Protein 5JHM (pdb70)

InterPro domains:
  IPR000069 Envelope glycoprotein M, flavivirus [PF01004] (217-290)
  IPR000208 RNA-directed RNA polymerase, fingers/palm subdomains, flavivirus [PF00972] (2772-3222)
  IPR000336 Flavivirus/Alphavirus glycoprotein, immunoglobulin-like domain superfamily [G3DSA:2.60.40.350] (591-699)
  IPR000404 Flavivirus non-structural protein NS4A [PF01350] (2126-2268)
  IPR000487 Non-structural protein NS2B, flavivirus [PF01002] (1378-1502)
  IPR000487 Non-structural protein NS2B, flavivirus [PS51527] (1373-1502)
  IPR000752 Flavivirus non-structural protein NS2A [PF01005] (1158-1280)
  IPR001122 Capsid protein C, flavivirus [PF01003] (6-122)
  IPR001157 Non-structural protein NS1, flavivirus [PF00948] (797-1148)
  IPR001528 Flavivirus non-structural protein NS4B [PF01349] (2270-2510)
  IPR001650 Helicase, C-terminal domain-like [PS51194] (1834-2013)
  IPR001650 Helicase, C-terminal domain-like [SM00490] (1872-1966)
  IPR001850 Non-structural protein NS3, peptidase S7, flavivirus [PF00949] (1519-1669)
  IPR001850 Non-structural protein NS3, peptidase S7, flavivirus [PS51528] (1503-1680)
  IPR002535 Flavivirus polyprotein propeptide [PF01570] (130-214)
  IPR002877 Ribosomal RNA methyltransferase, FtsJ domain [PF01728] (2575-2744)
  IPR007094 RNA-directed RNA polymerase, catalytic domain [PS50507] (3049-3199)
  IPR009003 Peptidase S1, PA clan [SSF50494] (1508-1671)
  IPR011492 Non-structural protein NS3-like, DEAD-box helicase, flavivirus [PF07652] (1687-1833)
  IPR011998 Envelope glycoprotein E, central and dimerisation domain, flavivirus [PF00869] (292-592)

Radius of gyration: 44.15 Å; Cα contacts (8 Å, |Δi|>4): 2017; chains: 2; bounding box: 129×94×80 Å

Nearest PDB structures (foldseek):
  5gzo-assembly1_A  TM=9.478E-01  e=2.768E-72  Zika virus
  7yw7-assembly4_D  TM=9.807E-01  e=5.803E-70  Zika virus
  5gzn-assembly1_A  TM=9.357E-01  e=6.911E-71  Zika virus
  5gzn-assembly2_B  TM=9.269E-01  e=2.955E-70  Zika virus
  7bpk-assembly1_B  TM=9.739E-01  e=5.693E-69  Zika virus

Sequence (781 aa):
IRCIGVSNRDFVEGMSGGTWVDVVLEHGGCVTVMAQDKPTVDIELVTTTVSNMAEVRSYCYEASISDMASDSRCPTQGEAYLDKQSDTQYVCKRTLVDRGWGNGCGLFGKGSLVTCAKFACSKKMTGKSIQPENLEYRIMLSVHGSENRAKVEITPNSPRAEATLGGFGSSLGLDCEPRTGLDFSDLYYLTMNNKHWLVHKEWFHDIPLPWHAGADTGTPHWNNKEALVEFKDAHAKRQTVVVLGSQEGAVHTALAGALEAEMDGAKGRLSSGHLKCRLKMDKLRLKGVSYSLCTAAFTFTKIPAETLHGTVTVEVQYAGTDGPCKVPAQMAVDMQTLTPVGRLITANPVITESTENSKMMLELDPPFGDSYIVIGVGEKKITHHWHRSGSTIRCIGVSNRDFVEGMSGGTWVDVVLEHGGCVTVMAQDKPTVDIELVTTTVSNMAEVRSYCYEASISDMASDSRCPTQGEAYLDKQSDTQYVCKRTLVDRGWGNGCGLFGKGSLVTCAKFACSKKMTGKSIQPENLEYRIMLSVHGSENRAKVEITPNSPRAEATLGGFGSLGLDCEPRTGLDFSDLYYLTMNNKHWLVHKEWFHDIPLPWHAGADTGTPHWNNKEALVEFKDAHAKRQTVVVLGSQEGAVHTALAGALEAEMDGAKGRLSSGHLKCRLKMDKLRLKGVSYSLCTAAFTFTKIPAETLHGTVTVEVQYAGTDGPCKVPAQMAVDMQTLTPVGRLITANPVITESTENSKMMLELDPPFGDSYIVIGVGEKKITHHWHRSGS

Solvent-accessible surface area: 36854 Å² total; per-residue (Å²): 54,69,8,10,38,34,63,62,12,60,70,33,91,3,124,108,66,24,39,105,8,82,3,58,1,67,45,65,6,4,3,0,0,12,15,148,102,34,6,3,0,0,0,12,4,50,37,4,20,0,23,119,28,49,76,41,36,0,0,0,3,50,11,50,28,58,72,107,32,40,31,23,81,28,16,122,113,50,121,1,125,18,117,36,56,108,62,84,62,29,3,35,84,102,29,112,17,47,11,3,31,79,47,66,4,46,87,22,15,116,0,11,0,2,1,0,0,70,3,50,38,62,91,88,1,15,0,46,24,8,92,64,96,50,4,33,2,81,0,19,1,0,16,5,23,59,131,57,106,16,136,13,77,0,30,38,112,57,45,131,18,105,4,80,0,44,39,29,19,13,1,5,2,64,6,90,21,217,31,20,52,106,8,77,74,23,14,0,0,30,1,88,128,94,22,22,9,5,114,62,128,81,0,77,98,19,109,8,0,73,16,53,48,40,91,136,63,107,54,87,15,48,77,17,100,25,1,3,74,27,69,78,28,93,22,111,119,9,55,16,34,44,34,9,12,13,19,0,31,9,30,87,55,11,87,70,30,93,62,21,49,42,112,52,103,90,0,78,6,47,64,15,75,0,109,7,97,0,94,6,70,119,2,135,56,87,69,94,107,66,92,83,1,109,34,26,3,80,55,53,76,129,14,5,55,5,43,47,0,4,0,0,0,21,1,50,1,53,9,92,65,12,62,2,103,4,14,20,43,2,0,95,64,48,158,78,50,72,102,36,44,88,35,0,2,34,81,8,34,6,103,93,68,71,96,83,10,122,31,42,1,0,0,28,4,44,152,28,80,2,78,0,8,0,6,74,45,178,162,73,20,62,57,100,32,99,33,71,44,80,114,54,89,10,10,37,37,64,60,12,56,66,30,111,18,151,84,66,38,39,107,14,84,4,56,2,70,45,63,6,4,2,0,0,14,21,118,107,36,8,5,0,0,0,16,6,58,28,2,10,1,18,122,26,53,72,48,42,0,1,0,3,51,9,52,38,61,73,92,30,41,29,27,76,32,16,118,109,49,116,1,124,25,105,47,64,99,58,71,63,32,3,38,87,99,33,115,17,44,12,3,26,83,45,64,5,53,86,22,12,121,0,7,0,2,1,0,0,86,6,50,37,64,97,89,0,14,0,44,22,5,92,61,101,47,4,29,3,57,0,24,0,1,16,9,33,63,138,56,95,13,138,15,100,1,40,37,116,57,50,155,24,96,4,77,0,45,44,30,8,13,1,5,5,45,4,80,41,94,25,82,53,80,15,83,70,8,12,1,0,36,0,89,120,82,23,18,6,3,116,62,141,76,0,80,110,19,105,8,0,74,15,62,29,65,77,102,80,114,54,81,17,51,70,20,102,24,0,3,61,26,62,119,19,90,19,112,122,9,63,12,36,40,39,8,12,13,15,0,26,9,28,76,61,8,93,81,32,63,76,9,90,43,92,59,94,80,0,63,4,66,41,23,63,0,81,1,118,0,54,7,79,95,0,131,65,111,86,96,109,82,95,82,0,103,33,22,2,78,54,53,70,130,12,6,54,5,87,55,12,3,0,0,0,24,0,42,0,56,9,92,61,11,68,3,92,5,15,18,43,1,0,87,73,48,163,87,48,80,106,41,42,78,36,0,5,38,87,8,41,5,101,92,68,71,105,78,11,120,37,52,1,0,0,27,3,36,153,28,81,1,68,0,5,0,8,63,51,184,161,61,20,60,62,96,29,114,36,50,81,122

Structure (mmCIF, N/CA/C/O backbone):
data_5JHM
#
_entry.id   5JHM
#
_cell.length_a   76.448
_cell.length_b   59.063
_cell.length_c   103.669
_cell.angle_alpha   90.00
_cell.angle_beta   103.72
_cell.angle_gamma   90.00
#
_symmetry.space_group_name_H-M   'P 1 21 1'
#
loop_
_entity.id
_entity.type
_entity.pdbx_description
1 polymer 'Envelope protein'
2 water water
#
loop_
_atom_site.group_PDB
_atom_site.id
_atom_site.type_symbol
_atom_site.label_atom_id
_atom_site.label_alt_id
_atom_site.label_comp_id
_atom_site.label_asym_id
_atom_site.label_entity_id
_atom_site.label_seq_id
_atom_site.pdbx_PDB_ins_code
_atom_site.Cartn_x
_atom_site.Cartn_y
_atom_site.Cartn_z
_atom_site.occupancy
_atom_site.B_iso_or_equiv
_atom_site.auth_seq_id
_atom_site.auth_comp_id
_atom_site.auth_asym_id
_atom_site.auth_atom_id
_atom_site.pdbx_PDB_model_num
ATOM 1 N N . ILE A 1 2 ? -24.661 -58.287 10.810 1.00 38.40 1 ILE A N 1
ATOM 2 C CA . ILE A 1 2 ? -24.030 -58.960 9.674 1.00 40.01 1 ILE A CA 1
ATOM 3 C C . ILE A 1 2 ? -22.681 -58.309 9.344 1.00 39.71 1 ILE A C 1
ATOM 4 O O . ILE A 1 2 ? -22.509 -57.095 9.476 1.00 34.57 1 ILE A O 1
ATOM 9 N N . ARG A 1 3 ? -21.720 -59.118 8.918 1.00 36.14 2 ARG A N 1
ATOM 10 C CA . ARG A 1 3 ? -20.340 -58.651 8.833 1.00 37.83 2 ARG A CA 1
ATOM 11 C C . ARG A 1 3 ? -19.998 -57.987 7.503 1.00 34.81 2 ARG A C 1
ATOM 12 O O . ARG A 1 3 ? -20.680 -58.199 6.500 1.00 31.09 2 ARG A O 1
ATOM 20 N N . CYS A 1 4 ? -18.951 -57.159 7.530 1.00 26.22 3 CYS A N 1
ATOM 21 C CA . CYS A 1 4 ? -18.269 -56.645 6.334 1.00 27.79 3 CYS A CA 1
ATOM 22 C C . CYS A 1 4 ? -19.007 -55.579 5.521 1.00 25.73 3 CYS A C 1
ATOM 23 O O . CYS A 1 4 ? -18.381 -54.845 4.757 1.00 21.10 3 CYS A O 1
ATOM 26 N N . ILE A 1 5 ? -20.318 -55.474 5.684 1.00 26.73 4 ILE A N 1
ATOM 27 C CA . ILE A 1 5 ? -21.095 -54.530 4.879 1.00 27.30 4 ILE A CA 1
ATOM 28 C C . ILE A 1 5 ? -20.637 -53.084 5.092 1.00 28.88 4 ILE A C 1
ATOM 29 O O . ILE A 1 5 ? -20.866 -52.222 4.246 1.00 30.29 4 ILE A O 1
ATOM 34 N N . GLY A 1 6 ? -19.965 -52.829 6.209 1.00 27.96 5 GLY A N 1
ATOM 35 C CA . GLY A 1 6 ? -19.524 -51.485 6.534 1.00 29.66 5 GLY A CA 1
ATOM 36 C C . GLY A 1 6 ? -18.056 -51.232 6.255 1.00 28.89 5 GLY A C 1
ATOM 37 O O . GLY A 1 6 ? -17.577 -50.109 6.400 1.00 32.21 5 GLY A O 1
ATOM 38 N N . VAL A 1 7 ? -17.341 -52.274 5.849 1.00 33.00 6 VAL A N 1
ATOM 39 C CA . VAL A 1 7 ? -15.899 -52.176 5.647 1.00 33.41 6 VAL A CA 1
ATOM 40 C C . VAL A 1 7 ? -15.567 -51.524 4.314 1.00 33.25 6 VAL A C 1
ATOM 41 O O . VAL A 1 7 ? -16.054 -51.945 3.269 1.00 33.38 6 VAL A O 1
ATOM 45 N N . SER A 1 8 ? -14.738 -50.491 4.360 1.00 24.44 7 SER A N 1
ATOM 46 C CA . SER A 1 8 ? -14.318 -49.794 3.156 1.00 28.12 7 SER A CA 1
ATOM 47 C C . SER A 1 8 ? -13.343 -50.652 2.360 1.00 26.25 7 SER A C 1
ATOM 48 O O . SER A 1 8 ? -13.438 -50.759 1.139 1.00 29.50 7 SER A O 1
ATOM 51 N N . ASN A 1 9 ? -12.411 -51.276 3.065 1.00 23.81 8 ASN A N 1
ATOM 52 C CA . ASN A 1 9 ? -11.403 -52.105 2.432 1.00 26.60 8 ASN A CA 1
ATOM 53 C C . ASN A 1 9 ? -11.910 -53.522 2.207 1.00 30.67 8 ASN A C 1
ATOM 54 O O . ASN A 1 9 ? -11.389 -54.478 2.785 1.00 30.71 8 ASN A O 1
ATOM 59 N N . ARG A 1 10 ? -12.924 -53.658 1.354 1.00 25.17 9 ARG A N 1
ATOM 60 C CA . ARG A 1 10 ? -13.581 -54.943 1.151 1.00 24.35 9 ARG A CA 1
ATOM 61 C C . ARG A 1 10 ? -13.350 -55.502 -0.250 1.00 25.02 9 ARG A C 1
ATOM 62 O O . ARG A 1 10 ? -13.593 -54.824 -1.246 1.00 27.53 9 ARG A O 1
ATOM 70 N N . ASP A 1 11 ? -12.893 -56.745 -0.329 1.00 28.71 10 ASP A N 1
ATOM 71 C CA . ASP A 1 11 ? -12.730 -57.399 -1.626 1.00 29.40 10 ASP A CA 1
ATOM 72 C C . ASP A 1 11 ? -13.865 -58.374 -1.891 1.00 28.38 10 ASP A C 1
ATOM 73 O O . ASP A 1 11 ? -14.298 -59.083 -0.990 1.00 27.84 10 ASP A O 1
ATOM 78 N N . PHE A 1 12 ? -14.333 -58.421 -3.131 1.00 26.55 11 PHE A N 1
ATOM 79 C CA . PHE A 1 12 ? -15.312 -59.421 -3.527 1.00 26.69 11 PHE A CA 1
ATOM 80 C C . PHE A 1 12 ? -14.610 -60.425 -4.431 1.00 34.47 11 PHE A C 1
ATOM 81 O O . PHE A 1 12 ? -14.082 -60.062 -5.479 1.00 39.63 11 PHE A O 1
ATOM 89 N N . VAL A 1 13 ? -14.583 -61.683 -4.006 1.00 29.39 12 VAL A N 1
ATOM 90 C CA . VAL A 1 13 ? -13.925 -62.737 -4.756 1.00 30.05 12 VAL A CA 1
ATOM 91 C C . VAL A 1 13 ? -14.954 -63.751 -5.213 1.00 40.01 12 VAL A C 1
ATOM 92 O O . VAL A 1 13 ? -15.731 -64.264 -4.406 1.00 39.56 12 VAL A O 1
ATOM 96 N N . GLU A 1 14 ? -14.977 -64.044 -6.506 1.00 59.27 13 GLU A N 1
ATOM 97 C CA . GLU A 1 14 ? -15.913 -65.040 -7.000 1.00 63.10 13 GLU A CA 1
ATOM 98 C C . GLU A 1 14 ? -15.288 -66.418 -7.061 1.00 65.48 13 GLU A C 1
ATOM 99 O O . GLU A 1 14 ? -14.151 -66.548 -7.514 1.00 69.39 13 GLU A O 1
ATOM 105 N N . GLY A 1 15 ? -16.031 -67.429 -6.600 1.00 64.00 14 GLY A N 1
ATOM 106 C CA . GLY A 1 15 ? -15.541 -68.797 -6.510 1.00 72.17 14 GLY A CA 1
ATOM 107 C C . GLY A 1 15 ? -14.939 -69.310 -7.807 1.00 79.25 14 GLY A C 1
ATOM 108 O O . GLY A 1 15 ? -13.836 -68.911 -8.172 1.00 86.88 14 GLY A O 1
ATOM 109 N N . MET A 1 16 ? -15.667 -70.212 -8.469 1.00 89.73 15 MET A N 1
ATOM 110 C CA . MET A 1 16 ? -15.535 -70.592 -9.897 1.00 95.03 15 MET A CA 1
ATOM 111 C C . MET A 1 16 ? -16.121 -71.981 -9.892 1.00 93.91 15 MET A C 1
ATOM 112 O O . MET A 1 16 ? -16.347 -72.520 -8.810 1.00 90.93 15 MET A O 1
ATOM 117 N N . SER A 1 17 ? -16.347 -72.549 -11.075 1.00 87.14 16 SER A N 1
ATOM 118 C CA . SER A 1 17 ? -16.651 -73.983 -11.269 1.00 85.73 16 SER A CA 1
ATOM 119 C C . SER A 1 17 ? -17.184 -74.754 -10.036 1.00 86.51 16 SER A C 1
ATOM 120 O O . SER A 1 17 ? -18.191 -74.378 -9.413 1.00 93.35 16 SER A O 1
ATOM 123 N N . GLY A 1 18 ? -16.488 -75.842 -9.723 1.00 89.10 17 GLY A N 1
ATOM 124 C CA . GLY A 1 18 ? -16.492 -76.456 -8.416 1.00 86.00 17 GLY A CA 1
ATOM 125 C C . GLY A 1 18 ? -15.076 -76.218 -7.923 1.00 87.37 17 GLY A C 1
ATOM 126 O O . GLY A 1 18 ? -14.464 -77.054 -7.251 1.00 92.41 17 GLY A O 1
ATOM 127 N N . GLY A 1 19 ? -14.578 -75.032 -8.270 1.00 79.15 18 GLY A N 1
ATOM 128 C CA . GLY A 1 19 ? -13.168 -74.673 -8.249 1.00 75.63 18 GLY A CA 1
ATOM 129 C C . GLY A 1 19 ? -12.323 -75.090 -7.066 1.00 73.45 18 GLY A C 1
ATOM 130 O O . GLY A 1 19 ? -11.097 -75.137 -7.172 1.00 73.18 18 GLY A O 1
ATOM 131 N N . THR A 1 20 ? -12.977 -75.360 -5.940 1.00 66.94 19 THR A N 1
ATOM 132 C CA . THR A 1 20 ? -12.335 -75.883 -4.732 1.00 64.20 19 THR A CA 1
ATOM 133 C C . THR A 1 20 ? -11.353 -74.923 -4.036 1.00 58.83 19 THR A C 1
ATOM 134 O O . THR A 1 20 ? -11.094 -75.086 -2.846 1.00 55.99 19 THR A O 1
ATOM 137 N N . TRP A 1 21 ? -10.813 -73.927 -4.738 1.00 58.44 20 TRP A N 1
ATOM 138 C CA . TRP A 1 21 ? -9.934 -72.968 -4.065 1.00 55.85 20 TRP A CA 1
ATOM 139 C C . TRP A 1 21 ? -9.879 -71.577 -4.692 1.00 54.58 20 TRP A C 1
ATOM 140 O O . TRP A 1 21 ? -10.022 -71.421 -5.906 1.00 58.24 20 TRP A O 1
ATOM 151 N N . VAL A 1 22 ? -9.652 -70.568 -3.848 1.00 47.28 21 VAL A N 1
ATOM 152 C CA . VAL A 1 22 ? -9.477 -69.187 -4.302 1.00 44.36 21 VAL A CA 1
ATOM 153 C C . VAL A 1 22 ? -8.357 -68.497 -3.528 1.00 41.45 21 VAL A C 1
ATOM 154 O O . VAL A 1 22 ? -8.116 -68.805 -2.368 1.00 39.04 21 VAL A O 1
ATOM 158 N N . ASP A 1 23 ? -7.670 -67.562 -4.171 1.00 51.80 22 ASP A N 1
ATOM 159 C CA . ASP A 1 23 ? -6.638 -66.780 -3.496 1.00 49.78 22 ASP A CA 1
ATOM 160 C C . ASP A 1 23 ? -7.240 -65.546 -2.848 1.00 45.67 22 ASP A C 1
ATOM 161 O O . ASP A 1 23 ? -7.985 -64.816 -3.490 1.00 47.06 22 ASP A O 1
ATOM 166 N N . VAL A 1 24 ? -6.926 -65.315 -1.576 1.00 37.18 23 VAL A N 1
ATOM 167 C CA . VAL A 1 24 ? -7.385 -64.107 -0.894 1.00 38.54 23 VAL A CA 1
ATOM 168 C C . VAL A 1 24 ? -6.231 -63.363 -0.248 1.00 41.36 23 VAL A C 1
ATOM 169 O O . VAL A 1 24 ? -5.197 -63.949 0.088 1.00 41.20 23 VAL A O 1
ATOM 173 N N . VAL A 1 25 ? -6.418 -62.059 -0.091 1.00 38.43 24 VAL A N 1
ATOM 174 C CA . VAL A 1 25 ? -5.459 -61.223 0.605 1.00 37.14 24 VAL A CA 1
ATOM 175 C C . VAL A 1 25 ? -6.126 -60.647 1.842 1.00 37.37 24 VAL A C 1
ATOM 176 O O . VAL A 1 25 ? -7.103 -59.896 1.749 1.00 33.38 24 VAL A O 1
ATOM 180 N N . LEU A 1 26 ? -5.603 -61.015 3.005 1.00 31.35 25 LEU A N 1
ATOM 181 C CA . LEU A 1 26 ? -6.156 -60.547 4.264 1.00 32.13 25 LEU A CA 1
ATOM 182 C C . LEU A 1 26 ? -5.356 -59.367 4.800 1.00 36.06 25 LEU A C 1
ATOM 183 O O . LEU A 1 26 ? -4.152 -59.469 5.054 1.00 36.09 25 LEU A O 1
ATOM 188 N N . GLU A 1 27 ? -6.042 -58.241 4.954 1.00 35.56 26 GLU A N 1
ATOM 189 C CA . GLU A 1 27 ? -5.452 -57.036 5.505 1.00 38.09 26 GLU A CA 1
ATOM 190 C C . GLU A 1 27 ? -6.128 -56.746 6.831 1.00 38.25 26 GLU A C 1
ATOM 191 O O . GLU A 1 27 ? -7.278 -57.126 7.029 1.00 35.25 26 GLU A O 1
ATOM 197 N N . HIS A 1 28 ? -5.429 -56.082 7.745 1.00 31.72 27 HIS A N 1
ATOM 198 C CA . HIS A 1 28 ? -6.057 -55.681 8.995 1.00 29.42 27 HIS A CA 1
ATOM 199 C C . HIS A 1 28 ? -7.164 -54.695 8.682 1.00 32.76 27 HIS A C 1
ATOM 200 O O . HIS A 1 28 ? -7.032 -53.883 7.769 1.00 27.53 27 HIS A O 1
ATOM 207 N N . GLY A 1 29 ? -8.258 -54.770 9.434 1.00 48.38 28 GLY A N 1
ATOM 208 C CA . GLY A 1 29 ? -9.387 -53.881 9.229 1.00 49.84 28 GLY A CA 1
ATOM 209 C C . GLY A 1 29 ? -10.149 -54.183 7.950 1.00 45.89 28 GLY A C 1
ATOM 210 O O . GLY A 1 29 ? -11.119 -53.503 7.614 1.00 48.73 28 GLY A O 1
ATOM 211 N N . GLY A 1 30 ? -9.709 -55.208 7.233 1.00 34.66 29 GLY A N 1
ATOM 212 C CA . GLY A 1 30 ? -10.296 -55.530 5.950 1.00 33.79 29 GLY A CA 1
ATOM 213 C C . GLY A 1 30 ? -11.270 -56.686 5.995 1.00 29.63 29 GLY A C 1
ATOM 214 O O . GLY A 1 30 ? -11.510 -57.292 7.039 1.00 28.10 29 GLY A O 1
ATOM 215 N N . CYS A 1 31 ? -11.839 -56.990 4.838 1.00 29.62 30 CYS A N 1
ATOM 216 C CA . CYS A 1 31 ? -12.732 -58.128 4.712 1.00 27.60 30 CYS A CA 1
ATOM 217 C C . CYS A 1 31 ? -12.696 -58.671 3.298 1.00 27.65 30 CYS A C 1
ATOM 218 O O . CYS A 1 31 ? -12.594 -57.911 2.333 1.00 30.11 30 CYS A O 1
ATOM 221 N N . VAL A 1 32 ? -12.777 -59.991 3.183 1.00 21.79 31 VAL A N 1
ATOM 222 C CA . VAL A 1 32 ? -12.882 -60.641 1.887 1.00 22.77 31 VAL A CA 1
ATOM 223 C C . VAL A 1 32 ? -14.188 -61.443 1.829 1.00 25.70 31 VAL A C 1
ATOM 224 O O . VAL A 1 32 ? -14.365 -62.405 2.565 1.00 22.27 31 VAL A O 1
ATOM 228 N N . THR A 1 33 ? -15.108 -61.018 0.969 1.00 23.81 32 THR A N 1
ATOM 229 C CA . THR A 1 33 ? -16.357 -61.739 0.747 1.00 20.83 32 THR A CA 1
ATOM 230 C C . THR A 1 33 ? -16.221 -62.664 -0.457 1.00 21.98 32 THR A C 1
ATOM 231 O O . THR A 1 33 ? -16.022 -62.202 -1.581 1.00 23.62 32 THR A O 1
ATOM 235 N N . VAL A 1 34 ? -16.316 -63.967 -0.209 1.00 17.94 33 VAL A N 1
ATOM 236 C CA . VAL A 1 34 ? -16.146 -64.986 -1.234 1.00 22.02 33 VAL A CA 1
ATOM 237 C C . VAL A 1 34 ? -17.479 -65.648 -1.584 1.00 23.23 33 VAL A C 1
ATOM 238 O O . VAL A 1 34 ? -18.165 -66.214 -0.721 1.00 20.21 33 VAL A O 1
ATOM 242 N N . MET A 1 35 ? -17.830 -65.568 -2.859 1.00 28.16 34 MET A N 1
ATOM 243 C CA . MET A 1 35 ? -19.060 -66.152 -3.358 1.00 31.56 34 MET A CA 1
ATOM 244 C C . MET A 1 35 ? -18.758 -67.222 -4.383 1.00 39.89 34 MET A C 1
ATOM 245 O O . MET A 1 35 ? -17.788 -67.123 -5.126 1.00 44.72 34 MET A O 1
ATOM 250 N N . ALA A 1 36 ? -19.600 -68.242 -4.421 1.00 33.51 35 ALA A N 1
ATOM 251 C CA . ALA A 1 36 ? -19.449 -69.310 -5.387 1.00 39.00 35 ALA A CA 1
ATOM 252 C C . ALA A 1 36 ? -20.801 -69.966 -5.595 1.00 40.55 35 ALA A C 1
ATOM 253 O O . ALA A 1 36 ? -21.560 -70.137 -4.637 1.00 39.48 35 ALA A O 1
ATOM 255 N N . GLN A 1 37 ? -21.104 -70.313 -6.844 1.00 48.97 36 GLN A N 1
ATOM 256 C CA . GLN A 1 37 ? -22.326 -71.040 -7.166 1.00 47.69 36 GLN A CA 1
ATOM 257 C C . GLN A 1 37 ? -22.442 -72.287 -6.297 1.00 48.90 36 GLN A C 1
ATOM 258 O O . GLN A 1 37 ? -21.454 -72.997 -6.087 1.00 46.04 36 GLN A O 1
ATOM 264 N N . ASP A 1 38 ? -23.647 -72.528 -5.782 1.00 58.85 37 ASP A N 1
ATOM 265 C CA . ASP A 1 38 ? -23.929 -73.667 -4.904 1.00 58.69 37 ASP A CA 1
ATOM 266 C C . ASP A 1 38 ? -23.044 -73.685 -3.660 1.00 56.06 37 ASP A C 1
ATOM 267 O O . ASP A 1 38 ? -22.728 -74.747 -3.124 1.00 57.49 37 ASP A O 1
ATOM 272 N N . LYS A 1 39 ? -22.676 -72.497 -3.192 1.00 40.24 38 LYS A N 1
ATOM 273 C CA . LYS A 1 39 ? -21.957 -72.345 -1.937 1.00 38.34 38 LYS A CA 1
ATOM 274 C C . LYS A 1 39 ? -22.554 -71.207 -1.129 1.00 30.78 38 LYS A C 1
ATOM 275 O O . LYS A 1 39 ? -22.979 -70.201 -1.694 1.00 30.23 38 LYS A O 1
ATOM 281 N N . PRO A 1 40 ? -22.578 -71.359 0.200 1.00 26.51 39 PRO A N 1
ATOM 282 C CA . PRO A 1 40 ? -22.842 -70.211 1.066 1.00 29.04 39 PRO A CA 1
ATOM 283 C C . PRO A 1 40 ? -21.741 -69.181 0.887 1.00 26.11 39 PRO A C 1
ATOM 284 O O . PRO A 1 40 ? -20.568 -69.543 0.807 1.00 28.37 39 PRO A O 1
ATOM 288 N N . THR A 1 41 ? -22.118 -67.917 0.815 1.00 19.98 40 THR A N 1
ATOM 289 C CA . THR A 1 41 ? -21.163 -66.829 0.778 1.00 17.52 40 THR A CA 1
ATOM 290 C C . THR A 1 41 ? -20.415 -66.767 2.105 1.00 24.65 40 THR A C 1
ATOM 291 O O . THR A 1 41 ? -21.035 -66.873 3.167 1.00 20.39 40 THR A O 1
ATOM 295 N N . VAL A 1 42 ? -19.092 -66.616 2.064 1.00 19.56 41 VAL A N 1
ATOM 296 C CA . VAL A 1 42 ? -18.340 -66.569 3.314 1.00 25.67 41 VAL A CA 1
ATOM 297 C C . VAL A 1 42 ? -17.466 -65.319 3.424 1.00 24.61 41 VAL A C 1
ATOM 298 O O . VAL A 1 42 ? -16.916 -64.844 2.438 1.00 25.08 41 VAL A O 1
ATOM 302 N N . ASP A 1 43 ? -17.353 -64.795 4.639 1.00 21.16 42 ASP A N 1
ATOM 303 C CA . ASP A 1 43 ? -16.497 -63.657 4.939 1.00 23.16 42 ASP A CA 1
ATOM 304 C C . ASP A 1 43 ? -15.228 -64.111 5.646 1.00 25.72 42 ASP A C 1
ATOM 305 O O . ASP A 1 43 ? -15.290 -64.863 6.623 1.00 24.50 42 ASP A O 1
ATOM 310 N N . ILE A 1 44 ? -14.086 -63.646 5.144 1.00 25.61 43 ILE A N 1
ATOM 311 C CA . ILE A 1 44 ? -12.779 -63.912 5.755 1.00 25.04 43 ILE A CA 1
ATOM 312 C C . ILE A 1 44 ? -12.164 -62.605 6.230 1.00 27.89 43 ILE A C 1
ATOM 313 O O . ILE A 1 44 ? -12.015 -61.669 5.436 1.00 26.07 43 ILE A O 1
ATOM 318 N N . GLU A 1 45 ? -11.825 -62.520 7.519 1.00 21.62 44 GLU A N 1
ATOM 319 C CA . GLU A 1 45 ? -11.243 -61.294 8.064 1.00 24.95 44 GLU A CA 1
ATOM 320 C C . GLU A 1 45 ? -10.045 -61.570 8.971 1.00 24.66 44 GLU A C 1
ATOM 321 O O . GLU A 1 45 ? -10.103 -62.434 9.839 1.00 21.97 44 GLU A O 1
ATOM 327 N N . LEU A 1 46 ? -8.957 -60.838 8.754 1.00 24.53 45 LEU A N 1
ATOM 328 C CA . LEU A 1 46 ? -7.838 -60.839 9.689 1.00 24.34 45 LEU A CA 1
ATOM 329 C C . LEU A 1 46 ? -8.224 -59.992 10.888 1.00 22.06 45 LEU A C 1
ATOM 330 O O . LEU A 1 46 ? -8.368 -58.786 10.753 1.00 27.92 45 LEU A O 1
ATOM 335 N N . VAL A 1 47 ? -8.416 -60.597 12.058 1.00 23.40 46 VAL A N 1
ATOM 336 C CA . VAL A 1 47 ? -8.867 -59.795 13.197 1.00 28.54 46 VAL A CA 1
ATOM 337 C C . VAL A 1 47 ? -7.702 -59.251 14.039 1.00 32.06 46 VAL A C 1
ATOM 338 O O . VAL A 1 47 ? -7.684 -58.067 14.360 1.00 31.24 46 VAL A O 1
ATOM 342 N N . THR A 1 48 ? -6.733 -60.086 14.403 1.00 32.65 47 THR A N 1
ATOM 343 C CA . THR A 1 48 ? -5.575 -59.583 15.145 1.00 37.14 47 THR A CA 1
ATOM 344 C C . THR A 1 48 ? -4.286 -60.254 14.707 1.00 35.69 47 THR A C 1
ATOM 345 O O . THR A 1 48 ? -4.287 -61.410 14.272 1.00 31.96 47 THR A O 1
ATOM 349 N N . THR A 1 49 ? -3.190 -59.511 14.837 1.00 34.47 48 THR A N 1
ATOM 350 C CA . THR A 1 49 ? -1.848 -60.053 14.723 1.00 33.68 48 THR A CA 1
ATOM 351 C C . THR A 1 49 ? -1.134 -59.832 16.049 1.00 37.16 48 THR A C 1
ATOM 352 O O . THR A 1 49 ? -1.091 -58.709 16.548 1.00 33.67 48 THR A O 1
ATOM 356 N N . THR A 1 50 ? -0.587 -60.892 16.634 1.00 31.48 49 THR A N 1
ATOM 357 C CA . THR A 1 50 ? 0.103 -60.744 17.909 1.00 32.85 49 THR A CA 1
ATOM 358 C C . THR A 1 50 ? 1.483 -61.404 17.913 1.00 34.92 49 THR A C 1
ATOM 359 O O . THR A 1 50 ? 1.754 -62.318 17.132 1.00 28.96 49 THR A O 1
ATOM 363 N N . VAL A 1 51 ? 2.348 -60.901 18.793 1.00 31.82 50 VAL A N 1
ATOM 364 C CA . VAL A 1 51 ? 3.664 -61.467 19.050 1.00 34.92 50 VAL A CA 1
ATOM 365 C C . VAL A 1 51 ? 3.762 -61.788 20.537 1.00 32.63 50 VAL A C 1
ATOM 366 O O . VAL A 1 51 ? 3.526 -60.930 21.378 1.00 34.25 50 VAL A O 1
ATOM 370 N N . SER A 1 52 ? 4.073 -63.030 20.877 1.00 30.49 51 SER A N 1
ATOM 371 C CA . SER A 1 52 ? 4.161 -63.379 22.288 1.00 31.18 51 SER A CA 1
ATOM 372 C C . SER A 1 52 ? 5.622 -63.558 22.711 1.00 27.05 51 SER A C 1
ATOM 373 O O . SER A 1 52 ? 6.509 -63.633 21.865 1.00 26.60 51 SER A O 1
ATOM 376 N N . ASN A 1 53 ? 5.855 -63.607 24.018 1.00 24.86 52 ASN A N 1
ATOM 377 C CA . ASN A 1 53 ? 7.177 -63.873 24.590 1.00 34.86 52 ASN A CA 1
ATOM 378 C C . ASN A 1 53 ? 8.296 -62.935 24.156 1.00 30.13 52 ASN A C 1
ATOM 379 O O . ASN A 1 53 ? 9.451 -63.357 24.061 1.00 33.15 52 ASN A O 1
ATOM 384 N N . MET A 1 54 ? 7.969 -61.673 23.907 1.00 29.93 53 MET A N 1
ATOM 385 C CA . MET A 1 54 ? 8.976 -60.686 23.527 1.00 31.41 53 MET A CA 1
ATOM 386 C C . MET A 1 54 ? 10.003 -60.570 24.638 1.00 31.78 53 MET A C 1
ATOM 387 O O . MET A 1 54 ? 9.657 -60.663 25.818 1.00 30.22 53 MET A O 1
ATOM 392 N N . ALA A 1 55 ? 11.269 -60.394 24.278 1.00 27.71 54 ALA A N 1
ATOM 393 C CA . ALA A 1 55 ? 12.304 -60.504 25.304 1.00 33.15 54 ALA A CA 1
ATOM 394 C C . ALA A 1 55 ? 13.104 -59.217 25.456 1.00 25.17 54 ALA A C 1
ATOM 395 O O . ALA A 1 55 ? 13.577 -58.684 24.475 1.00 25.02 54 ALA A O 1
ATOM 397 N N . GLU A 1 56 ? 13.289 -58.745 26.684 1.00 28.63 55 GLU A N 1
ATOM 398 C CA . GLU A 1 56 ? 14.059 -57.514 26.894 1.00 37.45 55 GLU A CA 1
ATOM 399 C C . GLU A 1 56 ? 15.479 -57.609 26.337 1.00 35.87 55 GLU A C 1
ATOM 400 O O . GLU A 1 56 ? 16.167 -58.622 26.509 1.00 34.88 55 GLU A O 1
ATOM 406 N N . VAL A 1 57 ? 15.897 -56.541 25.661 1.00 35.57 56 VAL A N 1
ATOM 407 C CA . VAL A 1 57 ? 17.223 -56.439 25.062 1.00 33.29 56 VAL A CA 1
ATOM 408 C C . VAL A 1 57 ? 18.007 -55.287 25.677 1.00 40.53 56 VAL A C 1
ATOM 409 O O . VAL A 1 57 ? 19.196 -55.414 25.965 1.00 39.93 56 VAL A O 1
ATOM 413 N N . ARG A 1 58 ? 17.335 -54.158 25.880 1.00 35.99 57 ARG A N 1
ATOM 414 C CA . ARG A 1 58 ? 17.994 -52.977 26.430 1.00 37.39 57 ARG A CA 1
ATOM 415 C C . ARG A 1 58 ? 16.976 -51.968 26.937 1.00 37.52 57 ARG A C 1
ATOM 416 O O . ARG A 1 58 ? 15.891 -51.831 26.375 1.00 30.60 57 ARG A O 1
ATOM 424 N N . SER A 1 59 ? 17.334 -51.276 28.010 1.00 33.17 58 SER A N 1
ATOM 425 C CA . SER A 1 59 ? 16.546 -50.168 28.518 1.00 31.99 58 SER A CA 1
ATOM 426 C C . SER A 1 59 ? 17.377 -48.893 28.459 1.00 32.70 58 SER A C 1
ATOM 427 O O . SER A 1 59 ? 18.590 -48.924 28.736 1.00 29.56 58 SER A O 1
ATOM 430 N N . TYR A 1 60 ? 16.728 -47.791 28.070 1.00 27.38 59 TYR A N 1
ATOM 431 C CA . TYR A 1 60 ? 17.353 -46.470 28.023 1.00 28.24 59 TYR A CA 1
ATOM 432 C C . TYR A 1 60 ? 16.680 -45.512 28.988 1.00 31.32 59 TYR A C 1
ATOM 433 O O . TYR A 1 60 ? 15.457 -45.394 28.996 1.00 24.26 59 TYR A O 1
ATOM 442 N N . CYS A 1 61 ? 17.479 -44.806 29.779 1.00 29.21 60 CYS A N 1
ATOM 443 C CA . CYS A 1 61 ? 16.966 -43.730 30.610 1.00 32.47 60 CYS A CA 1
ATOM 444 C C . CYS A 1 61 ? 16.720 -42.493 29.756 1.00 30.74 60 CYS A C 1
ATOM 445 O O . CYS A 1 61 ? 17.612 -42.046 29.038 1.00 31.30 60 CYS A O 1
ATOM 448 N N . TYR A 1 62 ? 15.522 -41.932 29.813 1.00 28.37 61 TYR A N 1
ATOM 449 C CA . TYR A 1 62 ? 15.309 -40.677 29.110 1.00 29.71 61 TYR A CA 1
ATOM 450 C C . TYR A 1 62 ? 14.962 -39.567 30.081 1.00 27.42 61 TYR A C 1
ATOM 451 O O . TYR A 1 62 ? 14.763 -38.424 29.669 1.00 25.67 61 TYR A O 1
ATOM 460 N N . GLU A 1 63 ? 14.874 -39.894 31.366 1.00 29.04 62 GLU A N 1
ATOM 461 C CA . GLU A 1 63 ? 14.761 -38.816 32.346 1.00 32.39 62 GLU A CA 1
ATOM 462 C C . GLU A 1 63 ? 15.452 -39.193 33.646 1.00 37.40 62 GLU A C 1
ATOM 463 O O . GLU A 1 63 ? 15.078 -40.166 34.297 1.00 35.23 62 GLU A O 1
ATOM 469 N N . ALA A 1 64 ? 16.465 -38.417 34.019 1.00 32.94 63 ALA A N 1
ATOM 470 C CA . ALA A 1 64 ? 17.253 -38.724 35.209 1.00 36.85 63 ALA A CA 1
ATOM 471 C C . ALA A 1 64 ? 17.231 -37.596 36.232 1.00 36.66 63 ALA A C 1
ATOM 472 O O . ALA A 1 64 ? 16.696 -36.516 35.983 1.00 35.80 63 ALA A O 1
ATOM 474 N N . SER A 1 65 ? 17.834 -37.868 37.382 1.00 41.48 64 SER A N 1
ATOM 475 C CA . SER A 1 65 ? 17.977 -36.891 38.446 1.00 41.99 64 SER A CA 1
ATOM 476 C C . SER A 1 65 ? 19.275 -37.188 39.193 1.00 46.31 64 SER A C 1
ATOM 477 O O . SER A 1 65 ? 19.749 -38.324 39.180 1.00 43.44 64 SER A O 1
ATOM 480 N N . ILE A 1 66 ? 19.859 -36.174 39.828 1.00 39.76 65 ILE A N 1
ATOM 481 C CA . ILE A 1 66 ? 21.082 -36.389 40.592 1.00 41.88 65 ILE A CA 1
ATOM 482 C C . ILE A 1 66 ? 20.963 -35.913 42.027 1.00 42.09 65 ILE A C 1
ATOM 483 O O . ILE A 1 66 ? 20.203 -34.995 42.334 1.00 44.58 65 ILE A O 1
ATOM 488 N N . SER A 1 67 ? 21.744 -36.548 42.893 1.00 47.85 66 SER A N 1
ATOM 489 C CA . SER A 1 67 ? 21.780 -36.224 44.308 1.00 51.97 66 SER A CA 1
ATOM 490 C C . SER A 1 67 ? 23.174 -36.504 44.856 1.00 52.28 66 SER A C 1
ATOM 491 O O . SER A 1 67 ? 23.993 -37.146 44.185 1.00 51.61 66 SER A O 1
ATOM 494 N N . ASP A 1 68 ? 23.431 -36.037 46.074 1.00 59.74 67 ASP A N 1
ATOM 495 C CA . ASP A 1 68 ? 24.659 -36.367 46.801 1.00 61.83 67 ASP A CA 1
ATOM 496 C C . ASP A 1 68 ? 25.848 -35.903 45.944 1.00 58.24 67 ASP A C 1
ATOM 497 O O . ASP A 1 68 ? 26.706 -36.684 45.520 1.00 59.38 67 ASP A O 1
ATOM 502 N N . MET A 1 69 ? 25.867 -34.612 45.651 1.00 49.36 68 MET A N 1
ATOM 503 C CA . MET A 1 69 ? 26.947 -34.060 44.852 1.00 49.04 68 MET A CA 1
ATOM 504 C C . MET A 1 69 ? 28.064 -33.593 45.768 1.00 48.46 68 MET A C 1
ATOM 505 O O . MET A 1 69 ? 27.857 -32.732 46.622 1.00 47.11 68 MET A O 1
ATOM 510 N N . ALA A 1 70 ? 29.246 -34.174 45.595 1.00 42.87 69 ALA A N 1
ATOM 511 C CA . ALA A 1 70 ? 30.391 -33.783 46.406 1.00 43.06 69 ALA A CA 1
ATOM 512 C C . ALA A 1 70 ? 31.624 -33.545 45.546 1.00 43.46 69 ALA A C 1
ATOM 513 O O . ALA A 1 70 ? 31.713 -34.039 44.421 1.00 41.89 69 ALA A O 1
ATOM 515 N N . SER A 1 71 ? 32.569 -32.782 46.087 1.00 44.58 70 SER A N 1
ATOM 516 C CA . SER A 1 71 ? 33.857 -32.567 45.436 1.00 43.82 70 SER A CA 1
ATOM 517 C C . SER A 1 71 ? 35.024 -32.772 46.395 1.00 44.70 70 SER A C 1
ATOM 518 O O . SER A 1 71 ? 34.880 -32.619 47.611 1.00 42.41 70 SER A O 1
ATOM 521 N N . ASP A 1 72 ? 36.176 -33.133 45.840 1.00 42.46 71 ASP A N 1
ATOM 522 C CA . ASP A 1 72 ? 37.423 -33.116 46.596 1.00 42.99 71 ASP A CA 1
ATOM 523 C C . ASP A 1 72 ? 38.532 -32.529 45.733 1.00 42.10 71 ASP A C 1
ATOM 524 O O . ASP A 1 72 ? 38.493 -32.632 44.505 1.00 41.85 71 ASP A O 1
ATOM 529 N N . SER A 1 73 ? 39.521 -31.916 46.378 1.00 39.09 72 SER A N 1
ATOM 530 C CA . SER A 1 73 ? 40.531 -31.150 45.661 1.00 40.05 72 SER A CA 1
ATOM 531 C C . SER A 1 73 ? 41.872 -31.153 46.385 1.00 40.84 72 SER A C 1
ATOM 532 O O . SER A 1 73 ? 41.917 -31.179 47.615 1.00 38.15 72 SER A O 1
ATOM 535 N N . ARG A 1 74 ? 42.956 -31.123 45.612 1.00 37.79 73 ARG A N 1
ATOM 536 C CA . ARG A 1 74 ? 44.307 -31.118 46.157 1.00 41.51 73 ARG A CA 1
ATOM 537 C C . ARG A 1 74 ? 45.162 -30.048 45.477 1.00 40.82 73 ARG A C 1
ATOM 538 O O . ARG A 1 74 ? 45.022 -29.789 44.275 1.00 36.32 73 ARG A O 1
ATOM 546 N N . CYS A 1 75 ? 46.048 -29.428 46.250 1.00 37.48 74 CYS A N 1
ATOM 547 C CA . CYS A 1 75 ? 46.993 -28.463 45.703 1.00 36.59 74 CYS A CA 1
ATOM 548 C C . CYS A 1 75 ? 47.976 -29.181 44.794 1.00 34.80 74 CYS A C 1
ATOM 549 O O . CYS A 1 75 ? 48.102 -30.401 44.876 1.00 35.41 74 CYS A O 1
ATOM 552 N N . PRO A 1 76 ? 48.687 -28.436 43.930 1.00 40.70 75 PRO A N 1
ATOM 553 C CA . PRO A 1 76 ? 49.764 -29.099 43.184 1.00 44.58 75 PRO A CA 1
ATOM 554 C C . PRO A 1 76 ? 50.730 -29.795 44.134 1.00 44.07 75 PRO A C 1
ATOM 555 O O . PRO A 1 76 ? 51.058 -29.207 45.173 1.00 41.35 75 PRO A O 1
ATOM 559 N N . THR A 1 77 ? 51.154 -31.010 43.773 1.00 40.76 76 THR A N 1
ATOM 560 C CA . THR A 1 77 ? 52.051 -31.874 44.559 1.00 42.40 76 THR A CA 1
ATOM 561 C C . THR A 1 77 ? 51.380 -32.510 45.786 1.00 48.50 76 THR A C 1
ATOM 562 O O . THR A 1 77 ? 52.046 -33.186 46.571 1.00 46.29 76 THR A O 1
ATOM 566 N N . GLN A 1 78 ? 50.073 -32.315 45.943 1.00 53.50 77 GLN A N 1
ATOM 567 C CA . GLN A 1 78 ? 49.344 -32.897 47.076 1.00 56.09 77 GLN A CA 1
ATOM 568 C C . GLN A 1 78 ? 48.579 -34.178 46.716 1.00 56.85 77 GLN A C 1
ATOM 569 O O . GLN A 1 78 ? 47.725 -34.633 47.484 1.00 57.70 77 GLN A O 1
ATOM 575 N N . GLY A 1 79 ? 48.871 -34.743 45.547 1.00 39.15 78 GLY A N 1
ATOM 576 C CA . GLY A 1 79 ? 48.276 -36.008 45.137 1.00 41.29 78 GLY A CA 1
ATOM 577 C C . GLY A 1 79 ? 46.906 -35.925 44.476 1.00 46.59 78 GLY A C 1
ATOM 578 O O . GLY A 1 79 ? 46.369 -34.837 44.241 1.00 34.68 78 GLY A O 1
ATOM 579 N N . GLU A 1 80 ? 46.322 -37.085 44.180 1.00 50.36 79 GLU A N 1
ATOM 580 C CA . GLU A 1 80 ? 45.010 -37.138 43.537 1.00 47.25 79 GLU A CA 1
ATOM 581 C C . GLU A 1 80 ? 43.871 -36.844 44.514 1.00 46.05 79 GLU A C 1
ATOM 582 O O . GLU A 1 80 ? 43.889 -37.289 45.664 1.00 46.73 79 GLU A O 1
ATOM 588 N N . ALA A 1 81 ? 42.885 -36.081 44.053 1.00 36.51 80 ALA A N 1
ATOM 589 C CA . ALA A 1 81 ? 41.659 -35.871 44.820 1.00 40.34 80 ALA A CA 1
ATOM 590 C C . ALA A 1 81 ? 40.919 -37.198 44.959 1.00 42.36 80 ALA A C 1
ATOM 591 O O . ALA A 1 81 ? 40.989 -38.044 44.070 1.00 40.78 80 ALA A O 1
ATOM 593 N N . TYR A 1 82 ? 40.223 -37.380 46.077 1.00 45.99 81 TYR A N 1
ATOM 594 C CA . TYR A 1 82 ? 39.540 -38.638 46.343 1.00 48.68 81 TYR A CA 1
ATOM 595 C C . TYR A 1 82 ? 38.173 -38.439 46.986 1.00 49.79 81 TYR A C 1
ATOM 596 O O . TYR A 1 82 ? 38.015 -37.639 47.911 1.00 46.25 81 TYR A O 1
ATOM 605 N N . LEU A 1 83 ? 37.195 -39.198 46.500 1.00 46.94 82 LEU A N 1
ATOM 606 C CA . LEU A 1 83 ? 35.879 -39.283 47.127 1.00 50.64 82 LEU A CA 1
ATOM 607 C C . LEU A 1 83 ? 35.493 -40.750 47.327 1.00 52.81 82 LEU A C 1
ATOM 608 O O . LEU A 1 83 ? 35.878 -41.606 46.527 1.00 52.77 82 LEU A O 1
ATOM 613 N N . ASP A 1 84 ? 34.741 -41.031 48.391 1.00 65.84 83 ASP A N 1
ATOM 614 C CA . ASP A 1 84 ? 34.267 -42.388 48.690 1.00 72.04 83 ASP A CA 1
ATOM 615 C C . ASP A 1 84 ? 33.604 -43.048 47.486 1.00 68.71 83 ASP A C 1
ATOM 616 O O . ASP A 1 84 ? 33.765 -44.240 47.234 1.00 69.00 83 ASP A O 1
ATOM 621 N N . LYS A 1 85 ? 32.857 -42.246 46.744 1.00 56.51 84 LYS A N 1
ATOM 622 C CA . LYS A 1 85 ? 31.931 -42.757 45.756 1.00 55.08 84 LYS A CA 1
ATOM 623 C C . LYS A 1 85 ? 32.489 -42.704 44.338 1.00 53.80 84 LYS A C 1
ATOM 624 O O . LYS A 1 85 ? 31.761 -42.930 43.373 1.00 55.57 84 LYS A O 1
ATOM 630 N N . GLN A 1 86 ? 33.782 -42.425 44.208 1.00 53.23 85 GLN A N 1
ATOM 631 C CA . GLN A 1 86 ? 34.336 -42.076 42.902 1.00 57.10 85 GLN A CA 1
ATOM 632 C C . GLN A 1 86 ? 34.437 -43.260 41.935 1.00 58.37 85 GLN A C 1
ATOM 633 O O . GLN A 1 86 ? 34.386 -43.065 40.717 1.00 55.94 85 GLN A O 1
ATOM 639 N N . SER A 1 87 ? 34.569 -44.475 42.464 1.00 61.46 86 SER A N 1
ATOM 640 C CA . SER A 1 87 ? 34.544 -45.668 41.618 1.00 64.18 86 SER A CA 1
ATOM 641 C C . SER A 1 87 ? 33.325 -46.543 41.938 1.00 65.71 86 SER A C 1
ATOM 642 O O . SER A 1 87 ? 33.319 -47.747 41.671 1.00 68.64 86 SER A O 1
ATOM 645 N N . ASP A 1 88 ? 32.295 -45.924 42.511 1.00 70.67 87 ASP A N 1
ATOM 646 C CA . ASP A 1 88 ? 31.018 -46.593 42.755 1.00 66.28 87 ASP A CA 1
ATOM 647 C C . ASP A 1 88 ? 30.121 -46.483 41.517 1.00 63.07 87 ASP A C 1
ATOM 648 O O . ASP A 1 88 ? 29.969 -45.405 40.942 1.00 60.10 87 ASP A O 1
ATOM 653 N N . THR A 1 89 ? 29.515 -47.602 41.129 1.00 52.58 88 THR A N 1
ATOM 654 C CA . THR A 1 89 ? 28.787 -47.700 39.863 1.00 49.75 88 THR A CA 1
ATOM 655 C C . THR A 1 89 ? 27.521 -46.851 39.781 1.00 46.21 88 THR A C 1
ATOM 656 O O . THR A 1 89 ? 27.056 -46.540 38.688 1.00 49.98 88 THR A O 1
ATOM 660 N N . GLN A 1 90 ? 26.957 -46.483 40.926 1.00 43.16 89 GLN A N 1
ATOM 661 C CA . GLN A 1 90 ? 25.738 -45.687 40.931 1.00 42.35 89 GLN A CA 1
ATOM 662 C C . GLN A 1 90 ? 26.029 -44.182 40.873 1.00 46.88 89 GLN A C 1
ATOM 663 O O . GLN A 1 90 ? 25.110 -43.364 40.771 1.00 43.97 89 GLN A O 1
ATOM 669 N N . TYR A 1 91 ? 27.309 -43.824 40.932 1.00 45.42 90 TYR A N 1
ATOM 670 C CA . TYR A 1 91 ? 27.719 -42.425 40.859 1.00 41.34 90 TYR A CA 1
ATOM 671 C C . TYR A 1 91 ? 28.361 -42.104 39.523 1.00 36.55 90 TYR A C 1
ATOM 672 O O . TYR A 1 91 ? 29.036 -42.941 38.924 1.00 39.34 90 TYR A O 1
ATOM 681 N N . VAL A 1 92 ? 28.143 -40.880 39.063 1.00 34.21 91 VAL A N 1
ATOM 682 C CA . VAL A 1 92 ? 28.811 -40.384 37.876 1.00 31.70 91 VAL A CA 1
ATOM 683 C C . VAL A 1 92 ? 29.804 -39.321 38.345 1.00 36.63 91 VAL A C 1
ATOM 684 O O . VAL A 1 92 ? 29.466 -38.458 39.171 1.00 33.51 91 VAL A O 1
ATOM 688 N N . CYS A 1 93 ? 31.028 -39.416 37.833 1.00 35.03 92 CYS A N 1
ATOM 689 C CA . CYS A 1 93 ? 32.153 -38.626 38.331 1.00 34.17 92 CYS A CA 1
ATOM 690 C C . CYS A 1 93 ? 32.959 -37.996 37.216 1.00 37.70 92 CYS A C 1
ATOM 691 O O . CYS A 1 93 ? 33.048 -38.535 36.111 1.00 34.73 92 CYS A O 1
ATOM 694 N N . LYS A 1 94 ? 33.551 -36.846 37.514 1.00 35.47 93 LYS A N 1
ATOM 695 C CA . LYS A 1 94 ? 34.468 -36.220 36.586 1.00 38.73 93 LYS A CA 1
ATOM 696 C C . LYS A 1 94 ? 35.691 -35.743 37.353 1.00 38.00 93 LYS A C 1
ATOM 697 O O . LYS A 1 94 ? 35.567 -35.059 38.374 1.00 32.92 93 LYS A O 1
ATOM 703 N N . ARG A 1 95 ? 36.856 -36.141 36.850 1.00 38.72 94 ARG A N 1
ATOM 704 C CA . ARG A 1 95 ? 38.150 -35.809 37.426 1.00 37.11 94 ARG A CA 1
ATOM 705 C C . ARG A 1 95 ? 38.845 -34.854 36.477 1.00 41.12 94 ARG A C 1
ATOM 706 O O . ARG A 1 95 ? 38.846 -35.071 35.267 1.00 37.38 94 ARG A O 1
ATOM 714 N N . THR A 1 96 ? 39.426 -33.793 37.023 1.00 44.83 95 THR A N 1
ATOM 715 C CA . THR A 1 96 ? 39.984 -32.738 36.203 1.00 40.93 95 THR A CA 1
ATOM 716 C C . THR A 1 96 ? 41.144 -32.041 36.924 1.00 45.21 95 THR A C 1
ATOM 717 O O . THR A 1 96 ? 41.406 -32.291 38.108 1.00 43.59 95 THR A O 1
ATOM 721 N N . LEU A 1 97 ? 41.851 -31.193 36.186 1.00 44.25 96 LEU A N 1
ATOM 722 C CA . LEU A 1 97 ? 42.917 -30.363 36.736 1.00 45.70 96 LEU A CA 1
ATOM 723 C C . LEU A 1 97 ? 42.461 -28.915 36.673 1.00 43.74 96 LEU A C 1
ATOM 724 O O . LEU A 1 97 ? 41.779 -28.532 35.723 1.00 41.96 96 LEU A O 1
ATOM 729 N N . VAL A 1 98 ? 42.820 -28.120 37.678 1.00 34.87 97 VAL A N 1
ATOM 730 C CA . VAL A 1 98 ? 42.368 -26.728 37.741 1.00 32.91 97 VAL A CA 1
ATOM 731 C C . VAL A 1 98 ? 43.457 -25.817 38.312 1.00 37.77 97 VAL A C 1
ATOM 732 O O . VAL A 1 98 ? 44.286 -26.262 39.086 1.00 34.54 97 VAL A O 1
ATOM 736 N N . ASP A 1 99 ? 43.464 -24.547 37.923 1.00 35.80 98 ASP A N 1
ATOM 737 C CA . ASP A 1 99 ? 44.508 -23.629 38.385 1.00 36.54 98 ASP A CA 1
ATOM 738 C C . ASP A 1 99 ? 44.419 -23.351 39.883 1.00 36.07 98 ASP A C 1
ATOM 739 O O . ASP A 1 99 ? 43.367 -22.949 40.392 1.00 32.88 98 ASP A O 1
ATOM 744 N N . ARG A 1 100 ? 45.539 -23.554 40.573 1.00 30.97 99 ARG A N 1
ATOM 745 C CA . ARG A 1 100 ? 45.669 -23.249 41.996 1.00 31.86 99 ARG A CA 1
ATOM 746 C C . ARG A 1 100 ? 46.819 -22.269 42.250 1.00 31.03 99 ARG A C 1
ATOM 747 O O . ARG A 1 100 ? 47.770 -22.171 41.455 1.00 29.09 99 ARG A O 1
ATOM 755 N N . GLY A 1 101 ? 46.736 -21.568 43.375 1.00 26.58 100 GLY A N 1
ATOM 756 C CA . GLY A 1 101 ? 47.745 -20.594 43.750 1.00 27.38 100 GLY A CA 1
ATOM 757 C C . GLY A 1 101 ? 47.420 -19.973 45.090 1.00 30.11 100 GLY A C 1
ATOM 758 O O . GLY A 1 101 ? 46.504 -20.431 45.775 1.00 25.79 100 GLY A O 1
ATOM 759 N N . TRP A 1 102 ? 48.158 -18.923 45.460 1.00 30.13 101 TRP A N 1
ATOM 760 C CA . TRP A 1 102 ? 48.008 -18.300 46.771 1.00 27.50 101 TRP A CA 1
ATOM 761 C C . TRP A 1 102 ? 46.585 -17.831 47.019 1.00 30.60 101 TRP A C 1
ATOM 762 O O . TRP A 1 102 ? 46.078 -17.914 48.139 1.00 34.66 101 TRP A O 1
ATOM 773 N N . GLY A 1 103 ? 45.946 -17.340 45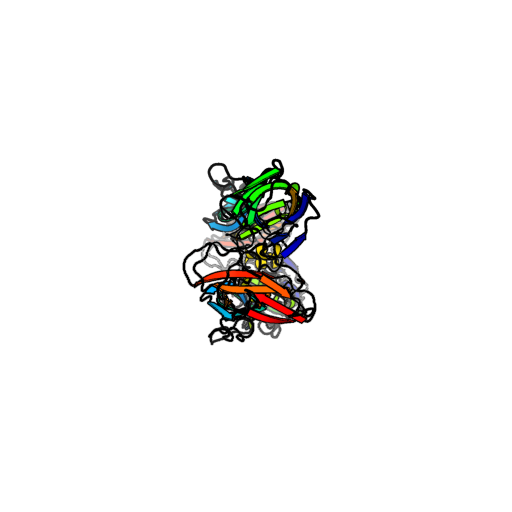.965 1.00 29.77 102 GLY A N 1
ATOM 774 C CA . GLY A 1 103 ? 44.604 -16.800 46.069 1.00 34.43 102 GLY A CA 1
ATOM 775 C C . GLY A 1 103 ? 43.521 -17.795 46.453 1.00 37.11 102 GLY A C 1
ATOM 776 O O . GLY A 1 103 ? 42.456 -17.384 46.903 1.00 38.65 102 GLY A O 1
ATOM 777 N N . ASN A 1 104 ? 43.763 -19.092 46.264 1.00 35.68 103 ASN A N 1
ATOM 778 C CA . ASN A 1 104 ? 42.764 -20.094 46.650 1.00 38.11 103 ASN A CA 1
ATOM 779 C C . ASN A 1 104 ? 43.315 -21.222 47.511 1.00 41.23 103 ASN A C 1
ATOM 780 O O . ASN A 1 104 ? 42.861 -22.364 47.408 1.00 44.86 103 ASN A O 1
ATOM 785 N N . GLY A 1 105 ? 44.292 -20.905 48.354 1.00 40.45 104 GLY A N 1
ATOM 786 C CA . GLY A 1 105 ? 44.720 -21.824 49.398 1.00 36.39 104 GLY A CA 1
ATOM 787 C C . GLY A 1 105 ? 45.967 -22.662 49.180 1.00 40.53 104 GLY A C 1
ATOM 788 O O . GLY A 1 105 ? 46.318 -23.467 50.042 1.00 41.93 104 GLY A O 1
ATOM 789 N N . CYS A 1 106 ? 46.649 -22.502 48.051 1.00 33.43 105 CYS A N 1
ATOM 790 C CA . CYS A 1 106 ? 47.828 -23.332 47.808 1.00 32.31 105 CYS A CA 1
ATOM 791 C C . CYS A 1 106 ? 49.122 -22.522 47.795 1.00 32.60 105 CYS A C 1
ATOM 792 O O . CYS A 1 106 ? 49.126 -21.360 47.400 1.00 32.49 105 CYS A O 1
ATOM 795 N N . GLY A 1 107 ? 50.218 -23.148 48.219 1.00 34.18 106 GLY A N 1
ATOM 796 C CA . GLY A 1 107 ? 51.503 -22.469 48.280 1.00 36.53 106 GLY A CA 1
ATOM 797 C C . GLY A 1 107 ? 52.162 -22.368 46.917 1.00 33.25 106 GLY A C 1
ATOM 798 O O . GLY A 1 107 ? 52.931 -21.446 46.663 1.00 33.44 106 GLY A O 1
ATOM 799 N N . LEU A 1 108 ? 51.857 -23.323 46.041 1.00 30.79 107 LEU A N 1
ATOM 800 C CA . LEU A 1 108 ? 52.396 -23.335 44.681 1.00 32.22 107 LEU A CA 1
ATOM 801 C C . LEU A 1 108 ? 51.383 -22.828 43.666 1.00 33.35 107 LEU A C 1
ATOM 802 O O . LEU A 1 108 ? 50.177 -22.982 43.862 1.00 33.36 107 LEU A O 1
ATOM 807 N N . PHE A 1 109 ? 51.869 -22.228 42.581 1.00 29.89 108 PHE A N 1
ATOM 808 C CA . PHE A 1 109 ? 51.006 -21.856 41.465 1.00 32.34 108 PHE A CA 1
ATOM 809 C C . PHE A 1 109 ? 51.085 -22.944 40.403 1.00 35.52 108 PHE A C 1
ATOM 810 O O . PHE A 1 109 ? 52.086 -23.056 39.689 1.00 34.55 108 PHE A O 1
ATOM 818 N N . GLY A 1 110 ? 50.033 -23.745 40.288 1.00 34.58 109 GLY A N 1
ATOM 819 C CA . GLY A 1 110 ? 50.072 -24.860 39.353 1.00 32.73 109 GLY A CA 1
ATOM 820 C C . GLY A 1 110 ? 48.750 -25.593 39.297 1.00 36.80 109 GLY A C 1
ATOM 821 O O . GLY A 1 110 ? 47.790 -25.150 39.910 1.00 38.23 109 GLY A O 1
ATOM 822 N N . LYS A 1 111 ? 48.708 -26.710 38.570 1.00 41.62 110 LYS A N 1
ATOM 823 C CA . LYS A 1 111 ? 47.501 -27.525 38.436 1.00 39.33 110 LYS A CA 1
ATOM 824 C C . LYS A 1 111 ? 47.224 -28.334 39.697 1.00 40.32 110 LYS A C 1
ATOM 825 O O . LYS A 1 111 ? 48.048 -29.140 40.130 1.00 40.80 110 LYS A O 1
ATOM 831 N N . GLY A 1 112 ? 46.066 -28.104 40.297 1.00 32.83 111 GLY A N 1
ATOM 832 C CA . GLY A 1 112 ? 45.625 -28.904 41.419 1.00 32.09 111 GLY A CA 1
ATOM 833 C C . GLY A 1 112 ? 44.606 -29.914 40.908 1.00 38.22 111 GLY A C 1
ATOM 834 O O . GLY A 1 112 ? 43.995 -29.708 39.856 1.00 35.68 111 GLY A O 1
ATOM 835 N N . SER A 1 113 ? 44.425 -30.998 41.655 1.00 30.97 112 SER A N 1
ATOM 836 C CA . SER A 1 113 ? 43.536 -32.084 41.247 1.00 36.00 112 SER A CA 1
ATOM 837 C C . SER A 1 113 ? 42.143 -31.858 41.793 1.00 34.00 112 SER A C 1
ATOM 838 O O . SER A 1 113 ? 41.979 -31.419 42.925 1.00 33.52 112 SER A O 1
ATOM 841 N N . LEU A 1 114 ? 41.131 -32.160 40.993 1.00 36.94 113 LEU A N 1
ATOM 842 C CA . LEU A 1 114 ? 39.758 -31.971 41.436 1.00 37.08 113 LEU A CA 1
ATOM 843 C C . LEU A 1 114 ? 38.899 -33.127 40.958 1.00 37.51 113 LEU A C 1
ATOM 844 O O . LEU A 1 114 ? 39.050 -33.588 39.833 1.00 32.47 113 LEU A O 1
ATOM 849 N N . VAL A 1 115 ? 38.015 -33.612 41.817 1.00 36.07 114 VAL A N 1
ATOM 850 C CA . VAL A 1 115 ? 37.058 -34.622 41.390 1.00 34.90 114 VAL A CA 1
ATOM 851 C C . VAL A 1 115 ? 35.683 -34.268 41.931 1.00 33.95 114 VAL A C 1
ATOM 852 O O . VAL A 1 115 ? 35.542 -33.778 43.059 1.00 34.90 114 VAL A O 1
ATOM 856 N N . THR A 1 116 ? 34.667 -34.480 41.102 1.00 32.88 115 THR A N 1
ATOM 857 C CA . THR A 1 116 ? 33.307 -34.167 41.496 1.00 33.75 115 THR A CA 1
ATOM 858 C C . THR A 1 116 ? 32.427 -35.360 41.152 1.00 35.32 115 THR A C 1
ATOM 859 O O . THR A 1 116 ? 32.530 -35.919 40.060 1.00 30.65 115 THR A O 1
ATOM 863 N N . CYS A 1 117 ? 31.585 -35.759 42.097 1.00 36.93 116 CYS A N 1
ATOM 864 C CA . CYS A 1 117 ? 30.722 -36.919 41.912 1.00 39.40 116 CYS A CA 1
ATOM 865 C C . CYS A 1 117 ? 29.282 -36.608 42.284 1.00 39.21 116 CYS A C 1
ATOM 866 O O . CYS A 1 117 ? 29.020 -35.720 43.104 1.00 37.51 116 CYS A O 1
ATOM 869 N N . ALA A 1 118 ? 28.349 -37.339 41.674 1.00 31.50 117 ALA A N 1
ATOM 870 C CA . ALA A 1 118 ? 26.938 -37.194 42.015 1.00 34.71 117 ALA A CA 1
ATOM 871 C C . ALA A 1 118 ? 26.187 -38.504 41.772 1.00 37.03 117 ALA A C 1
ATOM 872 O O . ALA A 1 118 ? 26.565 -39.303 40.898 1.00 29.41 117 ALA A O 1
ATOM 874 N N . LYS A 1 119 ? 25.143 -38.744 42.558 1.00 43.70 118 LYS A N 1
ATOM 875 C CA . LYS A 1 119 ? 24.429 -40.017 42.444 1.00 47.72 118 LYS A CA 1
ATOM 876 C C . LYS A 1 119 ? 23.350 -39.956 41.372 1.00 42.25 118 LYS A C 1
ATOM 877 O O . LYS A 1 119 ? 22.466 -39.101 41.399 1.00 44.15 118 LYS A O 1
ATOM 883 N N . PHE A 1 120 ? 23.435 -40.895 40.440 1.00 44.69 119 PHE A N 1
ATOM 884 C CA . PHE A 1 120 ? 22.552 -40.947 39.288 1.00 40.99 119 PHE A CA 1
ATOM 885 C C . PHE A 1 120 ? 21.363 -41.874 39.535 1.00 43.95 119 PHE A C 1
ATOM 886 O O . PHE A 1 120 ? 21.540 -43.044 39.879 1.00 43.33 119 PHE A O 1
ATOM 894 N N . ALA A 1 121 ? 20.158 -41.343 39.356 1.00 47.10 120 ALA A N 1
ATOM 895 C CA . ALA A 1 121 ? 18.941 -42.145 39.441 1.00 49.06 120 ALA A CA 1
ATOM 896 C C . ALA A 1 121 ? 18.071 -41.897 38.215 1.00 46.02 120 ALA A C 1
ATOM 897 O O . ALA A 1 121 ? 17.840 -40.747 37.830 1.00 39.72 120 ALA A O 1
ATOM 899 N N . CYS A 1 122 ? 17.591 -42.970 37.594 1.00 43.91 121 CYS A N 1
ATOM 900 C CA . CYS A 1 122 ? 16.689 -42.817 36.461 1.00 41.32 121 CYS A CA 1
ATOM 901 C C . CYS A 1 122 ? 15.280 -42.533 36.972 1.00 40.73 121 CYS A C 1
ATOM 902 O O . CYS A 1 122 ? 14.775 -43.233 37.847 1.00 45.51 121 CYS A O 1
ATOM 905 N N . SER A 1 123 ? 14.660 -41.485 36.441 1.00 37.98 122 SER A N 1
ATOM 906 C CA . SER A 1 123 ? 13.268 -41.176 36.743 1.00 37.08 122 SER A CA 1
ATOM 907 C C . SER A 1 123 ? 12.372 -41.952 35.797 1.00 38.15 122 SER A C 1
ATOM 908 O O . SER A 1 123 ? 11.378 -42.546 36.214 1.00 40.00 122 SER A O 1
ATOM 911 N N . LYS A 1 124 ? 12.726 -41.936 34.516 1.00 37.20 123 LYS A N 1
ATOM 912 C CA . LYS A 1 124 ? 11.921 -42.618 33.503 1.00 36.85 123 LYS A CA 1
ATOM 913 C C . LYS A 1 124 ? 12.792 -43.285 32.442 1.00 34.97 123 LYS A C 1
ATOM 914 O O . LYS A 1 124 ? 13.795 -42.702 31.981 1.00 35.32 123 LYS A O 1
ATOM 920 N N . LYS A 1 125 ? 12.375 -44.487 32.039 1.00 33.40 124 LYS A N 1
ATOM 921 C CA . LYS A 1 125 ? 13.069 -45.257 31.016 1.00 31.59 124 LYS A CA 1
ATOM 922 C C . LYS A 1 125 ? 12.133 -45.873 29.971 1.00 33.49 124 LYS A C 1
ATOM 923 O O . LYS A 1 125 ? 10.930 -46.041 30.196 1.00 29.91 124 LYS A O 1
ATOM 929 N N . MET A 1 126 ? 12.706 -46.206 28.821 1.00 26.44 125 MET A N 1
ATOM 930 C CA . MET A 1 126 ? 12.006 -46.947 27.792 1.00 30.31 125 MET A CA 1
ATOM 931 C C . MET A 1 126 ? 12.683 -48.307 27.644 1.00 34.12 125 MET A C 1
ATOM 932 O O . MET A 1 126 ? 13.835 -48.462 28.049 1.00 28.21 125 MET A O 1
ATOM 937 N N . THR A 1 127 ? 11.980 -49.291 27.083 1.00 29.29 126 THR A N 1
ATOM 938 C CA . THR A 1 127 ? 12.555 -50.631 26.939 1.00 28.60 126 THR A CA 1
ATOM 939 C C . THR A 1 127 ? 12.359 -51.195 25.535 1.00 31.82 126 THR A C 1
ATOM 940 O O . THR A 1 127 ? 11.277 -51.084 24.953 1.00 30.64 126 THR A O 1
ATOM 944 N N . GLY A 1 128 ? 13.423 -51.777 24.990 1.00 22.37 127 GLY A N 1
ATOM 945 C CA . GLY A 1 128 ? 13.381 -52.399 23.679 1.00 24.23 127 GLY A CA 1
ATOM 946 C C . GLY A 1 128 ? 13.388 -53.912 23.840 1.00 29.09 127 GLY A C 1
ATOM 947 O O . GLY A 1 128 ? 14.161 -54.457 24.632 1.00 25.24 127 GLY A O 1
ATOM 948 N N . LYS A 1 129 ? 12.518 -54.594 23.103 1.00 28.62 128 LYS A N 1
ATOM 949 C CA . LYS A 1 129 ? 12.433 -56.050 23.182 1.00 31.75 128 LYS A CA 1
ATOM 950 C C . LYS A 1 129 ? 12.596 -56.707 21.817 1.00 32.21 128 LYS A C 1
ATOM 951 O O . LYS A 1 129 ? 12.238 -56.135 20.799 1.00 31.11 128 LYS A O 1
ATOM 957 N N . SER A 1 130 ? 13.151 -57.915 21.810 1.00 29.63 129 SER A N 1
ATOM 958 C CA . SER A 1 130 ? 13.299 -58.689 20.595 1.00 33.08 129 SER A CA 1
ATOM 959 C C . SER A 1 130 ? 12.041 -59.508 20.363 1.00 31.67 129 SER A C 1
ATOM 960 O O . SER A 1 130 ? 11.310 -59.857 21.310 1.00 29.00 129 SER A O 1
ATOM 963 N N . ILE A 1 131 ? 11.816 -59.815 19.092 1.00 33.04 130 ILE A N 1
ATOM 964 C CA . ILE A 1 131 ? 10.641 -60.534 18.654 1.00 39.70 130 ILE A CA 1
ATOM 965 C C . ILE A 1 131 ? 11.093 -61.698 17.802 1.00 40.68 130 ILE A C 1
ATOM 966 O O . ILE A 1 131 ? 11.958 -61.531 16.941 1.00 36.75 130 ILE A O 1
ATOM 971 N N . GLN A 1 132 ? 10.503 -62.866 18.038 1.00 35.93 131 GLN A N 1
ATOM 972 C CA . GLN A 1 132 ? 10.786 -64.056 17.250 1.00 43.97 131 GLN A CA 1
ATOM 973 C C . GLN A 1 132 ? 9.564 -64.439 16.410 1.00 41.97 131 GLN A C 1
ATOM 974 O O . GLN A 1 132 ? 8.454 -64.532 16.939 1.00 37.65 131 GLN A O 1
ATOM 980 N N . PRO A 1 133 ? 9.767 -64.656 15.099 1.00 50.26 132 PRO A N 1
ATOM 981 C CA . PRO A 1 133 ? 8.700 -65.066 14.170 1.00 53.01 132 PRO A CA 1
ATOM 982 C C . PRO A 1 133 ? 7.973 -66.333 14.612 1.00 53.27 132 PRO A C 1
ATOM 983 O O . PRO A 1 133 ? 6.798 -66.511 14.293 1.00 54.92 132 PRO A O 1
ATOM 987 N N . GLU A 1 134 ? 8.662 -67.203 15.342 1.00 39.78 133 GLU A N 1
ATOM 988 C CA . GLU A 1 134 ? 8.022 -68.382 15.898 1.00 38.74 133 GLU A CA 1
ATOM 989 C C . GLU A 1 134 ? 6.815 -68.000 16.760 1.00 33.13 133 GLU A C 1
ATOM 990 O O . GLU A 1 134 ? 5.861 -68.762 16.875 1.00 34.96 133 GLU A O 1
ATOM 996 N N . ASN A 1 135 ? 6.867 -66.821 17.377 1.00 32.71 134 ASN A N 1
ATOM 997 C CA . ASN A 1 135 ? 5.845 -66.423 18.337 1.00 32.97 134 ASN A CA 1
ATOM 998 C C . ASN A 1 135 ? 4.839 -65.446 17.728 1.00 31.84 134 ASN A C 1
ATOM 999 O O . ASN A 1 135 ? 4.061 -64.832 18.447 1.00 35.32 134 ASN A O 1
ATOM 1004 N N . LEU A 1 136 ? 4.878 -65.304 16.406 1.00 30.58 135 LEU A N 1
ATOM 1005 C CA . LEU A 1 136 ? 3.902 -64.507 15.660 1.00 32.20 135 LEU A CA 1
ATOM 1006 C C . LEU A 1 136 ? 2.614 -65.300 15.441 1.00 33.59 135 LEU A C 1
ATOM 1007 O O . LEU A 1 136 ? 2.664 -66.486 15.103 1.00 29.52 135 LEU A O 1
ATOM 1012 N N . GLU A 1 137 ? 1.465 -64.651 15.621 1.00 30.46 136 GLU A N 1
ATOM 1013 C CA . GLU A 1 137 ? 0.177 -65.335 15.503 1.00 34.62 136 GLU A CA 1
ATOM 1014 C C . GLU A 1 137 ? -0.884 -64.475 14.815 1.00 35.80 136 GLU A C 1
ATOM 1015 O O . GLU A 1 137 ? -1.144 -63.349 15.237 1.00 31.25 136 GLU A O 1
ATOM 1021 N N . TYR A 1 138 ? -1.484 -65.018 13.756 1.00 30.63 137 TYR A N 1
ATOM 1022 C CA . TYR A 1 138 ? -2.579 -64.367 13.033 1.00 31.09 137 TYR A CA 1
ATOM 1023 C C . TYR A 1 138 ? -3.918 -64.989 13.395 1.00 31.57 137 TYR A C 1
ATOM 1024 O O . TYR A 1 138 ? -4.122 -66.191 13.229 1.00 31.34 137 TYR A O 1
ATOM 1033 N N . ARG A 1 139 ? -4.831 -64.165 13.888 1.00 31.70 138 ARG A N 1
ATOM 1034 C CA . ARG A 1 139 ? -6.167 -64.610 14.246 1.00 30.95 138 ARG A CA 1
ATOM 1035 C C . ARG A 1 139 ? -7.091 -64.275 13.084 1.00 32.32 138 ARG A C 1
ATOM 1036 O O . ARG A 1 139 ? -7.210 -63.122 12.701 1.00 26.83 138 ARG A O 1
ATOM 1044 N N . ILE A 1 140 ? -7.739 -65.275 12.513 1.00 31.31 139 ILE A N 1
ATOM 1045 C CA . ILE A 1 140 ? -8.606 -65.022 11.370 1.00 26.41 139 ILE A CA 1
ATOM 1046 C C . ILE A 1 140 ? -10.017 -65.505 11.663 1.00 30.24 139 ILE A C 1
ATOM 1047 O O . ILE A 1 140 ? -10.189 -66.572 12.243 1.00 29.73 139 ILE A O 1
ATOM 1052 N N . MET A 1 141 ? -11.025 -64.713 11.301 1.00 27.54 140 MET A N 1
ATOM 1053 C CA . MET A 1 141 ? -12.400 -65.182 11.420 1.00 33.02 140 MET A CA 1
ATOM 1054 C C . MET A 1 141 ? -12.973 -65.539 10.055 1.00 26.43 140 MET A C 1
ATOM 1055 O O . MET A 1 141 ? -12.746 -64.840 9.069 1.00 28.26 140 MET A O 1
ATOM 1060 N N . LEU A 1 142 ? -13.700 -66.651 10.018 1.00 30.51 141 LEU A N 1
ATOM 1061 C CA . LEU A 1 142 ? -14.415 -67.111 8.840 1.00 28.48 141 LEU A CA 1
ATOM 1062 C C . LEU A 1 142 ? -15.885 -67.252 9.211 1.00 27.40 141 LEU A C 1
ATOM 1063 O O . LEU A 1 142 ? -16.210 -67.955 10.164 1.00 29.46 141 LEU A O 1
ATOM 1068 N N . SER A 1 143 ? -16.779 -66.582 8.490 1.00 29.90 142 SER A N 1
ATOM 1069 C CA . SER A 1 143 ? -18.192 -66.701 8.837 1.00 28.98 142 SER A CA 1
ATOM 1070 C C . SER A 1 143 ? -19.106 -66.796 7.626 1.00 30.54 142 SER A C 1
ATOM 1071 O O . SER A 1 143 ? -18.777 -66.315 6.552 1.00 26.38 142 SER A O 1
ATOM 1074 N N . VAL A 1 144 ? -20.260 -67.427 7.803 1.00 25.58 143 VAL A N 1
ATOM 1075 C CA . VAL A 1 144 ? -21.245 -67.469 6.735 1.00 24.58 143 VAL A CA 1
ATOM 1076 C C . VAL A 1 144 ? -21.857 -66.079 6.608 1.00 22.32 143 VAL A C 1
ATOM 1077 O O . VAL A 1 144 ? -22.329 -65.491 7.593 1.00 20.62 143 VAL A O 1
ATOM 1081 N N . HIS A 1 145 ? -21.802 -65.530 5.404 1.00 20.56 144 HIS A N 1
ATOM 1082 C CA . HIS A 1 145 ? -22.295 -64.168 5.182 1.00 26.73 144 HIS A CA 1
ATOM 1083 C C . HIS A 1 145 ? -23.818 -64.174 5.131 1.00 25.22 144 HIS A C 1
ATOM 1084 O O . HIS A 1 145 ? -24.411 -64.737 4.218 1.00 29.52 144 HIS A O 1
ATOM 1091 N N . GLY A 1 146 ? -24.440 -63.532 6.114 1.00 37.84 145 GLY A N 1
ATOM 1092 C CA . GLY A 1 146 ? -25.875 -63.606 6.297 1.00 39.01 145 GLY A CA 1
ATOM 1093 C C . GLY A 1 146 ? -26.167 -63.899 7.758 1.00 47.15 145 GLY A C 1
ATOM 1094 O O . GLY A 1 146 ? -27.197 -63.504 8.292 1.00 49.94 145 GLY A O 1
ATOM 1095 N N . SER A 1 147 ? -25.245 -64.596 8.413 1.00 53.93 146 SER A N 1
ATOM 1096 C CA . SER A 1 147 ? -25.364 -64.829 9.845 1.00 55.89 146 SER A CA 1
ATOM 1097 C C . SER A 1 147 ? -24.979 -63.561 10.608 1.00 52.54 146 SER A C 1
ATOM 1098 O O . SER A 1 147 ? -25.356 -63.376 11.768 1.00 60.96 146 SER A O 1
ATOM 1101 N N . GLU A 1 163 ? -22.909 -72.467 14.992 1.00 71.00 162 GLU A N 1
ATOM 1102 C CA . GLU A 1 163 ? -21.541 -72.476 14.492 1.00 67.53 162 GLU A CA 1
ATOM 1103 C C . GLU A 1 163 ? -21.495 -71.968 13.050 1.00 66.51 162 GLU A C 1
ATOM 1104 O O . GLU A 1 163 ? -21.127 -72.702 12.129 1.00 67.74 162 GLU A O 1
ATOM 1110 N N . ASN A 1 164 ? -21.894 -70.712 12.860 1.00 50.57 163 ASN A N 1
ATOM 1111 C CA . ASN A 1 164 ? -21.772 -70.047 11.566 1.00 49.59 163 ASN A CA 1
ATOM 1112 C C . ASN A 1 164 ? -20.528 -69.171 11.535 1.00 48.59 163 ASN A C 1
ATOM 1113 O O . ASN A 1 164 ? -20.279 -68.451 10.564 1.00 41.98 163 ASN A O 1
ATOM 1118 N N . ARG A 1 165 ? -19.767 -69.230 12.623 1.00 45.90 164 ARG A N 1
ATOM 1119 C CA . ARG A 1 165 ? -18.560 -68.434 12.785 1.00 43.19 164 ARG A CA 1
ATOM 1120 C C . ARG A 1 165 ? -17.447 -69.302 13.353 1.00 44.41 164 ARG A C 1
ATOM 1121 O O . ARG A 1 165 ? -17.679 -70.098 14.262 1.00 48.91 164 ARG A O 1
ATOM 1129 N N . ALA A 1 166 ? -16.249 -69.166 12.797 1.00 34.36 165 ALA A N 1
ATOM 1130 C CA . ALA A 1 166 ? -15.083 -69.871 13.309 1.00 32.94 165 ALA A CA 1
ATOM 1131 C C . ALA A 1 166 ? -13.895 -68.931 13.352 1.00 36.38 165 ALA A C 1
ATOM 1132 O O . ALA A 1 166 ? -13.757 -68.057 12.501 1.00 35.91 165 ALA A O 1
ATOM 1134 N N . LYS A 1 167 ? -13.044 -69.101 14.353 1.00 32.92 166 LYS A N 1
ATOM 1135 C CA . LYS A 1 167 ? -11.779 -68.391 14.379 1.00 34.57 166 LYS A CA 1
ATOM 1136 C C . LYS A 1 167 ? -10.650 -69.404 14.295 1.00 35.19 166 LYS A C 1
ATOM 1137 O O . LYS A 1 167 ? -10.692 -70.441 14.951 1.00 36.50 166 LYS A O 1
ATOM 1143 N N . VAL A 1 168 ? -9.658 -69.117 13.462 1.00 28.56 167 VAL A N 1
ATOM 1144 C CA . VAL A 1 168 ? -8.504 -69.992 13.334 1.00 32.81 167 VAL A CA 1
ATOM 1145 C C . VAL A 1 168 ? -7.238 -69.200 13.598 1.00 34.92 167 VAL A C 1
ATOM 1146 O O . VAL A 1 168 ? -7.235 -67.969 13.550 1.00 30.45 167 VAL A O 1
ATOM 1150 N N . GLU A 1 169 ? -6.156 -69.905 13.880 1.00 39.15 168 GLU A N 1
ATOM 1151 C CA . GLU A 1 169 ? -4.904 -69.226 14.096 1.00 41.91 168 GLU A CA 1
ATOM 1152 C C . GLU A 1 169 ? -3.883 -69.741 13.111 1.00 41.77 168 GLU A C 1
ATOM 1153 O O . GLU A 1 169 ? -3.800 -70.935 12.847 1.00 46.55 168 GLU A O 1
ATOM 1159 N N . ILE A 1 170 ? -3.132 -68.817 12.544 1.00 32.09 169 ILE A N 1
ATOM 1160 C CA . ILE A 1 170 ? -2.127 -69.143 11.555 1.00 34.53 169 ILE A CA 1
ATOM 1161 C C . ILE A 1 170 ? -0.777 -68.621 12.071 1.00 37.35 169 ILE A C 1
ATOM 1162 O O . ILE A 1 170 ? -0.685 -67.503 12.562 1.00 30.40 169 ILE A O 1
ATOM 1167 N N . THR A 1 171 ? 0.254 -69.451 11.974 1.00 34.61 170 THR A N 1
ATOM 1168 C CA . THR A 1 171 ? 1.567 -69.171 12.558 1.00 37.85 170 THR A CA 1
ATOM 1169 C C . THR A 1 171 ? 2.622 -69.493 11.498 1.00 39.83 170 THR A C 1
ATOM 1170 O O . THR A 1 171 ? 2.360 -70.314 10.620 1.00 42.64 170 THR A O 1
ATOM 1174 N N . PRO A 1 172 ? 3.795 -68.832 11.535 1.00 43.32 171 PRO A N 1
ATOM 1175 C CA . PRO A 1 172 ? 4.814 -69.192 10.540 1.00 45.99 171 PRO A CA 1
ATOM 1176 C C . PRO A 1 172 ? 5.127 -70.691 10.487 1.00 48.24 171 PRO A C 1
ATOM 1177 O O . PRO A 1 172 ? 5.407 -71.217 9.409 1.00 47.70 171 PRO A O 1
ATOM 1181 N N . ASN A 1 173 ? 5.044 -71.368 11.628 1.00 46.59 172 ASN A N 1
ATOM 1182 C CA . ASN A 1 173 ? 5.351 -72.790 11.697 1.00 49.75 172 ASN A CA 1
ATOM 1183 C C . ASN A 1 173 ? 4.093 -73.653 11.612 1.00 51.83 172 ASN A C 1
ATOM 1184 O O . ASN A 1 173 ? 4.151 -74.879 11.663 1.00 50.86 172 ASN A O 1
ATOM 1189 N N . SER A 1 174 ? 2.954 -72.995 11.469 1.00 44.46 173 SER A N 1
ATOM 1190 C CA . SER A 1 174 ? 1.680 -73.681 11.381 1.00 45.98 173 SER A CA 1
ATOM 1191 C C . SER A 1 174 ? 0.766 -72.899 10.442 1.00 41.36 173 SER A C 1
ATOM 1192 O O . SER A 1 174 ? -0.219 -72.322 10.887 1.00 38.49 173 SER A O 1
ATOM 1195 N N . PRO A 1 175 ? 1.114 -72.858 9.142 1.00 40.81 174 PRO A N 1
ATOM 1196 C CA . PRO A 1 175 ? 0.460 -71.986 8.166 1.00 42.31 174 PRO A CA 1
ATOM 1197 C C . PRO A 1 175 ? -0.801 -72.616 7.572 1.00 43.42 174 PRO A C 1
ATOM 1198 O O . PRO A 1 175 ? -1.355 -72.086 6.602 1.00 45.76 174 PRO A O 1
ATOM 1202 N N . ARG A 1 176 ? -1.241 -73.729 8.163 1.00 49.46 175 ARG A N 1
ATOM 1203 C CA . ARG A 1 176 ? -2.439 -74.448 7.717 1.00 51.58 175 ARG A CA 1
ATOM 1204 C C . ARG A 1 176 ? -3.511 -74.542 8.795 1.00 52.43 175 ARG A C 1
ATOM 1205 O O . ARG A 1 176 ? -3.266 -75.047 9.896 1.00 53.44 175 ARG A O 1
ATOM 1213 N N . ALA A 1 177 ? -4.725 -74.129 8.463 1.00 36.93 176 ALA A N 1
ATOM 1214 C CA . ALA A 1 177 ? -5.800 -74.356 9.408 1.00 33.76 176 ALA A CA 1
ATOM 1215 C C . ALA A 1 177 ? -7.086 -74.767 8.715 1.00 35.65 176 ALA A C 1
ATOM 1216 O O . ALA A 1 177 ? -7.258 -74.554 7.521 1.00 34.25 176 ALA A O 1
ATOM 1218 N N . GLU A 1 178 ? -7.971 -75.403 9.470 1.00 48.50 177 GLU A N 1
ATOM 1219 C CA . GLU A 1 178 ? -9.286 -75.737 8.955 1.00 51.01 177 GLU A CA 1
ATOM 1220 C C . GLU A 1 178 ? -10.343 -75.256 9.932 1.00 52.19 177 GLU A C 1
ATOM 1221 O O . GLU A 1 178 ? -10.181 -75.372 11.147 1.00 50.84 177 GLU A O 1
ATOM 1227 N N . ALA A 1 179 ? -11.418 -74.703 9.386 1.00 39.89 178 ALA A N 1
ATOM 1228 C CA . ALA A 1 179 ? -12.517 -74.188 10.185 1.00 40.57 178 ALA A CA 1
ATOM 1229 C C . ALA A 1 179 ? -13.781 -74.959 9.864 1.00 43.71 178 ALA A C 1
ATOM 1230 O O . ALA A 1 179 ? -14.115 -75.143 8.697 1.00 44.71 178 ALA A O 1
ATOM 1232 N N . THR A 1 180 ? -14.485 -75.417 10.891 1.00 50.09 179 THR A N 1
ATOM 1233 C CA . THR A 1 180 ? -15.760 -76.082 10.667 1.00 52.04 179 THR A CA 1
ATOM 1234 C C . THR A 1 180 ? -16.893 -75.080 10.844 1.00 46.57 179 THR A C 1
ATOM 1235 O O . THR A 1 180 ? -16.925 -74.329 11.813 1.00 49.51 179 THR A O 1
ATOM 1239 N N . LEU A 1 181 ? -17.818 -75.070 9.895 1.00 43.65 180 LEU A N 1
ATOM 1240 C CA . LEU A 1 181 ? -18.950 -74.157 9.954 1.00 43.86 180 LEU A CA 1
ATOM 1241 C C . LEU A 1 181 ? -20.262 -74.914 10.130 1.00 45.40 180 LEU A C 1
ATOM 1242 O O . LEU A 1 181 ? -21.299 -74.526 9.588 1.00 47.02 180 LEU A O 1
ATOM 1247 N N . GLY A 1 182 ? -20.200 -76.003 10.890 1.00 48.51 181 GLY A N 1
ATOM 1248 C CA . GLY A 1 182 ? -21.375 -76.795 11.212 1.00 43.63 181 GLY A CA 1
ATOM 1249 C C . GLY A 1 182 ? -22.049 -77.388 9.994 1.00 42.23 181 GLY A C 1
ATOM 1250 O O . GLY A 1 182 ? -21.486 -78.240 9.310 1.00 41.42 181 GLY A O 1
ATOM 1251 N N . GLY A 1 183 ? -23.261 -76.921 9.716 1.00 51.15 182 GLY A N 1
ATOM 1252 C CA . GLY A 1 183 ? -24.048 -77.457 8.622 1.00 44.86 182 GLY A CA 1
ATOM 1253 C C . GLY A 1 183 ? -23.414 -77.246 7.262 1.00 45.77 182 GLY A C 1
ATOM 1254 O O . GLY A 1 183 ? -23.567 -78.076 6.365 1.00 44.41 182 GLY A O 1
ATOM 1255 N N . PHE A 1 184 ? -22.691 -76.140 7.111 1.00 38.39 183 PHE A N 1
ATOM 1256 C CA . PHE A 1 184 ? -22.162 -75.744 5.809 1.00 37.03 183 PHE A CA 1
ATOM 1257 C C . PHE A 1 184 ? -20.841 -76.426 5.461 1.00 36.89 183 PHE A C 1
ATOM 1258 O O . PHE A 1 184 ? -20.267 -76.196 4.395 1.00 34.04 183 PHE A O 1
ATOM 1266 N N . GLY A 1 185 ? -20.364 -77.282 6.352 1.00 40.25 184 GLY A N 1
ATOM 1267 C CA . GLY A 1 185 ? -19.197 -78.082 6.044 1.00 38.71 184 GLY A CA 1
ATOM 1268 C C . GLY A 1 185 ? -17.943 -77.508 6.662 1.00 40.89 184 GLY A C 1
ATOM 1269 O O . GLY A 1 185 ? -17.900 -77.253 7.866 1.00 41.33 184 GLY A O 1
ATOM 1270 N N A SER A 1 186 ? -16.925 -77.294 5.833 0.30 34.11 185 SER A N 1
ATOM 1271 N N B SER A 1 186 ? -16.917 -77.299 5.849 0.70 34.85 185 SER A N 1
ATOM 1272 C CA A SER A 1 186 ? -15.603 -76.913 6.321 0.30 38.91 185 SER A CA 1
ATOM 1273 C CA B SER A 1 186 ? -15.666 -76.781 6.381 0.70 38.87 185 SER A CA 1
ATOM 1274 C C A SER A 1 186 ? -14.824 -76.065 5.316 0.30 37.87 185 SER A C 1
ATOM 1275 C C B SER A 1 186 ? -14.851 -76.038 5.336 0.70 35.40 185 SER A C 1
ATOM 1276 O O A SER A 1 186 ? -15.032 -76.173 4.107 0.30 37.58 185 SER A O 1
ATOM 1277 O O B SER A 1 186 ? -15.051 -76.198 4.131 0.70 34.23 185 SER A O 1
ATOM 1282 N N . LEU A 1 187 ? -13.921 -75.229 5.824 1.00 40.84 186 LEU A N 1
ATOM 1283 C CA . LEU A 1 187 ? -13.057 -74.418 4.978 1.00 36.79 186 LEU A CA 1
ATOM 1284 C C . LEU A 1 187 ? -11.602 -74.677 5.338 1.00 36.43 186 LEU A C 1
ATOM 1285 O O . LEU A 1 187 ? -11.268 -74.811 6.508 1.00 34.84 186 LEU A O 1
ATOM 1290 N N . GLY A 1 188 ? -10.741 -74.754 4.331 1.00 32.77 187 GLY A N 1
ATOM 1291 C CA . GLY A 1 188 ? -9.317 -74.841 4.578 1.00 36.20 187 GLY A CA 1
ATOM 1292 C C . GLY A 1 188 ? -8.668 -73.505 4.292 1.00 37.87 187 GLY A C 1
ATOM 1293 O O . GLY A 1 188 ? -9.126 -72.765 3.424 1.00 37.14 187 GLY A O 1
ATOM 1294 N N . LEU A 1 189 ? -7.609 -73.193 5.035 1.00 40.73 188 LEU A N 1
ATOM 1295 C CA . LEU A 1 189 ? -6.838 -71.969 4.853 1.00 41.33 188 LEU A CA 1
ATOM 1296 C C . LEU A 1 189 ? -5.345 -72.307 4.807 1.00 44.27 188 LEU A C 1
ATOM 1297 O O . LEU A 1 189 ? -4.794 -72.823 5.785 1.00 50.62 188 LEU A O 1
ATOM 1302 N N . ASP A 1 190 ? -4.708 -72.032 3.672 1.00 41.31 189 ASP A N 1
ATOM 1303 C CA . ASP A 1 190 ? -3.282 -72.225 3.513 1.00 48.44 189 ASP A CA 1
ATOM 1304 C C . ASP A 1 190 ? -2.570 -70.925 3.220 1.00 47.60 189 ASP A C 1
ATOM 1305 O O . ASP A 1 190 ? -2.541 -70.467 2.075 1.00 47.56 189 ASP A O 1
ATOM 1310 N N . CYS A 1 191 ? -1.966 -70.352 4.254 1.00 40.93 190 CYS A N 1
ATOM 1311 C CA . CYS A 1 191 ? -1.409 -69.010 4.169 1.00 45.33 190 CYS A CA 1
ATOM 1312 C C . CYS A 1 191 ? 0.092 -69.036 3.960 1.00 48.16 190 CYS A C 1
ATOM 1313 O O . CYS A 1 191 ? 0.746 -70.046 4.194 1.00 49.52 190 CYS A O 1
ATOM 1316 N N . GLU A 1 192 ? 0.629 -67.918 3.499 1.00 45.89 191 GLU A N 1
ATOM 1317 C CA . GLU A 1 192 ? 2.050 -67.811 3.231 1.00 56.02 191 GLU A CA 1
ATOM 1318 C C . GLU A 1 192 ? 2.637 -66.712 4.104 1.00 56.75 191 GLU A C 1
ATOM 1319 O O . GLU A 1 192 ? 2.880 -65.613 3.624 1.00 64.29 191 GLU A O 1
ATOM 1325 N N . PRO A 1 193 ? 2.861 -66.999 5.399 1.00 66.08 192 PRO A N 1
ATOM 1326 C CA . PRO A 1 193 ? 3.291 -65.968 6.359 1.00 69.94 192 PRO A CA 1
ATOM 1327 C C . PRO A 1 193 ? 4.628 -65.314 6.006 1.00 74.52 192 PRO A C 1
ATOM 1328 O O . PRO A 1 193 ? 5.038 -64.365 6.675 1.00 71.69 192 PRO A O 1
ATOM 1332 N N . ARG A 1 194 ? 5.291 -65.823 4.973 1.00 75.81 193 ARG A N 1
ATOM 1333 C CA . ARG A 1 194 ? 6.445 -65.159 4.376 1.00 77.92 193 ARG A CA 1
ATOM 1334 C C . ARG A 1 194 ? 6.006 -63.848 3.725 1.00 77.51 193 ARG A C 1
ATOM 1335 O O . ARG A 1 194 ? 6.767 -62.875 3.680 1.00 72.51 193 ARG A O 1
ATOM 1343 N N . THR A 1 195 ? 4.773 -63.820 3.227 1.00 86.95 194 THR A N 1
ATOM 1344 C CA . THR A 1 195 ? 4.277 -62.640 2.528 1.00 90.71 194 THR A CA 1
ATOM 1345 C C . THR A 1 195 ? 3.815 -61.575 3.528 1.00 87.72 194 THR A C 1
ATOM 1346 O O . THR A 1 195 ? 3.397 -60.478 3.141 1.00 84.68 194 THR A O 1
ATOM 1350 N N . GLY A 1 196 ? 3.911 -61.893 4.815 1.00 71.27 195 GLY A N 1
ATOM 1351 C CA . GLY A 1 196 ? 3.419 -61.001 5.845 1.00 67.53 195 GLY A CA 1
ATOM 1352 C C . GLY A 1 196 ? 4.419 -59.968 6.321 1.00 72.05 195 GLY A C 1
ATOM 1353 O O . GLY A 1 196 ? 5.128 -59.342 5.527 1.00 71.74 195 GLY A O 1
ATOM 1354 N N . LEU A 1 197 ? 4.466 -59.782 7.635 1.00 96.84 196 LEU A N 1
ATOM 1355 C CA . LEU A 1 197 ? 5.393 -58.836 8.230 1.00 99.24 196 LEU A CA 1
ATOM 1356 C C . LEU A 1 197 ? 6.748 -59.487 8.460 1.00 100.59 196 LEU A C 1
ATOM 1357 O O . LEU A 1 197 ? 6.831 -60.665 8.816 1.00 101.13 196 LEU A O 1
ATOM 1362 N N . ASP A 1 198 ? 7.808 -58.713 8.251 1.00 89.49 197 ASP A N 1
ATOM 1363 C CA . ASP A 1 198 ? 9.166 -59.190 8.483 1.00 91.33 197 ASP A CA 1
ATOM 1364 C C . ASP A 1 198 ? 9.757 -58.548 9.737 1.00 87.79 197 ASP A C 1
ATOM 1365 O O . ASP A 1 198 ? 9.620 -57.346 9.944 1.00 84.17 197 ASP A O 1
ATOM 1370 N N . PHE A 1 199 ? 10.403 -59.358 10.572 1.00 89.93 198 PHE A N 1
ATOM 1371 C CA . PHE A 1 199 ? 11.009 -58.885 11.816 1.00 87.90 198 PHE A CA 1
ATOM 1372 C C . PHE A 1 199 ? 12.513 -58.728 11.677 1.00 87.08 198 PHE A C 1
ATOM 1373 O O . PHE A 1 199 ? 12.997 -57.935 10.869 1.00 87.60 198 PHE A O 1
ATOM 1381 N N . SER A 1 200 ? 13.242 -59.495 12.491 1.00 65.81 199 SER A N 1
ATOM 1382 C CA . SER A 1 200 ? 14.706 -59.640 12.423 1.00 65.09 199 SER A CA 1
ATOM 1383 C C . SER A 1 200 ? 15.499 -58.331 12.480 1.00 64.59 199 SER A C 1
ATOM 1384 O O . SER A 1 200 ? 16.576 -58.280 13.073 1.00 65.79 199 SER A O 1
ATOM 1387 N N . ASP A 1 201 ? 14.981 -57.284 11.848 1.00 94.79 200 ASP A N 1
ATOM 1388 C CA . ASP A 1 201 ? 15.601 -55.970 11.912 1.00 92.79 200 ASP A CA 1
ATOM 1389 C C . ASP A 1 201 ? 14.626 -55.043 12.637 1.00 87.99 200 ASP A C 1
ATOM 1390 O O . ASP A 1 201 ? 14.502 -53.863 12.325 1.00 87.27 200 ASP A O 1
ATOM 1395 N N . LEU A 1 202 ? 13.918 -55.596 13.617 1.00 66.65 201 LEU A N 1
ATOM 1396 C CA . LEU A 1 202 ? 12.977 -54.800 14.398 1.00 59.04 201 LEU A CA 1
ATOM 1397 C C . LEU A 1 202 ? 13.001 -55.118 15.895 1.00 57.87 201 LEU A C 1
ATOM 1398 O O . LEU A 1 202 ? 13.252 -56.252 16.315 1.00 54.25 201 LEU A O 1
ATOM 1403 N N . TYR A 1 203 ? 12.744 -54.082 16.686 1.00 36.51 202 TYR A N 1
ATOM 1404 C CA . TYR A 1 203 ? 12.542 -54.204 18.117 1.00 30.36 202 TYR A CA 1
ATOM 1405 C C . TYR A 1 203 ? 11.172 -53.647 18.455 1.00 30.31 202 TYR A C 1
ATOM 1406 O O . TYR A 1 203 ? 10.635 -52.794 17.742 1.00 31.45 202 TYR A O 1
ATOM 1415 N N . TYR A 1 204 ? 10.614 -54.138 19.549 1.00 30.34 203 TYR A N 1
ATOM 1416 C CA . TYR A 1 204 ? 9.376 -53.625 20.097 1.00 32.38 203 TYR A CA 1
ATOM 1417 C C . TYR A 1 204 ? 9.733 -52.660 21.216 1.00 32.78 203 TYR A C 1
ATOM 1418 O O . TYR A 1 204 ? 10.241 -53.075 22.250 1.00 30.06 203 TYR A O 1
ATOM 1427 N N . LEU A 1 205 ? 9.477 -51.377 21.008 1.00 30.09 204 LEU A N 1
ATOM 1428 C CA . LEU A 1 205 ? 9.871 -50.351 21.968 1.00 28.01 204 LEU A CA 1
ATOM 1429 C C . LEU A 1 205 ? 8.676 -49.873 22.774 1.00 32.26 204 LEU A C 1
ATOM 1430 O O . LEU A 1 205 ? 7.642 -49.537 22.202 1.00 32.87 204 LEU A O 1
ATOM 1435 N N . THR A 1 206 ? 8.797 -49.854 24.097 1.00 24.04 205 THR A N 1
ATOM 1436 C CA . THR A 1 206 ? 7.782 -49.192 24.913 1.00 26.37 205 THR A CA 1
ATOM 1437 C C . THR A 1 206 ? 8.373 -47.988 25.632 1.00 27.43 205 THR A C 1
ATOM 1438 O O . THR A 1 206 ? 9.469 -48.063 26.189 1.00 25.40 205 THR A O 1
ATOM 1442 N N . MET A 1 207 ? 7.644 -46.880 25.603 1.00 24.69 206 MET A N 1
ATOM 1443 C CA . MET A 1 207 ? 7.997 -45.694 26.365 1.00 31.92 206 MET A CA 1
ATOM 1444 C C . MET A 1 207 ? 6.745 -45.027 26.904 1.00 32.48 206 MET A C 1
ATOM 1445 O O . MET A 1 207 ? 5.886 -44.597 26.134 1.00 32.60 206 MET A O 1
ATOM 1450 N N . ASN A 1 208 ? 6.640 -44.968 28.230 1.00 38.28 207 ASN A N 1
ATOM 1451 C CA . ASN A 1 208 ? 5.563 -44.242 28.888 1.00 42.41 207 ASN A CA 1
ATOM 1452 C C . ASN A 1 208 ? 4.215 -44.734 28.386 1.00 44.06 207 ASN A C 1
ATOM 1453 O O . ASN A 1 208 ? 3.358 -43.939 28.008 1.00 43.41 207 ASN A O 1
ATOM 1458 N N . ASN A 1 209 ? 4.068 -46.057 28.354 1.00 53.47 208 ASN A N 1
ATOM 1459 C CA . ASN A 1 209 ? 2.836 -46.733 27.946 1.00 55.80 208 ASN A CA 1
ATOM 1460 C C . ASN A 1 209 ? 2.456 -46.561 26.471 1.00 54.58 208 ASN A C 1
ATOM 1461 O O . ASN A 1 209 ? 1.325 -46.861 26.083 1.00 57.01 208 ASN A O 1
ATOM 1466 N N . LYS A 1 210 ? 3.393 -46.082 25.654 1.00 47.86 209 LYS A N 1
ATOM 1467 C CA . LYS A 1 210 ? 3.203 -46.051 24.202 1.00 43.73 209 LYS A CA 1
ATOM 1468 C C . LYS A 1 210 ? 4.170 -47.041 23.541 1.00 45.37 209 LYS A C 1
ATOM 1469 O O . LYS A 1 210 ? 5.260 -47.284 24.059 1.00 39.81 209 LYS A O 1
ATOM 1475 N N . HIS A 1 211 ? 3.780 -47.619 22.408 1.00 33.26 210 HIS A N 1
ATOM 1476 C CA . HIS A 1 211 ? 4.580 -48.685 21.806 1.00 31.46 210 HIS A CA 1
ATOM 1477 C C . HIS A 1 211 ? 4.844 -48.485 20.316 1.00 32.55 210 HIS A C 1
ATOM 1478 O O . HIS A 1 211 ? 4.010 -47.959 19.588 1.00 33.87 210 HIS A O 1
ATOM 1485 N N . TRP A 1 212 ? 6.021 -48.907 19.873 1.00 32.91 211 TRP A N 1
ATOM 1486 C CA . TRP A 1 212 ? 6.419 -48.799 18.472 1.00 36.57 211 TRP A CA 1
ATOM 1487 C C . TRP A 1 212 ? 7.180 -50.039 18.016 1.00 39.03 211 TRP A C 1
ATOM 1488 O O . TRP A 1 212 ? 7.637 -50.832 18.837 1.00 37.51 211 TRP A O 1
ATOM 1499 N N . LEU A 1 213 ? 7.318 -50.196 16.704 1.00 33.52 212 LEU A N 1
ATOM 1500 C CA . LEU A 1 213 ? 8.280 -51.137 16.144 1.00 36.01 212 LEU A CA 1
ATOM 1501 C C . LEU A 1 213 ? 9.369 -50.295 15.507 1.00 29.92 212 LEU A C 1
ATOM 1502 O O . LEU A 1 213 ? 9.073 -49.397 14.726 1.00 35.10 212 LEU A O 1
ATOM 1507 N N . VAL A 1 214 ? 10.623 -50.552 15.857 1.00 34.44 213 VAL A N 1
ATOM 1508 C CA . VAL A 1 214 ? 11.714 -49.677 15.423 1.00 32.35 213 VAL A CA 1
ATOM 1509 C C . VAL A 1 214 ? 12.872 -50.483 14.853 1.00 42.09 213 VAL A C 1
ATOM 1510 O O . VAL A 1 214 ? 13.083 -51.629 15.242 1.00 41.57 213 VAL A O 1
ATOM 1514 N N . HIS A 1 215 ? 13.624 -49.897 13.930 1.00 44.01 214 HIS A N 1
ATOM 1515 C CA . HIS A 1 215 ? 14.766 -50.609 13.363 1.00 49.83 214 HIS A CA 1
ATOM 1516 C C . HIS A 1 215 ? 15.870 -50.752 14.400 1.00 51.43 214 HIS A C 1
ATOM 1517 O O . HIS A 1 215 ? 16.037 -49.893 15.263 1.00 49.94 214 HIS A O 1
ATOM 1524 N N . LYS A 1 216 ? 16.613 -51.850 14.307 1.00 52.92 215 LYS A N 1
ATOM 1525 C CA . LYS A 1 216 ? 17.574 -52.229 15.331 1.00 51.63 215 LYS A CA 1
ATOM 1526 C C . LYS A 1 216 ? 18.765 -51.292 15.447 1.00 50.25 215 LYS A C 1
ATOM 1527 O O . LYS A 1 216 ? 19.237 -51.042 16.552 1.00 45.81 215 LYS A O 1
ATOM 1533 N N . GLU A 1 217 ? 19.270 -50.794 14.323 1.00 57.30 216 GLU A N 1
ATOM 1534 C CA . GLU A 1 217 ? 20.485 -49.988 14.375 1.00 58.82 216 GLU A CA 1
ATOM 1535 C C . GLU A 1 217 ? 20.209 -48.616 14.986 1.00 56.96 216 GLU A C 1
ATOM 1536 O O . GLU A 1 217 ? 21.031 -48.094 15.746 1.00 57.47 216 GLU A O 1
ATOM 1542 N N . TRP A 1 218 ? 19.054 -48.040 14.667 1.00 43.57 217 TRP A N 1
ATOM 1543 C CA . TRP A 1 218 ? 18.662 -46.777 15.279 1.00 46.45 217 TRP A CA 1
ATOM 1544 C C . TRP A 1 218 ? 18.561 -46.951 16.783 1.00 46.41 217 TRP A C 1
ATOM 1545 O O . TRP A 1 218 ? 19.106 -46.152 17.547 1.00 48.19 217 TRP A O 1
ATOM 1556 N N . PHE A 1 219 ? 17.875 -48.008 17.204 1.00 43.33 218 PHE A N 1
ATOM 1557 C CA . PHE A 1 219 ? 17.714 -48.286 18.626 1.00 44.33 218 PHE A CA 1
ATOM 1558 C C . PHE A 1 219 ? 19.063 -48.510 19.302 1.00 42.40 218 PHE A C 1
ATOM 1559 O O . PHE A 1 219 ? 19.251 -48.153 20.466 1.00 42.57 218 PHE A O 1
ATOM 1567 N N . HIS A 1 220 ? 19.998 -49.110 18.574 1.00 47.34 219 HIS A N 1
ATOM 1568 C CA . HIS A 1 220 ? 21.318 -49.392 19.125 1.00 48.49 219 HIS A CA 1
ATOM 1569 C C . HIS A 1 220 ? 22.190 -48.139 19.180 1.00 46.66 219 HIS A C 1
ATOM 1570 O O . HIS A 1 220 ? 23.124 -48.076 19.976 1.00 48.05 219 HIS A O 1
ATOM 1577 N N . ASP A 1 221 ? 21.873 -47.142 18.353 1.00 49.24 220 ASP A N 1
ATOM 1578 C CA . ASP A 1 221 ? 22.662 -45.906 18.296 1.00 49.34 220 ASP A CA 1
ATOM 1579 C C . ASP A 1 221 ? 22.087 -44.743 19.100 1.00 50.37 220 ASP A C 1
ATOM 1580 O O . ASP A 1 221 ? 22.493 -43.598 18.902 1.00 51.54 220 ASP A O 1
ATOM 1585 N N . ILE A 1 222 ? 21.147 -45.023 19.997 1.00 47.50 221 ILE A N 1
ATOM 1586 C CA . ILE A 1 222 ? 20.544 -43.969 20.816 1.00 40.15 221 ILE A CA 1
ATOM 1587 C C . ILE A 1 222 ? 21.500 -43.497 21.914 1.00 39.55 221 ILE A C 1
ATOM 1588 O O . ILE A 1 222 ? 21.917 -44.289 22.760 1.00 39.42 221 ILE A O 1
ATOM 1593 N N . PRO A 1 223 ? 21.860 -42.201 21.896 1.00 36.39 222 PRO A N 1
ATOM 1594 C CA . PRO A 1 223 ? 22.804 -41.644 22.875 1.00 36.92 222 PRO A CA 1
ATOM 1595 C C . PRO A 1 223 ? 22.158 -41.364 24.226 1.00 34.89 222 PRO A C 1
ATOM 1596 O O . PRO A 1 223 ? 21.971 -40.208 24.594 1.00 27.81 222 PRO A O 1
ATOM 1600 N N . LEU A 1 224 ? 21.816 -42.419 24.952 1.00 32.74 223 LEU A N 1
ATOM 1601 C CA . LEU A 1 224 ? 21.172 -42.274 26.252 1.00 30.29 223 LEU A CA 1
ATOM 1602 C C . LEU A 1 224 ? 21.814 -43.246 27.206 1.00 28.42 223 LEU A C 1
ATOM 1603 O O . LEU A 1 224 ? 22.370 -44.245 26.761 1.00 31.37 223 LEU A O 1
ATOM 1608 N N . PRO A 1 225 ? 21.718 -42.990 28.520 1.00 25.75 224 PRO A N 1
ATOM 1609 C CA . PRO A 1 225 ? 22.251 -44.012 29.428 1.00 25.10 224 PRO A CA 1
ATOM 1610 C C . PRO A 1 225 ? 21.447 -45.290 29.267 1.00 29.88 224 PRO A C 1
ATOM 1611 O O . PRO A 1 225 ? 20.258 -45.215 28.936 1.00 25.73 224 PRO A O 1
ATOM 1615 N N . TRP A 1 226 ? 22.070 -46.445 29.484 1.00 33.95 225 TRP A N 1
ATOM 1616 C CA . TRP A 1 226 ? 21.394 -47.695 29.157 1.00 29.17 225 TRP A CA 1
ATOM 1617 C C . TRP A 1 226 ? 21.917 -48.894 29.925 1.00 37.24 225 TRP A C 1
ATOM 1618 O O . TRP A 1 226 ? 23.007 -48.850 30.510 1.00 30.86 225 TRP A O 1
ATOM 1629 N N . HIS A 1 227 ? 21.128 -49.966 29.928 1.00 33.17 226 HIS A N 1
ATOM 1630 C CA . HIS A 1 227 ? 21.631 -51.256 30.392 1.00 34.50 226 HIS A CA 1
ATOM 1631 C C . HIS A 1 227 ? 20.919 -52.367 29.624 1.00 37.46 226 HIS A C 1
ATOM 1632 O O . HIS A 1 227 ? 19.876 -52.136 29.018 1.00 35.60 226 HIS A O 1
ATOM 1639 N N . ALA A 1 228 ? 21.492 -53.565 29.621 1.00 34.49 227 ALA A N 1
ATOM 1640 C CA . ALA A 1 228 ? 20.974 -54.635 28.777 1.00 37.00 227 ALA A CA 1
ATOM 1641 C C . ALA A 1 228 ? 19.692 -55.226 29.350 1.00 43.45 227 ALA A C 1
ATOM 1642 O O . ALA A 1 228 ? 18.977 -54.585 30.129 1.00 41.27 227 ALA A O 1
ATOM 1644 N N . GLY A 1 229 ? 19.390 -56.451 28.942 1.00 65.57 228 GLY A N 1
ATOM 1645 C CA . GLY A 1 229 ? 18.437 -57.242 29.685 1.00 65.40 228 GLY A CA 1
ATOM 1646 C C . GLY A 1 229 ? 19.081 -57.495 31.048 1.00 67.31 228 GLY A C 1
ATOM 1647 O O . GLY A 1 229 ? 20.253 -57.882 31.025 1.00 73.50 228 GLY A O 1
ATOM 1648 N N . ALA A 1 230 ? 18.465 -57.293 32.230 1.00 77.08 229 ALA A N 1
ATOM 1649 C CA . ALA A 1 230 ? 17.174 -56.674 32.648 1.00 79.91 229 ALA A CA 1
ATOM 1650 C C . ALA A 1 230 ? 16.339 -57.673 33.463 1.00 90.74 229 ALA A C 1
ATOM 1651 O O . ALA A 1 230 ? 15.401 -58.252 32.917 1.00 87.63 229 ALA A O 1
ATOM 1653 N N . ASP A 1 231 ? 16.642 -57.899 34.748 1.00 88.11 230 ASP A N 1
ATOM 1654 C CA . ASP A 1 231 ? 17.811 -57.399 35.484 1.00 90.59 230 ASP A CA 1
ATOM 1655 C C . ASP A 1 231 ? 17.942 -58.125 36.824 1.00 98.37 230 ASP A C 1
ATOM 1656 O O . ASP A 1 231 ? 18.770 -59.028 36.967 1.00 94.88 230 ASP A O 1
ATOM 1661 N N . THR A 1 232 ? 17.099 -57.722 37.781 1.00 105.82 231 THR A N 1
ATOM 1662 C CA . THR A 1 232 ? 17.150 -58.136 39.195 1.00 108.52 231 THR A CA 1
ATOM 1663 C C . THR A 1 232 ? 18.550 -57.991 39.794 1.00 108.32 231 THR A C 1
ATOM 1664 O O . THR A 1 232 ? 19.532 -58.549 39.323 1.00 106.74 231 THR A O 1
ATOM 1668 N N . GLY A 1 233 ? 18.606 -57.236 40.877 1.00 80.26 232 GLY A N 1
ATOM 1669 C CA . GLY A 1 233 ? 19.824 -56.593 41.310 1.00 76.91 232 GLY A CA 1
ATOM 1670 C C . GLY A 1 233 ? 19.477 -55.155 41.013 1.00 75.29 232 GLY A C 1
ATOM 1671 O O . GLY A 1 233 ? 18.440 -54.905 40.405 1.00 74.18 232 GLY A O 1
ATOM 1672 N N . THR A 1 234 ? 20.296 -54.206 41.445 1.00 79.85 233 THR A N 1
ATOM 1673 C CA . THR A 1 234 ? 19.997 -52.813 41.148 1.00 71.64 233 THR A CA 1
ATOM 1674 C C . THR A 1 234 ? 20.670 -52.436 39.827 1.00 69.08 233 THR A C 1
ATOM 1675 O O . THR A 1 234 ? 21.823 -52.796 39.587 1.00 66.95 233 THR A O 1
ATOM 1679 N N . PRO A 1 235 ? 19.930 -51.745 38.942 1.00 62.87 234 PRO A N 1
ATOM 1680 C CA . PRO A 1 235 ? 20.402 -51.456 37.580 1.00 59.41 234 PRO A CA 1
ATOM 1681 C C . PRO A 1 235 ? 21.621 -50.533 37.560 1.00 52.49 234 PRO A C 1
ATOM 1682 O O . PRO A 1 235 ? 21.721 -49.644 38.397 1.00 47.69 234 PRO A O 1
ATOM 1686 N N . HIS A 1 236 ? 22.521 -50.743 36.603 1.00 73.51 235 HIS A N 1
ATOM 1687 C CA . HIS A 1 236 ? 23.833 -50.101 36.615 1.00 74.14 235 HIS A CA 1
ATOM 1688 C C . HIS A 1 236 ? 23.898 -48.785 35.826 1.00 76.56 235 HIS A C 1
ATOM 1689 O O . HIS A 1 236 ? 24.466 -47.792 36.301 1.00 81.63 235 HIS A O 1
ATOM 1696 N N . TRP A 1 237 ? 23.327 -48.796 34.625 1.00 54.83 236 TRP A N 1
ATOM 1697 C CA . TRP A 1 237 ? 23.334 -47.653 33.705 1.00 41.08 236 TRP A CA 1
ATOM 1698 C C . TRP A 1 237 ? 24.717 -47.312 33.161 1.00 42.17 236 TRP A C 1
ATOM 1699 O O . TRP A 1 237 ? 25.540 -46.679 33.838 1.00 45.45 236 TRP A O 1
ATOM 1710 N N . ASN A 1 238 ? 24.959 -47.723 31.921 1.00 36.24 237 ASN A N 1
ATOM 1711 C CA . ASN A 1 238 ? 26.143 -47.295 31.192 1.00 39.63 237 ASN A CA 1
ATOM 1712 C C . ASN A 1 238 ? 25.960 -45.885 30.647 1.00 41.99 237 ASN A C 1
ATOM 1713 O O . ASN A 1 238 ? 24.833 -45.453 30.395 1.00 35.19 237 ASN A O 1
ATOM 1718 N N . ASN A 1 239 ? 27.071 -45.179 30.469 1.00 34.62 238 ASN A N 1
ATOM 1719 C CA . ASN A 1 239 ? 27.068 -43.879 29.818 1.00 36.67 238 ASN A CA 1
ATOM 1720 C C . ASN A 1 239 ? 26.112 -42.903 30.493 1.00 32.98 238 ASN A C 1
ATOM 1721 O O . ASN A 1 239 ? 25.293 -42.271 29.839 1.00 30.24 238 ASN A O 1
ATOM 1726 N N . LYS A 1 240 ? 26.206 -42.799 31.812 1.00 38.52 239 LYS A N 1
ATOM 1727 C CA . LYS A 1 240 ? 25.377 -41.857 32.550 1.00 39.06 239 LYS A CA 1
ATOM 1728 C C . LYS A 1 240 ? 25.636 -40.421 32.108 1.00 36.49 239 LYS A C 1
ATOM 1729 O O . LYS A 1 240 ? 24.742 -39.571 32.158 1.00 35.74 239 LYS A O 1
ATOM 1735 N N . GLU A 1 241 ? 26.856 -40.166 31.643 1.00 36.92 240 GLU A N 1
ATOM 1736 C CA . GLU A 1 241 ? 27.248 -38.848 31.146 1.00 37.36 240 GLU A CA 1
ATOM 1737 C C . GLU A 1 241 ? 26.343 -38.324 30.028 1.00 36.11 240 GLU A C 1
ATOM 1738 O O . GLU A 1 241 ? 26.331 -37.125 29.733 1.00 31.33 240 GLU A O 1
ATOM 1744 N N . ALA A 1 242 ? 25.576 -39.215 29.409 1.00 31.98 241 ALA A N 1
ATOM 1745 C CA . ALA A 1 242 ? 24.669 -38.806 28.348 1.00 28.41 241 ALA A CA 1
ATOM 1746 C C . ALA A 1 242 ? 23.604 -37.845 28.866 1.00 27.62 241 ALA A C 1
ATOM 1747 O O . ALA A 1 242 ? 23.097 -37.017 28.118 1.00 31.17 241 ALA A O 1
ATOM 1749 N N . LEU A 1 243 ? 23.266 -37.945 30.148 1.00 27.72 242 LEU A N 1
ATOM 1750 C CA . LEU A 1 243 ? 22.243 -37.070 30.721 1.00 27.39 242 LEU A CA 1
ATOM 1751 C C . LEU A 1 243 ? 22.791 -36.168 31.829 1.00 33.23 242 LEU A C 1
ATOM 1752 O O . LEU A 1 243 ? 22.059 -35.391 32.441 1.00 32.82 242 LEU A O 1
ATOM 1757 N N . VAL A 1 244 ? 24.084 -36.273 32.089 1.00 33.75 243 VAL A N 1
ATOM 1758 C CA . VAL A 1 244 ? 24.683 -35.505 33.167 1.00 37.33 243 VAL A CA 1
ATOM 1759 C C . VAL A 1 244 ? 25.889 -34.742 32.656 1.00 36.19 243 VAL A C 1
ATOM 1760 O O . VAL A 1 244 ? 26.824 -35.337 32.127 1.00 44.22 243 VAL A O 1
ATOM 1764 N N . GLU A 1 245 ? 25.879 -33.424 32.796 1.00 39.42 244 GLU A N 1
ATOM 1765 C CA . GLU A 1 245 ? 27.056 -32.682 32.388 1.00 41.46 244 GLU A CA 1
ATOM 1766 C C . GLU A 1 245 ? 27.672 -31.898 33.538 1.00 40.49 244 GLU A C 1
ATOM 1767 O O . GLU A 1 245 ? 27.004 -31.477 34.495 1.00 38.34 244 GLU A O 1
ATOM 1773 N N . PHE A 1 246 ? 28.975 -31.721 33.420 1.00 30.50 245 PHE A N 1
ATOM 1774 C CA . PHE A 1 246 ? 29.748 -30.994 34.403 1.00 35.29 245 PHE A CA 1
ATOM 1775 C C . PHE A 1 246 ? 30.175 -29.690 33.781 1.00 36.06 245 PHE A C 1
ATOM 1776 O O . PHE A 1 246 ? 30.751 -29.671 32.690 1.00 35.64 245 PHE A O 1
ATOM 1784 N N . LYS A 1 247 ? 29.888 -28.596 34.464 1.00 40.71 246 LYS A N 1
ATOM 1785 C CA . LYS A 1 247 ? 30.271 -27.302 33.944 1.00 44.05 246 LYS A CA 1
ATOM 1786 C C . LYS A 1 247 ? 31.507 -26.820 34.699 1.00 49.30 246 LYS A C 1
ATOM 1787 O O . LYS A 1 247 ? 31.806 -27.324 35.777 1.00 49.88 246 LYS A O 1
ATOM 1793 N N . ASP A 1 248 ? 32.247 -25.889 34.104 1.00 85.30 247 ASP A N 1
ATOM 1794 C CA . ASP A 1 248 ? 33.087 -24.954 34.845 1.00 89.94 247 ASP A CA 1
ATOM 1795 C C . ASP A 1 248 ? 34.386 -25.648 35.230 1.00 86.81 247 ASP A C 1
ATOM 1796 O O . ASP A 1 248 ? 35.206 -25.881 34.362 1.00 93.87 247 ASP A O 1
ATOM 1801 N N . ALA A 1 249 ? 34.544 -25.943 36.522 1.00 51.86 248 ALA A N 1
ATOM 1802 C CA . ALA A 1 249 ? 35.811 -26.310 37.187 1.00 50.61 248 ALA A CA 1
ATOM 1803 C C . ALA A 1 249 ? 36.353 -25.084 37.925 1.00 49.40 248 ALA A C 1
ATOM 1804 O O . ALA A 1 249 ? 37.185 -24.324 37.397 1.00 49.65 248 ALA A O 1
ATOM 1806 N N . HIS A 1 250 ? 35.827 -24.870 39.127 1.00 53.58 249 HIS A N 1
ATOM 1807 C CA . HIS A 1 250 ? 36.421 -23.948 40.088 1.00 52.04 249 HIS A CA 1
ATOM 1808 C C . HIS A 1 250 ? 37.538 -24.634 40.872 1.00 51.48 249 HIS A C 1
ATOM 1809 O O . HIS A 1 250 ? 37.748 -25.844 40.728 1.00 48.37 249 HIS A O 1
ATOM 1816 N N . ALA A 1 251 ? 38.229 -23.869 41.719 1.00 36.24 250 ALA A N 1
ATOM 1817 C CA . ALA A 1 251 ? 39.346 -24.402 42.497 1.00 37.44 250 ALA A CA 1
ATOM 1818 C C . ALA A 1 251 ? 38.968 -25.649 43.284 1.00 36.94 250 ALA A C 1
ATOM 1819 O O . ALA A 1 251 ? 39.640 -26.673 43.191 1.00 34.71 250 ALA A O 1
ATOM 1821 N N . LYS A 1 252 ? 37.880 -25.574 44.041 1.00 35.42 251 LYS A N 1
ATOM 1822 C CA . LYS A 1 252 ? 37.511 -26.697 44.898 1.00 38.32 251 LYS A CA 1
ATOM 1823 C C . LYS A 1 252 ? 36.128 -27.288 44.600 1.00 41.03 251 LYS A C 1
ATOM 1824 O O . LYS A 1 252 ? 35.661 -28.168 45.324 1.00 39.78 251 LYS A O 1
ATOM 1830 N N . ARG A 1 253 ? 35.471 -26.818 43.545 1.00 37.11 252 ARG A N 1
ATOM 1831 C CA . ARG A 1 253 ? 34.179 -27.398 43.178 1.00 40.69 252 ARG A CA 1
ATOM 1832 C C . ARG A 1 253 ? 33.886 -27.362 41.682 1.00 39.87 252 ARG A C 1
ATOM 1833 O O . ARG A 1 253 ? 34.582 -26.720 40.894 1.00 39.17 252 ARG A O 1
ATOM 1841 N N . GLN A 1 254 ? 32.826 -28.061 41.310 1.00 37.75 253 GLN A N 1
ATOM 1842 C CA . GLN A 1 254 ? 32.439 -28.218 39.924 1.00 38.52 253 GLN A CA 1
ATOM 1843 C C . GLN A 1 254 ? 30.923 -28.334 39.944 1.00 36.87 253 GLN A C 1
ATOM 1844 O O . GLN A 1 254 ? 30.375 -29.064 40.765 1.00 37.11 253 GLN A O 1
ATOM 1850 N N . THR A 1 255 ? 30.230 -27.592 39.094 1.00 33.94 254 THR A N 1
ATOM 1851 C CA . THR A 1 255 ? 28.773 -27.691 39.101 1.00 37.05 254 THR A CA 1
ATOM 1852 C C . THR A 1 255 ? 28.331 -28.868 38.244 1.00 33.35 254 THR A C 1
ATOM 1853 O O . THR A 1 255 ? 28.782 -29.021 37.106 1.00 32.49 254 THR A O 1
ATOM 1857 N N . VAL A 1 256 ? 27.467 -29.706 38.812 1.00 37.24 255 VAL A N 1
ATOM 1858 C CA . VAL A 1 256 ? 26.886 -30.834 38.085 1.00 39.85 255 VAL A CA 1
ATOM 1859 C C . VAL A 1 256 ? 25.427 -30.552 37.787 1.00 37.87 255 VAL A C 1
ATOM 1860 O O . VAL A 1 256 ? 24.679 -30.123 38.666 1.00 39.15 255 VAL A O 1
ATOM 1864 N N . VAL A 1 257 ? 25.020 -30.789 36.548 1.00 36.46 256 VAL A N 1
ATOM 1865 C CA . VAL A 1 257 ? 23.625 -30.575 36.183 1.00 38.45 256 VAL A CA 1
ATOM 1866 C C . VAL A 1 257 ? 23.123 -31.712 35.298 1.00 35.83 256 VAL A C 1
ATOM 1867 O O . VAL A 1 257 ? 23.902 -32.351 34.588 1.00 33.61 256 VAL A O 1
ATOM 1871 N N . VAL A 1 258 ? 21.824 -31.984 35.379 1.00 46.88 257 VAL A N 1
ATOM 1872 C CA . VAL A 1 258 ? 21.177 -32.984 34.539 1.00 40.91 257 VAL A CA 1
ATOM 1873 C C . VAL A 1 258 ? 20.509 -32.341 33.333 1.00 42.81 257 VAL A C 1
ATOM 1874 O O . VAL A 1 258 ? 19.934 -31.258 33.431 1.00 39.79 257 VAL A O 1
ATOM 1878 N N . LEU A 1 259 ? 20.597 -33.004 32.186 1.00 36.58 258 LEU A N 1
ATOM 1879 C CA . LEU A 1 259 ? 19.917 -32.524 30.995 1.00 33.59 258 LEU A CA 1
ATOM 1880 C C . LEU A 1 259 ? 18.432 -32.788 31.168 1.00 32.79 258 LEU A C 1
ATOM 1881 O O . LEU A 1 259 ? 18.043 -33.579 32.021 1.00 29.84 258 LEU A O 1
ATOM 1886 N N . GLY A 1 260 ? 17.602 -32.125 30.370 1.00 30.66 259 GLY A N 1
ATOM 1887 C CA . GLY A 1 260 ? 16.165 -32.291 30.491 1.00 29.35 259 GLY A CA 1
ATOM 1888 C C . GLY A 1 260 ? 15.703 -33.621 29.932 1.00 27.08 259 GLY A C 1
ATOM 1889 O O . GLY A 1 260 ? 16.492 -34.373 29.362 1.00 31.45 259 GLY A O 1
ATOM 1890 N N . SER A 1 261 ? 14.418 -33.912 30.103 1.00 25.08 260 SER A N 1
ATOM 1891 C CA . SER A 1 261 ? 13.816 -35.107 29.533 1.00 23.40 260 SER A CA 1
ATOM 1892 C C . SER A 1 261 ? 14.042 -35.213 28.032 1.00 25.06 260 SER A C 1
ATOM 1893 O O . SER A 1 261 ? 13.893 -34.233 27.299 1.00 22.53 260 SER A O 1
ATOM 1896 N N . GLN A 1 262 ? 14.380 -36.417 27.578 1.00 23.71 261 GLN A N 1
ATOM 1897 C CA . GLN A 1 262 ? 14.527 -36.688 26.150 1.00 25.51 261 GLN A CA 1
ATOM 1898 C C . GLN A 1 262 ? 13.302 -37.419 25.608 1.00 25.05 261 GLN A C 1
ATOM 1899 O O . GLN A 1 262 ? 13.359 -38.036 24.542 1.00 24.68 261 GLN A O 1
ATOM 1905 N N . GLU A 1 263 ? 12.191 -37.360 26.335 1.00 25.05 262 GLU A N 1
ATOM 1906 C CA . GLU A 1 263 ? 10.981 -38.048 25.877 1.00 28.68 262 GLU A CA 1
ATOM 1907 C C . GLU A 1 263 ? 10.530 -37.499 24.528 1.00 28.19 262 GLU A C 1
ATOM 1908 O O . GLU A 1 263 ? 10.260 -38.256 23.589 1.00 27.84 262 GLU A O 1
ATOM 1914 N N . GLY A 1 264 ? 10.471 -36.174 24.432 1.00 23.40 263 GLY A N 1
ATOM 1915 C CA . GLY A 1 264 ? 10.016 -35.520 23.221 1.00 22.84 263 GLY A CA 1
ATOM 1916 C C . GLY A 1 264 ? 10.937 -35.756 22.044 1.00 23.93 263 GLY A C 1
ATOM 1917 O O . GLY A 1 264 ? 10.466 -35.954 20.932 1.00 24.68 263 GLY A O 1
ATOM 1918 N N . ALA A 1 265 ? 12.248 -35.726 22.281 1.00 21.11 264 ALA A N 1
ATOM 1919 C CA . ALA A 1 265 ? 13.224 -36.034 21.233 1.00 25.93 264 ALA A CA 1
ATOM 1920 C C . ALA A 1 265 ? 12.969 -37.418 20.637 1.00 29.11 264 ALA A C 1
ATOM 1921 O O . ALA A 1 265 ? 13.055 -37.615 19.417 1.00 27.02 264 ALA A O 1
ATOM 1923 N N . VAL A 1 266 ? 12.655 -38.375 21.504 1.00 28.71 265 VAL A N 1
ATOM 1924 C CA . VAL A 1 266 ? 12.384 -39.736 21.049 1.00 30.16 265 VAL A CA 1
ATOM 1925 C C . VAL A 1 266 ? 11.080 -39.751 20.264 1.00 31.32 265 VAL A C 1
ATOM 1926 O O . VAL A 1 266 ? 11.025 -40.323 19.175 1.00 38.78 265 VAL A O 1
ATOM 1930 N N . HIS A 1 267 ? 10.042 -39.112 20.806 1.00 29.03 266 HIS A N 1
ATOM 1931 C CA . HIS A 1 267 ? 8.770 -38.954 20.088 1.00 30.53 266 HIS A CA 1
ATOM 1932 C C . HIS A 1 267 ? 8.958 -38.428 18.668 1.00 33.49 266 HIS A C 1
ATOM 1933 O O . HIS A 1 267 ? 8.397 -38.966 17.717 1.00 37.97 266 HIS A O 1
ATOM 1940 N N . THR A 1 268 ? 9.747 -37.370 18.538 1.00 33.11 267 THR A N 1
ATOM 1941 C CA . THR A 1 268 ? 10.055 -36.774 17.245 1.00 38.10 267 THR A CA 1
ATOM 1942 C C . THR A 1 268 ? 10.788 -37.782 16.370 1.00 41.27 267 THR A C 1
ATOM 1943 O O . THR A 1 268 ? 10.494 -37.922 15.182 1.00 46.10 267 THR A O 1
ATOM 1947 N N . ALA A 1 269 ? 11.737 -38.492 16.966 1.00 36.80 268 ALA A N 1
ATOM 1948 C CA . ALA A 1 269 ? 12.477 -39.513 16.238 1.00 41.78 268 ALA A CA 1
ATOM 1949 C C . ALA A 1 269 ? 11.538 -40.587 15.692 1.00 44.57 268 ALA A C 1
ATOM 1950 O O . ALA A 1 269 ? 11.732 -41.094 14.589 1.00 47.41 268 ALA A O 1
ATOM 1952 N N . LEU A 1 270 ? 10.508 -40.911 16.466 1.00 41.82 269 LEU A N 1
ATOM 1953 C CA . LEU A 1 270 ? 9.582 -41.976 16.107 1.00 42.35 269 LEU A CA 1
ATOM 1954 C C . LEU A 1 270 ? 8.356 -41.475 15.349 1.00 47.65 269 LEU A C 1
ATOM 1955 O O . LEU A 1 270 ? 7.323 -42.150 15.325 1.00 45.27 269 LEU A O 1
ATOM 1960 N N . ALA A 1 271 ? 8.470 -40.296 14.740 1.00 40.48 270 ALA A N 1
ATOM 1961 C CA . ALA A 1 271 ? 7.374 -39.722 13.966 1.00 38.96 270 ALA A CA 1
ATOM 1962 C C . ALA A 1 271 ? 6.925 -40.699 12.888 1.00 41.02 270 ALA A C 1
ATOM 1963 O O . ALA A 1 271 ? 5.730 -40.955 12.726 1.00 42.12 270 ALA A O 1
ATOM 1965 N N . GLY A 1 272 ? 7.893 -41.245 12.158 1.00 44.68 271 GLY A N 1
ATOM 1966 C CA . GLY A 1 272 ? 7.618 -42.286 11.188 1.00 53.37 271 GLY A CA 1
ATOM 1967 C C . GLY A 1 272 ? 7.091 -43.538 11.864 1.00 51.95 271 GLY A C 1
ATOM 1968 O O . GLY A 1 272 ? 5.903 -43.829 11.776 1.00 55.96 271 GLY A O 1
ATOM 1969 N N . ALA A 1 273 ? 7.997 -44.253 12.534 1.00 55.14 272 ALA A N 1
ATOM 1970 C CA . ALA A 1 273 ? 7.760 -45.499 13.290 1.00 48.20 272 ALA A CA 1
ATOM 1971 C C . ALA A 1 273 ? 6.351 -46.113 13.309 1.00 45.70 272 ALA A C 1
ATOM 1972 O O . ALA A 1 273 ? 5.370 -45.469 13.687 1.00 44.72 272 ALA A O 1
ATOM 1974 N N . LEU A 1 274 ? 6.281 -47.390 12.938 1.00 44.68 273 LEU A N 1
ATOM 1975 C CA . LEU A 1 274 ? 5.068 -48.185 13.099 1.00 33.98 273 LEU A CA 1
ATOM 1976 C C . LEU A 1 274 ? 4.613 -48.213 14.549 1.00 35.61 273 LEU A C 1
ATOM 1977 O O . LEU A 1 274 ? 5.422 -48.383 15.454 1.00 37.39 273 LEU A O 1
ATOM 1982 N N . GLU A 1 275 ? 3.312 -48.071 14.754 1.00 39.42 274 GLU A N 1
ATOM 1983 C CA . GLU A 1 275 ? 2.669 -48.255 16.050 1.00 41.19 274 GLU A CA 1
ATOM 1984 C C . GLU A 1 275 ? 2.203 -49.720 16.109 1.00 52.85 274 GLU A C 1
ATOM 1985 O O . GLU A 1 275 ? 2.230 -50.359 15.055 1.00 58.71 274 GLU A O 1
ATOM 1991 N N . ALA A 1 276 ? 1.801 -50.321 17.245 1.00 46.13 275 ALA A N 1
ATOM 1992 C CA . ALA A 1 276 ? 1.902 -49.909 18.656 1.00 30.84 275 ALA A CA 1
ATOM 1993 C C . ALA A 1 276 ? 1.397 -51.071 19.477 1.00 41.63 275 ALA A C 1
ATOM 1994 O O . ALA A 1 276 ? 1.853 -52.201 19.336 1.00 47.72 275 ALA A O 1
ATOM 1996 N N . GLU A 1 277 ? 0.398 -50.747 20.300 1.00 51.45 276 GLU A N 1
ATOM 1997 C CA . GLU A 1 277 ? -0.539 -51.666 20.972 1.00 50.29 276 GLU A CA 1
ATOM 1998 C C . GLU A 1 277 ? 0.035 -52.877 21.714 1.00 55.73 276 GLU A C 1
ATOM 1999 O O . GLU A 1 277 ? 0.801 -53.681 21.183 1.00 53.08 276 GLU A O 1
ATOM 2005 N N . MET A 1 278 ? -0.389 -53.003 22.968 1.00 59.56 277 MET A N 1
ATOM 2006 C CA . MET A 1 278 ? 0.204 -53.952 23.896 1.00 60.41 277 MET A CA 1
ATOM 2007 C C . MET A 1 278 ? -0.843 -54.833 24.561 1.00 76.29 277 MET A C 1
ATOM 2008 O O . MET A 1 278 ? -0.532 -55.929 25.019 1.00 77.55 277 MET A O 1
ATOM 2013 N N . ASP A 1 279 ? -2.078 -54.346 24.618 1.00 112.39 278 ASP A N 1
ATOM 2014 C CA . ASP A 1 279 ? -3.163 -55.072 25.276 1.00 117.89 278 ASP A CA 1
ATOM 2015 C C . ASP A 1 279 ? -3.389 -56.452 24.656 1.00 118.08 278 ASP A C 1
ATOM 2016 O O . ASP A 1 279 ? -3.865 -56.554 23.524 1.00 122.08 278 ASP A O 1
ATOM 2021 N N . GLY A 1 280 ? -3.051 -57.512 25.389 1.00 78.76 279 GLY A N 1
ATOM 2022 C CA . GLY A 1 280 ? -2.460 -57.417 26.712 1.00 72.91 279 GLY A CA 1
ATOM 2023 C C . GLY A 1 280 ? -1.396 -58.487 26.819 1.00 73.64 279 GLY A C 1
ATOM 2024 O O . GLY A 1 280 ? -1.546 -59.546 26.205 1.00 72.67 279 GLY A O 1
ATOM 2025 N N . ALA A 1 281 ? -0.313 -58.203 27.547 1.00 60.70 280 ALA A N 1
ATOM 2026 C CA . ALA A 1 281 ? 0.775 -59.165 27.803 1.00 53.25 280 ALA A CA 1
ATOM 2027 C C . ALA A 1 281 ? 1.519 -59.648 26.541 1.00 54.23 280 ALA A C 1
ATOM 2028 O O . ALA A 1 281 ? 2.664 -60.104 26.622 1.00 49.75 280 ALA A O 1
ATOM 2030 N N . LYS A 1 282 ? 0.853 -59.561 25.393 1.00 48.41 281 LYS A N 1
ATOM 2031 C CA . LYS A 1 282 ? 1.432 -59.862 24.088 1.00 44.07 281 LYS A CA 1
ATOM 2032 C C . LYS A 1 282 ? 1.445 -58.581 23.268 1.00 41.31 281 LYS A C 1
ATOM 2033 O O . LYS A 1 282 ? 0.586 -57.727 23.446 1.00 49.19 281 LYS A O 1
ATOM 2039 N N . GLY A 1 283 ? 2.390 -58.446 22.351 1.00 28.09 282 GLY A N 1
ATOM 2040 C CA . GLY A 1 283 ? 2.375 -57.298 21.469 1.00 34.31 282 GLY A CA 1
ATOM 2041 C C . GLY A 1 283 ? 1.285 -57.461 20.429 1.00 35.62 282 GLY A C 1
ATOM 2042 O O . GLY A 1 283 ? 1.139 -58.532 19.858 1.00 35.09 282 GLY A O 1
ATOM 2043 N N . ARG A 1 284 ? 0.502 -56.416 20.189 1.00 40.20 283 ARG A N 1
ATOM 2044 C CA . ARG A 1 284 ? -0.491 -56.458 19.117 1.00 40.34 283 ARG A CA 1
ATOM 2045 C C . ARG A 1 284 ? -0.078 -55.514 17.988 1.00 41.92 283 ARG A C 1
ATOM 2046 O O . ARG A 1 284 ? 0.297 -54.371 18.223 1.00 44.21 283 ARG A O 1
ATOM 2054 N N . LEU A 1 285 ? -0.115 -56.013 16.760 1.00 34.96 284 LEU A N 1
ATOM 2055 C CA . LEU A 1 285 ? 0.353 -55.252 15.607 1.00 37.00 284 LEU A CA 1
ATOM 2056 C C . LEU A 1 285 ? -0.825 -54.864 14.723 1.00 40.18 284 LEU A C 1
ATOM 2057 O O . LEU A 1 285 ? -1.880 -55.500 14.777 1.00 41.70 284 LEU A O 1
ATOM 2062 N N . SER A 1 286 ? -0.635 -53.829 13.908 1.00 56.44 285 SER A N 1
ATOM 2063 C CA . SER A 1 286 ? -1.743 -53.199 13.195 1.00 63.35 285 SER A CA 1
ATOM 2064 C C . SER A 1 286 ? -1.660 -53.323 11.679 1.00 63.05 285 SER A C 1
ATOM 2065 O O . SER A 1 286 ? -2.670 -53.569 11.034 1.00 67.15 285 SER A O 1
ATOM 2068 N N . SER A 1 287 ? -0.472 -53.153 11.107 1.00 59.63 286 SER A N 1
ATOM 2069 C CA . SER A 1 287 ? -0.340 -53.191 9.655 1.00 64.47 286 SER A CA 1
ATOM 2070 C C . SER A 1 287 ? -0.216 -54.649 9.208 1.00 64.56 286 SER A C 1
ATOM 2071 O O . SER A 1 287 ? 0.885 -55.189 9.091 1.00 64.23 286 SER A O 1
ATOM 2074 N N . GLY A 1 288 ? -1.362 -55.290 8.992 1.00 81.14 287 GLY A N 1
ATOM 2075 C CA . GLY A 1 288 ? -1.404 -56.689 8.613 1.00 76.56 287 GLY A CA 1
ATOM 2076 C C . GLY A 1 288 ? -1.262 -56.915 7.122 1.00 72.93 287 GLY A C 1
ATOM 2077 O O . GLY A 1 288 ? -1.464 -56.006 6.319 1.00 73.72 287 GLY A O 1
ATOM 2078 N N . HIS A 1 289 ? -0.904 -58.141 6.758 1.00 64.88 288 HIS A N 1
ATOM 2079 C CA . HIS A 1 289 ? -0.785 -58.537 5.364 1.00 62.92 288 HIS A CA 1
ATOM 2080 C C . HIS A 1 289 ? -0.601 -60.043 5.309 1.00 60.09 288 HIS A C 1
ATOM 2081 O O . HIS A 1 289 ? 0.367 -60.570 5.844 1.00 62.10 288 HIS A O 1
ATOM 2088 N N . LEU A 1 290 ? -1.536 -60.742 4.682 1.00 36.45 289 LEU A N 1
ATOM 2089 C CA . LEU A 1 290 ? -1.458 -62.197 4.619 1.00 34.59 289 LEU A CA 1
ATOM 2090 C C . LEU A 1 290 ? -2.031 -62.720 3.320 1.00 39.69 289 LEU A C 1
ATOM 2091 O O . LEU A 1 290 ? -3.216 -62.560 3.067 1.00 39.67 289 LEU A O 1
ATOM 2096 N N . LYS A 1 291 ? -1.204 -63.343 2.492 1.00 42.33 290 LYS A N 1
ATOM 2097 C CA . LYS A 1 291 ? -1.714 -63.997 1.299 1.00 44.23 290 LYS A CA 1
ATOM 2098 C C . LYS A 1 291 ? -2.097 -65.405 1.687 1.00 47.00 290 LYS A C 1
ATOM 2099 O O . LYS A 1 291 ? -1.343 -66.101 2.368 1.00 44.57 290 LYS A O 1
ATOM 2105 N N . CYS A 1 292 ? -3.287 -65.809 1.266 1.00 38.38 291 CYS A N 1
ATOM 2106 C CA . CYS A 1 292 ? -3.838 -67.079 1.689 1.00 40.85 291 CYS A CA 1
ATOM 2107 C C . CYS A 1 292 ? -4.561 -67.780 0.552 1.00 43.41 291 CYS A C 1
ATOM 2108 O O . CYS A 1 292 ? -4.999 -67.155 -0.419 1.00 37.06 291 CYS A O 1
ATOM 2111 N N . ARG A 1 293 ? -4.671 -69.092 0.691 1.00 43.96 292 ARG A N 1
ATOM 2112 C CA . ARG A 1 293 ? -5.440 -69.913 -0.220 1.00 45.32 292 ARG A CA 1
ATOM 2113 C C . ARG A 1 293 ? -6.613 -70.477 0.560 1.00 43.84 292 ARG A C 1
ATOM 2114 O O . ARG A 1 293 ? -6.424 -71.124 1.586 1.00 35.64 292 ARG A O 1
ATOM 2122 N N . LEU A 1 294 ? -7.823 -70.182 0.098 1.00 39.89 293 LEU A N 1
ATOM 2123 C CA . LEU A 1 294 ? -9.037 -70.754 0.656 1.00 39.70 293 LEU A CA 1
ATOM 2124 C C . LEU A 1 294 ? -9.398 -72.024 -0.095 1.00 41.51 293 LEU A C 1
ATOM 2125 O O . LEU A 1 294 ? -9.636 -71.979 -1.295 1.00 41.13 293 LEU A O 1
ATOM 2130 N N . LYS A 1 295 ? -9.429 -73.149 0.608 1.00 35.94 294 LYS A N 1
ATOM 2131 C CA . LYS A 1 295 ? -9.866 -74.406 0.026 1.00 40.01 294 LYS A CA 1
ATOM 2132 C C . LYS A 1 295 ? -11.347 -74.586 0.378 1.00 36.81 294 LYS A C 1
ATOM 2133 O O . LYS A 1 295 ? -11.718 -74.550 1.560 1.00 32.59 294 LYS A O 1
ATOM 2139 N N . MET A 1 296 ? -12.186 -74.764 -0.642 1.00 48.31 295 MET A N 1
ATOM 2140 C CA . MET A 1 296 ? -13.644 -74.733 -0.466 1.00 42.31 295 MET A CA 1
ATOM 2141 C C . MET A 1 296 ? -14.374 -76.001 -0.905 1.00 45.22 295 MET A C 1
ATOM 2142 O O . MET A 1 296 ? -15.595 -75.991 -1.056 1.00 38.29 295 MET A O 1
ATOM 2147 N N . ASP A 1 297 ? -13.639 -77.093 -1.093 1.00 53.81 296 ASP A N 1
ATOM 2148 C CA . ASP A 1 297 ? -14.236 -78.340 -1.569 1.00 57.55 296 ASP A CA 1
ATOM 2149 C C . ASP A 1 297 ? -15.098 -79.012 -0.502 1.00 55.98 296 ASP A C 1
ATOM 2150 O O . ASP A 1 297 ? -15.919 -79.879 -0.808 1.00 54.59 296 ASP A O 1
ATOM 2155 N N . LYS A 1 298 ? -14.908 -78.617 0.752 1.00 41.63 297 LYS A N 1
ATOM 2156 C CA . LYS A 1 298 ? -15.705 -79.172 1.843 1.00 41.81 297 LYS A CA 1
ATOM 2157 C C . LYS A 1 298 ? -16.742 -78.168 2.362 1.00 38.97 297 LYS A C 1
ATOM 2158 O O . LYS A 1 298 ? -17.369 -78.388 3.400 1.00 38.31 297 LYS A O 1
ATOM 2164 N N . LEU A 1 299 ? -16.911 -77.065 1.638 1.00 35.15 298 LEU A N 1
ATOM 2165 C CA . LEU A 1 299 ? -17.947 -76.086 1.960 1.00 34.92 298 LEU A CA 1
ATOM 2166 C C . LEU A 1 299 ? -19.184 -76.399 1.125 1.00 30.34 298 LEU A C 1
ATOM 2167 O O . LEU A 1 299 ? -19.077 -76.622 -0.079 1.00 31.13 298 LEU A O 1
ATOM 2172 N N . ARG A 1 300 ? -20.349 -76.424 1.765 1.00 36.45 299 ARG A N 1
ATOM 2173 C CA . ARG A 1 300 ? -21.580 -76.919 1.137 1.00 35.75 299 ARG A CA 1
ATOM 2174 C C . ARG A 1 300 ? -22.799 -76.131 1.586 1.00 39.28 299 ARG A C 1
ATOM 2175 O O . ARG A 1 300 ? -22.763 -75.510 2.646 1.00 36.00 299 ARG A O 1
ATOM 2183 N N . LEU A 1 301 ? -23.872 -76.149 0.787 1.00 39.04 300 LEU A N 1
ATOM 2184 C CA . LEU A 1 301 ? -25.191 -75.781 1.297 1.00 36.48 300 LEU A CA 1
ATOM 2185 C C . LEU A 1 301 ? -25.652 -76.845 2.275 1.00 36.82 300 LEU A C 1
ATOM 2186 O O . LEU A 1 301 ? -25.228 -77.994 2.182 1.00 37.69 300 LEU A O 1
ATOM 2191 N N . LYS A 1 302 ? -26.523 -76.471 3.206 1.00 34.54 301 LYS A N 1
ATOM 2192 C CA . LYS A 1 302 ? -27.053 -77.438 4.159 1.00 37.98 301 LYS A CA 1
ATOM 2193 C C . LYS A 1 302 ? -27.892 -78.491 3.430 1.00 41.31 301 LYS A C 1
ATOM 2194 O O . LYS A 1 302 ? -28.463 -78.211 2.376 1.00 39.09 301 LYS A O 1
ATOM 2200 N N . GLY A 1 303 ? -27.954 -79.696 3.991 1.00 41.24 302 GLY A N 1
ATOM 2201 C CA . GLY A 1 303 ? -28.668 -80.800 3.376 1.00 38.36 302 GLY A CA 1
ATOM 2202 C C . GLY A 1 303 ? -30.173 -80.736 3.566 1.00 39.48 302 GLY A C 1
ATOM 2203 O O . GLY A 1 303 ? -30.906 -81.577 3.042 1.00 43.63 302 GLY A O 1
ATOM 2204 N N . VAL A 1 304 ? -30.645 -79.741 4.308 1.00 31.94 303 VAL A N 1
ATOM 2205 C CA . VAL A 1 304 ? -32.080 -79.580 4.517 1.00 32.33 303 VAL A CA 1
ATOM 2206 C C . VAL A 1 304 ? -32.652 -78.506 3.608 1.00 30.12 303 VAL A C 1
ATOM 2207 O O . VAL A 1 304 ? -32.118 -77.413 3.518 1.00 29.06 303 VAL A O 1
ATOM 2211 N N . SER A 1 305 ? -33.737 -78.830 2.922 1.00 27.95 304 SER A N 1
ATOM 2212 C CA . SER A 1 305 ? -34.421 -77.851 2.093 1.00 31.17 304 SER A CA 1
ATOM 2213 C C . SER A 1 305 ? -35.629 -77.313 2.847 1.00 26.53 304 SER A C 1
ATOM 2214 O O . SER A 1 305 ? -36.152 -77.986 3.736 1.00 25.10 304 SER A O 1
ATOM 2217 N N . TYR A 1 306 ? -36.059 -76.100 2.506 1.00 25.50 305 TYR A N 1
ATOM 2218 C CA . TYR A 1 306 ? -37.162 -75.449 3.210 1.00 23.80 305 TYR A CA 1
ATOM 2219 C C . TYR A 1 306 ? -38.207 -74.917 2.249 1.00 23.51 305 TYR A C 1
ATOM 2220 O O . TYR A 1 306 ? -37.892 -74.585 1.104 1.00 24.21 305 TYR A O 1
ATOM 2229 N N . SER A 1 307 ? -39.456 -74.857 2.706 1.00 17.21 306 SER A N 1
ATOM 2230 C CA . SER A 1 307 ? -40.510 -74.208 1.943 1.00 22.05 306 SER A CA 1
ATOM 2231 C C . SER A 1 307 ? -40.306 -72.696 2.002 1.00 23.70 306 SER A C 1
ATOM 2232 O O . SER A 1 307 ? -39.715 -72.182 2.955 1.00 19.45 306 SER A O 1
ATOM 2235 N N . LEU A 1 308 ? -40.778 -71.993 0.984 1.00 20.90 307 LEU A N 1
ATOM 2236 C CA . LEU A 1 308 ? -40.802 -70.538 1.019 1.00 22.12 307 LEU A CA 1
ATOM 2237 C C . LEU A 1 308 ? -41.642 -70.049 2.199 1.00 24.76 307 LEU A C 1
ATOM 2238 O O . LEU A 1 308 ? -42.705 -70.608 2.478 1.00 19.61 307 LEU A O 1
ATOM 2243 N N . CYS A 1 309 ? -41.150 -69.019 2.895 1.00 19.06 308 CYS A N 1
ATOM 2244 C CA . CYS A 1 309 ? -41.928 -68.320 3.916 1.00 22.09 308 CYS A CA 1
ATOM 2245 C C . CYS A 1 309 ? -43.252 -67.838 3.321 1.00 22.13 308 CYS A C 1
ATOM 2246 O O . CYS A 1 309 ? -43.275 -67.347 2.195 1.00 24.61 308 CYS A O 1
ATOM 2249 N N . THR A 1 310 ? -44.347 -67.979 4.071 1.00 20.02 309 THR A N 1
ATOM 2250 C CA . THR A 1 310 ? -45.678 -67.645 3.567 1.00 23.68 309 THR A CA 1
ATOM 2251 C C . THR A 1 310 ? -46.218 -66.320 4.096 1.00 24.13 309 THR A C 1
ATOM 2252 O O . THR A 1 310 ? -47.117 -65.735 3.506 1.00 22.40 309 THR A O 1
ATOM 2256 N N . ALA A 1 311 ? -45.692 -65.859 5.225 1.00 23.94 310 ALA A N 1
ATOM 2257 C CA . ALA A 1 311 ? -46.262 -64.685 5.879 1.00 22.20 310 ALA A CA 1
ATOM 2258 C C . ALA A 1 311 ? -45.620 -63.400 5.363 1.00 21.56 310 ALA A C 1
ATOM 2259 O O . ALA A 1 311 ? -44.851 -63.424 4.402 1.00 20.47 310 ALA A O 1
ATOM 2261 N N . ALA A 1 312 ? -45.925 -62.280 6.008 1.00 21.61 311 ALA A N 1
ATOM 2262 C CA . ALA A 1 312 ? -45.529 -60.982 5.482 1.00 22.09 311 ALA A CA 1
ATOM 2263 C C . ALA A 1 312 ? -44.164 -60.545 5.982 1.00 16.47 311 ALA A C 1
ATOM 2264 O O . ALA A 1 312 ? -43.820 -60.743 7.145 1.00 18.09 311 ALA A O 1
ATOM 2266 N N . PHE A 1 313 ? -43.389 -59.951 5.082 1.00 19.81 312 PHE A N 1
ATOM 2267 C CA . PHE A 1 313 ? -42.139 -59.275 5.425 1.00 18.21 312 PHE A CA 1
ATOM 2268 C C . PHE A 1 313 ? -42.370 -57.776 5.464 1.00 21.21 312 PHE A C 1
ATOM 2269 O O . PHE A 1 313 ? -43.074 -57.258 4.608 1.00 19.34 312 PHE A O 1
ATOM 2277 N N . THR A 1 314 ? -41.769 -57.081 6.427 1.00 18.97 313 THR A N 1
ATOM 2278 C CA . THR A 1 314 ? -41.802 -55.612 6.455 1.00 20.27 313 THR A CA 1
ATOM 2279 C C . THR A 1 314 ? -40.417 -55.037 6.735 1.00 23.38 313 THR A C 1
ATOM 2280 O O . THR A 1 314 ? -39.625 -55.637 7.457 1.00 18.01 313 THR A O 1
ATOM 2284 N N . PHE A 1 315 ? -40.124 -53.875 6.158 1.00 18.26 314 PHE A N 1
ATOM 2285 C CA . PHE A 1 315 ? -38.849 -53.214 6.396 1.00 25.11 314 PHE A CA 1
ATOM 2286 C C . PHE A 1 315 ? -38.728 -52.719 7.824 1.00 23.22 314 PHE A C 1
ATOM 2287 O O . PHE A 1 315 ? -39.596 -51.993 8.302 1.00 28.75 314 PHE A O 1
ATOM 2295 N N . THR A 1 316 ? -37.658 -53.116 8.503 1.00 21.88 315 THR A N 1
ATOM 2296 C CA . THR A 1 316 ? -37.270 -52.469 9.753 1.00 26.57 315 THR A CA 1
ATOM 2297 C C . THR A 1 316 ? -36.031 -51.607 9.513 1.00 28.93 315 THR A C 1
ATOM 2298 O O . THR A 1 316 ? -35.772 -50.648 10.250 1.00 27.11 315 THR A O 1
ATOM 2302 N N . LYS A 1 317 ? -35.262 -51.944 8.482 1.00 24.97 316 LYS A N 1
ATOM 2303 C CA . LYS A 1 317 ? -34.274 -50.987 7.979 1.00 25.97 316 LYS A CA 1
ATOM 2304 C C . LYS A 1 317 ? -34.424 -50.914 6.473 1.00 25.97 316 LYS A C 1
ATOM 2305 O O . LYS A 1 317 ? -34.216 -51.918 5.777 1.00 23.30 316 LYS A O 1
ATOM 2311 N N . ILE A 1 318 ? -34.797 -49.734 5.984 1.00 22.16 317 ILE A N 1
ATOM 2312 C CA . ILE A 1 318 ? -35.036 -49.514 4.562 1.00 20.32 317 ILE A CA 1
ATOM 2313 C C . ILE A 1 318 ? -33.765 -49.707 3.747 1.00 17.94 317 ILE A C 1
ATOM 2314 O O . ILE A 1 318 ? -32.664 -49.598 4.293 1.00 19.15 317 ILE A O 1
ATOM 2319 N N . PRO A 1 319 ? -33.913 -50.023 2.444 1.00 17.19 318 PRO A N 1
ATOM 2320 C CA . PRO A 1 319 ? -32.762 -50.293 1.577 1.00 15.37 318 PRO A CA 1
ATOM 2321 C C . PRO A 1 319 ? -31.722 -49.191 1.618 1.00 17.34 318 PRO A C 1
ATOM 2322 O O . PRO A 1 319 ? -32.069 -48.009 1.501 1.00 15.30 318 PRO A O 1
ATOM 2326 N N . ALA A 1 320 ? -30.463 -49.572 1.810 1.00 15.46 319 ALA A N 1
ATOM 2327 C CA . ALA A 1 320 ? -29.376 -48.599 1.846 1.00 16.59 319 ALA A CA 1
ATOM 2328 C C . ALA A 1 320 ? -28.218 -49.066 0.990 1.00 18.24 319 ALA A C 1
ATOM 2329 O O . ALA A 1 320 ? -27.882 -50.246 0.983 1.00 17.21 319 ALA A O 1
ATOM 2331 N N . GLU A 1 321 ? -27.593 -48.131 0.286 1.00 14.15 320 GLU A N 1
ATOM 2332 C CA . GLU A 1 321 ? -26.460 -48.453 -0.573 1.00 12.43 320 GLU A CA 1
ATOM 2333 C C . GLU A 1 321 ? -25.163 -48.467 0.229 1.00 19.44 320 GLU A C 1
ATOM 2334 O O . GLU A 1 321 ? -24.859 -47.504 0.937 1.00 15.14 320 GLU A O 1
ATOM 2340 N N . THR A 1 322 ? -24.399 -49.551 0.125 1.00 17.35 321 THR A N 1
ATOM 2341 C CA . THR A 1 322 ? -23.098 -49.607 0.785 1.00 20.39 321 THR A CA 1
ATOM 2342 C C . THR A 1 322 ? -22.069 -48.793 -0.007 1.00 21.13 321 THR A C 1
ATOM 2343 O O . THR A 1 322 ? -22.366 -48.296 -1.093 1.00 20.50 321 THR A O 1
ATOM 2347 N N . LEU A 1 323 ? -20.853 -48.690 0.526 1.00 24.63 322 LEU A N 1
ATOM 2348 C CA . LEU A 1 323 ? -19.765 -47.989 -0.151 1.00 24.81 322 LEU A CA 1
ATOM 2349 C C . LEU A 1 323 ? -19.398 -48.651 -1.468 1.00 26.10 322 LEU A C 1
ATOM 2350 O O . LEU A 1 323 ? -18.760 -48.044 -2.319 1.00 31.52 322 LEU A O 1
ATOM 2355 N N . HIS A 1 324 ? -19.800 -49.904 -1.634 1.00 24.77 323 HIS A N 1
ATOM 2356 C CA . HIS A 1 324 ? -19.415 -50.662 -2.816 1.00 27.92 323 HIS A CA 1
ATOM 2357 C C . HIS A 1 324 ? -20.562 -50.850 -3.806 1.00 26.10 323 HIS A C 1
ATOM 2358 O O . HIS A 1 324 ? -20.438 -51.579 -4.784 1.00 30.43 323 HIS A O 1
ATOM 2365 N N . GLY A 1 325 ? -21.675 -50.180 -3.553 1.00 26.86 324 GLY A N 1
ATOM 2366 C CA . GLY A 1 325 ? -22.786 -50.210 -4.486 1.00 26.00 324 GLY A CA 1
ATOM 2367 C C . GLY A 1 325 ? -23.743 -51.371 -4.303 1.00 26.40 324 GLY A C 1
ATOM 2368 O O . GLY A 1 325 ? -24.705 -51.500 -5.054 1.00 25.64 324 GLY A O 1
ATOM 2369 N N . THR A 1 326 ? -23.478 -52.237 -3.329 1.00 19.68 325 THR A N 1
ATOM 2370 C CA . THR A 1 326 ? -24.469 -53.240 -2.966 1.00 20.15 325 THR A CA 1
ATOM 2371 C C . THR A 1 326 ? -25.545 -52.583 -2.108 1.00 19.88 325 THR A C 1
ATOM 2372 O O . THR A 1 326 ? -25.415 -51.430 -1.706 1.00 17.68 325 THR A O 1
ATOM 2376 N N . VAL A 1 327 ? -26.615 -53.315 -1.824 1.00 15.34 326 VAL A N 1
ATOM 2377 C CA . VAL A 1 327 ? -27.737 -52.743 -1.095 1.00 13.96 326 VAL A CA 1
ATOM 2378 C C . VAL A 1 327 ? -28.074 -53.625 0.087 1.00 16.07 326 VAL A C 1
ATOM 2379 O O . VAL A 1 327 ? -28.238 -54.818 -0.070 1.00 16.77 326 VAL A O 1
ATOM 2383 N N . THR A 1 328 ? -28.173 -53.057 1.278 1.00 15.22 327 THR A N 1
ATOM 2384 C CA . THR A 1 328 ? -28.575 -53.877 2.403 1.00 16.06 327 THR A CA 1
ATOM 2385 C C . THR A 1 328 ? -29.984 -53.524 2.830 1.00 17.33 327 THR A C 1
ATOM 2386 O O . THR A 1 328 ? -30.452 -52.392 2.669 1.00 12.67 327 THR A O 1
ATOM 2390 N N . VAL A 1 329 ? -30.655 -54.518 3.389 1.00 14.63 328 VAL A N 1
ATOM 2391 C CA . VAL A 1 329 ? -32.003 -54.355 3.859 1.00 13.74 328 VAL A CA 1
ATOM 2392 C C . VAL A 1 329 ? -32.159 -55.101 5.176 1.00 17.77 328 VAL A C 1
ATOM 2393 O O . VAL A 1 329 ? -31.512 -56.133 5.386 1.00 19.76 328 VAL A O 1
ATOM 2397 N N . GLU A 1 330 ? -32.988 -54.596 6.081 1.00 18.62 329 GLU A N 1
ATOM 2398 C CA . GLU A 1 330 ? -33.414 -55.451 7.188 1.00 21.48 329 GLU A CA 1
ATOM 2399 C C . GLU A 1 330 ? -34.924 -55.617 7.182 1.00 23.79 329 GLU A C 1
ATOM 2400 O O . GLU A 1 330 ? -35.673 -54.630 7.190 1.00 21.79 329 GLU A O 1
ATOM 2406 N N . VAL A 1 331 ? -35.362 -56.874 7.172 1.00 19.97 330 VAL A N 1
ATOM 2407 C CA . VAL A 1 331 ? -36.783 -57.198 7.158 1.00 17.36 330 VAL A CA 1
ATOM 2408 C C . VAL A 1 331 ? -37.205 -57.921 8.418 1.00 18.68 330 VAL A C 1
ATOM 2409 O O . VAL A 1 331 ? -36.427 -58.655 9.022 1.00 18.58 330 VAL A O 1
ATOM 2413 N N . GLN A 1 332 ? -38.450 -57.696 8.814 1.00 18.58 331 GLN A N 1
ATOM 2414 C CA . GLN A 1 332 ? -39.037 -58.416 9.929 1.00 22.99 331 GLN A CA 1
ATOM 2415 C C . GLN A 1 332 ? -40.067 -59.398 9.379 1.00 21.29 331 GLN A C 1
ATOM 2416 O O . GLN A 1 332 ? -40.840 -59.052 8.500 1.00 19.98 331 GLN A O 1
ATOM 2422 N N . TYR A 1 333 ? -40.071 -60.618 9.904 1.00 16.60 332 TYR A N 1
ATOM 2423 C CA . TYR A 1 333 ? -40.963 -61.668 9.414 1.00 16.62 332 TYR A CA 1
ATOM 2424 C C . TYR A 1 333 ? -41.980 -62.047 10.476 1.00 16.52 332 TYR A C 1
ATOM 2425 O O . TYR A 1 333 ? -41.605 -62.485 11.570 1.00 22.14 332 TYR A O 1
ATOM 2434 N N . ALA A 1 334 ? -43.256 -61.872 10.127 1.00 18.61 333 ALA A N 1
ATOM 2435 C CA . ALA A 1 334 ? -44.386 -62.055 11.036 1.00 23.48 333 ALA A CA 1
ATOM 2436 C C . ALA A 1 334 ? -44.747 -63.516 11.323 1.00 24.43 333 ALA A C 1
ATOM 2437 O O . ALA A 1 334 ? -45.420 -63.804 12.310 1.00 26.63 333 ALA A O 1
ATOM 2439 N N . GLY A 1 335 ? -44.302 -64.432 10.470 1.00 18.30 334 GLY A N 1
ATOM 2440 C CA . GLY A 1 335 ? -44.829 -65.787 10.484 1.00 23.54 334 GLY A CA 1
ATOM 2441 C C . GLY A 1 335 ? -44.166 -66.711 11.482 1.00 25.84 334 GLY A C 1
ATOM 2442 O O . GLY A 1 335 ? -43.088 -66.423 11.997 1.00 21.88 334 GLY A O 1
ATOM 2443 N N . THR A 1 336 ? -44.820 -67.836 11.747 1.00 26.82 335 THR A N 1
ATOM 2444 C CA . THR A 1 336 ? -44.292 -68.826 12.675 1.00 27.34 335 THR A CA 1
ATOM 2445 C C . THR A 1 336 ? -43.984 -70.154 11.988 1.00 29.50 335 THR A C 1
ATOM 2446 O O . THR A 1 336 ? -43.844 -71.182 12.650 1.00 31.71 335 THR A O 1
ATOM 2450 N N . ASP A 1 337 ? -43.856 -70.125 10.664 1.00 29.59 336 ASP A N 1
ATOM 2451 C CA . ASP A 1 337 ? -43.583 -71.340 9.900 1.00 27.39 336 ASP A CA 1
ATOM 2452 C C . ASP A 1 337 ? -42.089 -71.610 9.705 1.00 29.06 336 ASP A C 1
ATOM 2453 O O . ASP A 1 337 ? -41.707 -72.485 8.934 1.00 28.99 336 ASP A O 1
ATOM 2458 N N . GLY A 1 338 ? -41.247 -70.876 10.423 1.00 24.23 337 GLY A N 1
ATOM 2459 C CA . GLY A 1 338 ? -39.808 -71.022 10.296 1.00 21.08 337 GLY A CA 1
ATOM 2460 C C . GLY A 1 338 ? -39.346 -72.355 10.852 1.00 23.94 337 GLY A C 1
ATOM 2461 O O . GLY A 1 338 ? -40.042 -72.947 11.675 1.00 26.56 337 GLY A O 1
ATOM 2462 N N . PRO A 1 339 ? -38.186 -72.851 10.394 1.00 20.48 338 PRO A N 1
ATOM 2463 C CA . PRO A 1 339 ? -37.315 -72.235 9.386 1.00 22.11 338 PRO A CA 1
ATOM 2464 C C . PRO A 1 339 ? -37.867 -72.306 7.964 1.00 26.87 338 PRO A C 1
ATOM 2465 O O . PRO A 1 339 ? -38.429 -73.330 7.548 1.00 21.97 338 PRO A O 1
ATOM 2469 N N . CYS A 1 340 ? -37.708 -71.210 7.226 1.00 25.16 339 CYS A N 1
ATOM 2470 C CA . CYS A 1 340 ? -38.192 -71.155 5.854 1.00 20.77 339 CYS A CA 1
ATOM 2471 C C . CYS A 1 340 ? -37.316 -70.292 4.961 1.00 22.63 339 CYS A C 1
ATOM 2472 O O . CYS A 1 340 ? -36.530 -69.480 5.432 1.00 20.54 339 CYS A O 1
ATOM 2475 N N . LYS A 1 341 ? -37.460 -70.507 3.662 1.00 20.94 340 LYS A N 1
ATOM 2476 C CA . LYS A 1 341 ? -36.721 -69.798 2.628 1.00 24.02 340 LYS A CA 1
ATOM 2477 C C . LYS A 1 341 ? -37.314 -68.412 2.362 1.00 22.38 340 LYS A C 1
ATOM 2478 O O . LYS A 1 341 ? -38.492 -68.287 2.019 1.00 22.25 340 LYS A O 1
ATOM 2484 N N . VAL A 1 342 ? -36.507 -67.372 2.518 1.00 18.61 341 VAL A N 1
ATOM 2485 C CA . VAL A 1 342 ? -36.976 -66.022 2.226 1.00 15.93 341 VAL A CA 1
ATOM 2486 C C . VAL A 1 342 ? -37.100 -65.854 0.725 1.00 17.97 341 VAL A C 1
ATOM 2487 O O . VAL A 1 342 ? -36.111 -66.017 0.004 1.00 17.53 341 VAL A O 1
ATOM 2491 N N . PRO A 1 343 ? -38.313 -65.542 0.241 1.00 17.30 342 PRO A N 1
ATOM 2492 C CA . PRO A 1 343 ? -38.468 -65.187 -1.173 1.00 17.81 342 PRO A CA 1
ATOM 2493 C C . PRO A 1 343 ? -37.791 -63.844 -1.390 1.00 19.13 342 PRO A C 1
ATOM 2494 O O . PRO A 1 343 ? -38.259 -62.847 -0.851 1.00 19.51 342 PRO A O 1
ATOM 2498 N N . ALA A 1 344 ? -36.686 -63.813 -2.121 1.00 17.11 343 ALA A N 1
ATOM 2499 C CA . ALA A 1 344 ? -35.937 -62.577 -2.268 1.00 21.51 343 ALA A CA 1
ATOM 2500 C C . ALA A 1 344 ? -35.290 -62.563 -3.633 1.00 23.27 343 ALA A C 1
ATOM 2501 O O . ALA A 1 344 ? -34.564 -63.492 -3.983 1.00 20.08 343 ALA A O 1
ATOM 2503 N N . GLN A 1 345 ? -35.577 -61.532 -4.419 1.00 13.91 344 GLN A N 1
ATOM 2504 C CA . GLN A 1 345 ? -34.925 -61.388 -5.713 1.00 18.25 344 GLN A CA 1
ATOM 2505 C C . GLN A 1 345 ? -34.929 -59.944 -6.169 1.00 18.35 344 GLN A C 1
ATOM 2506 O O . GLN A 1 345 ? -35.489 -59.086 -5.504 1.00 18.13 344 GLN A O 1
ATOM 2512 N N . MET A 1 346 ? -34.298 -59.686 -7.308 1.00 17.47 345 MET A N 1
ATOM 2513 C CA . MET A 1 346 ? -34.518 -58.445 -8.030 1.00 22.04 345 MET A CA 1
ATOM 2514 C C . MET A 1 346 ? -35.073 -58.757 -9.418 1.00 23.90 345 MET A C 1
ATOM 2515 O O . MET A 1 346 ? -34.766 -59.806 -9.984 1.00 22.52 345 MET A O 1
ATOM 2520 N N . ALA A 1 347 ? -35.904 -57.859 -9.943 1.00 17.79 346 ALA A N 1
ATOM 2521 C CA . ALA A 1 347 ? -36.501 -58.012 -11.280 1.00 25.99 346 ALA A CA 1
ATOM 2522 C C . ALA A 1 347 ? -36.517 -56.667 -11.989 1.00 27.96 346 ALA A C 1
ATOM 2523 O O . ALA A 1 347 ? -36.461 -55.641 -11.335 1.00 24.35 346 ALA A O 1
ATOM 2525 N N . VAL A 1 348 ? -36.582 -56.646 -13.316 1.00 38.65 347 VAL A N 1
ATOM 2526 C CA . VAL A 1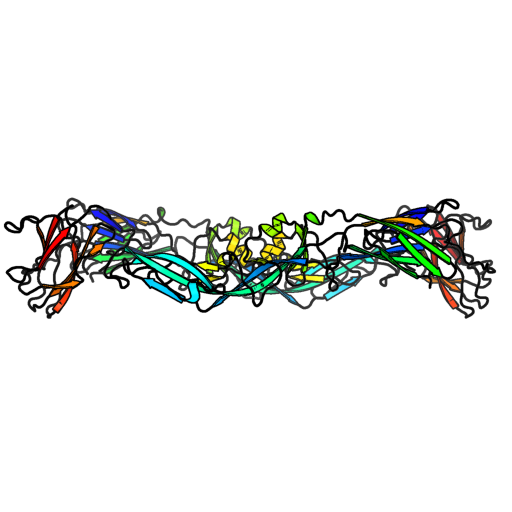 348 ? -36.845 -55.375 -13.999 1.00 35.97 347 VAL A CA 1
ATOM 2527 C C . VAL A 1 348 ? -38.264 -55.405 -14.564 1.00 41.48 347 VAL A C 1
ATOM 2528 O O . VAL A 1 348 ? -38.911 -54.370 -14.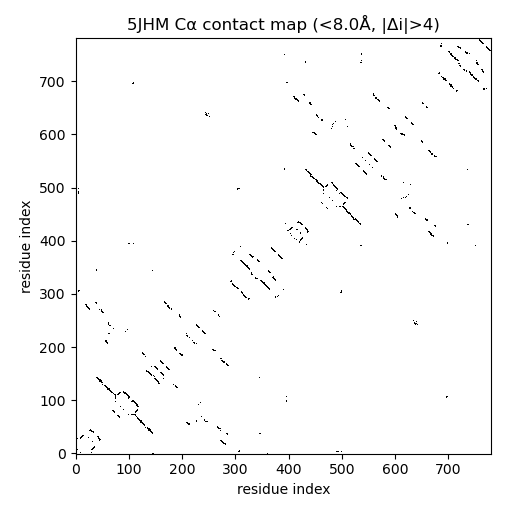715 1.00 40.61 347 VAL A O 1
ATOM 2532 N N . ASP A 1 349 ? -38.751 -56.609 -14.845 1.00 47.63 348 ASP A N 1
ATOM 2533 C CA . ASP A 1 349 ? -40.113 -56.804 -15.337 1.00 49.57 348 ASP A CA 1
ATOM 2534 C C . ASP A 1 349 ? -40.967 -57.488 -14.270 1.00 47.53 348 ASP A C 1
ATOM 2535 O O . ASP A 1 349 ? -40.786 -58.674 -13.992 1.00 47.38 348 ASP A O 1
ATOM 2540 N N . MET A 1 350 ? -41.893 -56.738 -13.676 1.00 46.82 349 MET A N 1
ATOM 2541 C CA . MET A 1 350 ? -42.703 -57.248 -12.568 1.00 45.27 349 MET A CA 1
ATOM 2542 C C . MET A 1 350 ? -43.792 -58.219 -13.014 1.00 53.97 349 MET A C 1
ATOM 2543 O O . MET A 1 350 ? -44.542 -58.734 -12.181 1.00 52.32 349 MET A O 1
ATOM 2548 N N . GLN A 1 351 ? -43.890 -58.461 -14.320 1.00 61.60 350 GLN A N 1
ATOM 2549 C CA . GLN A 1 351 ? -44.834 -59.449 -14.840 1.00 62.04 350 GLN A CA 1
ATOM 2550 C C . GLN A 1 351 ? -44.209 -60.836 -14.799 1.00 61.96 350 GLN A C 1
ATOM 2551 O O . GLN A 1 351 ? -44.792 -61.780 -14.264 1.00 59.43 350 GLN A O 1
ATOM 2557 N N . THR A 1 352 ? -43.007 -60.947 -15.356 1.00 51.42 351 THR A N 1
ATOM 2558 C CA . THR A 1 352 ? -42.356 -62.241 -15.515 1.00 46.99 351 THR A CA 1
ATOM 2559 C C . THR A 1 352 ? -41.456 -62.593 -14.330 1.00 44.97 351 THR A C 1
ATOM 2560 O O . THR A 1 352 ? -41.198 -63.771 -14.072 1.00 41.69 351 THR A O 1
ATOM 2564 N N . LEU A 1 353 ? -40.986 -61.568 -13.620 1.00 43.29 352 LEU A N 1
ATOM 2565 C CA . LEU A 1 353 ? -40.142 -61.741 -12.436 1.00 37.63 352 LEU A CA 1
ATOM 2566 C C . LEU A 1 353 ? -38.849 -62.502 -12.704 1.00 32.84 352 LEU A C 1
ATOM 2567 O O . LEU A 1 353 ? -38.350 -63.178 -11.804 1.00 34.61 352 LEU A O 1
ATOM 2572 N N . THR A 1 354 ? -38.302 -62.422 -13.915 1.00 29.97 353 THR A N 1
ATOM 2573 C CA . THR A 1 354 ? -37.038 -63.119 -14.156 1.00 35.19 353 THR A CA 1
ATOM 2574 C C . THR A 1 354 ? -35.974 -62.416 -13.344 1.00 31.75 353 THR A C 1
ATOM 2575 O O . THR A 1 354 ? -35.855 -61.188 -13.396 1.00 27.99 353 THR A O 1
ATOM 2579 N N . PRO A 1 355 ? -35.225 -63.187 -12.553 1.00 32.08 354 PRO A N 1
ATOM 2580 C CA . PRO A 1 355 ? -34.239 -62.579 -11.666 1.00 25.80 354 PRO A CA 1
ATOM 2581 C C . PRO A 1 355 ? -33.184 -61.793 -12.425 1.00 28.17 354 PRO A C 1
ATOM 2582 O O . PRO A 1 355 ? -32.805 -62.168 -13.535 1.00 32.16 354 PRO A O 1
ATOM 2586 N N . VAL A 1 356 ? -32.746 -60.690 -11.831 1.00 23.09 355 VAL A N 1
ATOM 2587 C CA . VAL A 1 356 ? -31.600 -59.945 -12.321 1.00 19.69 355 VAL A CA 1
ATOM 2588 C C . VAL A 1 356 ? -30.695 -59.693 -11.125 1.00 24.25 355 VAL A C 1
ATOM 2589 O O . VAL A 1 356 ? -31.135 -59.815 -9.979 1.00 23.55 355 VAL A O 1
ATOM 2593 N N . GLY A 1 357 ? -29.436 -59.358 -11.384 1.00 21.81 356 GLY A N 1
ATOM 2594 C CA . GLY A 1 357 ? -28.486 -59.123 -10.312 1.00 27.30 356 GLY A CA 1
ATOM 2595 C C . GLY A 1 357 ? -28.287 -60.414 -9.541 1.00 28.47 356 GLY A C 1
ATOM 2596 O O . GLY A 1 357 ? -28.522 -61.501 -10.070 1.00 25.02 356 GLY A O 1
ATOM 2597 N N . ARG A 1 358 ? -27.878 -60.303 -8.285 1.00 23.71 357 ARG A N 1
ATOM 2598 C CA . ARG A 1 358 ? -27.740 -61.476 -7.442 1.00 25.79 357 ARG A CA 1
ATOM 2599 C C . ARG A 1 358 ? -27.791 -61.101 -5.976 1.00 22.95 357 ARG A C 1
ATOM 2600 O O . ARG A 1 358 ? -27.625 -59.939 -5.620 1.00 22.96 357 ARG A O 1
ATOM 2608 N N . LEU A 1 359 ? -28.006 -62.098 -5.130 1.00 17.84 358 LEU A N 1
ATOM 2609 C CA . LEU A 1 359 ? -27.878 -61.939 -3.690 1.00 22.22 358 LEU A CA 1
ATOM 2610 C C . LEU A 1 359 ? -26.445 -62.189 -3.240 1.00 24.27 358 LEU A C 1
ATOM 2611 O O . LEU A 1 359 ? -25.826 -63.179 -3.639 1.00 20.88 358 LEU A O 1
ATOM 2616 N N . ILE A 1 360 ? -25.922 -61.303 -2.402 1.00 20.09 359 ILE A N 1
ATOM 2617 C CA . ILE A 1 360 ? -24.650 -61.566 -1.753 1.00 21.52 359 ILE A CA 1
ATOM 2618 C C . ILE A 1 360 ? -24.886 -62.483 -0.568 1.00 21.88 359 ILE A C 1
ATOM 2619 O O . ILE A 1 360 ? -24.161 -63.466 -0.380 1.00 22.36 359 ILE A O 1
ATOM 2624 N N . THR A 1 361 ? -25.899 -62.164 0.237 1.00 15.74 360 THR A N 1
ATOM 2625 C CA . THR A 1 361 ? -26.366 -63.116 1.238 1.00 18.61 360 THR A CA 1
ATOM 2626 C C . THR A 1 361 ? -27.179 -64.157 0.505 1.00 22.01 360 THR A C 1
ATOM 2627 O O . THR A 1 361 ? -28.405 -64.066 0.455 1.00 17.13 360 THR A O 1
ATOM 2631 N N . ALA A 1 362 ? -26.489 -65.126 -0.086 1.00 24.52 361 ALA A N 1
ATOM 2632 C CA . ALA A 1 362 ? -27.142 -66.113 -0.940 1.00 25.95 361 ALA A CA 1
ATOM 2633 C C . ALA A 1 362 ? -28.014 -67.061 -0.129 1.00 28.17 361 ALA A C 1
ATOM 2634 O O . ALA A 1 362 ? -27.732 -67.330 1.042 1.00 25.97 361 ALA A O 1
ATOM 2636 N N . ASN A 1 363 ? -29.065 -67.573 -0.764 1.00 28.11 362 ASN A N 1
ATOM 2637 C CA . ASN A 1 363 ? -29.957 -68.547 -0.131 1.00 28.06 362 ASN A CA 1
ATOM 2638 C C . ASN A 1 363 ? -30.447 -68.120 1.248 1.00 26.91 362 ASN A C 1
ATOM 2639 O O . ASN A 1 363 ? -30.258 -68.855 2.220 1.00 26.02 362 ASN A O 1
ATOM 2644 N N . PRO A 1 364 ? -31.067 -66.930 1.346 1.00 20.34 363 PRO A N 1
ATOM 2645 C CA . PRO A 1 364 ? -31.487 -66.433 2.658 1.00 20.42 363 PRO A CA 1
ATOM 2646 C C . PRO A 1 364 ? -32.597 -67.278 3.274 1.00 21.40 363 PRO A C 1
ATOM 2647 O O . PRO A 1 364 ? -33.565 -67.632 2.597 1.00 17.52 363 PRO A O 1
ATOM 2651 N N . VAL A 1 365 ? -32.451 -67.573 4.561 1.00 27.50 364 VAL A N 1
ATOM 2652 C CA . VAL A 1 365 ? -33.377 -68.424 5.294 1.00 26.59 364 VAL A CA 1
ATOM 2653 C C . VAL A 1 365 ? -33.698 -67.793 6.643 1.00 31.71 364 VAL A C 1
ATOM 2654 O O . VAL A 1 365 ? -32.793 -67.364 7.355 1.00 36.13 364 VAL A O 1
ATOM 2658 N N . ILE A 1 366 ? -34.975 -67.727 7.001 1.00 21.75 365 ILE A N 1
ATOM 2659 C CA . ILE A 1 366 ? -35.336 -67.389 8.374 1.00 21.83 365 ILE A CA 1
ATOM 2660 C C . ILE A 1 366 ? -35.129 -68.632 9.221 1.00 25.11 365 ILE A C 1
ATOM 2661 O O . ILE A 1 366 ? -35.691 -69.672 8.926 1.00 21.48 365 ILE A O 1
ATOM 2666 N N . THR A 1 367 ? -34.290 -68.552 10.245 1.00 25.44 366 THR A N 1
ATOM 2667 C CA . THR A 1 367 ? -33.978 -69.751 11.024 1.00 30.28 366 THR A CA 1
ATOM 2668 C C . THR A 1 367 ? -34.845 -69.865 12.269 1.00 30.52 366 THR A C 1
ATOM 2669 O O . THR A 1 367 ? -34.982 -70.943 12.838 1.00 30.20 366 THR A O 1
ATOM 2673 N N . GLU A 1 368 ? -35.435 -68.753 12.687 1.00 32.40 367 GLU A N 1
ATOM 2674 C CA . GLU A 1 368 ? -36.271 -68.760 13.881 1.00 31.35 367 GLU A CA 1
ATOM 2675 C C . GLU A 1 368 ? -37.653 -69.340 13.592 1.00 29.55 367 GLU A C 1
ATOM 2676 O O . GLU A 1 368 ? -38.227 -69.103 12.528 1.00 29.69 367 GLU A O 1
ATOM 2682 N N . SER A 1 369 ? -38.182 -70.111 14.537 1.00 25.64 368 SER A N 1
ATOM 2683 C CA . SER A 1 369 ? -39.511 -70.691 14.381 1.00 29.12 368 SER A CA 1
ATOM 2684 C C . SER A 1 369 ? -40.536 -69.833 15.113 1.00 29.05 368 SER A C 1
ATOM 2685 O O . SER A 1 369 ? -41.708 -70.177 15.200 1.00 31.04 368 SER A O 1
ATOM 2688 N N . THR A 1 370 ? -40.084 -68.701 15.636 1.00 25.12 369 THR A N 1
ATOM 2689 C CA . THR A 1 370 ? -40.976 -67.794 16.344 1.00 21.98 369 THR A CA 1
ATOM 2690 C C . THR A 1 370 ? -41.236 -66.543 15.518 1.00 21.74 369 THR A C 1
ATOM 2691 O O . THR A 1 370 ? -40.531 -66.277 14.549 1.00 21.42 369 THR A O 1
ATOM 2695 N N . GLU A 1 371 ? -42.237 -65.771 15.925 1.00 23.42 370 GLU A N 1
ATOM 2696 C CA . GLU A 1 371 ? -42.732 -64.649 15.138 1.00 23.35 370 GLU A CA 1
ATOM 2697 C C . GLU A 1 371 ? -41.879 -63.375 15.230 1.00 28.02 370 GLU A C 1
ATOM 2698 O O . GLU A 1 371 ? -41.138 -63.171 16.187 1.00 21.53 370 GLU A O 1
ATOM 2704 N N . ASN A 1 372 ? -42.013 -62.527 14.212 1.00 23.01 371 ASN A N 1
ATOM 2705 C CA . ASN A 1 372 ? -41.405 -61.197 14.174 1.00 24.09 371 ASN A CA 1
ATOM 2706 C C . ASN A 1 372 ? -39.890 -61.243 14.252 1.00 26.68 371 ASN A C 1
ATOM 2707 O O . ASN A 1 372 ? -39.269 -60.371 14.858 1.00 26.10 371 ASN A O 1
ATOM 2712 N N . SER A 1 373 ? -39.282 -62.247 13.622 1.00 26.65 372 SER A N 1
ATOM 2713 C CA . SER A 1 373 ? -37.816 -62.313 13.686 1.00 27.36 372 SER A CA 1
ATOM 2714 C C . SER A 1 373 ? -37.229 -61.384 12.631 1.00 24.02 372 SER A C 1
ATOM 2715 O O . SER A 1 373 ? -37.861 -61.116 11.622 1.00 23.67 372 SER A O 1
ATOM 2718 N N . LYS A 1 374 ? -36.028 -60.882 12.869 1.00 21.88 373 LYS A N 1
ATOM 2719 C CA . LYS A 1 374 ? -35.401 -59.934 11.955 1.00 19.26 373 LYS A CA 1
ATOM 2720 C C . LYS A 1 374 ? -34.254 -60.560 11.184 1.00 21.66 373 LYS A C 1
ATOM 2721 O O . LYS A 1 374 ? -33.550 -61.453 11.682 1.00 19.10 373 LYS A O 1
ATOM 2727 N N . MET A 1 375 ? -34.071 -60.101 9.953 1.00 20.38 374 MET A N 1
ATOM 2728 C CA . MET A 1 375 ? -33.005 -60.624 9.117 1.00 24.46 374 MET A CA 1
ATOM 2729 C C . MET A 1 375 ? -32.465 -59.569 8.167 1.00 23.85 374 MET A C 1
ATOM 2730 O O . MET A 1 375 ? -33.226 -58.763 7.640 1.00 21.15 374 MET A O 1
ATOM 2735 N N . MET A 1 376 ? -31.156 -59.579 7.941 1.00 20.81 375 MET A N 1
ATOM 2736 C CA . MET A 1 376 ? -30.564 -58.655 6.980 1.00 23.97 375 MET A CA 1
ATOM 2737 C C . MET A 1 376 ? -30.195 -59.378 5.695 1.00 22.89 375 MET A C 1
ATOM 2738 O O . MET A 1 376 ? -29.707 -60.513 5.715 1.00 24.30 375 MET A O 1
ATOM 2743 N N . LEU A 1 377 ? -30.421 -58.694 4.583 1.00 18.67 376 LEU A N 1
ATOM 2744 C CA . LEU A 1 377 ? -30.090 -59.190 3.259 1.00 20.97 376 LEU A CA 1
ATOM 2745 C C . LEU A 1 377 ? -29.100 -58.237 2.598 1.00 22.58 376 LEU A C 1
ATOM 2746 O O . LEU A 1 377 ? -29.166 -57.017 2.828 1.00 21.51 376 LEU A O 1
ATOM 2751 N N . GLU A 1 378 ? -28.193 -58.781 1.783 1.00 15.73 377 GLU A N 1
ATOM 2752 C CA . GLU A 1 378 ? -27.331 -57.947 0.945 1.00 19.15 377 GLU A CA 1
ATOM 2753 C C . GLU A 1 378 ? -27.491 -58.333 -0.515 1.00 17.60 377 GLU A C 1
ATOM 2754 O O . GLU A 1 378 ? -27.292 -59.489 -0.882 1.00 16.10 377 GLU A O 1
ATOM 2760 N N . LEU A 1 379 ? -27.849 -57.347 -1.336 1.00 17.25 378 LEU A N 1
ATOM 2761 C CA . LEU A 1 379 ? -28.179 -57.548 -2.745 1.00 18.46 378 LEU A CA 1
ATOM 2762 C C . LEU A 1 379 ? -27.175 -56.854 -3.659 1.00 21.29 378 LEU A C 1
ATOM 2763 O O . LEU A 1 379 ? -26.604 -55.819 -3.302 1.00 19.61 378 LEU A O 1
ATOM 2768 N N . ASP A 1 380 ? -26.973 -57.423 -4.843 1.00 19.43 379 ASP A N 1
ATOM 2769 C CA . ASP A 1 380 ? -26.062 -56.860 -5.835 1.00 20.24 379 ASP A CA 1
ATOM 2770 C C . ASP A 1 380 ? -26.848 -56.517 -7.093 1.00 21.93 379 ASP A C 1
ATOM 2771 O O . ASP A 1 380 ? -26.925 -57.322 -8.015 1.00 18.54 379 ASP A O 1
ATOM 2776 N N . PRO A 1 381 ? -27.460 -55.324 -7.126 1.00 21.56 380 PRO A N 1
ATOM 2777 C CA . PRO A 1 381 ? -28.380 -54.987 -8.220 1.00 20.02 380 PRO A CA 1
ATOM 2778 C C . PRO A 1 381 ? -27.656 -54.673 -9.517 1.00 20.58 380 PRO A C 1
ATOM 2779 O O . PRO A 1 381 ? -26.495 -54.289 -9.483 1.00 20.50 380 PRO A O 1
ATOM 2783 N N . PRO A 1 382 ? -28.336 -54.827 -10.656 1.00 20.21 381 PRO A N 1
ATOM 2784 C CA . PRO A 1 382 ? -27.736 -54.361 -11.906 1.00 22.64 381 PRO A CA 1
ATOM 2785 C C . PRO A 1 382 ? -27.640 -52.835 -11.900 1.00 22.53 381 PRO A C 1
ATOM 2786 O O . PRO A 1 382 ? -28.328 -52.202 -11.099 1.00 21.15 381 PRO A O 1
ATOM 2790 N N . PHE A 1 383 ? -26.799 -52.257 -12.754 1.00 22.54 382 PHE A N 1
ATOM 2791 C CA . PHE A 1 383 ? -26.783 -50.809 -12.944 1.00 23.16 382 PHE A CA 1
ATOM 2792 C C . PHE A 1 383 ? -28.139 -50.360 -13.452 1.00 25.78 382 PHE A C 1
ATOM 2793 O O . PHE A 1 383 ? -28.823 -51.115 -14.144 1.00 19.79 382 PHE A O 1
ATOM 2801 N N . GLY A 1 384 ? -28.521 -49.130 -13.124 1.00 24.49 383 GLY A N 1
ATOM 2802 C CA . GLY A 1 384 ? -29.800 -48.611 -13.564 1.00 21.87 383 GLY A CA 1
ATOM 2803 C C . GLY A 1 384 ? -30.919 -49.012 -12.627 1.00 20.00 383 GLY A C 1
ATOM 2804 O O . GLY A 1 384 ? -30.721 -49.162 -11.424 1.00 18.43 383 GLY A O 1
ATOM 2805 N N . ASP A 1 385 ? -32.102 -49.202 -13.179 1.00 21.21 384 ASP A N 1
ATOM 2806 C CA . ASP A 1 385 ? -33.281 -49.423 -12.361 1.00 21.20 384 ASP A CA 1
ATOM 2807 C C . ASP A 1 385 ? -33.616 -50.894 -12.218 1.00 23.33 384 ASP A C 1
ATOM 2808 O O . ASP A 1 385 ? -33.469 -51.672 -13.161 1.00 22.96 384 ASP A O 1
ATOM 2813 N N . SER A 1 386 ? -34.070 -51.267 -11.027 1.00 22.83 385 SER A N 1
ATOM 2814 C CA . SER A 1 386 ? -34.616 -52.597 -10.794 1.00 20.80 385 SER A CA 1
ATOM 2815 C C . SER A 1 386 ? -35.584 -52.530 -9.625 1.00 23.11 385 SER A C 1
ATOM 2816 O O . SER A 1 386 ? -35.734 -51.490 -8.998 1.00 22.77 385 SER A O 1
ATOM 2819 N N . TYR A 1 387 ? -36.275 -53.629 -9.370 1.00 17.88 386 TYR A N 1
ATOM 2820 C CA . TYR A 1 387 ? -37.150 -53.769 -8.217 1.00 17.88 386 TYR A CA 1
ATOM 2821 C C . TYR A 1 387 ? -36.596 -54.849 -7.295 1.00 22.22 386 TYR A C 1
ATOM 2822 O O . TYR A 1 387 ? -36.322 -55.964 -7.743 1.00 20.05 386 TYR A O 1
ATOM 2831 N N . ILE A 1 388 ? -36.426 -54.507 -6.023 1.00 18.59 387 ILE A N 1
ATOM 2832 C CA . ILE A 1 388 ? -36.195 -55.472 -4.961 1.00 20.19 387 ILE A CA 1
ATOM 2833 C C . ILE A 1 388 ? -37.546 -56.076 -4.577 1.00 23.28 387 ILE A C 1
A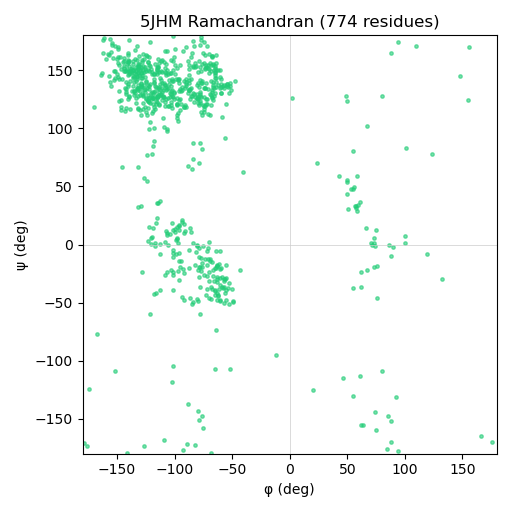TOM 2834 O O . ILE A 1 388 ? -38.504 -55.347 -4.292 1.00 19.19 387 ILE A O 1
ATOM 2839 N N . VAL A 1 389 ? -37.637 -57.403 -4.611 1.00 19.47 388 VAL A N 1
ATOM 2840 C CA . VAL A 1 389 ? -38.887 -58.090 -4.298 1.00 18.63 388 VAL A CA 1
ATOM 2841 C C . VAL A 1 389 ? -38.667 -59.133 -3.198 1.00 16.65 388 VAL A C 1
ATOM 2842 O O . VAL A 1 389 ? -37.891 -60.084 -3.354 1.00 13.90 388 VAL A O 1
ATOM 2846 N N . ILE A 1 390 ? -39.351 -58.934 -2.076 1.00 18.59 389 ILE A N 1
ATOM 2847 C CA . ILE A 1 390 ? -39.183 -59.789 -0.903 1.00 18.30 389 ILE A CA 1
ATOM 2848 C C . ILE A 1 390 ? -40.541 -60.289 -0.448 1.00 20.75 389 ILE A C 1
ATOM 2849 O O . ILE A 1 390 ? -41.449 -59.491 -0.252 1.00 19.53 389 ILE A O 1
ATOM 2854 N N . GLY A 1 391 ? -40.682 -61.599 -0.276 1.00 18.43 390 GLY A N 1
ATOM 2855 C CA . GLY A 1 391 ? -41.962 -62.180 0.087 1.00 20.75 390 GLY A CA 1
ATOM 2856 C C . GLY A 1 391 ? -42.696 -62.619 -1.165 1.00 18.58 390 GLY A C 1
ATOM 2857 O O . GLY A 1 391 ? -42.208 -62.382 -2.268 1.00 19.20 390 GLY A O 1
ATOM 2858 N N . VAL A 1 392 ? -43.844 -63.275 -1.005 1.00 28.66 391 VAL A N 1
ATOM 2859 C CA . VAL A 1 392 ? -44.688 -63.643 -2.152 1.00 26.45 391 VAL A CA 1
ATOM 2860 C C . VAL A 1 392 ? -46.120 -63.168 -1.967 1.00 31.20 391 VAL A C 1
ATOM 2861 O O . VAL A 1 392 ? -46.539 -62.826 -0.860 1.00 33.93 391 VAL A O 1
ATOM 2865 N N . GLY A 1 393 ? -46.878 -63.152 -3.056 1.00 30.19 392 GLY A N 1
ATOM 2866 C CA . GLY A 1 393 ? -48.283 -62.817 -2.977 1.00 29.26 392 GLY A CA 1
ATOM 2867 C C . GLY A 1 393 ? -48.514 -61.334 -2.778 1.00 31.95 392 GLY A C 1
ATOM 2868 O O . GLY A 1 393 ? -47.648 -60.515 -3.060 1.00 27.25 392 GLY A O 1
ATOM 2869 N N . GLU A 1 394 ? -49.690 -60.982 -2.280 1.00 35.70 393 GLU A N 1
ATOM 2870 C CA . GLU A 1 394 ? -50.107 -59.589 -2.306 1.00 37.68 393 GLU A CA 1
ATOM 2871 C C . GLU A 1 394 ? -49.452 -58.744 -1.212 1.00 30.14 393 GLU A C 1
ATOM 2872 O O . GLU A 1 394 ? -49.417 -57.524 -1.321 1.00 30.33 393 GLU A O 1
ATOM 2878 N N . LYS A 1 395 ? -48.926 -59.379 -0.170 1.00 28.43 394 LYS A N 1
ATOM 2879 C CA . LYS A 1 395 ? -48.253 -58.621 0.885 1.00 30.35 394 LYS A CA 1
ATOM 2880 C C . LYS A 1 395 ? -46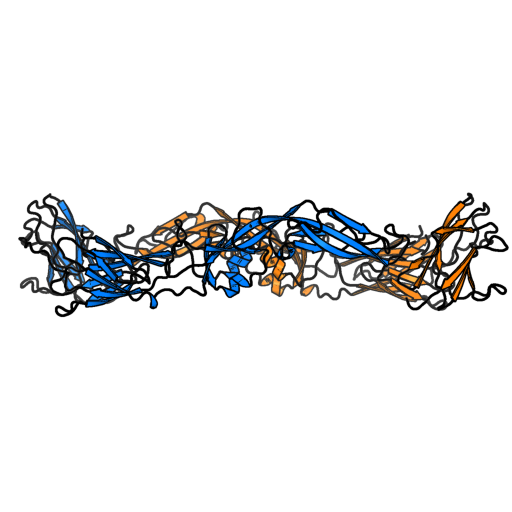.737 -58.580 0.694 1.00 27.24 394 LYS A C 1
ATOM 2881 O O . LYS A 1 395 ? -46.001 -58.247 1.616 1.00 26.12 394 LYS A O 1
ATOM 2887 N N . LYS A 1 396 ? -46.271 -58.910 -0.504 1.00 22.32 395 LYS A N 1
ATOM 2888 C CA . LYS A 1 396 ? -44.847 -58.855 -0.777 1.00 22.74 395 LYS A CA 1
ATOM 2889 C C . LYS A 1 396 ? -44.367 -57.410 -0.853 1.00 22.25 395 LYS A C 1
ATOM 2890 O O . LYS A 1 396 ? -45.129 -56.507 -1.196 1.00 19.80 395 LYS A O 1
ATOM 2896 N N . ILE A 1 397 ? -43.096 -57.227 -0.516 1.00 23.61 396 ILE A N 1
ATOM 2897 C CA . ILE A 1 397 ? -42.375 -55.970 -0.643 1.00 22.32 396 ILE A CA 1
ATOM 2898 C C . ILE A 1 397 ? -41.868 -55.802 -2.059 1.00 20.88 396 ILE A C 1
ATOM 2899 O O . ILE A 1 397 ? -41.184 -56.683 -2.594 1.00 18.61 396 ILE A O 1
ATOM 2904 N N . THR A 1 398 ? -42.195 -54.667 -2.655 1.00 19.38 397 THR A N 1
ATOM 2905 C CA . THR A 1 398 ? -41.693 -54.308 -3.965 1.00 20.26 397 THR A CA 1
ATOM 2906 C C . THR A 1 398 ? -41.135 -52.909 -3.848 1.00 29.08 397 THR A C 1
ATOM 2907 O O . THR A 1 398 ? -41.886 -51.956 -3.653 1.00 27.59 397 THR A O 1
ATOM 2911 N N . HIS A 1 399 ? -39.820 -52.790 -3.956 1.00 22.46 398 HIS A N 1
ATOM 2912 C CA . HIS A 1 399 ? -39.147 -51.531 -3.720 1.00 20.08 398 HIS A CA 1
ATOM 2913 C C . HIS A 1 399 ? -38.312 -51.161 -4.936 1.00 21.66 398 HIS A C 1
ATOM 2914 O O . HIS A 1 399 ? -37.478 -51.946 -5.375 1.00 19.62 398 HIS A O 1
ATOM 2921 N N . HIS A 1 400 ? -38.529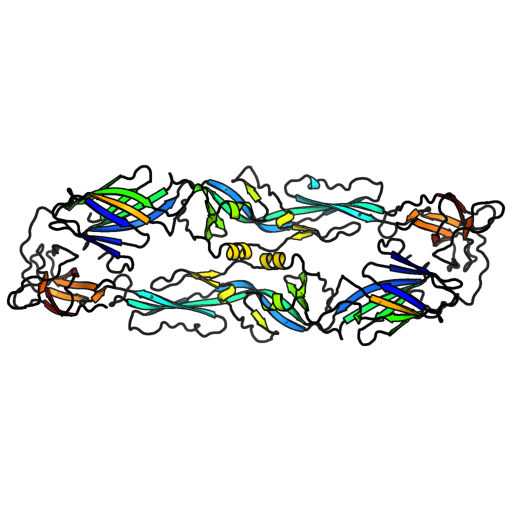 -49.975 -5.491 1.00 18.66 399 HIS A N 1
ATOM 2922 C CA . HIS A 1 400 ? -37.731 -49.550 -6.632 1.00 18.70 399 HIS A CA 1
ATOM 2923 C C . HIS A 1 400 ? -36.330 -49.166 -6.176 1.00 17.93 399 HIS A C 1
ATOM 2924 O O . HIS A 1 400 ? -36.160 -48.367 -5.248 1.00 20.14 399 HIS A O 1
ATOM 2931 N N . TRP A 1 401 ? -35.321 -49.758 -6.809 1.00 17.83 400 TRP A N 1
ATOM 2932 C CA . TRP A 1 401 ? -33.928 -49.428 -6.544 1.00 15.94 400 TRP A CA 1
ATOM 2933 C C . TRP A 1 401 ? -33.263 -48.842 -7.785 1.00 20.47 400 TRP A C 1
ATOM 2934 O O . TRP A 1 401 ? -33.447 -49.345 -8.899 1.00 18.39 400 TRP A O 1
ATOM 2945 N N . HIS A 1 402 ? -32.488 -47.780 -7.581 1.00 18.65 401 HIS A N 1
ATOM 2946 C CA . HIS A 1 402 ? -31.691 -47.176 -8.648 1.00 20.11 401 HIS A CA 1
ATOM 2947 C C . HIS A 1 402 ? -30.200 -47.230 -8.337 1.00 20.91 401 HIS A C 1
ATOM 2948 O O . HIS A 1 402 ? -29.733 -46.607 -7.376 1.00 15.50 401 HIS A O 1
ATOM 2955 N N . ARG A 1 403 ? -29.455 -47.979 -9.147 1.00 19.86 402 ARG A N 1
ATOM 2956 C CA . ARG A 1 403 ? -28.005 -48.075 -8.992 1.00 18.81 402 ARG A CA 1
ATOM 2957 C C . ARG A 1 403 ? -27.299 -47.133 -9.960 1.00 21.52 402 ARG A C 1
ATOM 2958 O O . ARG A 1 403 ? -27.272 -47.386 -11.164 1.00 20.61 402 ARG A O 1
ATOM 2966 N N . SER A 1 404 ? -26.704 -46.066 -9.432 1.00 21.53 403 SER A N 1
ATOM 2967 C CA . SER A 1 404 ? -26.203 -44.983 -10.279 1.00 27.64 403 SER A CA 1
ATOM 2968 C C . SER A 1 404 ? -24.855 -45.294 -10.918 1.00 31.24 403 SER A C 1
ATOM 2969 O O . SER A 1 404 ? -24.496 -44.696 -11.930 1.00 35.81 403 SER A O 1
ATOM 2972 N N . GLY A 1 405 ? -24.102 -46.216 -10.331 1.00 36.14 404 GLY A N 1
ATOM 2973 C CA . GLY A 1 405 ? -22.806 -46.563 -10.882 1.00 35.43 404 GLY A CA 1
ATOM 2974 C C . GLY A 1 405 ? -21.724 -45.682 -10.303 1.00 42.75 404 GLY A C 1
ATOM 2975 O O . GLY A 1 405 ? -20.541 -45.828 -10.609 1.00 49.49 404 GLY A O 1
ATOM 2976 N N . SER A 1 406 ? -22.135 -44.747 -9.460 1.00 47.18 405 SER A N 1
ATOM 2977 C CA . SER A 1 406 ? -21.185 -43.956 -8.705 1.00 53.56 405 SER A CA 1
ATOM 2978 C C . SER A 1 406 ? -21.220 -44.399 -7.249 1.00 54.93 405 SER A C 1
ATOM 2979 O O . SER A 1 406 ? -22.288 -44.443 -6.634 1.00 54.05 405 SER A O 1
ATOM 2982 N N . THR A 1 407 ? -20.059 -44.764 -6.712 1.00 60.99 406 THR A N 1
ATOM 2983 C CA . THR A 1 407 ? -19.935 -45.100 -5.295 1.00 54.23 406 THR A CA 1
ATOM 2984 C C . THR A 1 407 ? -18.721 -44.411 -4.680 1.00 58.01 406 THR A C 1
ATOM 2985 O O . THR A 1 407 ? -18.722 -44.062 -3.498 1.00 61.61 406 THR A O 1
ATOM 2989 N N . ILE B 1 2 ? 47.653 -9.557 47.094 1.00 36.84 1 ILE B N 1
ATOM 2990 C CA . ILE B 1 2 ? 47.968 -8.999 45.778 1.00 41.40 1 ILE B CA 1
ATOM 2991 C C . ILE B 1 2 ? 47.010 -9.533 44.708 1.00 38.78 1 ILE B C 1
ATOM 2992 O O . ILE B 1 2 ? 46.740 -10.737 44.663 1.00 37.72 1 ILE B O 1
ATOM 2997 N N . ARG B 1 3 ? 46.519 -8.647 43.842 1.00 29.49 2 ARG B N 1
ATOM 2998 C CA . ARG B 1 3 ? 45.620 -9.048 42.756 1.00 32.55 2 ARG B CA 1
ATOM 2999 C C . ARG B 1 3 ? 46.379 -9.600 41.549 1.00 28.96 2 ARG B C 1
ATOM 3000 O O . ARG B 1 3 ? 47.565 -9.318 41.381 1.00 27.54 2 ARG B O 1
ATOM 3008 N N . CYS B 1 4 ? 45.691 -10.418 40.746 1.00 27.39 3 CYS B N 1
ATOM 3009 C CA . CYS B 1 4 ? 46.140 -10.843 39.408 1.00 24.32 3 CYS B CA 1
ATOM 3010 C C . CYS B 1 4 ? 47.241 -11.894 39.347 1.00 29.29 3 CYS B C 1
ATOM 3011 O O . CYS B 1 4 ? 47.428 -12.528 38.303 1.00 28.32 3 CYS B O 1
ATOM 3014 N N . ILE B 1 5 ? 47.972 -12.086 40.440 1.00 21.47 4 ILE B N 1
ATOM 3015 C CA . ILE B 1 5 ? 49.102 -13.009 40.411 1.00 24.56 4 ILE B CA 1
ATOM 3016 C C . ILE B 1 5 ? 48.669 -14.447 40.121 1.00 22.97 4 ILE B C 1
ATOM 3017 O O . ILE B 1 5 ? 49.485 -15.276 39.718 1.00 29.63 4 ILE B O 1
ATOM 3022 N N . GLY B 1 6 ? 47.390 -14.745 40.309 1.00 29.38 5 GLY B N 1
ATOM 3023 C CA . GLY B 1 6 ? 46.891 -16.085 40.045 1.00 30.95 5 GLY B CA 1
ATOM 3024 C C . GLY B 1 6 ? 46.160 -16.218 38.715 1.00 31.04 5 GLY B C 1
ATOM 3025 O O . GLY B 1 6 ? 45.856 -17.325 38.270 1.00 34.15 5 GLY B O 1
ATOM 3026 N N . VAL B 1 7 ? 45.880 -15.085 38.081 1.00 33.08 6 VAL B N 1
ATOM 3027 C CA . VAL B 1 7 ? 45.120 -15.050 36.836 1.00 29.18 6 VAL B CA 1
ATOM 3028 C C . VAL B 1 7 ? 45.907 -15.662 35.682 1.00 32.79 6 VAL B C 1
ATOM 3029 O O . VAL B 1 7 ? 46.991 -15.202 35.343 1.00 27.01 6 VAL B O 1
ATOM 3033 N N . SER B 1 8 ? 45.357 -16.714 35.085 1.00 29.02 7 SER B N 1
ATOM 3034 C CA . SER B 1 8 ? 46.014 -17.389 33.976 1.00 26.81 7 SER B CA 1
ATOM 3035 C C . SER B 1 8 ? 46.118 -16.467 32.774 1.00 26.71 7 SER B C 1
ATOM 3036 O O . SER B 1 8 ? 47.155 -16.383 32.112 1.00 27.84 7 SER B O 1
ATOM 3039 N N . ASN B 1 9 ? 45.030 -15.759 32.517 1.00 30.74 8 ASN B N 1
ATOM 3040 C CA . ASN B 1 9 ? 44.932 -14.851 31.386 1.00 31.40 8 ASN B CA 1
ATOM 3041 C C . ASN B 1 9 ? 45.427 -13.441 31.734 1.00 30.24 8 ASN B C 1
ATOM 3042 O O . ASN B 1 9 ? 44.644 -12.496 31.784 1.00 32.74 8 ASN B O 1
ATOM 3047 N N . ARG B 1 10 ? 46.728 -13.305 31.974 1.00 29.07 9 ARG B N 1
ATOM 3048 C CA . ARG B 1 10 ? 47.298 -12.038 32.439 1.00 27.32 9 ARG B CA 1
ATOM 3049 C C . ARG B 1 10 ? 48.240 -11.402 31.414 1.00 25.14 9 ARG B C 1
ATOM 3050 O O . ARG B 1 10 ? 49.144 -12.058 30.902 1.00 30.47 9 ARG B O 1
ATOM 3058 N N . ASP B 1 11 ? 48.023 -10.129 31.109 1.00 24.05 10 ASP B N 1
ATOM 3059 C CA . ASP B 1 11 ? 48.886 -9.416 30.173 1.00 26.52 10 ASP B CA 1
ATOM 3060 C C . ASP B 1 11 ? 49.789 -8.449 30.925 1.00 27.72 10 ASP B C 1
ATOM 3061 O O . ASP B 1 11 ? 49.403 -7.890 31.945 1.00 27.46 10 ASP B O 1
ATOM 3066 N N . PHE B 1 12 ? 50.996 -8.251 30.421 1.00 33.22 11 PHE B N 1
ATOM 3067 C CA . PHE B 1 12 ? 51.885 -7.268 31.005 1.00 32.53 11 PHE B CA 1
ATOM 3068 C C . PHE B 1 12 ? 52.121 -6.187 29.979 1.00 35.02 11 PHE B C 1
ATOM 3069 O O . PHE B 1 12 ? 52.507 -6.472 28.845 1.00 37.00 11 PHE B O 1
ATOM 3077 N N . VAL B 1 13 ? 51.862 -4.949 30.376 1.00 28.03 12 VAL B N 1
ATOM 3078 C CA . VAL B 1 13 ? 51.954 -3.822 29.461 1.00 33.43 12 VAL B CA 1
ATOM 3079 C C . VAL B 1 13 ? 52.839 -2.738 30.050 1.00 38.53 12 VAL B C 1
ATOM 3080 O O . VAL B 1 13 ? 52.529 -2.178 31.099 1.00 37.92 12 VAL B O 1
ATOM 3084 N N . GLU B 1 14 ? 53.953 -2.455 29.386 1.00 60.84 13 GLU B N 1
ATOM 3085 C CA . GLU B 1 14 ? 54.830 -1.379 29.826 1.00 59.87 13 GLU B CA 1
ATOM 3086 C C . GLU B 1 14 ? 54.513 -0.115 29.045 1.00 66.81 13 GLU B C 1
ATOM 3087 O O . GLU B 1 14 ? 54.253 -0.167 27.842 1.00 71.52 13 GLU B O 1
ATOM 3093 N N . GLY B 1 15 ? 54.508 1.011 29.749 1.00 63.21 14 GLY B N 1
ATOM 3094 C CA . GLY B 1 15 ? 54.200 2.294 29.150 1.00 69.86 14 GLY B CA 1
ATOM 3095 C C . GLY B 1 15 ? 55.229 2.700 28.118 1.00 79.34 14 GLY B C 1
ATOM 3096 O O . GLY B 1 15 ? 55.259 2.133 27.027 1.00 81.90 14 GLY B O 1
ATOM 3097 N N . MET B 1 16 ? 56.050 3.685 28.489 1.00 91.53 15 MET B N 1
ATOM 3098 C CA . MET B 1 16 ? 57.199 4.203 27.729 1.00 94.63 15 MET B CA 1
ATOM 3099 C C . MET B 1 16 ? 57.457 5.637 28.160 1.00 94.94 15 MET B C 1
ATOM 3100 O O . MET B 1 16 ? 56.548 6.468 28.085 1.00 93.35 15 MET B O 1
ATOM 3105 N N . SER B 1 17 ? 58.682 5.924 28.601 1.00 96.56 16 SER B N 1
ATOM 3106 C CA . SER B 1 17 ? 59.094 7.292 28.942 1.00 98.29 16 SER B CA 1
ATOM 3107 C C . SER B 1 17 ? 58.061 8.020 29.801 1.00 93.99 16 SER B C 1
ATOM 3108 O O . SER B 1 17 ? 57.791 7.634 30.939 1.00 93.18 16 SER B O 1
ATOM 3111 N N . GLY B 1 18 ? 57.489 9.077 29.234 1.00 75.90 17 GLY B N 1
ATOM 3112 C CA . GLY B 1 18 ? 56.317 9.724 29.790 1.00 75.29 17 GLY B CA 1
ATOM 3113 C C . GLY B 1 18 ? 55.259 9.722 28.704 1.00 76.62 17 GLY B C 1
ATOM 3114 O O . GLY B 1 18 ? 54.714 10.767 28.349 1.00 78.73 17 GLY B O 1
ATOM 3115 N N . GLY B 1 19 ? 54.973 8.529 28.182 1.00 75.05 18 GLY B N 1
ATOM 3116 C CA . GLY B 1 19 ? 54.199 8.361 26.962 1.00 68.47 18 GLY B CA 1
ATOM 3117 C C . GLY B 1 19 ? 52.713 8.669 27.001 1.00 67.52 18 GLY B C 1
ATOM 3118 O O . GLY B 1 19 ? 52.036 8.572 25.974 1.00 67.78 18 GLY B O 1
ATOM 3119 N N . THR B 1 20 ? 52.205 9.023 28.180 1.00 62.26 19 THR B N 1
ATOM 3120 C CA . THR B 1 20 ? 50.811 9.446 28.379 1.00 61.23 19 THR B CA 1
ATOM 3121 C C . THR B 1 20 ? 49.714 8.405 28.052 1.00 57.62 19 THR B C 1
ATOM 3122 O O . THR B 1 20 ? 48.702 8.361 28.751 1.00 55.69 19 THR B O 1
ATOM 3125 N N . TRP B 1 21 ? 49.888 7.578 27.019 1.00 63.88 20 TRP B N 1
ATOM 3126 C CA . TRP B 1 21 ? 48.874 6.558 26.697 1.00 57.22 20 TRP B CA 1
ATOM 3127 C C . TRP B 1 21 ? 49.441 5.158 26.545 1.00 55.53 20 TRP B C 1
ATOM 3128 O O . TRP B 1 21 ? 50.576 4.989 26.103 1.00 56.80 20 TRP B O 1
ATOM 3139 N N . VAL B 1 22 ? 48.643 4.152 26.906 1.00 40.87 21 VAL B N 1
ATOM 3140 C CA . VAL B 1 22 ? 48.954 2.769 26.524 1.00 37.71 21 VAL B CA 1
ATOM 3141 C C . VAL B 1 22 ? 47.698 2.043 26.060 1.00 35.91 21 VAL B C 1
ATOM 3142 O O . VAL B 1 22 ? 46.610 2.327 26.532 1.00 32.42 21 VAL B O 1
ATOM 3146 N N . ASP B 1 23 ? 47.843 1.107 25.132 1.00 38.57 22 ASP B N 1
ATOM 3147 C CA . ASP B 1 23 ? 46.697 0.309 24.714 1.00 41.70 22 ASP B CA 1
ATOM 3148 C C . ASP B 1 23 ? 46.592 -0.941 25.573 1.00 41.13 22 ASP B C 1
ATOM 3149 O O . ASP B 1 23 ? 47.605 -1.566 25.895 1.00 37.73 22 ASP B O 1
ATOM 3154 N N . VAL B 1 24 ? 45.373 -1.286 25.975 1.00 28.83 23 VAL B N 1
ATOM 3155 C CA . VAL B 1 24 ? 45.145 -2.521 26.709 1.00 25.71 23 VAL B CA 1
ATOM 3156 C C . VAL B 1 24 ? 43.915 -3.230 26.161 1.00 28.96 23 VAL B C 1
ATOM 3157 O O . VAL B 1 24 ? 42.991 -2.601 25.647 1.00 29.05 23 VAL B O 1
ATOM 3161 N N . VAL B 1 25 ? 43.930 -4.551 26.264 1.00 36.31 24 VAL B N 1
ATOM 3162 C CA . VAL B 1 25 ? 42.794 -5.368 25.887 1.00 34.01 24 VAL B CA 1
ATOM 3163 C C . VAL B 1 25 ? 42.294 -6.063 27.140 1.00 33.87 24 VAL B C 1
ATOM 3164 O O . VAL B 1 25 ? 43.047 -6.788 27.806 1.00 33.37 24 VAL B O 1
ATOM 3168 N N . LEU B 1 26 ? 41.035 -5.816 27.481 1.00 20.16 25 LEU B N 1
ATOM 3169 C CA . LEU B 1 26 ? 40.440 -6.429 28.659 1.00 19.57 25 LEU B CA 1
ATOM 3170 C C . LEU B 1 26 ? 39.537 -7.584 28.263 1.00 24.34 25 LEU B C 1
ATOM 3171 O O . LEU B 1 26 ? 38.536 -7.388 27.577 1.00 22.84 25 LEU B O 1
ATOM 3176 N N . GLU B 1 27 ? 39.897 -8.784 28.702 1.00 29.36 26 GLU B N 1
ATOM 3177 C CA . GLU B 1 27 ? 39.114 -9.982 28.430 1.00 32.56 26 GLU B CA 1
ATOM 3178 C C . GLU B 1 27 ? 38.416 -10.409 29.710 1.00 33.33 26 GLU B C 1
ATOM 3179 O O . GLU B 1 27 ? 38.887 -10.110 30.809 1.00 29.43 26 GLU B O 1
ATOM 3185 N N . HIS B 1 28 ? 37.308 -11.125 29.580 1.00 28.80 27 HIS B N 1
ATOM 3186 C CA . HIS B 1 28 ? 36.609 -11.614 30.759 1.00 31.62 27 HIS B CA 1
ATOM 3187 C C . HIS B 1 28 ? 37.474 -12.592 31.535 1.00 30.76 27 HIS B C 1
ATOM 3188 O O . HIS B 1 28 ? 38.127 -13.443 30.947 1.00 28.01 27 HIS B O 1
ATOM 3195 N N . GLY B 1 29 ? 37.498 -12.443 32.857 1.00 30.40 28 GLY B N 1
ATOM 3196 C CA . GLY B 1 29 ? 38.330 -13.284 33.701 1.00 33.76 28 GLY B CA 1
ATOM 3197 C C . GLY B 1 29 ? 39.809 -12.937 33.615 1.00 36.20 28 GLY B C 1
ATOM 3198 O O . GLY B 1 29 ? 40.640 -13.546 34.289 1.00 39.88 28 GLY B O 1
ATOM 3199 N N . GLY B 1 30 ? 40.139 -11.950 32.787 1.00 30.16 29 GLY B N 1
ATOM 3200 C CA . GLY B 1 30 ? 41.523 -11.593 32.550 1.00 30.65 29 GLY B CA 1
ATOM 3201 C C . GLY B 1 30 ? 42.025 -10.490 33.462 1.00 29.22 29 GLY B C 1
ATOM 3202 O O . GLY B 1 30 ? 41.322 -10.015 34.353 1.00 23.24 29 GLY B O 1
ATOM 3203 N N . CYS B 1 31 ? 43.264 -10.082 33.241 1.00 30.18 30 CYS B N 1
ATOM 3204 C CA . CYS B 1 31 ? 43.828 -8.980 33.996 1.00 26.92 30 CYS B CA 1
ATOM 3205 C C . CYS B 1 31 ? 44.954 -8.385 33.187 1.00 30.36 30 CYS B C 1
ATOM 3206 O O . CYS B 1 31 ? 45.662 -9.105 32.478 1.00 28.63 30 CYS B O 1
ATOM 3209 N N . VAL B 1 32 ? 45.110 -7.070 33.277 1.00 21.22 31 VAL B N 1
ATOM 3210 C CA . VAL B 1 32 ? 46.253 -6.421 32.670 1.00 23.51 31 VAL B CA 1
ATOM 3211 C C . VAL B 1 32 ? 47.041 -5.666 33.722 1.00 24.99 31 VAL B C 1
ATOM 3212 O O . VAL B 1 32 ? 46.515 -4.791 34.408 1.00 22.58 31 VAL B O 1
ATOM 3216 N N . THR B 1 33 ? 48.311 -6.015 33.846 1.00 23.93 32 THR B N 1
ATOM 3217 C CA . THR B 1 33 ? 49.202 -5.315 34.752 1.00 22.35 32 THR B CA 1
ATOM 3218 C C . THR B 1 33 ? 49.997 -4.282 33.960 1.00 20.08 32 THR B C 1
ATOM 3219 O O . THR B 1 33 ? 50.813 -4.632 33.097 1.00 23.94 32 THR B O 1
ATOM 3223 N N . VAL B 1 34 ? 49.730 -3.010 34.246 1.00 20.55 33 VAL B N 1
ATOM 3224 C CA . VAL B 1 34 ? 50.355 -1.891 33.551 1.00 23.74 33 VAL B CA 1
ATOM 3225 C C . VAL B 1 34 ? 51.454 -1.242 34.391 1.00 28.03 33 VAL B C 1
ATOM 3226 O O . VAL B 1 34 ? 51.202 -0.741 35.496 1.00 22.40 33 VAL B O 1
ATOM 3230 N N . MET B 1 35 ? 52.664 -1.252 33.838 1.00 29.89 34 MET B N 1
ATOM 3231 C CA . MET B 1 35 ? 53.850 -0.712 34.480 1.00 35.25 34 MET B CA 1
ATOM 3232 C C . MET B 1 35 ? 54.427 0.434 33.661 1.00 40.81 34 MET B C 1
ATOM 3233 O O . MET B 1 35 ? 54.419 0.400 32.433 1.00 41.92 34 MET B O 1
ATOM 3238 N N . ALA B 1 36 ? 54.930 1.449 34.348 1.00 36.48 35 ALA B N 1
ATOM 3239 C CA . ALA B 1 36 ? 55.529 2.591 33.680 1.00 36.62 35 ALA B CA 1
ATOM 3240 C C . ALA B 1 36 ? 56.568 3.211 34.601 1.00 42.07 35 ALA B C 1
ATOM 3241 O O . ALA B 1 36 ? 56.370 3.256 35.820 1.00 38.69 35 ALA B O 1
ATOM 3243 N N . GLN B 1 37 ? 57.678 3.664 34.022 1.00 52.94 36 GLN B N 1
ATOM 3244 C CA . GLN B 1 37 ? 58.714 4.341 34.795 1.00 51.99 36 GLN B CA 1
ATOM 3245 C C . GLN B 1 37 ? 58.082 5.497 35.568 1.00 54.24 36 GLN B C 1
ATOM 3246 O O . GLN B 1 37 ? 57.231 6.223 35.042 1.00 56.87 36 GLN B O 1
ATOM 3252 N N . ASP B 1 38 ? 58.456 5.610 36.840 1.00 60.92 37 ASP B N 1
ATOM 3253 C CA . ASP B 1 38 ? 57.997 6.695 37.708 1.00 60.11 37 ASP B CA 1
ATOM 3254 C C . ASP B 1 38 ? 56.480 6.734 37.865 1.00 61.22 37 ASP B C 1
ATOM 3255 O O . ASP B 1 38 ? 55.886 7.810 37.984 1.00 60.75 37 ASP B O 1
ATOM 3260 N N . LYS B 1 39 ? 55.857 5.557 37.862 1.00 45.45 38 LYS B N 1
ATOM 3261 C CA . LYS B 1 39 ? 54.420 5.437 38.090 1.00 39.49 38 LYS B CA 1
ATOM 3262 C C . LYS B 1 39 ? 54.122 4.215 38.956 1.00 32.85 38 LYS B C 1
ATOM 3263 O O . LYS B 1 39 ? 54.843 3.226 38.897 1.00 31.75 38 LYS B O 1
ATOM 3269 N N . PRO B 1 40 ? 53.048 4.273 39.757 1.00 27.73 39 PRO B N 1
ATOM 3270 C CA . PRO B 1 40 ? 52.616 3.046 40.432 1.00 27.28 39 PRO B CA 1
ATOM 3271 C C . PRO B 1 40 ? 52.143 2.018 39.405 1.00 23.68 39 PRO B C 1
ATOM 3272 O O . PRO B 1 40 ? 51.555 2.396 38.395 1.00 26.00 39 PRO B O 1
ATOM 3276 N N . THR B 1 41 ? 52.424 0.744 39.640 1.00 22.70 40 THR B N 1
ATOM 3277 C CA . THR B 1 41 ? 51.911 -0.320 38.786 1.00 21.57 40 THR B CA 1
ATOM 3278 C C . THR B 1 41 ? 50.420 -0.465 39.027 1.00 23.00 40 THR B C 1
ATOM 3279 O O . THR B 1 41 ? 49.987 -0.492 40.178 1.00 21.73 40 THR B O 1
ATOM 3283 N N . VAL B 1 42 ? 49.625 -0.551 37.962 1.00 23.12 41 VAL B N 1
ATOM 3284 C CA . VAL B 1 42 ? 48.177 -0.671 38.148 1.00 25.29 41 VAL B CA 1
ATOM 3285 C C . VAL B 1 42 ? 47.584 -1.890 37.438 1.00 24.27 41 VAL B C 1
ATOM 3286 O O . VAL B 1 42 ? 47.977 -2.235 36.331 1.00 23.10 41 VAL B O 1
ATOM 3290 N N . ASP B 1 43 ? 46.649 -2.547 38.109 1.00 19.68 42 ASP B N 1
ATOM 3291 C CA . ASP B 1 43 ? 45.947 -3.700 37.569 1.00 21.75 42 ASP B CA 1
ATOM 3292 C C . ASP B 1 43 ? 44.584 -3.271 37.062 1.00 23.88 42 ASP B C 1
ATOM 3293 O O . ASP B 1 43 ? 43.848 -2.585 37.767 1.00 25.23 42 ASP B O 1
ATOM 3298 N N . ILE B 1 44 ? 44.259 -3.672 35.841 1.00 20.76 43 ILE B N 1
ATOM 3299 C CA . ILE B 1 44 ? 42.970 -3.349 35.242 1.00 18.60 43 ILE B CA 1
ATOM 3300 C C . ILE B 1 44 ? 42.264 -4.649 34.886 1.00 21.05 43 ILE B C 1
ATOM 3301 O O . ILE B 1 44 ? 42.843 -5.522 34.230 1.00 19.60 43 ILE B O 1
ATOM 3306 N N . GLU B 1 45 ? 41.028 -4.811 35.347 1.00 26.86 44 GLU B N 1
ATOM 3307 C CA . GLU B 1 45 ? 40.307 -6.040 35.030 1.00 29.39 44 GLU B CA 1
ATOM 3308 C C . GLU B 1 45 ? 38.834 -5.822 34.769 1.00 29.49 44 GLU B C 1
ATOM 3309 O O . GLU B 1 45 ? 38.144 -5.109 35.500 1.00 29.38 44 GLU B O 1
ATOM 3315 N N . LEU B 1 46 ? 38.363 -6.445 33.698 1.00 21.68 45 LEU B N 1
ATOM 3316 C CA . LEU B 1 46 ? 36.947 -6.434 33.374 1.00 23.65 45 LEU B CA 1
ATOM 3317 C C . LEU B 1 46 ? 36.218 -7.363 34.332 1.00 22.97 45 LEU B C 1
ATOM 3318 O O . LEU B 1 46 ? 36.439 -8.577 34.334 1.00 20.40 45 LEU B O 1
ATOM 3323 N N . VAL B 1 47 ? 35.372 -6.773 35.169 1.00 22.54 46 VAL B N 1
ATOM 3324 C CA . VAL B 1 47 ? 34.563 -7.516 36.127 1.00 24.56 46 VAL B CA 1
ATOM 3325 C C . VAL B 1 47 ? 33.349 -8.174 35.464 1.00 24.94 46 VAL B C 1
ATOM 3326 O O . VAL B 1 47 ? 33.196 -9.387 35.515 1.00 25.77 46 VAL B O 1
ATOM 3330 N N . THR B 1 48 ? 32.476 -7.378 34.857 1.00 25.90 47 THR B N 1
ATOM 3331 C CA . THR B 1 48 ? 31.305 -7.944 34.176 1.00 28.39 47 THR B CA 1
ATOM 3332 C C . THR B 1 48 ? 30.960 -7.236 32.873 1.00 29.05 47 THR B C 1
ATOM 3333 O O . THR B 1 48 ? 31.273 -6.062 32.685 1.00 24.25 47 THR B O 1
ATOM 3337 N N . THR B 1 49 ? 30.294 -7.966 31.984 1.00 25.12 48 THR B N 1
ATOM 3338 C CA . THR B 1 49 ? 29.687 -7.387 30.798 1.00 23.08 48 THR B CA 1
ATOM 3339 C C . THR B 1 49 ? 28.210 -7.743 30.829 1.00 29.20 48 THR B C 1
ATOM 3340 O O . THR B 1 49 ? 27.840 -8.915 30.988 1.00 20.73 48 THR B O 1
ATOM 3344 N N . THR B 1 50 ? 27.390 -6.718 30.662 1.00 27.58 49 THR B N 1
ATOM 3345 C CA . THR B 1 50 ? 25.966 -6.768 30.957 1.00 31.38 49 THR B CA 1
ATOM 3346 C C . THR B 1 50 ? 25.144 -6.175 29.820 1.00 29.20 49 THR B C 1
ATOM 3347 O O . THR B 1 50 ? 25.594 -5.240 29.158 1.00 26.71 49 THR B O 1
ATOM 3351 N N . VAL B 1 51 ? 23.962 -6.747 29.576 1.00 26.67 50 VAL B N 1
ATOM 3352 C CA . VAL B 1 51 ? 22.987 -6.174 28.650 1.00 23.41 50 VAL B CA 1
ATOM 3353 C C . VAL B 1 51 ? 21.689 -5.920 29.400 1.00 26.15 50 VAL B C 1
ATOM 3354 O O . VAL B 1 51 ? 21.086 -6.847 29.948 1.00 25.67 50 VAL B O 1
ATOM 3358 N N . SER B 1 52 ? 21.243 -4.673 29.413 1.00 22.97 51 SER B N 1
ATOM 3359 C CA . SER B 1 52 ? 20.056 -4.322 30.176 1.00 26.10 51 SER B CA 1
ATOM 3360 C C . SER B 1 52 ? 18.821 -4.225 29.275 1.00 25.26 51 SER B C 1
ATOM 3361 O O . SER B 1 52 ? 18.942 -4.218 28.048 1.00 23.74 51 SER B O 1
ATOM 3364 N N . ASN B 1 53 ? 17.643 -4.148 29.895 1.00 22.88 52 ASN B N 1
ATOM 3365 C CA . ASN B 1 53 ? 16.378 -3.902 29.200 1.00 26.14 52 ASN B CA 1
ATOM 3366 C C . ASN B 1 53 ? 16.100 -4.794 27.990 1.00 25.65 52 ASN B C 1
ATOM 3367 O O . ASN B 1 53 ? 15.653 -4.315 26.953 1.00 20.30 52 ASN B O 1
ATOM 3372 N N . MET B 1 54 ? 16.371 -6.087 28.127 1.00 23.53 53 MET B N 1
ATOM 3373 C CA . MET B 1 54 ? 16.122 -7.042 27.053 1.00 26.36 53 MET B CA 1
ATOM 3374 C C . MET B 1 54 ? 14.629 -7.169 26.866 1.00 27.66 53 MET B C 1
ATOM 3375 O O . MET B 1 54 ? 13.881 -7.148 27.845 1.00 30.52 53 MET B O 1
ATOM 3380 N N . ALA B 1 55 ? 14.176 -7.276 25.621 1.00 22.50 54 ALA B N 1
ATOM 3381 C CA . ALA B 1 55 ? 12.734 -7.209 25.400 1.00 24.55 54 ALA B CA 1
ATOM 3382 C C . ALA B 1 55 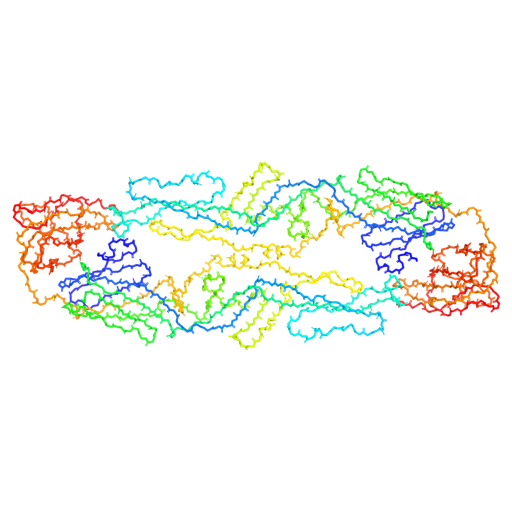? 12.174 -8.541 24.908 1.00 22.51 54 ALA B C 1
ATOM 3383 O O . ALA B 1 55 ? 12.678 -9.097 23.944 1.00 18.08 54 ALA B O 1
ATOM 3385 N N . GLU B 1 56 ? 11.133 -9.049 25.561 1.00 20.99 55 GLU B N 1
ATOM 3386 C CA . GLU B 1 56 ? 10.524 -10.305 25.119 1.00 26.16 55 GLU B CA 1
ATOM 3387 C C . GLU B 1 56 ? 10.005 -10.223 23.690 1.00 24.86 55 GLU B C 1
ATOM 3388 O O . GLU B 1 56 ? 9.286 -9.291 23.331 1.00 24.60 55 GLU B O 1
ATOM 3394 N N . VAL B 1 57 ? 10.377 -11.212 22.885 1.00 22.09 56 VAL B N 1
ATOM 3395 C CA . VAL B 1 57 ? 9.948 -11.293 21.495 1.00 21.55 56 VAL B CA 1
ATOM 3396 C C . VAL B 1 57 ? 9.007 -12.481 21.271 1.00 27.37 56 VAL B C 1
ATOM 3397 O O . VAL B 1 57 ? 8.020 -12.370 20.538 1.00 20.01 56 VAL B O 1
ATOM 3401 N N . ARG B 1 58 ? 9.296 -13.606 21.919 1.00 21.33 57 ARG B N 1
ATOM 3402 C CA . ARG B 1 58 ? 8.456 -14.796 21.769 1.00 28.72 57 ARG B CA 1
ATOM 3403 C C . ARG B 1 58 ? 8.691 -15.831 22.862 1.00 28.78 57 ARG B C 1
ATOM 3404 O O . ARG B 1 58 ? 9.812 -15.975 23.364 1.00 24.82 57 ARG B O 1
ATOM 3412 N N . SER B 1 59 ? 7.629 -16.553 23.220 1.00 20.90 58 SER B N 1
ATOM 3413 C CA . SER B 1 59 ? 7.740 -17.705 24.109 1.00 23.50 58 SER B CA 1
ATOM 3414 C C . SER B 1 59 ? 7.299 -18.975 23.381 1.00 23.82 58 SER B C 1
ATOM 3415 O O . SER B 1 59 ? 6.334 -18.948 22.611 1.00 19.34 58 SER B O 1
ATOM 3418 N N . TYR B 1 60 ? 8.031 -20.065 23.606 1.00 17.86 59 TYR B N 1
ATOM 3419 C CA . TYR B 1 60 ? 7.666 -21.390 23.111 1.00 18.26 59 TYR B CA 1
ATOM 3420 C C . TYR B 1 60 ? 7.330 -22.286 24.281 1.00 20.44 59 TYR B C 1
ATOM 3421 O O . TYR B 1 60 ? 8.060 -22.323 25.271 1.00 20.80 59 TYR B O 1
ATOM 3430 N N . CYS B 1 61 ? 6.223 -23.003 24.173 1.00 19.50 60 CYS B N 1
ATOM 3431 C CA . CYS B 1 61 ? 5.893 -24.015 25.156 1.00 21.18 60 CYS B CA 1
ATOM 3432 C C . CYS B 1 61 ? 6.707 -25.247 24.811 1.00 17.51 60 CYS B C 1
ATOM 3433 O O . CYS B 1 61 ? 6.647 -25.713 23.676 1.00 18.42 60 CYS B O 1
ATOM 3436 N N . TYR B 1 62 ? 7.480 -25.779 25.754 1.00 18.14 61 TYR B N 1
ATOM 3437 C CA . TYR B 1 62 ? 8.183 -27.023 25.462 1.00 20.17 61 TYR B CA 1
ATOM 3438 C C . TYR B 1 62 ? 7.630 -28.167 26.305 1.00 20.29 61 TYR B C 1
ATOM 3439 O O . TYR B 1 62 ? 7.987 -29.331 26.089 1.00 21.56 61 TYR B O 1
ATOM 3448 N N . GLU B 1 63 ? 6.754 -27.857 27.259 1.00 23.11 62 GLU B N 1
ATOM 3449 C CA . GLU B 1 63 ? 6.045 -28.954 27.922 1.00 24.48 62 GLU B CA 1
ATOM 3450 C C . GLU B 1 63 ? 4.585 -28.609 28.167 1.00 27.94 62 GLU B C 1
ATOM 3451 O O . GLU B 1 63 ? 4.264 -27.573 28.757 1.00 26.26 62 GLU B O 1
ATOM 3457 N N . ALA B 1 64 ? 3.706 -29.504 27.722 1.00 26.19 63 ALA B N 1
ATOM 3458 C CA . ALA B 1 64 ? 2.275 -29.247 27.742 1.00 28.45 63 ALA B CA 1
ATOM 3459 C C . ALA B 1 64 ? 1.478 -30.424 28.279 1.00 29.66 63 ALA B C 1
ATOM 3460 O O . ALA B 1 64 ? 1.995 -31.528 28.437 1.00 25.09 63 ALA B O 1
ATOM 3462 N N . SER B 1 65 ? 0.208 -30.168 28.560 1.00 32.15 64 SER B N 1
ATOM 3463 C CA . SER B 1 65 ? -0.709 -31.217 28.968 1.00 36.91 64 SER B CA 1
ATOM 3464 C C . SER B 1 65 ? -2.093 -30.929 28.388 1.00 37.22 64 SER B C 1
ATOM 3465 O O . SER B 1 65 ? -2.386 -29.797 27.992 1.00 34.94 64 SER B O 1
ATOM 3468 N N . ILE B 1 66 ? -2.937 -31.953 28.318 1.00 34.77 65 ILE B N 1
ATOM 3469 C CA . ILE B 1 66 ? -4.297 -31.761 27.824 1.00 36.99 65 ILE B CA 1
ATOM 3470 C C . ILE B 1 66 ? -5.324 -32.299 28.805 1.00 36.77 65 ILE B C 1
ATOM 3471 O O . ILE B 1 66 ? -5.006 -33.121 29.659 1.00 37.25 65 ILE B O 1
ATOM 3476 N N . SER B 1 67 ? -6.555 -31.819 28.679 1.00 33.88 66 SER B N 1
ATOM 3477 C CA . SER B 1 67 ? -7.635 -32.246 29.556 1.00 38.95 66 SER B CA 1
ATOM 3478 C C . SER B 1 67 ? -8.989 -32.075 28.874 1.00 35.50 66 SER B C 1
ATOM 3479 O O . SER B 1 67 ? -9.079 -31.433 27.827 1.00 31.55 66 SER B O 1
ATOM 3482 N N . ASP B 1 68 ? -10.025 -32.603 29.529 1.00 49.52 67 ASP B N 1
ATOM 3483 C CA . ASP B 1 68 ? -11.387 -32.802 29.001 1.00 51.05 67 ASP B CA 1
ATOM 3484 C C . ASP B 1 68 ? -11.482 -32.891 27.471 1.00 40.57 67 ASP B C 1
ATOM 3485 O O . ASP B 1 68 ? -12.007 -32.017 26.791 1.00 41.40 67 ASP B O 1
ATOM 3490 N N . MET B 1 69 ? -10.970 -33.993 26.944 1.00 40.65 68 MET B N 1
ATOM 3491 C CA . MET B 1 69 ? -11.136 -34.302 25.538 1.00 42.04 68 MET B CA 1
ATOM 3492 C C . MET B 1 69 ? -12.600 -34.636 25.252 1.00 42.06 68 MET B C 1
ATOM 3493 O O . MET B 1 69 ? -13.199 -35.451 25.954 1.00 42.35 68 MET B O 1
ATOM 3498 N N . ALA B 1 70 ? -13.176 -33.992 24.239 1.00 32.41 69 ALA B N 1
ATOM 3499 C CA . ALA B 1 70 ? -14.544 -34.289 23.824 1.00 32.94 69 ALA B CA 1
ATOM 3500 C C . ALA B 1 70 ? -14.636 -34.471 22.312 1.00 33.82 69 ALA B C 1
ATOM 3501 O O . ALA B 1 70 ? -13.815 -33.935 21.564 1.00 28.69 69 ALA B O 1
ATOM 3503 N N . SER B 1 71 ? -15.651 -35.211 21.870 1.00 32.47 70 SER B N 1
ATOM 3504 C CA . SER B 1 71 ? -15.913 -35.406 20.448 1.00 31.22 70 SER B CA 1
ATOM 3505 C C . SER B 1 71 ? -17.384 -35.179 20.103 1.00 32.07 70 SER B C 1
ATOM 3506 O O . SER B 1 71 ? -18.270 -35.447 20.911 1.00 32.10 70 SER B O 1
ATOM 3509 N N . ASP B 1 72 ? -17.638 -34.685 18.901 1.00 27.76 71 ASP B N 1
ATOM 3510 C CA . ASP B 1 72 ? -18.993 -34.680 18.363 1.00 31.82 71 ASP B CA 1
ATOM 3511 C C . ASP B 1 72 ? -18.982 -35.298 16.976 1.00 27.20 71 ASP B C 1
ATOM 3512 O O . ASP B 1 72 ? -18.040 -35.100 16.210 1.00 24.16 71 ASP B O 1
ATOM 3517 N N . SER B 1 73 ? -20.032 -36.043 16.654 1.00 29.60 72 SER B N 1
ATOM 3518 C CA . SER B 1 73 ? -20.105 -36.742 15.378 1.00 27.04 72 SER B CA 1
ATOM 3519 C C . SER B 1 73 ? -21.486 -36.598 14.743 1.00 29.46 72 SER B C 1
ATOM 3520 O O . SER B 1 73 ? -22.489 -36.442 15.441 1.00 29.04 72 SER B O 1
ATOM 3523 N N . ARG B 1 74 ? -21.519 -36.626 13.416 1.00 27.69 73 ARG B N 1
ATOM 3524 C CA . ARG B 1 74 ? -22.758 -36.570 12.655 1.00 30.11 73 ARG B CA 1
ATOM 3525 C C . ARG B 1 74 ? -22.743 -37.652 11.588 1.00 30.16 73 ARG B C 1
ATOM 3526 O O . ARG B 1 74 ? -21.695 -37.928 10.988 1.00 26.22 73 ARG B O 1
ATOM 3534 N N . CYS B 1 75 ? -23.903 -38.259 11.351 1.00 25.39 74 CYS B N 1
ATOM 3535 C CA . CYS B 1 75 ? -24.064 -39.207 10.260 1.00 27.65 74 CYS B CA 1
ATOM 3536 C C . CYS B 1 75 ? -23.945 -38.511 8.916 1.00 26.15 74 CYS B C 1
ATOM 3537 O O . CYS B 1 75 ? -24.099 -37.290 8.842 1.00 24.91 74 CYS B O 1
ATOM 3540 N N . PRO B 1 76 ? -23.697 -39.283 7.840 1.00 29.97 75 PRO B N 1
ATOM 3541 C CA . PRO B 1 76 ? -23.807 -38.692 6.499 1.00 32.35 75 PRO B CA 1
ATOM 3542 C C . PRO B 1 76 ? -25.153 -37.987 6.292 1.00 30.36 75 PRO B C 1
ATOM 3543 O O . PRO B 1 76 ? -26.181 -38.507 6.746 1.00 27.73 75 PRO B O 1
ATOM 3547 N N . THR B 1 77 ? -25.105 -36.822 5.634 1.00 34.79 76 THR B N 1
ATOM 3548 C CA . THR B 1 77 ? -26.222 -35.894 5.364 1.00 31.31 76 THR B CA 1
ATOM 3549 C C . THR B 1 77 ? -26.745 -35.130 6.591 1.00 36.25 76 THR B C 1
ATOM 3550 O O . THR B 1 77 ? -27.651 -34.300 6.463 1.00 34.89 76 THR B O 1
ATOM 3554 N N . GLN B 1 78 ? -26.162 -35.377 7.762 1.00 39.78 77 GLN B N 1
ATOM 3555 C CA . GLN B 1 78 ? -26.592 -34.713 8.999 1.00 40.77 77 GLN B CA 1
ATOM 3556 C C . GLN B 1 78 ? -25.767 -33.478 9.383 1.00 44.36 77 GLN B C 1
ATOM 3557 O O . GLN B 1 78 ? -25.869 -32.989 10.513 1.00 45.55 77 GLN B O 1
ATOM 3563 N N . GLY B 1 79 ? -24.942 -32.986 8.462 1.00 30.30 78 GLY B N 1
ATOM 3564 C CA . GLY B 1 79 ? -24.246 -31.728 8.673 1.00 34.50 78 GLY B CA 1
ATOM 3565 C C . GLY B 1 79 ? -22.905 -31.791 9.386 1.00 34.72 78 GLY B C 1
ATOM 3566 O O . GLY B 1 79 ? -22.340 -32.862 9.602 1.00 25.73 78 GLY B O 1
ATOM 3567 N N . GLU B 1 80 ? -22.392 -30.620 9.749 1.00 41.23 79 GLU B N 1
ATOM 3568 C CA . GLU B 1 80 ? -21.098 -30.511 10.417 1.00 36.89 79 GLU B CA 1
ATOM 3569 C C . GLU B 1 80 ? -21.213 -30.851 11.891 1.00 36.49 79 GLU B C 1
ATOM 3570 O O . GLU B 1 80 ? -22.140 -30.403 12.570 1.00 38.09 79 GLU B O 1
ATOM 3576 N N . ALA B 1 81 ? -20.273 -31.646 12.388 1.00 27.47 80 ALA B N 1
ATOM 3577 C CA . ALA B 1 81 ? -20.183 -31.865 13.819 1.00 30.91 80 ALA B CA 1
ATOM 3578 C C . ALA B 1 81 ? -19.814 -30.544 14.482 1.00 32.45 80 ALA B C 1
ATOM 3579 O O . ALA B 1 81 ? -19.133 -29.708 13.881 1.00 29.67 80 ALA B O 1
ATOM 3581 N N . TYR B 1 82 ? -20.288 -30.349 15.707 1.00 31.20 81 TYR B N 1
ATOM 3582 C CA . TYR B 1 82 ? -20.075 -29.097 16.411 1.00 32.59 81 TYR B CA 1
ATOM 3583 C C . TYR B 1 82 ? -19.850 -29.334 17.898 1.00 33.73 81 TYR B C 1
ATOM 3584 O O . TYR B 1 82 ? -20.557 -30.113 18.544 1.00 31.24 81 TYR B O 1
ATOM 3593 N N . LEU B 1 83 ? -18.830 -28.651 18.413 1.00 30.66 82 LEU B N 1
ATOM 3594 C CA . LEU B 1 83 ? -18.535 -28.546 19.835 1.00 28.50 82 LEU B CA 1
ATOM 3595 C C . LEU B 1 83 ? -18.367 -27.037 20.081 1.00 39.04 82 LEU B C 1
ATOM 3596 O O . LEU B 1 83 ? -17.771 -26.355 19.258 1.00 37.91 82 LEU B O 1
ATOM 3601 N N . ASP B 1 84 ? -18.889 -26.483 21.171 1.00 43.23 83 ASP B N 1
ATOM 3602 C CA . ASP B 1 84 ? -18.779 -25.025 21.318 1.00 54.73 83 ASP B CA 1
ATOM 3603 C C . ASP B 1 84 ? -17.363 -24.588 21.749 1.00 50.65 83 ASP B C 1
ATOM 3604 O O . ASP B 1 84 ? -17.011 -23.410 21.586 1.00 57.09 83 ASP B O 1
ATOM 3609 N N . LYS B 1 85 ? -16.544 -25.525 22.233 1.00 48.46 84 LYS B N 1
ATOM 3610 C CA . LYS B 1 85 ? -15.160 -25.183 22.529 1.00 49.86 84 LYS B CA 1
ATOM 3611 C C . LYS B 1 85 ? -14.315 -25.182 21.253 1.00 46.77 84 LYS B C 1
ATOM 3612 O O . LYS B 1 85 ? -13.121 -24.873 21.291 1.00 45.07 84 LYS B O 1
ATOM 3618 N N . GLN B 1 86 ? -14.942 -25.487 20.116 1.00 43.71 85 GLN B N 1
ATOM 3619 C CA . GLN B 1 86 ? -14.199 -25.617 18.863 1.00 42.65 85 GLN B CA 1
ATOM 3620 C C . GLN B 1 86 ? -13.716 -24.264 18.368 1.00 45.41 85 GLN B C 1
ATOM 3621 O O . GLN B 1 86 ? -12.882 -24.192 17.466 1.00 45.96 85 GLN B O 1
ATOM 3627 N N . SER B 1 87 ? -14.234 -23.191 18.958 1.00 43.99 86 SER B N 1
ATOM 3628 C CA . SER B 1 87 ? -13.780 -21.852 18.611 1.00 49.93 86 SER B CA 1
ATOM 3629 C C . SER B 1 87 ? -13.034 -21.180 19.773 1.00 51.83 86 SER B C 1
ATOM 3630 O O . SER B 1 87 ? -12.590 -20.039 19.659 1.00 55.25 86 SER B O 1
ATOM 3633 N N . ASP B 1 88 ? -12.910 -21.899 20.885 1.00 44.65 87 ASP B N 1
ATOM 3634 C CA . ASP B 1 88 ? -12.217 -21.409 22.070 1.00 41.78 87 ASP B CA 1
ATOM 3635 C C . ASP B 1 88 ? -10.708 -21.536 21.894 1.00 42.77 87 ASP B C 1
ATOM 3636 O O . ASP B 1 88 ? -10.176 -22.637 21.756 1.00 35.43 87 ASP B O 1
ATOM 3641 N N . THR B 1 89 ? -10.031 -20.393 21.956 1.00 43.57 88 THR B N 1
ATOM 3642 C CA . THR B 1 89 ? -8.600 -20.286 21.688 1.00 38.64 88 THR B CA 1
ATOM 3643 C C . THR B 1 89 ? -7.734 -21.134 22.621 1.00 31.75 88 THR B C 1
ATOM 3644 O O . THR B 1 89 ? -6.583 -21.429 22.305 1.00 35.15 88 THR B O 1
ATOM 3648 N N . GLN B 1 90 ? -8.288 -21.516 23.769 1.00 32.59 89 GLN B N 1
ATOM 3649 C CA . GLN B 1 90 ? -7.599 -22.395 24.706 1.00 33.21 89 GLN B CA 1
ATOM 3650 C C . GLN B 1 90 ? -7.649 -23.859 24.277 1.00 33.42 89 GLN B C 1
ATOM 3651 O O . GLN B 1 90 ? -6.965 -24.702 24.860 1.00 30.58 89 GLN B O 1
ATOM 3657 N N . TYR B 1 91 ? -8.470 -24.165 23.275 1.00 29.47 90 TYR B N 1
ATOM 3658 C CA . TYR B 1 91 ? -8.700 -25.558 22.887 1.00 26.82 90 TYR B CA 1
ATOM 3659 C C . TYR B 1 91 ? -8.048 -25.903 21.562 1.00 21.16 90 TYR B C 1
ATOM 3660 O O . TYR B 1 91 ? -8.087 -25.117 20.616 1.00 28.31 90 TYR B O 1
ATOM 3669 N N . VAL B 1 92 ? -7.433 -27.076 21.497 1.00 21.98 91 VAL B N 1
ATOM 3670 C CA . VAL B 1 92 ? -6.888 -27.546 20.233 1.00 21.50 91 VAL B CA 1
ATOM 3671 C C . VAL B 1 92 ? -7.867 -28.594 19.673 1.00 24.28 91 VAL B C 1
ATOM 3672 O O . VAL B 1 92 ? -8.344 -29.466 20.403 1.00 19.12 91 VAL B O 1
ATOM 3676 N N . CYS B 1 93 ? -8.191 -28.464 18.389 1.00 26.77 92 CYS B N 1
ATOM 3677 C CA . CYS B 1 93 ? -9.286 -29.222 17.778 1.00 24.94 92 CYS B CA 1
ATOM 3678 C C . CYS B 1 93 ? -8.887 -29.798 16.435 1.00 28.58 92 CYS B C 1
ATOM 3679 O O . CYS B 1 93 ? -8.091 -29.204 15.713 1.00 28.06 92 CYS B O 1
ATOM 3682 N N . LYS B 1 94 ? -9.445 -30.956 16.099 1.00 26.05 93 LYS B N 1
ATOM 3683 C CA . LYS B 1 94 ? -9.285 -31.513 14.764 1.00 25.83 93 LYS B CA 1
ATOM 3684 C C . LYS B 1 94 ? -10.618 -32.002 14.223 1.00 24.96 93 LYS B C 1
ATOM 3685 O O . LYS B 1 94 ? -11.350 -32.734 14.898 1.00 23.15 93 LYS B O 1
ATOM 3691 N N . ARG B 1 95 ? -10.913 -31.586 12.999 1.00 23.21 94 ARG B N 1
ATOM 3692 C CA . ARG B 1 95 ? -12.143 -31.943 12.303 1.00 27.63 94 ARG B CA 1
ATOM 3693 C C . ARG B 1 95 ? -11.783 -32.870 11.159 1.00 33.00 94 ARG B C 1
ATOM 3694 O O . ARG B 1 95 ? -10.779 -32.662 10.483 1.00 32.42 94 ARG B O 1
ATOM 3702 N N . THR B 1 96 ? -12.598 -33.901 10.951 1.00 34.03 95 THR B N 1
ATOM 3703 C CA . THR B 1 96 ? -12.272 -34.946 9.998 1.00 31.72 95 THR B CA 1
ATOM 3704 C C . THR B 1 96 ? -13.556 -35.636 9.498 1.00 32.15 95 THR B C 1
ATOM 3705 O O . THR B 1 96 ? -14.649 -35.437 10.052 1.00 30.13 95 THR B O 1
ATOM 3709 N N . LEU B 1 97 ? -13.425 -36.403 8.422 1.00 29.96 96 LEU B N 1
ATOM 3710 C CA . LEU B 1 97 ? -14.529 -37.217 7.918 1.00 32.56 96 LEU B CA 1
ATOM 3711 C C . LEU B 1 97 ? -14.207 -38.664 8.187 1.00 32.57 96 LEU B C 1
ATOM 3712 O O . LEU B 1 97 ? -13.060 -39.082 8.031 1.00 37.15 96 LEU B O 1
ATOM 3717 N N . VAL B 1 98 ? -15.208 -39.431 8.612 1.00 26.77 97 VAL B N 1
ATOM 3718 C CA . VAL B 1 98 ? -14.968 -40.812 9.029 1.00 24.80 97 VAL B CA 1
ATOM 3719 C C . VAL B 1 98 ? -16.074 -41.753 8.514 1.00 26.34 97 VAL B C 1
ATOM 3720 O O . VAL B 1 98 ? -17.220 -41.342 8.360 1.00 23.97 97 VAL B O 1
ATOM 3724 N N . ASP B 1 99 ? -15.727 -43.007 8.248 1.00 26.55 98 ASP B N 1
ATOM 3725 C CA . ASP B 1 99 ? -16.701 -43.965 7.714 1.00 32.33 98 ASP B CA 1
ATOM 3726 C C . ASP B 1 99 ? -17.812 -44.269 8.712 1.00 31.22 98 ASP B C 1
ATOM 3727 O O . ASP B 1 99 ? -17.542 -44.631 9.861 1.00 29.12 98 ASP B O 1
ATOM 3732 N N . ARG B 1 100 ? -19.057 -44.125 8.254 1.00 21.63 99 ARG B N 1
ATOM 3733 C CA . ARG B 1 100 ? -20.241 -44.424 9.047 1.00 23.89 99 ARG B CA 1
ATOM 3734 C C . ARG B 1 100 ? -21.167 -45.368 8.266 1.00 22.58 99 ARG B C 1
ATOM 3735 O O . ARG B 1 100 ? -21.124 -45.424 7.031 1.00 19.56 99 ARG B O 1
ATOM 3743 N N . GLY B 1 101 ? -22.013 -46.086 8.996 1.00 22.71 100 GLY B N 1
ATOM 3744 C CA . GLY B 1 101 ? -22.961 -47.015 8.400 1.00 23.00 100 GLY B CA 1
ATOM 3745 C C . GLY B 1 101 ? -23.689 -47.747 9.506 1.00 26.07 100 GLY B C 1
ATOM 3746 O O . GLY B 1 101 ? -23.526 -47.398 10.673 1.00 23.08 100 GLY B O 1
ATOM 3747 N N . TRP B 1 102 ? -24.455 -48.781 9.152 1.00 23.27 101 TRP B N 1
ATOM 3748 C CA . TRP B 1 102 ? -25.358 -49.445 10.093 1.00 23.04 101 TRP B CA 1
ATOM 3749 C C . TRP B 1 102 ? -24.679 -49.916 11.368 1.00 26.22 101 TRP B C 1
ATOM 3750 O O . TRP B 1 102 ? -25.263 -49.851 12.446 1.00 31.32 101 TRP B O 1
ATOM 3761 N N . GLY B 1 103 ? -23.447 -50.393 11.237 1.00 24.47 102 GLY B N 1
ATOM 3762 C CA . GLY B 1 103 ? -22.720 -50.948 12.365 1.00 29.57 102 GLY B CA 1
ATOM 3763 C C . GLY B 1 103 ? -22.297 -49.935 13.420 1.00 30.03 102 GLY B C 1
ATOM 3764 O O . GLY B 1 103 ? -21.919 -50.316 14.528 1.00 29.90 102 GLY B O 1
ATOM 3765 N N . ASN B 1 104 ? -22.359 -48.646 13.104 1.00 28.39 103 ASN B N 1
ATOM 3766 C CA . ASN B 1 104 ? -21.986 -47.653 14.107 1.00 33.66 103 ASN B CA 1
ATOM 3767 C C . ASN B 1 104 ? -22.986 -46.512 14.253 1.00 32.34 103 ASN B C 1
ATOM 3768 O O . ASN B 1 104 ? -22.608 -45.387 14.560 1.00 33.82 103 ASN B O 1
ATOM 3773 N N . GLY B 1 105 ? -24.264 -46.811 14.040 1.00 32.28 104 GLY B N 1
ATOM 3774 C CA . GLY B 1 105 ? -25.329 -45.901 14.429 1.00 25.50 104 GLY B CA 1
ATOM 3775 C C . GLY B 1 105 ? -25.960 -45.026 13.366 1.00 28.58 104 GLY B C 1
ATOM 3776 O O . GLY B 1 105 ? -26.773 -44.160 13.687 1.00 33.21 104 GLY B O 1
ATOM 3777 N N . CYS B 1 106 ? -25.606 -45.234 12.102 1.00 25.73 105 CYS B N 1
ATOM 3778 C CA . CYS B 1 106 ? -26.175 -44.412 11.039 1.00 26.01 105 CYS B CA 1
ATOM 3779 C C . CYS B 1 106 ? -26.984 -45.240 10.043 1.00 22.14 105 CYS B C 1
ATOM 3780 O O . CYS B 1 106 ? -26.656 -46.381 9.773 1.00 21.33 105 CYS B O 1
ATOM 3783 N N . GLY B 1 107 ? -28.043 -44.656 9.499 1.00 23.45 106 GLY B N 1
ATOM 3784 C CA . GLY B 1 107 ? -28.859 -45.356 8.518 1.00 27.14 106 GLY B CA 1
ATOM 3785 C C . GLY B 1 107 ? -28.241 -45.364 7.130 1.00 27.87 106 GLY B C 1
ATOM 3786 O O . GLY B 1 107 ? -28.612 -46.186 6.289 1.00 24.79 106 GLY B O 1
ATOM 3787 N N . LEU B 1 108 ? -27.308 -44.443 6.882 1.00 21.65 107 LEU B N 1
ATOM 3788 C CA . LEU B 1 108 ? -26.642 -44.362 5.583 1.00 20.03 107 LEU B CA 1
ATOM 3789 C C . LEU B 1 108 ? -25.173 -44.770 5.677 1.00 22.41 107 LEU B C 1
ATOM 3790 O O . LEU B 1 108 ? -24.528 -44.553 6.694 1.00 22.32 107 LEU B O 1
ATOM 3795 N N . PHE B 1 109 ? -24.650 -45.357 4.607 1.00 20.49 108 PHE B N 1
ATOM 3796 C CA . PHE B 1 109 ? -23.230 -45.668 4.510 1.00 23.23 108 PHE B CA 1
ATOM 3797 C C . PHE B 1 109 ? -22.478 -44.552 3.796 1.00 23.95 108 PHE B C 1
ATOM 3798 O O . PHE B 1 109 ? -22.769 -44.249 2.643 1.00 23.18 108 PHE B O 1
ATOM 3806 N N . GLY B 1 110 ? -21.495 -43.953 4.462 1.00 22.82 109 GLY B N 1
ATOM 3807 C CA . GLY B 1 110 ? -20.747 -42.877 3.827 1.00 23.92 109 GLY B CA 1
ATOM 3808 C C . GLY B 1 110 ? -19.912 -42.098 4.822 1.00 26.22 109 GLY B C 1
ATOM 3809 O O . GLY B 1 110 ? -19.711 -42.567 5.936 1.00 24.61 109 GLY B O 1
ATOM 3810 N N . LYS B 1 111 ? -19.432 -40.917 4.429 1.00 29.61 110 LYS B N 1
ATOM 3811 C CA . LYS B 1 111 ? -18.622 -40.082 5.319 1.00 33.19 110 LYS B CA 1
ATOM 3812 C C . LYS B 1 111 ? -19.480 -39.293 6.299 1.00 33.94 110 LYS B C 1
ATOM 3813 O O . LYS B 1 111 ? -20.399 -38.575 5.908 1.00 29.67 110 LYS B O 1
ATOM 3819 N N . GLY B 1 112 ? -19.164 -39.434 7.579 1.00 23.73 111 GLY B N 1
ATOM 3820 C CA . GLY B 1 112 ? -19.820 -38.685 8.626 1.00 22.20 111 GLY B CA 1
ATOM 3821 C C . GLY B 1 112 ? -18.835 -37.668 9.176 1.00 24.72 111 GLY B C 1
ATOM 3822 O O . GLY B 1 112 ? -17.623 -37.836 9.043 1.00 23.71 111 GLY B O 1
ATOM 3823 N N . SER B 1 113 ? -19.354 -36.609 9.784 1.00 23.00 112 SER B N 1
ATOM 3824 C CA . SER B 1 113 ? -18.503 -35.543 10.298 1.00 25.86 112 SER B CA 1
ATOM 3825 C C . SER B 1 113 ? -18.050 -35.865 11.708 1.00 24.82 112 SER B C 1
ATOM 3826 O O . SER B 1 113 ? -18.816 -36.414 12.499 1.00 26.44 112 SER B O 1
ATOM 3829 N N . LEU B 1 114 ? -16.804 -35.540 12.026 1.00 23.99 113 LEU B N 1
ATOM 3830 C CA . LEU B 1 114 ? -16.297 -35.756 13.377 1.00 25.11 113 LEU B CA 1
ATOM 3831 C C . LEU B 1 114 ? -15.384 -34.611 13.798 1.00 29.03 113 LEU B C 1
ATOM 3832 O O . LEU B 1 114 ? -14.471 -34.254 13.064 1.00 28.56 113 LEU B O 1
ATOM 3837 N N . VAL B 1 115 ? -15.631 -34.032 14.970 1.00 22.97 114 VAL B N 1
ATOM 3838 C CA . VAL B 1 115 ? -14.703 -33.047 15.526 1.00 26.43 114 VAL B CA 1
ATOM 3839 C C . VAL B 1 115 ? -14.285 -33.477 16.931 1.00 24.32 114 VAL B C 1
ATOM 3840 O O . VAL B 1 115 ? -15.089 -34.014 17.696 1.00 26.35 114 VAL B O 1
ATOM 3844 N N . THR B 1 116 ? -13.011 -33.282 17.255 1.00 23.18 115 THR B N 1
ATOM 3845 C CA . THR B 1 116 ? -12.513 -33.624 18.585 1.00 25.54 115 THR B CA 1
ATOM 3846 C C . THR B 1 116 ? -11.677 -32.470 19.132 1.00 27.84 115 THR B C 1
ATOM 3847 O O . THR B 1 116 ? -10.860 -31.912 18.411 1.00 22.92 115 THR B O 1
ATOM 3851 N N . CYS B 1 117 ? -11.900 -32.113 20.397 1.00 29.27 116 CYS B N 1
ATOM 3852 C CA . CYS B 1 117 ? -11.225 -30.982 21.030 1.00 26.95 116 CYS B CA 1
ATOM 3853 C C . CYS B 1 117 ? -10.629 -31.375 22.372 1.00 32.13 116 CYS B C 1
ATOM 3854 O O . CYS B 1 117 ? -11.144 -32.263 23.050 1.00 32.45 116 CYS B O 1
ATOM 3857 N N . ALA B 1 118 ? -9.541 -30.709 22.752 1.00 26.60 117 ALA B N 1
ATOM 3858 C CA . ALA B 1 118 ? -8.911 -30.946 24.044 1.00 24.66 117 ALA B CA 1
ATOM 3859 C C . ALA B 1 118 ? -8.337 -29.636 24.571 1.00 29.36 117 ALA B C 1
ATOM 3860 O O . ALA B 1 118 ? -7.842 -28.811 23.792 1.00 23.89 117 ALA B O 1
ATOM 3862 N N . LYS B 1 119 ? -8.423 -29.422 25.881 1.00 35.45 118 LYS B N 1
ATOM 3863 C CA . LYS B 1 119 ? -7.948 -28.157 26.442 1.00 37.31 118 LYS B CA 1
ATOM 3864 C C . LYS B 1 119 ? -6.440 -28.180 26.547 1.00 30.34 118 LYS B C 1
ATOM 3865 O O . LYS B 1 119 ? -5.867 -29.104 27.111 1.00 35.34 118 LYS B O 1
ATOM 3871 N N . PHE B 1 120 ? -5.801 -27.156 25.996 1.00 29.73 119 PHE B N 1
ATOM 3872 C CA . PHE B 1 120 ? -4.349 -27.087 25.982 1.00 27.52 119 PHE B CA 1
ATOM 3873 C C . PHE B 1 120 ? -3.828 -26.269 27.164 1.00 29.85 119 PHE B C 1
ATOM 3874 O O . PHE B 1 120 ? -4.344 -25.197 27.458 1.00 28.87 119 PHE B O 1
ATOM 3882 N N . ALA B 1 121 ? -2.815 -26.790 27.845 1.00 29.58 120 ALA B N 1
ATOM 3883 C CA . ALA B 1 121 ? -2.172 -26.052 28.921 1.00 29.40 120 ALA B CA 1
ATOM 3884 C C . ALA B 1 121 ? -0.669 -26.213 28.807 1.00 27.97 120 ALA B C 1
ATOM 3885 O O . ALA B 1 121 ? -0.168 -27.329 28.630 1.00 29.21 120 ALA B O 1
ATOM 3887 N N . CYS B 1 122 ? 0.055 -25.105 28.899 1.00 27.47 121 CYS B N 1
ATOM 3888 C CA . CYS B 1 122 ? 1.508 -25.175 28.888 1.00 26.94 121 CYS B CA 1
ATOM 3889 C C . CYS B 1 122 ? 2.005 -25.431 30.306 1.00 31.38 121 CYS B C 1
ATOM 3890 O O . CYS B 1 122 ? 1.622 -24.722 31.237 1.00 34.55 121 CYS B O 1
ATOM 3893 N N . SER B 1 123 ? 2.841 -26.451 30.469 1.00 26.37 122 SER B N 1
ATOM 3894 C CA . SER B 1 123 ? 3.500 -26.705 31.746 1.00 29.57 122 SER B CA 1
ATOM 3895 C C . SER B 1 123 ? 4.754 -25.850 31.865 1.00 32.48 122 SER B C 1
ATOM 3896 O O . SER B 1 123 ? 4.979 -25.189 32.879 1.00 30.10 122 SER B O 1
ATOM 3899 N N . LYS B 1 124 ? 5.577 -25.884 30.820 1.00 27.28 123 LYS B N 1
ATOM 3900 C CA . LYS B 1 124 ? 6.848 -25.161 30.839 1.00 30.90 123 LYS B CA 1
ATOM 3901 C C . LYS B 1 124 ? 7.129 -24.486 29.502 1.00 25.84 123 LYS B C 1
ATOM 3902 O O . LYS B 1 124 ? 6.866 -25.057 28.424 1.00 22.59 123 LYS B O 1
ATOM 3908 N N . LYS B 1 125 ? 7.682 -23.277 29.587 1.00 24.84 124 LYS B N 1
ATOM 3909 C CA . LYS B 1 125 ? 8.020 -22.501 28.405 1.00 22.53 124 LYS B CA 1
ATOM 3910 C C . LYS B 1 125 ? 9.395 -21.832 28.482 1.00 26.67 124 LYS B C 1
ATOM 3911 O O . LYS B 1 125 ? 9.940 -21.590 29.568 1.00 19.94 124 LYS B O 1
ATOM 3917 N N . MET B 1 126 ? 9.955 -21.558 27.308 1.00 18.60 125 MET B N 1
ATOM 3918 C CA . MET B 1 126 ? 11.187 -20.802 27.190 1.00 21.42 125 MET B CA 1
ATOM 3919 C C . MET B 1 126 ? 10.853 -19.470 26.555 1.00 21.53 125 MET B C 1
ATOM 3920 O O . MET B 1 126 ? 9.833 -19.354 25.881 1.00 18.92 125 MET B O 1
ATOM 3925 N N . THR B 1 127 ? 11.707 -18.470 26.761 1.00 20.52 126 THR B N 1
ATOM 3926 C CA . THR B 1 127 ? 11.440 -17.139 26.235 1.00 22.58 126 THR B CA 1
ATOM 3927 C C . THR B 1 127 ? 12.656 -16.564 25.513 1.00 23.39 126 THR B C 1
ATOM 3928 O O . THR B 1 127 ? 13.776 -16.648 26.009 1.00 24.44 126 THR B O 1
ATOM 3932 N N . GLY B 1 128 ? 12.429 -16.008 24.325 1.00 18.94 127 GLY B N 1
ATOM 3933 C CA . GLY B 1 128 ? 13.480 -15.348 23.571 1.00 19.25 127 GLY B CA 1
ATOM 3934 C C . GLY B 1 128 ? 13.323 -13.839 23.688 1.00 20.36 127 GLY B C 1
ATOM 3935 O O . GLY B 1 128 ? 12.209 -13.331 23.603 1.00 22.49 127 GLY B O 1
ATOM 3936 N N . LYS B 1 129 ? 14.431 -13.135 23.904 1.00 18.06 128 LYS B N 1
ATOM 3937 C CA . LYS B 1 129 ? 14.426 -11.671 24.054 1.00 22.66 128 LYS B CA 1
ATOM 3938 C C . LYS B 1 129 ? 15.435 -10.995 23.132 1.00 19.99 128 LYS B C 1
ATOM 3939 O O . LYS B 1 129 ? 16.519 -11.509 22.897 1.00 18.64 128 LYS B O 1
ATOM 3945 N N . SER B 1 130 ? 15.096 -9.814 22.652 1.00 19.68 129 SER B N 1
ATOM 3946 C CA . SER B 1 130 ? 16.012 -9.044 21.846 1.00 22.23 129 SER B CA 1
ATOM 3947 C C . SER B 1 130 ? 16.953 -8.258 22.749 1.00 21.11 129 SER B C 1
ATOM 3948 O O . SER B 1 130 ? 16.622 -7.919 23.909 1.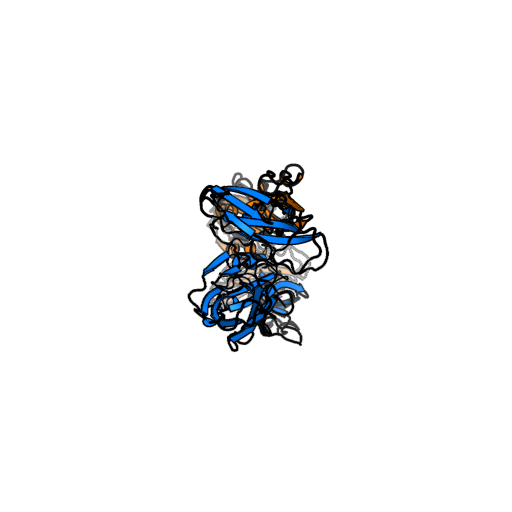00 21.41 129 SER B O 1
ATOM 3951 N N . ILE B 1 131 ? 18.129 -7.994 22.195 1.00 19.78 130 ILE B N 1
ATOM 3952 C CA . ILE B 1 131 ? 19.196 -7.276 22.882 1.00 24.76 130 ILE B CA 1
ATOM 3953 C C . ILE B 1 131 ? 19.700 -6.143 21.989 1.00 27.71 130 ILE B C 1
ATOM 3954 O O . ILE B 1 131 ? 19.892 -6.337 20.786 1.00 25.16 130 ILE B O 1
ATOM 3959 N N . GLN B 1 132 ? 19.900 -4.964 22.573 1.00 29.30 131 GLN B N 1
ATOM 3960 C CA . GLN B 1 132 ? 20.411 -3.809 21.837 1.00 31.13 131 GLN B CA 1
ATOM 3961 C C . GLN B 1 132 ? 21.810 -3.453 22.328 1.00 30.34 131 GLN B C 1
ATOM 3962 O O . GLN B 1 132 ? 22.074 -3.472 23.528 1.00 23.61 131 GLN B O 1
ATOM 3968 N N . PRO B 1 133 ? 22.715 -3.123 21.399 1.00 37.33 132 PRO B N 1
ATOM 3969 C CA . PRO B 1 133 ? 24.075 -2.764 21.820 1.00 39.04 132 PRO B CA 1
ATOM 3970 C C . PRO B 1 133 ? 24.136 -1.494 22.675 1.00 34.67 132 PRO B C 1
ATOM 3971 O O . PRO B 1 133 ? 25.113 -1.322 23.396 1.00 41.72 132 PRO B O 1
ATOM 3975 N N . GLU B 1 134 ? 23.118 -0.635 22.622 1.00 35.71 133 GLU B N 1
ATOM 3976 C CA . GLU B 1 134 ? 23.119 0.583 23.438 1.00 35.65 133 GLU B CA 1
ATOM 3977 C C . GLU B 1 134 ? 23.025 0.255 24.929 1.00 33.01 133 GLU B C 1
ATOM 3978 O O . GLU B 1 134 ? 23.474 1.031 25.777 1.00 27.71 133 GLU B O 1
ATOM 3984 N N . ASN B 1 135 ? 22.425 -0.892 25.243 1.00 22.68 134 ASN B N 1
ATOM 3985 C CA . ASN B 1 135 ? 22.228 -1.302 26.628 1.00 21.98 134 ASN B CA 1
ATOM 3986 C C . ASN B 1 135 ? 23.374 -2.172 27.160 1.00 26.15 134 ASN B C 1
ATOM 3987 O O . ASN B 1 135 ? 23.288 -2.736 28.244 1.00 22.78 134 ASN B O 1
ATOM 3992 N N . LEU B 1 136 ? 24.446 -2.246 26.383 1.00 23.12 135 LEU B N 1
ATOM 3993 C CA . LEU B 1 136 ? 25.655 -2.946 26.761 1.00 28.06 135 LEU B CA 1
ATOM 3994 C C . LEU B 1 136 ? 26.397 -2.144 27.822 1.00 26.93 135 LEU B C 1
ATOM 3995 O O . LEU B 1 136 ? 26.527 -0.920 27.707 1.00 26.51 135 LEU B O 1
ATOM 4000 N N . GLU B 1 137 ? 26.863 -2.820 28.865 1.00 26.47 136 GLU B N 1
ATOM 4001 C CA . GLU B 1 137 ? 27.577 -2.137 29.945 1.00 30.35 136 GLU B CA 1
ATOM 4002 C C . GLU B 1 137 ? 28.736 -2.968 30.480 1.00 29.84 136 GLU B C 1
ATOM 4003 O O . GLU B 1 137 ? 28.575 -4.155 30.800 1.00 23.13 136 GLU B O 1
ATOM 4009 N N . TYR B 1 138 ? 29.895 -2.321 30.583 1.00 24.70 137 TYR B N 1
ATOM 4010 C CA . TYR B 1 138 ? 31.126 -2.938 31.063 1.00 23.52 137 TYR B CA 1
ATOM 4011 C C . TYR B 1 138 ? 31.526 -2.375 32.417 1.00 30.15 137 TYR B C 1
ATOM 4012 O O . TYR B 1 138 ? 31.673 -1.154 32.587 1.00 25.12 137 TYR B O 1
ATOM 4021 N N . ARG B 1 139 ? 31.697 -3.271 33.380 1.00 27.18 138 ARG B N 1
ATOM 4022 C CA . ARG B 1 139 ? 32.158 -2.887 34.701 1.00 28.02 138 ARG B CA 1
ATOM 4023 C C . ARG B 1 139 ? 33.626 -3.217 34.771 1.00 28.71 138 ARG B C 1
ATOM 4024 O O . ARG B 1 139 ? 34.010 -4.352 34.512 1.00 25.92 138 ARG B O 1
ATOM 4032 N N . ILE B 1 140 ? 34.438 -2.223 35.112 1.00 26.77 139 ILE B N 1
ATOM 4033 C CA . ILE B 1 140 ? 35.886 -2.359 35.110 1.00 23.77 139 ILE B CA 1
ATOM 4034 C C . ILE B 1 140 ? 36.471 -1.946 36.448 1.00 27.01 139 ILE B C 1
ATOM 4035 O O . ILE B 1 140 ? 36.120 -0.893 36.976 1.00 28.34 139 ILE B O 1
ATOM 4040 N N . MET B 1 141 ? 37.366 -2.764 36.994 1.00 24.51 140 MET B N 1
ATOM 4041 C CA . MET B 1 141 ? 38.064 -2.392 38.215 1.00 29.08 140 MET B CA 1
ATOM 4042 C C . MET B 1 141 ? 39.514 -2.016 37.920 1.00 29.60 140 MET B C 1
ATOM 4043 O O . MET B 1 141 ? 40.208 -2.715 37.180 1.00 27.79 140 MET B O 1
ATOM 4048 N N . LEU B 1 142 ? 39.963 -0.903 38.495 1.00 30.22 141 LEU B N 1
ATOM 4049 C CA . LEU B 1 142 ? 41.355 -0.481 38.403 1.00 27.01 141 LEU B CA 1
ATOM 4050 C C . LEU B 1 142 ? 41.930 -0.397 39.811 1.00 30.37 141 LEU B C 1
ATOM 4051 O O . LEU B 1 142 ? 41.312 0.192 40.678 1.00 28.91 141 LEU B O 1
ATOM 4056 N N . SER B 1 143 ? 43.093 -0.987 40.061 1.00 29.05 142 SER B N 1
ATOM 4057 C CA . SER B 1 143 ? 43.667 -0.892 41.400 1.00 31.48 142 SER B CA 1
ATOM 4058 C C . SER B 1 143 ? 45.183 -0.784 41.398 1.00 34.46 142 SER B C 1
ATOM 4059 O O . SER B 1 143 ? 45.841 -1.326 40.522 1.00 34.50 142 SER B O 1
ATOM 4062 N N . VAL B 1 144 ? 45.733 -0.093 42.393 1.00 29.73 143 VAL B N 1
ATOM 4063 C CA . VAL B 1 144 ? 47.179 -0.020 42.562 1.00 24.85 143 VAL B CA 1
ATOM 4064 C C . VAL B 1 144 ? 47.716 -1.398 42.934 1.00 25.52 143 VAL B C 1
ATOM 4065 O O . VAL B 1 144 ? 47.264 -2.025 43.895 1.00 24.36 143 VAL B O 1
ATOM 4069 N N . HIS B 1 145 ? 48.670 -1.877 42.150 1.00 25.29 144 HIS B N 1
ATOM 4070 C CA . HIS B 1 145 ? 49.179 -3.230 42.324 1.00 27.42 144 HIS B CA 1
ATOM 4071 C C . HIS B 1 145 ? 50.089 -3.333 43.541 1.00 28.99 144 HIS B C 1
ATOM 4072 O O . HIS B 1 145 ? 51.147 -2.711 43.590 1.00 25.45 144 HIS B O 1
ATOM 4079 N N . GLY B 1 146 ? 49.676 -4.137 44.514 1.00 42.31 145 GLY B N 1
ATOM 4080 C CA . GLY B 1 146 ? 50.445 -4.303 45.730 1.00 46.34 145 GLY B CA 1
ATOM 4081 C C . GLY B 1 146 ? 49.660 -3.874 46.951 1.00 52.37 145 GLY B C 1
ATOM 4082 O O . GLY B 1 146 ? 50.100 -4.074 48.084 1.00 55.86 145 GLY B O 1
ATOM 4083 N N . SER B 1 147 ? 48.494 -3.279 46.717 1.00 52.27 146 SER B N 1
ATOM 4084 C CA . SER B 1 147 ? 47.605 -2.872 47.800 1.00 57.19 146 SER B CA 1
ATOM 4085 C C . SER B 1 147 ? 46.823 -4.069 48.329 1.00 62.44 146 SER B C 1
ATOM 4086 O O . SER B 1 147 ? 46.053 -3.947 49.282 1.00 69.65 146 SER B O 1
ATOM 4089 N N . GLU B 1 163 ? 41.866 4.754 49.313 1.00 70.76 162 GLU B N 1
ATOM 4090 C CA . GLU B 1 163 ? 41.253 4.249 48.095 1.00 62.60 162 GLU B CA 1
ATOM 4091 C C . GLU B 1 163 ? 42.341 3.955 47.053 1.00 61.62 162 GLU B C 1
ATOM 4092 O O . GLU B 1 163 ? 42.747 4.832 46.289 1.00 56.52 162 GLU B O 1
ATOM 4098 N N . ASN B 1 164 ? 42.823 2.717 47.041 1.00 44.92 163 ASN B N 1
ATOM 4099 C CA . ASN B 1 164 ? 43.780 2.279 46.035 1.00 41.31 163 ASN B CA 1
ATOM 4100 C C . ASN B 1 164 ? 43.065 1.541 44.919 1.00 43.55 163 ASN B C 1
ATOM 4101 O O . ASN B 1 164 ? 43.705 0.993 44.022 1.00 40.74 163 ASN B O 1
ATOM 4106 N N . ARG B 1 165 ? 41.733 1.517 45.006 1.00 47.17 164 ARG B N 1
ATOM 4107 C CA . ARG B 1 165 ? 40.880 0.808 44.051 1.00 45.08 164 ARG B CA 1
ATOM 4108 C C . ARG B 1 165 ? 39.800 1.738 43.502 1.00 45.30 164 ARG B C 1
ATOM 4109 O O . ARG B 1 165 ? 39.363 2.665 44.171 1.00 44.68 164 ARG B O 1
ATOM 4117 N N . ALA B 1 166 ? 39.376 1.483 42.273 1.00 32.15 165 ALA B N 1
ATOM 4118 C CA . ALA B 1 166 ? 38.337 2.272 41.630 1.00 28.31 165 ALA B CA 1
ATOM 4119 C C . ALA B 1 166 ? 37.513 1.379 40.716 1.00 29.80 165 ALA B C 1
ATOM 4120 O O . ALA B 1 166 ? 38.012 0.384 40.195 1.00 29.11 165 ALA B O 1
ATOM 4122 N N . LYS B 1 167 ? 36.247 1.727 40.538 1.00 35.77 166 LYS B N 1
ATOM 4123 C CA . LYS B 1 167 ? 35.392 0.999 39.612 1.00 36.53 166 LYS B CA 1
ATOM 4124 C C . LYS B 1 167 ? 34.791 1.991 38.641 1.00 37.51 166 LYS B C 1
ATOM 4125 O O . LYS B 1 167 ? 34.287 3.035 39.052 1.00 38.84 166 LYS B O 1
ATOM 4131 N N . VAL B 1 168 ? 34.872 1.691 37.350 1.00 27.75 167 VAL B N 1
ATOM 4132 C CA . VAL B 1 168 ? 34.213 2.531 36.368 1.00 25.93 167 VAL B CA 1
ATOM 4133 C C . VAL B 1 168 ? 33.237 1.730 35.519 1.00 30.38 167 VAL B C 1
ATOM 4134 O O . VAL B 1 168 ? 33.338 0.491 35.395 1.00 24.87 167 VAL B O 1
ATOM 4138 N N . GLU B 1 169 ? 32.283 2.466 34.960 1.00 34.37 168 GLU B N 1
ATOM 4139 C CA . GLU B 1 169 ? 31.297 1.927 34.035 1.00 39.63 168 GLU B CA 1
ATOM 4140 C C . GLU B 1 169 ? 31.520 2.480 32.651 1.00 37.21 168 GLU B C 1
ATOM 4141 O O . GLU B 1 169 ? 31.873 3.649 32.480 1.00 38.28 168 GLU B O 1
ATOM 4147 N N . ILE B 1 170 ? 31.333 1.625 31.661 1.00 29.09 169 ILE B N 1
ATOM 4148 C CA . ILE B 1 170 ? 31.586 2.016 30.288 1.00 33.18 169 ILE B CA 1
ATOM 4149 C C . ILE B 1 170 ? 30.520 1.450 29.369 1.00 34.56 169 ILE B C 1
ATOM 4150 O O . ILE B 1 170 ? 30.240 0.262 29.399 1.00 29.40 169 ILE B O 1
ATOM 4155 N N . THR B 1 171 ? 29.913 2.325 28.575 1.00 32.60 170 THR B N 1
ATOM 4156 C CA . THR B 1 171 ? 28.898 1.935 27.608 1.00 33.47 170 THR B CA 1
ATOM 4157 C C . THR B 1 171 ? 29.360 2.373 26.219 1.00 36.88 170 THR B C 1
ATOM 4158 O O . THR B 1 171 ? 30.254 3.219 26.110 1.00 31.01 170 THR B O 1
ATOM 4162 N N . PRO B 1 172 ? 28.777 1.787 25.156 1.00 27.44 171 PRO B N 1
ATOM 4163 C CA . PRO B 1 172 ? 29.205 2.110 23.789 1.00 29.93 171 PRO B CA 1
ATOM 4164 C C . PRO B 1 172 ? 29.099 3.595 23.456 1.00 38.99 171 PRO B C 1
ATOM 4165 O O . PRO B 1 172 ? 29.878 4.109 22.648 1.00 39.09 171 PRO B O 1
ATOM 4169 N N . ASN B 1 173 ? 28.145 4.277 24.079 1.00 33.48 172 ASN B N 1
ATOM 4170 C CA . ASN B 1 173 ? 27.913 5.681 23.781 1.00 43.39 172 ASN B CA 1
ATOM 4171 C C . ASN B 1 173 ? 28.672 6.583 24.760 1.00 43.82 172 ASN B C 1
ATOM 4172 O O . ASN B 1 173 ? 28.834 7.782 24.537 1.00 41.36 172 ASN B O 1
ATOM 4177 N N . SER B 1 174 ? 29.141 5.983 25.847 1.00 40.99 173 SER B N 1
ATOM 4178 C CA . SER B 1 174 ? 29.950 6.680 26.832 1.00 41.65 173 SER B CA 1
ATOM 4179 C C . SER B 1 174 ? 31.250 5.918 26.984 1.00 44.04 173 SER B C 1
ATOM 4180 O O . SER B 1 174 ? 31.422 5.176 27.947 1.00 39.61 173 SER B O 1
ATOM 4183 N N . PRO B 1 175 ? 32.161 6.081 26.012 1.00 54.88 174 PRO B N 1
ATOM 4184 C CA . PRO B 1 175 ? 33.373 5.265 25.916 1.00 54.74 174 PRO B CA 1
ATOM 4185 C C . PRO B 1 175 ? 34.485 5.764 26.833 1.00 53.43 174 PRO B C 1
ATOM 4186 O O . PRO B 1 175 ? 35.427 5.018 27.120 1.00 55.09 174 PRO B O 1
ATOM 4190 N N . ARG B 1 176 ? 34.365 7.008 27.291 1.00 56.44 175 ARG B N 1
ATOM 4191 C CA . ARG B 1 176 ? 35.380 7.625 28.141 1.00 58.05 175 ARG B CA 1
ATOM 4192 C C . ARG B 1 176 ? 34.970 7.669 29.617 1.00 63.83 175 ARG B C 1
ATOM 4193 O O . ARG B 1 176 ? 33.781 7.797 29.932 1.00 62.64 175 ARG B O 1
ATOM 4201 N N . ALA B 1 177 ? 35.966 7.568 30.504 1.00 40.15 176 ALA B N 1
ATOM 4202 C CA . ALA B 1 177 ? 35.764 7.618 31.956 1.00 37.08 176 ALA B CA 1
ATOM 4203 C C . ALA B 1 177 ? 37.065 7.984 32.671 1.00 39.51 176 ALA B C 1
ATOM 4204 O O . ALA B 1 177 ? 38.142 7.826 32.114 1.00 36.95 176 ALA B O 1
ATOM 4206 N N . GLU B 1 178 ? 36.969 8.472 33.902 1.00 44.49 177 GLU B N 1
ATOM 4207 C CA . GLU B 1 178 ? 38.170 8.737 34.689 1.00 46.19 177 GLU B CA 1
ATOM 4208 C C . GLU B 1 178 ? 38.081 8.044 36.042 1.00 43.38 177 GLU B C 1
ATOM 4209 O O . GLU B 1 178 ? 37.031 8.039 36.683 1.00 49.15 177 GLU B O 1
ATOM 4215 N N . ALA B 1 179 ? 39.184 7.436 36.457 1.00 31.08 178 ALA B N 1
ATOM 4216 C CA . ALA B 1 179 ? 39.243 6.719 37.719 1.00 29.59 178 ALA B CA 1
ATOM 4217 C C . ALA B 1 179 ? 40.288 7.345 38.626 1.00 33.71 178 ALA B C 1
ATOM 4218 O O . ALA B 1 179 ? 41.462 7.408 38.275 1.00 30.70 178 ALA B O 1
ATOM 4220 N N . THR B 1 180 ? 39.855 7.805 39.792 1.00 35.88 179 THR B N 1
ATOM 4221 C CA . THR B 1 180 ? 40.758 8.389 40.765 1.00 37.13 179 THR B CA 1
ATOM 4222 C C . THR B 1 180 ? 41.346 7.310 41.662 1.00 41.09 179 THR B C 1
ATOM 4223 O O . THR B 1 180 ? 40.645 6.385 42.086 1.00 37.55 179 THR B O 1
ATOM 4227 N N . LEU B 1 181 ? 42.635 7.441 41.957 1.00 41.65 180 LEU B N 1
ATOM 4228 C CA . LEU B 1 181 ? 43.328 6.488 42.810 1.00 37.26 180 LEU B CA 1
ATOM 4229 C C . LEU B 1 181 ? 44.034 7.200 43.963 1.00 45.76 180 LEU B C 1
ATOM 4230 O O . LEU B 1 181 ? 45.250 7.076 44.131 1.00 40.80 180 LEU B O 1
ATOM 4235 N N . GLY B 1 182 ? 43.265 7.949 44.751 1.00 48.64 181 GLY B N 1
ATOM 4236 C CA . GLY B 1 182 ? 43.792 8.638 45.917 1.00 49.34 181 GLY B CA 1
ATOM 4237 C C . GLY B 1 182 ? 44.971 9.540 45.608 1.00 49.87 181 GLY B C 1
ATOM 4238 O O . GLY B 1 182 ? 44.923 10.340 44.668 1.00 50.97 181 GLY B O 1
ATOM 4239 N N . GLY B 1 183 ? 46.038 9.394 46.392 1.00 41.62 182 GLY B N 1
ATOM 4240 C CA . GLY B 1 183 ? 47.232 10.206 46.237 1.00 41.41 182 GLY B CA 1
ATOM 4241 C C . GLY B 1 183 ? 47.993 9.934 44.954 1.00 43.61 182 GLY B C 1
ATOM 4242 O O . GLY B 1 183 ? 48.849 10.731 44.553 1.00 34.36 182 GLY B O 1
ATOM 4243 N N . PHE B 1 184 ? 47.677 8.813 44.305 1.00 40.18 183 PHE B N 1
ATOM 4244 C CA . PHE B 1 184 ? 48.343 8.427 43.063 1.00 37.93 183 PHE B CA 1
ATOM 4245 C C . PHE B 1 184 ? 47.759 9.158 41.849 1.00 35.80 183 PHE B C 1
ATOM 4246 O O . PHE B 1 184 ? 48.268 9.035 40.732 1.00 33.79 183 PHE B O 1
ATOM 4254 N N . GLY B 1 185 ? 46.687 9.912 42.070 1.00 34.56 184 GLY B N 1
ATOM 4255 C CA . GLY B 1 185 ? 46.095 10.709 41.010 1.00 32.69 184 GLY B CA 1
ATOM 4256 C C . GLY B 1 185 ? 44.984 10.004 40.252 1.00 35.47 184 GLY B C 1
ATOM 4257 O O . GLY B 1 185 ? 44.082 9.428 40.856 1.00 30.74 184 GLY B O 1
ATOM 4258 N N . SER B 1 186 ? 45.057 10.043 38.924 1.00 36.00 185 SER B N 1
ATOM 4259 C CA . SER B 1 186 ? 43.944 9.609 38.085 1.00 42.57 185 SER B CA 1
ATOM 4260 C C . SER B 1 186 ? 44.372 8.912 36.803 1.00 41.49 185 SER B C 1
ATOM 4261 O O . SER B 1 186 ? 45.458 9.169 36.266 1.00 38.45 185 SER B O 1
ATOM 4264 N N . LEU B 1 187 ? 43.483 8.045 36.317 1.00 35.66 186 LEU B N 1
ATOM 4265 C CA . LEU B 1 187 ? 43.632 7.357 35.042 1.00 35.37 186 LEU B CA 1
ATOM 4266 C C . LEU B 1 187 ? 42.449 7.669 34.116 1.00 39.95 186 LEU B C 1
ATOM 4267 O O . LEU B 1 187 ? 41.302 7.715 34.554 1.00 36.39 186 LEU B O 1
ATOM 4272 N N . GLY B 1 188 ? 42.736 7.895 32.840 1.00 36.10 187 GLY B N 1
ATOM 4273 C CA . GLY B 1 188 ? 41.697 8.102 31.852 1.00 34.43 187 GLY B CA 1
ATOM 4274 C C . GLY B 1 188 ? 41.480 6.805 31.109 1.00 34.61 187 GLY B C 1
ATOM 4275 O O . GLY B 1 188 ? 42.411 6.030 30.913 1.00 35.70 187 GLY B O 1
ATOM 4276 N N . LEU B 1 189 ? 40.242 6.558 30.704 1.00 38.78 188 LEU B N 1
ATOM 4277 C CA . LEU B 1 189 ? 39.907 5.328 30.016 1.00 40.05 188 LEU B CA 1
ATOM 4278 C C . LEU B 1 189 ? 39.054 5.660 28.805 1.00 42.26 188 LEU B C 1
ATOM 4279 O O . LEU B 1 189 ? 38.007 6.278 28.927 1.00 39.18 188 LEU B O 1
ATOM 4284 N N . ASP B 1 190 ? 39.528 5.261 27.635 1.00 38.39 189 ASP B N 1
ATOM 4285 C CA . ASP B 1 190 ? 38.812 5.492 26.391 1.00 42.39 189 ASP B CA 1
ATOM 4286 C C . ASP B 1 190 ? 38.572 4.135 25.729 1.00 39.80 189 ASP B C 1
ATOM 4287 O O . ASP B 1 190 ? 39.474 3.581 25.104 1.00 35.90 189 ASP B O 1
ATOM 4292 N N . CYS B 1 191 ? 37.365 3.593 25.881 1.00 35.89 190 CYS B N 1
ATOM 4293 C CA . CYS B 1 191 ? 37.126 2.186 25.534 1.00 40.60 190 CYS B CA 1
ATOM 4294 C C . CYS B 1 191 ? 36.116 1.924 24.403 1.00 38.33 190 CYS B C 1
ATOM 4295 O O . CYS B 1 191 ? 35.204 2.710 24.157 1.00 36.52 190 CYS B O 1
ATOM 4298 N N . GLU B 1 192 ? 36.283 0.765 23.770 1.00 39.07 191 GLU B N 1
ATOM 4299 C CA . GLU B 1 192 ? 35.624 0.370 22.533 1.00 42.88 191 GLU B CA 1
ATOM 4300 C C . GLU B 1 192 ? 35.192 -1.100 22.628 1.00 38.57 191 GLU B C 1
ATOM 4301 O O . GLU B 1 192 ? 36.036 -1.985 22.772 1.00 36.43 191 GLU B O 1
ATOM 4307 N N . PRO B 1 193 ? 33.875 -1.362 22.571 1.00 30.13 192 PRO B N 1
ATOM 4308 C CA . PRO B 1 193 ? 33.336 -2.726 22.688 1.00 24.79 192 PRO B CA 1
ATOM 4309 C C . PRO B 1 193 ? 33.843 -3.649 21.592 1.00 23.98 192 PRO B C 1
ATOM 4310 O O . PRO B 1 193 ? 33.868 -3.266 20.426 1.00 29.58 192 PRO B O 1
ATOM 4314 N N . ARG B 1 194 ? 34.248 -4.858 21.963 1.00 23.92 193 ARG B N 1
ATOM 4315 C CA . ARG B 1 194 ? 34.663 -5.854 20.986 1.00 24.79 193 ARG B CA 1
ATOM 4316 C C . ARG B 1 194 ? 33.968 -7.179 21.289 1.00 28.40 193 ARG B C 1
ATOM 4317 O O . ARG B 1 194 ? 34.616 -8.154 21.674 1.00 22.02 193 ARG B O 1
ATOM 4325 N N . THR B 1 195 ? 32.646 -7.208 21.125 1.00 21.57 194 THR B N 1
ATOM 4326 C CA . THR B 1 195 ? 31.861 -8.371 21.534 1.00 22.01 194 THR B CA 1
ATOM 4327 C C . THR B 1 195 ? 32.095 -9.600 20.656 1.00 22.93 194 THR B C 1
ATOM 4328 O O . THR B 1 195 ? 31.978 -10.726 21.124 1.00 19.69 194 THR B O 1
ATOM 4332 N N . GLY B 1 196 ? 32.383 -9.376 19.377 1.00 25.88 195 GLY B N 1
ATOM 4333 C CA . GLY B 1 196 ? 32.472 -10.461 18.418 1.00 27.00 195 GLY B CA 1
ATOM 4334 C C . GLY B 1 196 ? 31.092 -10.974 18.042 1.00 29.39 195 GLY B C 1
ATOM 4335 O O . GLY B 1 196 ? 30.963 -12.018 17.405 1.00 31.09 195 GLY B O 1
ATOM 4336 N N . LEU B 1 197 ? 30.060 -10.221 18.420 1.00 26.00 196 LEU B N 1
ATOM 4337 C CA . LEU B 1 197 ? 28.679 -10.619 18.170 1.00 25.34 196 LEU B CA 1
ATOM 4338 C C . LEU B 1 197 ? 27.906 -9.588 17.356 1.00 31.21 196 LEU B C 1
ATOM 4339 O O . LEU B 1 197 ? 28.152 -8.379 17.444 1.00 24.93 196 LEU B O 1
ATOM 4344 N N . ASP B 1 198 ? 26.960 -10.084 16.571 1.00 26.85 197 ASP B N 1
ATOM 4345 C CA . ASP B 1 198 ? 26.022 -9.237 15.861 1.00 26.41 197 ASP B CA 1
ATOM 4346 C C . ASP B 1 198 ? 24.670 -9.359 16.543 1.00 30.42 197 ASP B C 1
ATOM 4347 O O . ASP B 1 198 ? 23.936 -10.317 16.297 1.00 28.10 197 ASP B O 1
ATOM 4352 N N . PHE B 1 199 ? 24.346 -8.386 17.390 1.00 26.30 198 PHE B N 1
ATOM 4353 C CA . PHE B 1 199 ? 23.129 -8.419 18.197 1.00 27.33 198 PHE B CA 1
ATOM 4354 C C . PHE B 1 199 ? 21.870 -8.514 17.337 1.00 29.58 198 PHE B C 1
ATOM 4355 O O . PHE B 1 199 ? 20.847 -9.039 17.781 1.00 28.97 198 PHE B O 1
ATOM 4363 N N . SER B 1 200 ? 21.951 -7.996 16.113 1.00 22.38 199 SER B N 1
ATOM 4364 C CA . SER B 1 200 ? 20.835 -8.011 15.173 1.00 30.33 199 SER B CA 1
ATOM 4365 C C . SER B 1 200 ? 20.515 -9.413 14.674 1.00 29.12 199 SER B C 1
ATOM 4366 O O . SER B 1 200 ? 19.476 -9.634 14.055 1.00 31.12 199 SER B O 1
ATOM 4369 N N . ASP B 1 201 ? 21.420 -10.353 14.933 1.00 28.40 200 ASP B N 1
ATOM 4370 C CA . ASP B 1 201 ? 21.248 -11.729 14.489 1.00 29.06 200 ASP B CA 1
ATOM 4371 C C . ASP B 1 201 ? 20.876 -12.658 15.632 1.00 24.66 200 ASP B C 1
ATOM 4372 O O . ASP B 1 201 ? 20.705 -13.853 15.421 1.00 21.87 200 ASP B O 1
ATOM 4377 N N . LEU B 1 202 ? 20.766 -12.114 16.840 1.00 25.31 201 LEU B N 1
ATOM 4378 C CA . LEU B 1 202 ? 20.682 -12.949 18.037 1.00 27.73 201 LEU B CA 1
ATOM 4379 C C . LEU B 1 202 ? 19.520 -12.627 18.968 1.00 24.04 201 LEU B C 1
ATOM 4380 O O . LEU B 1 202 ? 19.055 -11.492 19.033 1.00 22.65 201 LEU B O 1
ATOM 4385 N N . TYR B 1 203 ? 19.088 -13.643 19.709 1.00 20.98 202 TYR B N 1
ATOM 4386 C CA . TYR B 1 203 ? 18.189 -13.481 20.848 1.00 19.07 202 TYR B CA 1
ATOM 4387 C C . TYR B 1 203 ? 18.857 -14.037 22.092 1.00 18.04 202 TYR B C 1
ATOM 4388 O O . TYR B 1 203 ? 19.700 -14.932 22.010 1.00 20.00 202 TYR B O 1
ATOM 4397 N N . TYR B 1 204 ? 18.459 -13.506 23.238 1.00 16.25 203 TYR B N 1
ATOM 4398 C CA . TYR B 1 204 ? 18.799 -14.036 24.537 1.00 21.62 203 TYR B CA 1
ATOM 4399 C C . TYR B 1 204 ? 17.719 -15.044 24.928 1.00 24.83 203 TYR B C 1
ATOM 4400 O O . TYR B 1 204 ? 16.550 -14.691 25.046 1.00 18.94 203 TYR B O 1
ATOM 4409 N N . LEU B 1 205 ? 18.108 -16.297 25.119 1.00 17.56 204 LEU B N 1
ATOM 4410 C CA . LEU B 1 205 ? 17.144 -17.381 25.335 1.00 17.92 204 LEU B CA 1
ATOM 4411 C C . LEU B 1 205 ? 17.175 -17.903 26.758 1.00 20.39 204 LEU B C 1
ATOM 4412 O O . LEU B 1 205 ? 18.234 -18.272 27.264 1.00 20.10 204 LEU B O 1
ATOM 4417 N N . THR B 1 206 ? 16.013 -17.933 27.400 1.00 18.21 205 THR B N 1
ATOM 4418 C CA . THR B 1 206 ? 15.917 -18.470 28.753 1.00 20.40 205 THR B CA 1
ATOM 4419 C C . THR B 1 206 ? 15.049 -19.721 28.737 1.00 23.78 205 THR B C 1
ATOM 4420 O O . THR B 1 206 ? 13.935 -19.702 28.215 1.00 21.27 205 THR B O 1
ATOM 4424 N N . MET B 1 207 ? 15.574 -20.803 29.298 1.00 21.93 206 MET B N 1
ATOM 4425 C CA . MET B 1 207 ? 14.802 -22.017 29.501 1.00 26.67 206 MET B CA 1
ATOM 4426 C C . MET B 1 207 ? 15.207 -22.660 30.820 1.00 28.95 206 MET B C 1
ATOM 4427 O O . MET B 1 207 ? 16.356 -23.080 30.988 1.00 26.51 206 MET B O 1
ATOM 4432 N N . ASN B 1 208 ? 14.263 -22.703 31.756 1.00 34.13 207 ASN B N 1
ATOM 4433 C CA . ASN B 1 208 ? 14.434 -23.409 33.020 1.00 40.93 207 ASN B CA 1
ATOM 4434 C C . ASN B 1 208 ? 15.735 -23.043 33.724 1.00 40.92 207 ASN B C 1
ATOM 4435 O O . ASN B 1 208 ? 16.532 -23.925 34.036 1.00 43.64 207 ASN B O 1
ATOM 4440 N N . ASN B 1 209 ? 15.942 -21.742 33.922 1.00 40.14 208 ASN B N 1
ATOM 4441 C CA . ASN B 1 209 ? 17.092 -21.183 34.643 1.00 41.43 208 ASN B CA 1
ATOM 4442 C C . ASN B 1 209 ? 18.420 -21.258 33.877 1.00 36.94 208 ASN B C 1
ATOM 4443 O O . ASN B 1 209 ? 19.450 -20.827 34.384 1.00 41.91 208 ASN B O 1
ATOM 4448 N N . LYS B 1 210 ? 18.405 -21.784 32.656 1.00 33.36 209 LYS B N 1
ATOM 4449 C CA . LYS B 1 210 ? 19.605 -21.755 31.819 1.00 26.11 209 LYS B CA 1
ATOM 4450 C C . LYS B 1 210 ? 19.437 -20.728 30.700 1.00 28.51 209 LYS B C 1
ATOM 4451 O O . LYS B 1 210 ? 18.320 -20.484 30.233 1.00 27.13 209 LYS B O 1
ATOM 4457 N N . HIS B 1 211 ? 20.544 -20.136 30.262 1.00 25.88 210 HIS B N 1
ATOM 4458 C CA . HIS B 1 211 ? 20.480 -19.029 29.308 1.00 24.23 210 HIS B CA 1
ATOM 4459 C C . HIS B 1 211 ? 21.518 -19.160 28.202 1.00 22.62 210 HIS B C 1
ATOM 4460 O O . HIS B 1 211 ? 22.623 -19.637 28.433 1.00 18.29 210 HIS B O 1
ATOM 4467 N N . TRP B 1 212 ? 21.143 -18.760 26.993 1.00 19.89 211 TRP B N 1
ATOM 4468 C CA . TRP B 1 212 ? 22.044 -18.845 25.844 1.00 19.85 211 TRP B CA 1
ATOM 4469 C C . TRP B 1 212 ? 21.869 -17.618 24.996 1.00 18.85 211 TRP B C 1
ATOM 4470 O O . TRP B 1 212 ? 20.864 -16.955 25.114 1.00 18.52 211 TRP B O 1
ATOM 4481 N N . LEU B 1 213 ? 22.815 -17.338 24.109 1.00 18.23 212 LEU B N 1
ATOM 4482 C CA . LEU B 1 213 ? 22.533 -16.431 23.004 1.00 24.78 212 LEU B CA 1
ATOM 4483 C C . LEU B 1 213 ? 22.365 -17.308 21.777 1.00 24.63 212 LEU B C 1
ATOM 4484 O O . LEU B 1 213 ? 23.231 -18.131 21.492 1.00 25.44 212 LEU B O 1
ATOM 4489 N N . VAL B 1 214 ? 21.250 -17.163 21.063 1.00 19.91 213 VAL B N 1
ATOM 4490 C CA . VAL B 1 214 ? 20.966 -18.052 19.940 1.00 23.04 213 VAL B CA 1
ATOM 4491 C C . VAL B 1 214 ? 20.648 -17.239 18.701 1.00 24.97 213 VAL B C 1
ATOM 4492 O O . VAL B 1 214 ? 20.293 -16.074 18.803 1.00 24.49 213 VAL B O 1
ATOM 4496 N N . HIS B 1 215 ? 20.783 -17.837 17.524 1.00 25.72 214 HIS B N 1
ATOM 4497 C CA . HIS B 1 215 ? 20.543 -17.087 16.295 1.00 26.51 214 HIS B CA 1
ATOM 4498 C C . HIS B 1 215 ? 19.053 -16.966 15.981 1.00 28.15 214 HIS B C 1
ATOM 4499 O O . HIS B 1 215 ? 18.295 -17.927 16.130 1.00 26.23 214 HIS B O 1
ATOM 4506 N N . LYS B 1 216 ? 18.644 -15.782 15.536 1.00 26.32 215 LYS B N 1
ATOM 4507 C CA . LYS B 1 216 ? 17.231 -15.494 15.290 1.00 28.40 215 LYS B CA 1
ATOM 4508 C C . LYS B 1 216 ? 16.549 -16.464 14.334 1.00 32.73 215 LYS B C 1
ATOM 4509 O O . LYS B 1 216 ? 15.397 -16.827 14.546 1.00 30.86 215 LYS B O 1
ATOM 4515 N N . GLU B 1 217 ? 17.244 -16.879 13.280 1.00 47.84 216 GLU B N 1
ATOM 4516 C CA . GLU B 1 217 ? 16.605 -17.730 12.277 1.00 51.71 216 GLU B CA 1
ATOM 4517 C C . GLU B 1 217 ? 16.434 -19.168 12.783 1.00 46.36 216 GLU B C 1
ATOM 4518 O O . GLU B 1 217 ? 15.539 -19.878 12.335 1.00 51.75 216 GLU B O 1
ATOM 4524 N N . TRP B 1 218 ? 17.286 -19.595 13.712 1.00 33.86 217 TRP B N 1
ATOM 4525 C CA . TRP B 1 218 ? 17.098 -20.884 14.359 1.00 29.21 217 TRP B CA 1
ATOM 4526 C C . TRP B 1 218 ? 15.888 -20.824 15.283 1.00 32.33 217 TRP B C 1
ATOM 4527 O O . TRP B 1 218 ? 15.038 -21.713 15.271 1.00 31.04 217 TRP B O 1
ATOM 4538 N N . PHE B 1 219 ? 15.820 -19.759 16.075 1.00 31.43 218 PHE B N 1
ATOM 4539 C CA . PHE B 1 219 ? 14.745 -19.542 17.037 1.00 26.38 218 PHE B CA 1
ATOM 4540 C C . PHE B 1 219 ? 13.391 -19.433 16.354 1.00 28.59 218 PHE B C 1
ATOM 4541 O O . PHE B 1 219 ? 12.389 -19.935 16.863 1.00 30.58 218 PHE B O 1
ATOM 4549 N N . HIS B 1 220 ? 13.357 -18.782 15.197 1.00 27.64 219 HIS B N 1
ATOM 4550 C CA . HIS B 1 220 ? 12.096 -18.593 14.482 1.00 32.20 219 HIS B CA 1
ATOM 4551 C C . HIS B 1 220 ? 11.591 -19.873 13.806 1.00 30.36 219 HIS B C 1
ATOM 4552 O O . HIS B 1 220 ? 10.443 -19.935 13.372 1.00 31.44 219 HIS B O 1
ATOM 4559 N N . ASP B 1 221 ? 12.437 -20.893 13.730 1.00 33.31 220 ASP B N 1
ATOM 4560 C CA . ASP B 1 221 ? 12.050 -22.144 13.078 1.00 38.29 220 ASP B CA 1
ATOM 4561 C C . ASP B 1 221 ? 11.657 -23.262 14.043 1.00 36.45 220 ASP B C 1
ATOM 4562 O O . ASP B 1 221 ? 11.196 -24.314 13.606 1.00 35.31 220 ASP B O 1
ATOM 4567 N N . ILE B 1 222 ? 11.852 -23.044 15.339 1.00 32.17 221 ILE B N 1
ATOM 4568 C CA . ILE B 1 222 ? 11.523 -24.045 16.348 1.00 28.73 221 ILE B CA 1
ATOM 4569 C C . ILE B 1 222 ? 10.074 -24.485 16.252 1.00 27.70 221 ILE B C 1
ATOM 4570 O O . ILE B 1 222 ? 9.160 -23.660 16.362 1.00 25.29 221 ILE B O 1
ATOM 4575 N N . PRO B 1 223 ? 9.857 -25.792 16.039 1.00 31.27 222 PRO B N 1
ATOM 4576 C CA . PRO B 1 223 ? 8.511 -26.340 15.865 1.00 27.62 222 PRO B CA 1
ATOM 4577 C C . PRO B 1 223 ? 7.823 -26.640 17.200 1.00 24.87 222 PRO B C 1
ATOM 4578 O O . PRO B 1 223 ? 7.655 -27.797 17.586 1.00 25.03 222 PRO B O 1
ATOM 4582 N N . LEU B 1 224 ? 7.412 -25.581 17.884 1.00 20.15 223 LEU B N 1
ATOM 4583 C CA . LEU B 1 224 ? 6.759 -25.687 19.180 1.00 18.62 223 LEU B CA 1
ATOM 4584 C C . LEU B 1 224 ? 5.642 -24.669 19.227 1.00 19.34 223 LEU B C 1
ATOM 4585 O O . LEU B 1 224 ? 5.695 -23.666 18.506 1.00 20.65 223 LEU B O 1
ATOM 4590 N N . PRO B 1 225 ? 4.635 -24.892 20.089 1.00 17.63 224 PRO B N 1
ATOM 4591 C CA . PRO B 1 225 ? 3.593 -23.867 20.220 1.00 17.50 224 PRO B CA 1
ATOM 4592 C C . PRO B 1 225 ? 4.178 -22.558 20.726 1.00 18.54 224 PRO B C 1
ATOM 4593 O O . PRO B 1 225 ? 5.147 -22.614 21.474 1.00 18.05 224 PRO B O 1
ATOM 4597 N N . TRP B 1 226 ? 3.602 -21.411 20.356 1.00 19.25 225 TRP B N 1
ATOM 4598 C CA . TRP B 1 226 ? 4.244 -20.135 20.684 1.00 19.27 225 TRP B CA 1
ATOM 4599 C C . TRP B 1 226 ? 3.271 -18.981 20.884 1.00 26.23 225 TRP B C 1
ATOM 4600 O O . TRP B 1 226 ? 2.127 -19.026 20.408 1.00 22.01 225 TRP B O 1
ATOM 4611 N N . HIS B 1 227 ? 3.726 -17.942 21.581 1.00 23.25 226 HIS B N 1
ATOM 4612 C CA . HIS B 1 227 ? 3.023 -16.661 21.534 1.00 29.55 226 HIS B CA 1
ATOM 4613 C C . HIS B 1 227 ? 4.015 -15.509 21.596 1.00 29.06 226 HIS B C 1
ATOM 4614 O O . HIS B 1 227 ? 5.126 -15.682 22.073 1.00 23.95 226 HIS B O 1
ATOM 4621 N N . ALA B 1 228 ? 3.615 -14.337 21.105 1.00 27.08 227 ALA B N 1
ATOM 4622 C CA . ALA B 1 228 ? 4.521 -13.186 21.049 1.00 28.26 227 ALA B CA 1
ATOM 4623 C C . ALA B 1 228 ? 4.836 -12.684 22.448 1.00 37.10 227 ALA B C 1
ATOM 4624 O O . ALA B 1 228 ? 4.357 -13.244 23.433 1.00 39.86 227 ALA B O 1
ATOM 4626 N N . GLY B 1 229 ? 5.636 -11.623 22.526 1.00 48.58 228 GLY B N 1
ATOM 4627 C CA . GLY B 1 229 ? 6.029 -11.040 23.797 1.00 48.49 228 GLY B CA 1
ATOM 4628 C C . GLY B 1 229 ? 4.878 -10.826 24.766 1.00 64.77 228 GLY B C 1
ATOM 4629 O O . GLY B 1 229 ? 3.775 -10.437 24.374 1.00 65.57 228 GLY B O 1
ATOM 4630 N N . ALA B 1 230 ? 5.147 -11.085 26.041 1.00 98.38 229 ALA B N 1
ATOM 4631 C CA . ALA B 1 230 ? 4.115 -11.083 27.065 1.00 110.99 229 ALA B CA 1
ATOM 4632 C C . ALA B 1 230 ? 3.721 -9.656 27.496 1.00 125.19 229 ALA B C 1
ATOM 4633 O O . ALA B 1 230 ? 4.591 -8.837 27.790 1.00 132.69 229 ALA B O 1
ATOM 4635 N N . ASP B 1 231 ? 2.414 -9.372 27.533 1.00 117.49 230 ASP B N 1
ATOM 4636 C CA . ASP B 1 231 ? 1.420 -10.387 27.170 1.00 116.34 230 ASP B CA 1
ATOM 4637 C C . ASP B 1 231 ? 0.158 -9.719 26.623 1.00 123.50 230 ASP B C 1
ATOM 4638 O O . ASP B 1 231 ? 0.124 -9.119 25.544 1.00 120.22 230 ASP B O 1
ATOM 4643 N N . THR B 1 232 ? -0.864 -9.804 27.454 1.00 134.73 231 THR B N 1
ATOM 4644 C CA . THR B 1 232 ? -2.282 -9.526 27.183 1.00 133.52 231 THR B CA 1
ATOM 4645 C C . THR B 1 232 ? -2.885 -10.544 28.148 1.00 131.78 231 THR B C 1
ATOM 4646 O O . THR B 1 232 ? -2.281 -11.591 28.333 1.00 129.97 231 THR B O 1
ATOM 4650 N N . GLY B 1 233 ? -4.011 -10.251 28.785 1.00 102.84 232 GLY B N 1
ATOM 4651 C CA . GLY B 1 233 ? -4.500 -11.047 29.903 1.00 94.99 232 GLY B CA 1
ATOM 4652 C C . GLY B 1 233 ? -3.891 -12.414 30.228 1.00 89.33 232 GLY B C 1
ATOM 4653 O O . GLY B 1 233 ? -2.866 -12.490 30.924 1.00 87.97 232 GLY B O 1
ATOM 4654 N N . THR B 1 234 ? -4.515 -13.480 29.716 1.00 97.28 233 THR B N 1
ATOM 4655 C CA . THR B 1 234 ? -4.009 -14.845 29.844 1.00 89.39 233 THR B CA 1
ATOM 4656 C C . THR B 1 234 ? -3.625 -15.457 28.478 1.00 83.63 233 THR B C 1
ATOM 4657 O O . THR B 1 234 ? -4.265 -15.167 27.465 1.00 81.55 233 THR B O 1
ATOM 4661 N N . PRO B 1 235 ? -2.583 -16.320 28.454 1.00 63.05 234 PRO B N 1
ATOM 4662 C CA . PRO B 1 235 ? -1.884 -16.744 27.225 1.00 57.50 234 PRO B CA 1
ATOM 4663 C C . PRO B 1 235 ? -2.700 -17.446 26.134 1.00 48.38 234 PRO B C 1
ATOM 4664 O O . PRO B 1 235 ? -3.493 -18.349 26.389 1.00 49.90 234 PRO B O 1
ATOM 4668 N N . HIS B 1 236 ? -2.450 -17.005 24.907 1.00 51.92 235 HIS B N 1
ATOM 4669 C CA . HIS B 1 236 ? -2.956 -17.612 23.688 1.00 47.56 235 HIS B CA 1
ATOM 4670 C C . HIS B 1 236 ? -1.821 -18.348 22.996 1.00 40.52 235 HIS B C 1
ATOM 4671 O O . HIS B 1 236 ? -0.840 -17.721 22.618 1.00 41.85 235 HIS B O 1
ATOM 4678 N N . TRP B 1 237 ? -1.936 -19.661 22.814 1.00 26.04 236 TRP B N 1
ATOM 4679 C CA . TRP B 1 237 ? -0.845 -20.392 22.165 1.00 24.90 236 TRP B CA 1
ATOM 4680 C C . TRP B 1 237 ? -1.141 -20.702 20.700 1.00 25.07 236 TRP B C 1
ATOM 4681 O O . TRP B 1 237 ? -2.183 -21.265 20.370 1.00 29.86 236 TRP B O 1
ATOM 4692 N N . ASN B 1 238 ? -0.208 -20.325 19.832 1.00 23.52 237 ASN B N 1
ATOM 4693 C CA . ASN B 1 238 ? -0.267 -20.651 18.413 1.00 26.43 237 ASN B CA 1
ATOM 4694 C C . ASN B 1 238 ? 0.378 -21.997 18.120 1.00 23.98 237 ASN B C 1
ATOM 4695 O O . ASN B 1 238 ? 1.290 -22.411 18.830 1.00 21.10 237 ASN B O 1
ATOM 4700 N N . ASN B 1 239 ? -0.095 -22.678 17.075 1.00 23.72 238 ASN B N 1
ATOM 4701 C CA . ASN B 1 239 ? 0.460 -23.974 16.681 1.00 24.47 238 ASN B CA 1
ATOM 4702 C C . ASN B 1 239 ? 0.497 -24.976 17.836 1.00 21.76 238 ASN B C 1
ATOM 4703 O O . ASN B 1 239 ? 1.521 -25.622 18.087 1.00 22.20 238 ASN B O 1
ATOM 4708 N N . LYS B 1 240 ? -0.612 -25.099 18.553 1.00 22.06 239 LYS B N 1
ATOM 4709 C CA . LYS B 1 240 ? -0.711 -26.103 19.612 1.00 28.10 239 LYS B CA 1
ATOM 4710 C C . LYS B 1 240 ? -0.454 -27.532 19.107 1.00 25.20 239 LYS B C 1
ATOM 4711 O O . LYS B 1 240 ? 0.096 -28.366 19.839 1.00 21.23 239 LYS B O 1
ATOM 4717 N N . GLU B 1 241 ? -0.803 -27.802 17.849 1.00 24.22 240 GLU B N 1
ATOM 4718 C CA . GLU B 1 241 ? -0.635 -29.146 17.283 1.00 25.65 240 GLU B CA 1
ATOM 4719 C C . GLU B 1 241 ? 0.837 -29.581 17.209 1.00 29.14 240 GLU B C 1
ATOM 4720 O O . GLU B 1 241 ? 1.133 -30.723 16.883 1.00 25.26 240 GLU B O 1
ATOM 4726 N N . ALA B 1 242 ? 1.764 -28.685 17.538 1.00 25.21 241 ALA B N 1
ATOM 4727 C CA . ALA B 1 242 ? 3.173 -29.048 17.540 1.00 22.38 241 ALA B CA 1
ATOM 4728 C C . ALA B 1 242 ? 3.460 -29.994 18.693 1.00 21.47 241 ALA B C 1
ATOM 4729 O O . ALA B 1 242 ? 4.423 -30.764 18.656 1.00 24.92 241 ALA B O 1
ATOM 4731 N N . LEU B 1 243 ? 2.618 -29.935 19.722 1.00 16.89 242 LEU B N 1
ATOM 4732 C CA . LEU B 1 243 ? 2.787 -30.806 20.883 1.00 21.43 242 LEU B CA 1
ATOM 4733 C C . LEU B 1 243 ? 1.574 -31.705 21.113 1.00 22.84 242 LEU B C 1
ATOM 4734 O O . LEU B 1 243 ? 1.546 -32.478 22.068 1.00 23.30 242 LEU B O 1
ATOM 4739 N N . VAL B 1 244 ? 0.566 -31.584 20.256 1.00 20.20 243 VAL B N 1
ATOM 4740 C CA . VAL B 1 244 ? -0.662 -32.349 20.429 1.00 26.70 243 VAL B CA 1
ATOM 4741 C C . VAL B 1 244 ? -1.023 -33.088 19.148 1.00 28.32 243 VAL B C 1
ATOM 4742 O O . VAL B 1 244 ? -1.082 -32.506 18.065 1.00 31.86 243 VAL B O 1
ATOM 4746 N N . GLU B 1 245 ? -1.278 -34.380 19.294 1.00 30.42 244 GLU B N 1
ATOM 4747 C CA . GLU B 1 245 ? -1.463 -35.268 18.164 1.00 33.10 244 GLU B CA 1
ATOM 4748 C C . GLU B 1 245 ? -2.790 -36.042 18.237 1.00 31.09 244 GLU B C 1
ATOM 4749 O O . GLU B 1 245 ? -3.158 -36.577 19.284 1.00 29.21 244 GLU B O 1
ATOM 4755 N N . PHE B 1 246 ? -3.508 -36.079 17.120 1.00 24.98 245 PHE B N 1
ATOM 4756 C CA . PHE B 1 246 ? -4.778 -36.786 17.053 1.00 27.35 245 PHE B CA 1
ATOM 4757 C C . PHE B 1 246 ? -4.578 -38.115 16.326 1.00 28.90 245 PHE B C 1
ATOM 4758 O O . PHE B 1 246 ? -3.970 -38.149 15.257 1.00 30.13 245 PHE B O 1
ATOM 4766 N N . LYS B 1 247 ? -5.092 -39.203 16.895 1.00 38.34 246 LYS B N 1
ATOM 4767 C CA . LYS B 1 247 ? -4.793 -40.539 16.371 1.00 44.58 246 LYS B CA 1
ATOM 4768 C C . LYS B 1 247 ? -5.913 -41.263 15.615 1.00 54.48 246 LYS B C 1
ATOM 4769 O O . LYS B 1 247 ? -6.788 -41.878 16.229 1.00 58.32 246 LYS B O 1
ATOM 4775 N N . ASP B 1 248 ? -5.858 -41.174 14.286 1.00 95.13 247 ASP B N 1
ATOM 4776 C CA . ASP B 1 248 ? -6.511 -42.105 13.349 1.00 94.27 247 ASP B CA 1
ATOM 4777 C C . ASP B 1 248 ? -8.021 -41.937 13.185 1.00 91.04 247 ASP B C 1
ATOM 4778 O O . ASP B 1 248 ? -8.510 -41.973 12.055 1.00 97.21 247 ASP B O 1
ATOM 4783 N N . ALA B 1 249 ? -8.739 -41.800 14.302 1.00 45.55 248 ALA B N 1
ATOM 4784 C CA . ALA B 1 249 ? -10.176 -41.462 14.338 1.00 41.33 248 ALA B CA 1
ATOM 4785 C C . ALA B 1 249 ? -11.108 -42.641 14.068 1.00 41.35 248 ALA B C 1
ATOM 4786 O O . ALA B 1 249 ? -10.975 -43.345 13.066 1.00 40.12 248 ALA B O 1
ATOM 4788 N N . HIS B 1 250 ? -12.061 -42.840 14.974 1.00 49.43 249 HIS B N 1
ATOM 4789 C CA . HIS B 1 250 ? -13.089 -43.855 14.788 1.00 51.43 249 HIS B CA 1
ATOM 4790 C C . HIS B 1 250 ? -14.422 -43.165 14.521 1.00 49.10 249 HIS B C 1
ATOM 4791 O O . HIS B 1 250 ? -14.461 -41.952 14.279 1.00 46.08 249 HIS B O 1
ATOM 4798 N N . ALA B 1 251 ? -15.506 -43.934 14.571 1.00 38.39 250 ALA B N 1
ATOM 4799 C CA . ALA B 1 251 ? -16.837 -43.440 14.221 1.00 33.84 250 ALA B CA 1
ATOM 4800 C C . ALA B 1 251 ? -17.257 -42.228 15.047 1.00 33.33 250 ALA B C 1
ATOM 4801 O O . ALA B 1 251 ? -17.685 -41.214 14.501 1.00 35.87 250 ALA B O 1
ATOM 4803 N N . LYS B 1 252 ? -17.129 -42.333 16.365 1.00 29.34 251 LYS B N 1
ATOM 4804 C CA . LYS B 1 252 ? -17.601 -41.277 17.249 1.00 30.51 251 LYS B CA 1
ATOM 4805 C C . LYS B 1 252 ? -16.485 -40.675 18.100 1.00 31.44 251 LYS B C 1
ATOM 4806 O O . LYS B 1 252 ? -16.741 -39.855 18.981 1.00 30.53 251 LYS B O 1
ATOM 4812 N N . ARG B 1 253 ? -15.251 -41.078 17.833 1.00 34.40 252 ARG B N 1
ATOM 4813 C CA . ARG B 1 253 ? -14.148 -40.744 18.730 1.00 37.04 252 ARG B CA 1
ATOM 4814 C C . ARG B 1 253 ? -12.816 -40.581 18.017 1.00 33.79 252 ARG B C 1
ATOM 4815 O O . ARG B 1 253 ? -12.523 -41.264 17.030 1.00 32.24 252 ARG B O 1
ATOM 4823 N N . GLN B 1 254 ? -12.036 -39.640 18.532 1.00 35.68 253 GLN B N 1
ATOM 4824 C CA . GLN B 1 254 ? -10.631 -39.475 18.211 1.00 37.24 253 GLN B CA 1
ATOM 4825 C C . GLN B 1 254 ? -9.885 -39.520 19.534 1.00 32.29 253 GLN B C 1
ATOM 4826 O O . GLN B 1 254 ? -10.307 -38.895 20.505 1.00 35.50 253 GLN B O 1
ATOM 4832 N N . THR B 1 255 ? -8.795 -40.267 19.596 1.00 28.31 254 THR B N 1
ATOM 4833 C CA . THR B 1 255 ? -7.944 -40.208 20.763 1.00 27.68 254 THR B CA 1
ATOM 4834 C C . THR B 1 255 ? -6.965 -39.047 20.549 1.00 28.26 254 THR B C 1
ATOM 4835 O O . THR B 1 255 ? -6.414 -38.872 19.458 1.00 25.25 254 THR B O 1
ATOM 4839 N N . VAL B 1 256 ? -6.787 -38.240 21.584 1.00 26.57 255 VAL B N 1
ATOM 4840 C CA . VAL B 1 256 ? -5.842 -37.131 21.544 1.00 24.77 255 VAL B CA 1
ATOM 4841 C C . VAL B 1 256 ? -4.730 -37.428 22.523 1.00 28.19 255 VAL B C 1
ATOM 4842 O O . VAL B 1 256 ? -4.998 -37.876 23.635 1.00 24.42 255 VAL B O 1
ATOM 4846 N N . VAL B 1 257 ? -3.488 -37.193 22.108 1.00 25.98 256 VAL B N 1
ATOM 4847 C CA . VAL B 1 257 ? -2.335 -37.429 22.969 1.00 25.16 256 VAL B CA 1
ATOM 4848 C C . VAL B 1 257 ? -1.404 -36.210 22.932 1.00 29.29 256 VAL B C 1
ATOM 4849 O O . VAL B 1 257 ? -1.323 -35.509 21.919 1.00 22.81 256 VAL B O 1
ATOM 4853 N N . VAL B 1 258 ? -0.739 -35.933 24.046 1.00 27.61 257 VAL B N 1
ATOM 4854 C CA . VAL B 1 258 ? 0.237 -34.851 24.083 1.00 29.30 257 VAL B CA 1
ATOM 4855 C C . VAL B 1 258 ? 1.631 -35.449 23.919 1.00 30.85 257 VAL B C 1
ATOM 4856 O O . VAL B 1 258 ? 1.902 -36.554 24.396 1.00 25.06 257 VAL B O 1
ATOM 4860 N N . LEU B 1 259 ? 2.500 -34.750 23.199 1.00 32.87 258 LEU B N 1
ATOM 4861 C CA . LEU B 1 259 ? 3.876 -35.207 23.044 1.00 33.39 258 LEU B CA 1
ATOM 4862 C C . LEU B 1 259 ? 4.635 -34.937 24.339 1.00 33.39 258 LEU B C 1
ATOM 4863 O O . LEU B 1 259 ? 4.166 -34.180 25.187 1.00 39.72 258 LEU B O 1
ATOM 4868 N N . GLY B 1 260 ? 5.796 -35.558 24.496 1.00 25.24 259 GLY B N 1
ATOM 4869 C CA . GLY B 1 260 ? 6.561 -35.425 25.720 1.00 29.41 259 GLY B CA 1
ATOM 4870 C C . GLY B 1 260 ? 7.292 -34.105 25.798 1.00 23.10 259 GLY B C 1
ATOM 4871 O O . GLY B 1 260 ? 7.210 -33.292 24.877 1.00 22.81 259 GLY B O 1
ATOM 4872 N N . SER B 1 261 ? 7.996 -33.890 26.904 1.00 24.04 260 SER B N 1
ATOM 4873 C CA . SER B 1 261 ? 8.805 -32.686 27.089 1.00 22.48 260 SER B CA 1
ATOM 4874 C C . SER B 1 261 ? 9.864 -32.574 26.008 1.00 21.94 260 SER B C 1
ATOM 4875 O O . SER B 1 261 ? 10.597 -33.533 25.742 1.00 20.68 260 SER B O 1
ATOM 4878 N N . GLN B 1 262 ? 9.947 -31.404 25.386 1.00 22.12 261 GLN B N 1
ATOM 4879 C CA . GLN B 1 262 ? 10.978 -31.159 24.388 1.00 22.35 261 GLN B CA 1
ATOM 4880 C C . GLN B 1 262 ? 12.184 -30.443 24.983 1.00 21.33 261 GLN B C 1
ATOM 4881 O O . GLN B 1 262 ? 12.989 -29.889 24.244 1.00 19.40 261 GLN B O 1
ATOM 4887 N N . GLU B 1 263 ? 12.314 -30.449 26.308 1.00 19.15 262 GLU B N 1
ATOM 4888 C CA . GLU B 1 263 ? 13.427 -29.735 26.944 1.00 21.37 262 GLU B CA 1
ATOM 4889 C C . GLU B 1 263 ? 14.772 -30.323 26.535 1.00 24.08 262 GLU B C 1
ATOM 4890 O O . GLU B 1 263 ? 15.727 -29.588 26.260 1.00 20.35 262 GLU B O 1
ATOM 4896 N N . GLY B 1 264 ? 14.844 -31.653 26.489 1.00 23.09 263 GLY B N 1
ATOM 4897 C CA . GLY B 1 264 ? 16.089 -32.328 26.165 1.00 24.49 263 GLY B CA 1
ATOM 4898 C C . GLY B 1 264 ? 16.474 -32.093 24.721 1.00 23.56 263 GLY B C 1
ATOM 4899 O O . GLY B 1 264 ? 17.655 -31.930 24.401 1.00 23.42 263 GLY B O 1
ATOM 4900 N N . ALA B 1 265 ? 15.468 -32.057 23.853 1.00 16.70 264 ALA B N 1
ATOM 4901 C CA . ALA B 1 265 ? 15.685 -31.810 22.432 1.00 22.21 264 ALA B CA 1
ATOM 4902 C C . ALA B 1 265 ? 16.295 -30.424 22.214 1.00 24.59 264 ALA B C 1
ATOM 4903 O O . ALA B 1 265 ? 17.234 -30.261 21.428 1.00 25.93 264 ALA B O 1
ATOM 4905 N N . VAL B 1 266 ? 15.756 -29.433 22.916 1.00 21.46 265 VAL B N 1
ATOM 4906 C CA . VAL B 1 266 ? 16.302 -28.082 22.841 1.00 25.81 265 VAL B CA 1
ATOM 4907 C C . VAL B 1 266 ? 17.730 -28.071 23.371 1.00 26.57 265 VAL B C 1
ATOM 4908 O O . VAL B 1 266 ? 18.617 -27.519 22.726 1.00 29.72 265 VAL B O 1
ATOM 4912 N N . HIS B 1 267 ? 17.954 -28.690 24.532 1.00 27.60 266 HIS B N 1
ATOM 4913 C CA . HIS B 1 267 ? 19.313 -28.837 25.064 1.00 29.98 266 HIS B CA 1
ATOM 4914 C C . HIS B 1 267 ? 20.300 -29.377 24.033 1.00 32.43 266 HIS B C 1
ATOM 4915 O O . HIS B 1 267 ? 21.383 -28.820 23.858 1.00 33.51 266 HIS B O 1
ATOM 4922 N N . THR B 1 268 ? 19.943 -30.464 23.355 1.00 25.80 267 THR B N 1
ATOM 4923 C CA . THR B 1 268 ? 20.853 -31.025 22.358 1.00 28.50 267 THR B CA 1
ATOM 4924 C C . THR B 1 268 ? 21.045 -30.054 21.203 1.00 29.91 267 THR B C 1
ATOM 4925 O O . THR B 1 268 ? 22.154 -29.908 20.697 1.00 33.85 267 THR B O 1
ATOM 4929 N N . ALA B 1 269 ? 19.967 -29.386 20.795 1.00 29.20 268 ALA B N 1
ATOM 4930 C CA . ALA B 1 269 ? 20.043 -28.438 19.687 1.00 26.65 268 ALA B CA 1
ATOM 4931 C C . ALA B 1 269 ? 20.962 -27.269 20.029 1.00 31.54 268 ALA B C 1
ATOM 4932 O O . ALA B 1 269 ? 21.603 -26.699 19.148 1.00 32.67 268 ALA B O 1
ATOM 4934 N N . LEU B 1 270 ? 21.035 -26.938 21.314 1.00 24.95 269 LEU B N 1
ATOM 4935 C CA . LEU B 1 270 ? 21.860 -25.833 21.790 1.00 28.44 269 LEU B CA 1
ATOM 4936 C C . LEU B 1 270 ? 23.274 -26.254 22.200 1.00 31.20 269 LEU B C 1
ATOM 4937 O O . LEU B 1 270 ? 23.947 -25.512 22.909 1.00 30.64 269 LEU B O 1
ATOM 4942 N N . ALA B 1 271 ? 23.717 -27.435 21.766 1.00 28.90 270 ALA B N 1
ATOM 4943 C CA . ALA B 1 271 ? 25.017 -27.952 22.186 1.00 32.98 270 ALA B CA 1
ATOM 4944 C C . ALA B 1 271 ? 26.150 -26.989 21.832 1.00 31.56 270 ALA B C 1
ATOM 4945 O O . ALA B 1 271 ? 27.102 -26.833 22.599 1.00 29.55 270 ALA B O 1
ATOM 4947 N N . GLY B 1 272 ? 26.036 -26.343 20.676 1.00 41.81 271 GLY B N 1
ATOM 4948 C CA . GLY B 1 272 ? 27.083 -25.460 20.194 1.00 42.33 271 GLY B CA 1
ATOM 4949 C C . GLY B 1 272 ? 26.874 -23.984 20.496 1.00 40.26 271 GLY B C 1
ATOM 4950 O O . GLY B 1 272 ? 27.770 -23.175 20.260 1.00 42.45 271 GLY B O 1
ATOM 4951 N N . ALA B 1 273 ? 25.706 -23.635 21.028 1.00 33.60 272 ALA B N 1
ATOM 4952 C CA . ALA B 1 273 ? 25.350 -22.234 21.253 1.00 32.67 272 ALA B CA 1
ATOM 4953 C C . ALA B 1 273 ? 26.098 -21.603 22.434 1.00 30.01 272 ALA B C 1
ATOM 4954 O O . ALA B 1 273 ? 26.474 -22.277 23.392 1.00 29.74 272 ALA B O 1
ATOM 4956 N N . LEU B 1 274 ? 26.318 -20.297 22.351 1.00 28.72 273 LEU B N 1
ATOM 4957 C CA . LEU B 1 274 ? 27.006 -19.564 23.405 1.00 22.55 273 LEU B CA 1
ATOM 4958 C C . LEU B 1 274 ? 26.177 -19.502 24.685 1.00 25.22 273 LEU B C 1
ATOM 4959 O O . LEU B 1 274 ? 25.004 -19.147 24.652 1.00 25.80 273 LEU B O 1
ATOM 4964 N N . GLU B 1 275 ? 26.786 -19.827 25.819 1.00 28.26 274 GLU B N 1
ATOM 4965 C CA . GLU B 1 275 ? 26.068 -19.778 27.087 1.00 28.62 274 GLU B CA 1
ATOM 4966 C C . GLU B 1 275 ? 26.072 -18.368 27.652 1.00 32.18 274 GLU B C 1
ATOM 4967 O O . GLU B 1 275 ? 26.958 -17.568 27.347 1.00 35.16 274 GLU B O 1
ATOM 4973 N N . ALA B 1 276 ? 25.068 -18.050 28.458 1.00 22.53 275 ALA B N 1
ATOM 4974 C CA . ALA B 1 276 ? 25.038 -16.758 29.124 1.00 25.40 275 ALA B CA 1
ATOM 4975 C C . ALA B 1 276 ? 24.539 -16.926 30.547 1.00 27.84 275 ALA B C 1
ATOM 4976 O O . ALA B 1 276 ? 24.164 -18.023 30.960 1.00 22.33 275 ALA B O 1
ATOM 4978 N N . GLU B 1 277 ? 24.538 -15.831 31.294 1.00 26.19 276 GLU B N 1
ATOM 4979 C CA . GLU B 1 277 ? 24.047 -15.846 32.660 1.00 28.35 276 GLU B CA 1
ATOM 4980 C C . GLU B 1 277 ? 23.111 -14.679 32.859 1.00 27.20 276 GLU B C 1
ATOM 4981 O O . GLU B 1 277 ? 23.000 -13.810 31.996 1.00 28.82 276 GLU B O 1
ATOM 4987 N N . MET B 1 278 ? 22.431 -14.660 33.996 1.00 35.74 277 MET B N 1
ATOM 4988 C CA . MET B 1 278 ? 21.496 -13.590 34.292 1.00 42.75 277 MET B CA 1
ATOM 4989 C C . MET B 1 278 ? 22.134 -12.594 35.256 1.00 56.85 277 MET B C 1
ATOM 4990 O O . MET B 1 278 ? 22.972 -11.791 34.847 1.00 58.37 277 MET B O 1
ATOM 4995 N N . ASP B 1 279 ? 21.735 -12.640 36.525 1.00 85.59 278 ASP B N 1
ATOM 4996 C CA . ASP B 1 279 ? 22.344 -11.800 37.559 1.00 93.99 278 ASP B CA 1
ATOM 4997 C C . ASP B 1 279 ? 22.330 -10.302 37.229 1.00 97.21 278 ASP B C 1
ATOM 4998 O O . ASP B 1 279 ? 23.344 -9.762 36.785 1.00 105.60 278 ASP B O 1
ATOM 5003 N N . GLY B 1 280 ? 21.205 -9.627 37.455 1.00 50.53 279 GLY B N 1
ATOM 5004 C CA . GLY B 1 280 ? 20.008 -10.242 37.995 1.00 51.01 279 GLY B CA 1
ATOM 5005 C C . GLY B 1 280 ? 18.845 -10.057 37.041 1.00 50.04 279 GLY B C 1
ATOM 5006 O O . GLY B 1 280 ? 18.270 -11.032 36.566 1.00 47.56 279 GLY B O 1
ATOM 5007 N N . ALA B 1 281 ? 18.501 -8.803 36.758 1.00 51.58 280 ALA B N 1
ATOM 5008 C CA . ALA B 1 281 ? 17.495 -8.496 35.751 1.00 48.36 280 ALA B CA 1
ATOM 5009 C C . ALA B 1 281 ? 18.122 -8.392 34.365 1.00 47.97 280 ALA B C 1
ATOM 5010 O O . ALA B 1 281 ? 17.434 -8.497 33.348 1.00 51.86 280 ALA B O 1
ATOM 5012 N N . LYS B 1 282 ? 19.431 -8.177 34.335 1.00 40.44 281 LYS B N 1
ATOM 5013 C CA . LYS B 1 282 ? 20.166 -7.996 33.091 1.00 33.14 281 LYS B CA 1
ATOM 5014 C C . LYS B 1 282 ? 20.845 -9.284 32.654 1.00 32.35 281 LYS B C 1
ATOM 5015 O O . LYS B 1 282 ? 21.189 -10.116 33.485 1.00 33.15 281 LYS B O 1
ATOM 5021 N N . GLY B 1 283 ? 21.041 -9.446 31.351 1.00 25.14 282 GLY B N 1
ATOM 5022 C CA . GLY B 1 283 ? 21.790 -10.576 30.842 1.00 23.33 282 GLY B CA 1
ATOM 5023 C C . GLY B 1 283 ? 23.274 -10.331 31.065 1.00 26.00 282 GLY B C 1
ATOM 5024 O O . GLY B 1 283 ? 23.731 -9.200 30.921 1.00 22.02 282 GLY B O 1
ATOM 5025 N N . ARG B 1 284 ? 24.017 -11.369 31.442 1.00 19.10 283 ARG B N 1
ATOM 5026 C CA . ARG B 1 284 ? 25.462 -11.245 31.652 1.00 23.13 283 ARG B CA 1
ATOM 5027 C C . ARG B 1 284 ? 26.224 -12.092 30.643 1.00 27.65 283 ARG B C 1
ATOM 5028 O O . ARG B 1 284 ? 26.024 -13.311 30.564 1.00 26.52 283 ARG B O 1
ATOM 5036 N N . LEU B 1 285 ? 27.100 -11.456 29.871 1.00 23.68 284 LEU B N 1
ATOM 5037 C CA . LEU B 1 285 ? 27.807 -12.162 28.803 1.00 25.87 284 LEU B CA 1
ATOM 5038 C C . LEU B 1 285 ? 29.125 -12.771 29.278 1.00 34.52 284 LEU B C 1
ATOM 5039 O O . LEU B 1 285 ? 29.839 -12.180 30.089 1.00 32.46 284 LEU B O 1
ATOM 5044 N N . SER B 1 286 ? 29.434 -13.957 28.763 1.00 49.63 285 SER B N 1
ATOM 5045 C CA . SER B 1 286 ? 30.610 -14.718 29.196 1.00 56.06 285 SER B CA 1
ATOM 5046 C C . SER B 1 286 ? 31.805 -14.489 28.281 1.00 53.84 285 SER B C 1
ATOM 5047 O O . SER B 1 286 ? 32.933 -14.843 28.615 1.00 62.85 285 SER B O 1
ATOM 5050 N N . SER B 1 287 ? 31.546 -13.907 27.118 1.00 46.25 286 SER B N 1
ATOM 5051 C CA . SER B 1 287 ? 32.562 -13.764 26.086 1.00 46.89 286 SER B CA 1
ATOM 5052 C C . SER B 1 287 ? 32.669 -12.317 25.638 1.00 44.48 286 SER B C 1
ATOM 5053 O O . SER B 1 287 ? 32.022 -11.444 26.207 1.00 40.48 286 SER B O 1
ATOM 5056 N N . GLY B 1 288 ? 33.474 -12.081 24.605 1.00 37.70 287 GLY B N 1
ATOM 5057 C CA . GLY B 1 288 ? 33.738 -10.739 24.117 1.00 29.04 287 GLY B CA 1
ATOM 5058 C C . GLY B 1 288 ? 34.905 -10.109 24.858 1.00 33.28 287 GLY B C 1
ATOM 5059 O O . GLY B 1 288 ? 35.317 -10.598 25.910 1.00 33.28 287 GLY B O 1
ATOM 5060 N N . HIS B 1 289 ? 35.454 -9.030 24.314 1.00 28.48 288 HIS B N 1
ATOM 5061 C CA . HIS B 1 289 ? 36.441 -8.269 25.069 1.00 32.17 288 HIS B CA 1
ATOM 5062 C C . HIS B 1 289 ? 36.282 -6.769 24.845 1.00 30.05 288 HIS B C 1
ATOM 5063 O O . HIS B 1 289 ? 35.387 -6.329 24.140 1.00 28.02 288 HIS B O 1
ATOM 5070 N N . LEU B 1 290 ? 37.136 -5.982 25.483 1.00 25.56 289 LEU B N 1
ATOM 5071 C CA . LEU B 1 290 ? 37.016 -4.536 25.447 1.00 24.05 289 LEU B CA 1
ATOM 5072 C C . LEU B 1 290 ? 38.366 -3.920 25.127 1.00 29.79 289 LEU B C 1
ATOM 5073 O O . LEU B 1 290 ? 39.354 -4.237 25.774 1.00 29.11 289 LEU B O 1
ATOM 5078 N N . LYS B 1 291 ? 38.420 -3.052 24.124 1.00 32.86 290 LYS B N 1
ATOM 5079 C CA . LYS B 1 291 ? 39.684 -2.418 23.765 1.00 36.24 290 LYS B CA 1
ATOM 5080 C C . LYS B 1 291 ? 39.753 -1.041 24.399 1.00 35.81 290 LYS B C 1
ATOM 5081 O O . LYS B 1 291 ? 38.855 -0.245 24.226 1.00 36.42 290 LYS B O 1
ATOM 5087 N N . CYS B 1 292 ? 40.814 -0.755 25.142 1.00 34.95 291 CYS B N 1
ATOM 5088 C CA . CYS B 1 292 ? 40.892 0.512 25.859 1.00 33.24 291 CYS B CA 1
ATOM 5089 C C . CYS B 1 292 ? 42.201 1.243 25.610 1.00 33.87 291 CYS B C 1
ATOM 5090 O O . CYS B 1 292 ? 43.257 0.630 25.495 1.00 32.32 291 CYS B O 1
ATOM 5093 N N . ARG B 1 293 ? 42.115 2.558 25.529 1.00 37.95 292 ARG B N 1
ATOM 5094 C CA . ARG B 1 293 ? 43.288 3.403 25.596 1.00 39.48 292 ARG B CA 1
ATOM 5095 C C . ARG B 1 293 ? 43.335 3.992 26.992 1.00 39.05 292 ARG B C 1
ATOM 5096 O O . ARG B 1 293 ? 42.347 4.543 27.474 1.00 38.61 292 ARG B O 1
ATOM 5104 N N . LEU B 1 294 ? 44.485 3.832 27.636 1.00 37.34 293 LEU B N 1
ATOM 5105 C CA . LEU B 1 294 ? 44.736 4.312 28.981 1.00 40.18 293 LEU B CA 1
ATOM 5106 C C . LEU B 1 294 ? 45.469 5.636 28.946 1.00 39.64 293 LEU B C 1
ATOM 5107 O O . LEU B 1 294 ? 46.568 5.701 28.395 1.00 42.42 293 LEU B O 1
ATOM 5112 N N . LYS B 1 295 ? 44.867 6.666 29.542 1.00 35.42 294 LYS B N 1
ATOM 5113 C CA . LYS B 1 295 ? 45.508 7.966 29.769 1.00 38.97 294 LYS B CA 1
ATOM 5114 C C . LYS B 1 295 ? 46.189 8.020 31.140 1.00 34.75 294 LYS B C 1
ATOM 5115 O O . LYS B 1 295 ? 45.534 7.914 32.176 1.00 32.58 294 LYS B O 1
ATOM 5121 N N . MET B 1 296 ? 47.501 8.199 31.158 1.00 39.21 295 MET B N 1
ATOM 5122 C CA . MET B 1 296 ? 48.229 8.026 32.411 1.00 36.10 295 MET B CA 1
ATOM 5123 C C . MET B 1 296 ? 49.044 9.231 32.846 1.00 39.15 295 MET B C 1
ATOM 5124 O O . MET B 1 296 ? 49.723 9.180 33.875 1.00 34.84 295 MET B O 1
ATOM 5129 N N . ASP B 1 297 ? 48.961 10.321 32.088 1.00 40.11 296 ASP B N 1
ATOM 5130 C CA . ASP B 1 297 ? 49.755 11.510 32.391 1.00 44.64 296 ASP B CA 1
ATOM 5131 C C . ASP B 1 297 ? 49.390 12.115 33.745 1.00 42.79 296 ASP B C 1
ATOM 5132 O O . ASP B 1 297 ? 50.152 12.901 34.308 1.00 45.80 296 ASP B O 1
ATOM 5137 N N . LYS B 1 298 ? 48.226 11.742 34.266 1.00 38.11 297 LYS B N 1
ATOM 5138 C CA . LYS B 1 298 ? 47.802 12.203 35.582 1.00 35.33 297 LYS B CA 1
ATOM 5139 C C . LYS B 1 298 ? 47.966 11.112 36.635 1.00 35.49 297 LYS B C 1
ATOM 5140 O O . LYS B 1 298 ? 47.506 11.256 37.767 1.00 36.37 297 LYS B O 1
ATOM 5146 N N . LEU B 1 299 ? 48.619 10.017 36.259 1.00 28.61 298 LEU B N 1
ATOM 5147 C CA . LEU B 1 299 ? 48.953 8.983 37.228 1.00 32.52 298 LEU B CA 1
ATOM 5148 C C . LEU B 1 299 ? 50.363 9.283 37.732 1.00 33.03 298 LEU B C 1
ATOM 5149 O O . LEU B 1 299 ? 51.256 9.570 36.935 1.00 33.99 298 LEU B O 1
ATOM 5154 N N . ARG B 1 300 ? 50.564 9.246 39.046 1.00 39.36 299 ARG B N 1
ATOM 5155 C CA . ARG B 1 300 ? 51.863 9.619 39.612 1.00 41.54 299 ARG B CA 1
ATOM 5156 C C . ARG B 1 300 ? 52.151 8.952 40.954 1.00 40.64 299 ARG B C 1
ATOM 5157 O O . ARG B 1 300 ? 51.228 8.502 41.635 1.00 40.01 299 ARG B O 1
ATOM 5165 N N . LEU B 1 301 ? 53.429 8.904 41.340 1.00 37.01 300 LEU B N 1
ATOM 5166 C CA . LEU B 1 301 ? 53.794 8.502 42.698 1.00 36.23 300 LEU B CA 1
ATOM 5167 C C . LEU B 1 301 ? 53.298 9.552 43.677 1.00 38.82 300 LEU B C 1
ATOM 5168 O O . LEU B 1 301 ? 53.129 10.717 43.306 1.00 32.88 300 LEU B O 1
ATOM 5173 N N . LYS B 1 302 ? 53.067 9.148 44.924 1.00 44.75 301 LYS B N 1
ATOM 5174 C CA . LYS B 1 302 ? 52.697 10.108 45.957 1.00 46.03 301 LYS B CA 1
ATOM 5175 C C . LYS B 1 302 ? 53.896 11.023 46.192 1.00 44.24 301 LYS B C 1
ATOM 5176 O O . LYS B 1 302 ? 55.036 10.636 45.923 1.00 49.85 301 LYS B O 1
ATOM 5182 N N . GLY B 1 303 ? 53.646 12.231 46.681 1.00 33.93 302 GLY B N 1
ATOM 5183 C CA . GLY B 1 303 ? 54.697 13.230 46.772 1.00 36.38 302 GLY B CA 1
ATOM 5184 C C . GLY B 1 303 ? 55.769 13.013 47.828 1.00 35.96 302 GLY B C 1
ATOM 5185 O O . GLY B 1 303 ? 56.743 13.770 47.885 1.00 38.66 302 GLY B O 1
ATOM 5186 N N . VAL B 1 304 ? 55.605 11.996 48.667 1.00 34.23 303 VAL B N 1
ATOM 5187 C CA . VAL B 1 304 ? 56.497 11.800 49.812 1.00 31.88 303 VAL B CA 1
ATOM 5188 C C . VAL B 1 304 ? 57.463 10.650 49.602 1.00 33.92 303 VAL B C 1
ATOM 5189 O O . VAL B 1 304 ? 57.045 9.536 49.303 1.00 30.07 303 VAL B O 1
ATOM 5193 N N . SER B 1 305 ? 58.755 10.914 49.756 1.00 26.11 304 SER B N 1
ATOM 5194 C CA . SER B 1 305 ? 59.736 9.847 49.715 1.00 29.93 304 SER B CA 1
ATOM 5195 C C . SER B 1 305 ? 60.059 9.386 51.139 1.00 29.92 304 SER B C 1
ATOM 5196 O O . SER B 1 305 ? 59.890 10.144 52.096 1.00 31.65 304 SER B O 1
ATOM 5199 N N . TYR B 1 306 ? 60.499 8.140 51.288 1.00 26.59 305 TYR B N 1
ATOM 5200 C CA . TYR B 1 306 ? 60.749 7.588 52.618 1.00 27.32 305 TYR B CA 1
ATOM 5201 C C . TYR B 1 306 ? 62.160 7.045 52.748 1.00 26.12 305 TYR B C 1
ATOM 5202 O O . TYR B 1 306 ? 62.749 6.618 51.761 1.00 26.85 305 TYR B O 1
ATOM 5211 N N . SER B 1 307 ? 62.699 7.071 53.965 1.00 25.35 306 SER B N 1
ATOM 5212 C CA . SER B 1 307 ? 63.986 6.448 54.242 1.00 27.16 306 SER B CA 1
ATOM 5213 C C . SER B 1 307 ? 63.844 4.923 54.194 1.00 28.08 306 SER B C 1
ATOM 5214 O O . SER B 1 307 ? 62.754 4.389 54.406 1.00 29.54 306 SER B O 1
ATOM 5217 N N . LEU B 1 308 ? 64.945 4.233 53.909 1.00 30.15 307 LEU B N 1
ATOM 5218 C CA . LEU B 1 308 ? 64.951 2.770 53.859 1.00 27.93 307 LEU B CA 1
ATOM 5219 C C . LEU B 1 308 ? 64.654 2.171 55.218 1.00 28.76 307 LEU B C 1
ATOM 5220 O O . LEU B 1 308 ? 65.130 2.671 56.236 1.00 28.95 307 LEU B O 1
ATOM 5225 N N . CYS B 1 309 ? 63.865 1.100 55.233 1.00 23.58 308 CYS B N 1
ATOM 5226 C CA . CYS B 1 309 ? 63.716 0.280 56.429 1.00 26.85 308 CYS B CA 1
ATOM 5227 C C . CYS B 1 309 ? 65.102 -0.210 56.832 1.00 30.16 308 CYS B C 1
ATOM 5228 O O . CYS B 1 309 ? 65.877 -0.642 55.979 1.00 31.38 308 CYS B O 1
ATOM 5231 N N . THR B 1 310 ? 65.421 -0.121 58.121 1.00 27.56 309 THR B N 1
ATOM 5232 C CA . THR B 1 310 ? 66.748 -0.498 58.602 1.00 28.25 309 THR B CA 1
ATOM 5233 C C . THR B 1 310 ? 66.783 -1.869 59.258 1.00 29.43 309 THR B C 1
ATOM 5234 O O . THR B 1 310 ? 67.838 -2.501 59.321 1.00 25.40 309 THR B O 1
ATOM 5238 N N . ALA B 1 311 ? 65.633 -2.329 59.744 1.00 26.41 310 ALA B N 1
ATOM 5239 C CA . ALA B 1 311 ? 65.568 -3.575 60.505 1.00 26.93 310 ALA B CA 1
ATOM 5240 C C . ALA B 1 311 ? 65.521 -4.817 59.616 1.00 27.96 310 ALA B C 1
ATOM 5241 O O . ALA B 1 311 ? 65.662 -4.729 58.394 1.00 26.89 310 ALA B O 1
ATOM 5243 N N . ALA B 1 312 ? 65.301 -5.971 60.242 1.00 23.61 311 ALA B N 1
ATOM 5244 C CA . ALA B 1 312 ? 65.397 -7.258 59.562 1.00 27.74 311 ALA B CA 1
ATOM 5245 C C . ALA B 1 312 ? 64.086 -7.748 58.927 1.00 27.06 311 ALA B C 1
ATOM 5246 O O . ALA B 1 312 ? 63.017 -7.691 59.533 1.00 27.95 311 ALA B O 1
ATOM 5248 N N . PHE B 1 313 ? 64.190 -8.261 57.706 1.00 25.68 312 PHE B N 1
ATOM 5249 C CA . PHE B 1 313 ? 63.058 -8.891 57.025 1.00 23.81 312 PHE B CA 1
ATOM 5250 C C . PHE B 1 313 ? 63.174 -10.415 57.089 1.00 27.19 312 PHE B C 1
ATOM 5251 O O . PHE B 1 313 ? 64.271 -10.950 56.993 1.00 25.74 312 PHE B O 1
ATOM 5259 N N . THR B 1 314 ? 62.049 -11.106 57.248 1.00 25.76 313 THR B N 1
ATOM 5260 C CA . THR B 1 314 ? 62.025 -12.565 57.169 1.00 26.91 313 THR B CA 1
ATOM 5261 C C . THR B 1 314 ? 60.864 -13.026 56.298 1.00 28.51 313 THR B C 1
ATOM 5262 O O . THR B 1 314 ? 59.823 -12.363 56.235 1.00 23.44 313 THR B O 1
ATOM 5266 N N . PHE B 1 315 ? 61.041 -14.160 55.627 1.00 26.46 314 PHE B N 1
ATOM 5267 C CA . PHE B 1 315 ? 59.979 -14.725 54.806 1.00 27.98 314 PHE B CA 1
ATOM 5268 C C . PHE B 1 315 ? 58.869 -15.326 55.651 1.00 33.12 314 PHE B C 1
ATOM 5269 O O . PHE B 1 315 ? 59.121 -16.180 56.496 1.00 30.20 314 PHE B O 1
ATOM 5277 N N . THR B 1 316 ? 57.640 -14.878 55.422 1.00 29.58 315 THR B N 1
ATOM 5278 C CA . THR B 1 316 ? 56.479 -15.573 55.964 1.00 29.61 315 THR B CA 1
ATOM 5279 C C . THR B 1 316 ? 55.819 -16.413 54.877 1.00 32.16 315 THR B C 1
ATOM 5280 O O . THR B 1 316 ? 55.145 -17.396 55.178 1.00 26.39 315 THR B O 1
ATOM 5284 N N . LYS B 1 317 ? 55.991 -16.015 53.615 1.00 34.01 316 LYS B N 1
ATOM 5285 C CA . LYS B 1 317 ? 55.667 -16.909 52.496 1.00 31.36 316 LYS B CA 1
ATOM 5286 C C . LYS B 1 317 ? 56.866 -16.941 51.550 1.00 32.48 316 LYS B C 1
ATOM 5287 O O . LYS B 1 317 ? 57.236 -15.914 50.969 1.00 28.81 316 LYS B O 1
ATOM 5293 N N . ILE B 1 318 ? 57.484 -18.115 51.428 1.00 19.07 317 ILE B N 1
ATOM 5294 C CA . ILE B 1 318 ? 58.706 -18.285 50.639 1.00 25.56 317 ILE B CA 1
ATOM 5295 C C . ILE B 1 318 ? 58.459 -18.027 49.162 1.00 19.77 317 ILE B C 1
ATOM 5296 O O . ILE B 1 318 ? 57.335 -18.176 48.697 1.00 25.36 317 ILE B O 1
ATOM 5301 N N . PRO B 1 319 ? 59.508 -17.621 48.420 1.00 21.35 318 PRO B N 1
ATOM 5302 C CA . PRO B 1 319 ? 59.332 -17.288 46.999 1.00 21.71 318 PRO B CA 1
ATOM 5303 C C . PRO B 1 319 ? 58.614 -18.381 46.226 1.00 23.38 318 PRO B C 1
ATOM 5304 O O . PRO B 1 319 ? 58.959 -19.549 46.368 1.00 24.11 318 PRO B O 1
ATOM 5308 N N . ALA B 1 320 ? 57.621 -17.998 45.436 1.00 22.37 319 ALA B N 1
ATOM 5309 C CA . ALA B 1 320 ? 56.882 -18.939 44.608 1.00 24.77 319 ALA B CA 1
ATOM 5310 C C . ALA B 1 320 ? 56.796 -18.388 43.197 1.00 27.11 319 ALA B C 1
ATOM 5311 O O . ALA B 1 320 ? 56.557 -17.194 43.004 1.00 23.06 319 ALA B O 1
ATOM 5313 N N . GLU B 1 321 ? 57.008 -19.250 42.211 1.00 19.96 320 GLU B N 1
ATOM 5314 C CA . GLU B 1 321 ? 56.933 -18.829 40.817 1.00 25.39 320 GLU B CA 1
ATOM 5315 C C . GLU B 1 321 ? 55.479 -18.828 40.338 1.00 25.08 320 GLU B C 1
ATOM 5316 O O . GLU B 1 321 ? 54.770 -19.818 40.522 1.00 23.89 320 GLU B O 1
ATOM 5322 N N . THR B 1 322 ? 55.034 -17.729 39.735 1.00 22.09 321 THR B N 1
ATOM 5323 C CA . THR B 1 322 ? 53.686 -17.678 39.153 1.00 22.25 321 THR B CA 1
ATOM 5324 C C . THR B 1 322 ? 53.696 -18.288 37.753 1.00 25.17 321 THR B C 1
ATOM 5325 O O . THR B 1 322 ? 54.767 -18.554 37.206 1.00 26.55 321 THR B O 1
ATOM 5329 N N . LEU B 1 323 ? 52.515 -18.480 37.162 1.00 25.48 322 LEU B N 1
ATOM 5330 C CA . LEU B 1 323 ? 52.411 -19.114 35.845 1.00 28.12 322 LEU B CA 1
ATOM 5331 C C . LEU B 1 323 ? 53.136 -18.316 34.769 1.00 30.74 322 LEU B C 1
ATOM 5332 O O . LEU B 1 323 ? 53.417 -18.831 33.691 1.00 32.31 322 LEU B O 1
ATOM 5337 N N . HIS B 1 324 ? 53.443 -17.060 35.066 1.00 26.98 323 HIS B N 1
ATOM 5338 C CA . HIS B 1 324 ? 54.047 -16.172 34.080 1.00 28.54 323 HIS B CA 1
ATOM 5339 C C . HIS B 1 324 ? 55.522 -15.878 34.337 1.00 28.75 323 HIS B C 1
ATOM 5340 O O . HIS B 1 324 ? 56.108 -14.994 33.709 1.00 32.35 323 HIS B O 1
ATOM 5347 N N . GLY B 1 325 ? 56.123 -16.635 35.244 1.00 27.26 324 GLY B N 1
ATOM 5348 C CA . GLY B 1 325 ? 57.544 -16.506 35.502 1.00 28.68 324 GLY B CA 1
ATOM 5349 C C . GLY B 1 325 ? 57.893 -15.461 36.546 1.00 30.70 324 GLY B C 1
ATOM 5350 O O . GLY B 1 325 ? 59.042 -15.386 36.977 1.00 27.98 324 GLY B O 1
ATOM 5351 N N . THR B 1 326 ? 56.924 -14.645 36.958 1.00 25.65 325 THR B N 1
ATOM 5352 C CA . THR B 1 326 ? 57.187 -13.701 38.046 1.00 26.91 325 THR B CA 1
ATOM 5353 C C . THR B 1 326 ? 57.299 -14.471 39.352 1.00 26.77 325 THR B C 1
ATOM 5354 O O . THR B 1 326 ? 57.004 -15.666 39.395 1.00 24.74 325 THR B O 1
ATOM 5358 N N . VAL B 1 327 ? 57.718 -13.784 40.411 1.00 19.32 326 VAL B N 1
ATOM 5359 C CA . VAL B 1 327 ? 57.943 -14.418 41.709 1.00 18.65 326 VAL B CA 1
ATOM 5360 C C . VAL B 1 327 ? 57.242 -13.644 42.799 1.00 20.88 326 VAL B C 1
ATOM 5361 O O . VAL B 1 327 ? 57.415 -12.432 42.906 1.00 21.16 326 VAL B O 1
ATOM 5365 N N . THR B 1 328 ? 56.458 -14.329 43.616 1.00 14.93 327 THR B N 1
ATOM 5366 C CA . THR B 1 328 ? 55.802 -13.655 44.724 1.00 17.96 327 THR B CA 1
ATOM 5367 C C . THR B 1 328 ? 56.430 -14.062 46.034 1.00 22.64 327 THR B C 1
ATOM 5368 O O . THR B 1 328 ? 56.904 -15.190 46.196 1.00 17.32 327 THR B O 1
ATOM 5372 N N . VAL B 1 329 ? 56.425 -13.126 46.971 1.00 18.30 328 VAL B N 1
ATOM 5373 C CA . VAL B 1 329 ? 57.056 -13.337 48.255 1.00 20.18 328 VAL B CA 1
ATOM 5374 C C . VAL B 1 329 ? 56.194 -12.679 49.321 1.00 23.07 328 VAL B C 1
ATOM 5375 O O . VAL B 1 329 ? 55.528 -11.689 49.034 1.00 21.08 328 VAL B O 1
ATOM 5379 N N . GLU B 1 330 ? 56.175 -13.215 50.536 1.00 20.43 329 GLU B N 1
ATOM 5380 C CA . GLU B 1 330 ? 55.662 -12.411 51.640 1.00 25.27 329 GLU B CA 1
ATOM 5381 C C . GLU B 1 330 ? 56.696 -12.322 52.745 1.00 27.92 329 GLU B C 1
ATOM 5382 O O . GLU B 1 330 ? 57.198 -13.345 53.228 1.00 25.60 329 GLU B O 1
ATOM 5388 N N . VAL B 1 331 ? 57.009 -11.089 53.140 1.00 22.54 330 VAL B N 1
ATOM 5389 C CA . VAL B 1 331 ? 58.001 -10.831 54.177 1.00 22.63 330 VAL B CA 1
ATOM 5390 C C . VAL B 1 331 ? 57.393 -10.202 55.425 1.00 26.68 330 VAL B C 1
ATOM 5391 O O . VAL B 1 331 ? 56.379 -9.506 55.362 1.00 26.36 330 VAL B O 1
ATOM 5395 N N . GLN B 1 332 ? 58.041 -10.448 56.560 1.00 26.90 331 GLN B N 1
ATOM 5396 C CA . GLN B 1 332 ? 57.668 -9.837 57.828 1.00 27.67 331 GLN B CA 1
ATOM 5397 C C . GLN B 1 332 ? 58.778 -8.895 58.274 1.00 27.64 331 GLN B C 1
ATOM 5398 O O . GLN B 1 332 ? 59.947 -9.278 58.273 1.00 27.78 331 GLN B O 1
ATOM 5404 N N . TYR B 1 333 ? 58.414 -7.672 58.659 1.00 26.65 332 TYR B N 1
ATOM 5405 C CA . TYR B 1 333 ? 59.387 -6.648 59.029 1.00 27.79 332 TYR B CA 1
ATOM 5406 C C . TYR B 1 333 ? 59.455 -6.443 60.545 1.00 31.04 332 TYR B C 1
ATOM 5407 O O . TYR B 1 333 ? 58.469 -6.068 61.170 1.00 32.95 332 TYR B O 1
ATOM 5416 N N . ALA B 1 334 ? 60.626 -6.672 61.132 1.00 34.32 333 ALA B N 1
ATOM 5417 C CA . ALA B 1 334 ? 60.763 -6.647 62.590 1.00 35.14 333 ALA B CA 1
ATOM 5418 C C . ALA B 1 334 ? 60.802 -5.245 63.200 1.00 37.62 333 ALA B C 1
ATOM 5419 O O . ALA B 1 334 ? 60.694 -5.099 64.415 1.00 43.98 333 ALA B O 1
ATOM 5421 N N . GLY B 1 335 ? 60.941 -4.217 62.367 1.00 29.39 334 GLY B N 1
ATOM 5422 C CA . GLY B 1 335 ? 61.237 -2.881 62.863 1.00 31.70 334 GLY B CA 1
ATOM 5423 C C . GLY B 1 335 ? 60.041 -2.012 63.190 1.00 34.70 334 GLY B C 1
ATOM 5424 O O . GLY B 1 335 ? 58.901 -2.346 62.863 1.00 33.22 334 GLY B O 1
ATOM 5425 N N . THR B 1 336 ? 60.305 -0.880 63.833 1.00 40.32 335 THR B N 1
ATOM 5426 C CA . THR B 1 336 ? 59.237 0.029 64.227 1.00 42.26 335 THR B CA 1
ATOM 5427 C C . THR B 1 336 ? 59.376 1.400 63.567 1.00 42.10 335 THR B C 1
ATOM 5428 O O . THR B 1 336 ? 58.717 2.359 63.971 1.00 41.31 335 THR B O 1
ATOM 5432 N N . ASP B 1 337 ? 60.227 1.490 62.546 1.00 41.16 336 ASP B N 1
ATOM 5433 C CA . ASP B 1 337 ? 60.510 2.776 61.915 1.00 38.29 336 ASP B CA 1
ATOM 5434 C C . ASP B 1 337 ? 59.625 3.052 60.698 1.00 37.85 336 ASP B C 1
ATOM 5435 O O . ASP B 1 337 ? 59.954 3.896 59.863 1.00 36.80 336 ASP B O 1
ATOM 5440 N N . GLY B 1 338 ? 58.501 2.348 60.604 1.00 27.99 337 GLY B N 1
ATOM 5441 C CA . GLY B 1 338 ? 57.548 2.594 59.536 1.00 30.68 337 GLY B CA 1
ATOM 5442 C C . GLY B 1 338 ? 56.902 3.954 59.734 1.00 29.11 337 GLY B C 1
ATOM 5443 O O . GLY B 1 338 ? 56.743 4.391 60.871 1.00 32.77 337 GLY B O 1
ATOM 5444 N N . PRO B 1 339 ? 56.520 4.631 58.637 1.00 31.50 338 PRO B N 1
ATOM 5445 C CA . PRO B 1 339 ? 56.641 4.157 57.254 1.00 28.42 338 PRO B CA 1
ATOM 5446 C C . PRO B 1 339 ? 58.070 4.245 56.717 1.00 28.64 338 PRO B C 1
ATOM 5447 O O . PRO B 1 339 ? 58.797 5.210 56.985 1.00 24.54 338 PRO B O 1
ATOM 5451 N N . CYS B 1 340 ? 58.479 3.215 55.982 1.00 25.59 339 CYS B N 1
ATOM 5452 C CA . CYS B 1 340 ? 59.826 3.184 55.433 1.00 21.92 339 CYS B CA 1
ATOM 5453 C C . CYS B 1 340 ? 59.858 2.426 54.114 1.00 22.07 339 CYS B C 1
ATOM 5454 O O . CYS B 1 340 ? 58.992 1.595 53.837 1.00 22.64 339 CYS B O 1
ATOM 5457 N N . LYS B 1 341 ? 60.853 2.730 53.292 1.00 22.45 340 LYS B N 1
ATOM 5458 C CA . LYS B 1 341 ? 60.978 2.113 51.979 1.00 24.05 340 LYS B CA 1
ATOM 5459 C C . LYS B 1 341 ? 61.548 0.698 52.111 1.00 22.73 340 LYS B C 1
ATOM 5460 O O . LYS B 1 341 ? 62.560 0.498 52.779 1.00 19.80 340 LYS B O 1
ATOM 5466 N N . VAL B 1 342 ? 60.900 -0.291 51.500 1.00 19.21 341 VAL B N 1
ATOM 5467 C CA . VAL B 1 342 ? 61.452 -1.637 51.526 1.00 20.77 341 VAL B CA 1
ATOM 5468 C C . VAL B 1 342 ? 62.655 -1.760 50.597 1.00 19.72 341 VAL B C 1
ATOM 5469 O O . VAL B 1 342 ? 62.528 -1.554 49.390 1.00 17.40 341 VAL B O 1
ATOM 5473 N N . PRO B 1 343 ? 63.834 -2.090 51.151 1.00 18.52 342 PRO B N 1
ATOM 5474 C CA . PRO B 1 343 ? 64.947 -2.416 50.256 1.00 20.17 342 PRO B CA 1
ATOM 5475 C C . PRO B 1 343 ? 64.672 -3.772 49.594 1.00 24.14 342 PRO B C 1
ATOM 5476 O O . PRO B 1 343 ? 64.658 -4.800 50.269 1.00 23.79 342 PRO B O 1
ATOM 5480 N N . ALA B 1 344 ? 64.436 -3.761 48.288 1.00 19.94 343 ALA B N 1
ATOM 5481 C CA . ALA B 1 344 ? 64.031 -4.962 47.570 1.00 24.35 343 ALA B CA 1
ATOM 5482 C C . ALA B 1 344 ? 64.601 -4.915 46.165 1.00 25.45 343 ALA B C 1
ATOM 5483 O O . ALA B 1 344 ? 64.391 -3.948 45.436 1.00 24.95 343 ALA B O 1
ATOM 5485 N N . GLN B 1 345 ? 65.348 -5.940 45.786 1.00 18.65 344 GLN B N 1
ATOM 5486 C CA . GLN B 1 345 ? 65.918 -5.953 44.443 1.00 25.58 344 GLN B CA 1
ATOM 5487 C C . GLN B 1 345 ? 66.332 -7.344 44.047 1.00 25.95 344 GLN B C 1
ATOM 5488 O O . GLN B 1 345 ? 66.229 -8.280 44.829 1.00 20.76 344 GLN B O 1
ATOM 5494 N N . MET B 1 346 ? 66.811 -7.471 42.820 1.00 28.31 345 MET B N 1
ATOM 5495 C CA . MET B 1 346 ? 67.526 -8.665 42.439 1.00 29.63 345 MET B CA 1
ATOM 5496 C C . MET B 1 346 ? 68.907 -8.286 41.944 1.00 31.10 345 MET B C 1
ATOM 5497 O O . MET B 1 346 ? 69.106 -7.186 41.418 1.00 30.35 345 MET B O 1
ATOM 5502 N N . ALA B 1 347 ? 69.853 -9.199 42.134 1.00 25.85 346 ALA B N 1
ATOM 5503 C CA . ALA B 1 347 ? 71.247 -8.977 41.765 1.00 32.19 346 ALA B CA 1
ATOM 5504 C C . ALA B 1 347 ? 71.856 -10.261 41.232 1.00 33.71 346 ALA B C 1
ATOM 5505 O O . ALA B 1 347 ? 71.453 -11.339 41.643 1.00 33.34 346 ALA B O 1
ATOM 5507 N N . VAL B 1 348 ? 72.816 -10.169 40.317 1.00 37.94 347 VAL B N 1
ATOM 5508 C CA . VAL B 1 348 ? 73.567 -11.368 39.928 1.00 40.63 347 VAL B CA 1
ATOM 5509 C C . VAL B 1 348 ? 74.881 -11.407 40.712 1.00 43.84 347 VAL B C 1
ATOM 5510 O O . VAL B 1 348 ? 75.477 -12.464 40.918 1.00 47.41 347 VAL B O 1
ATOM 5514 N N . ASP B 1 349 ? 75.303 -10.240 41.177 1.00 40.50 348 ASP B N 1
ATOM 5515 C CA . ASP B 1 349 ? 76.581 -10.089 41.871 1.00 44.48 348 ASP B CA 1
ATOM 5516 C C . ASP B 1 349 ? 76.364 -9.524 43.270 1.00 43.79 348 ASP B C 1
ATOM 5517 O O . ASP B 1 349 ? 76.091 -8.327 43.430 1.00 42.61 348 ASP B O 1
ATOM 5522 N N . MET B 1 350 ? 76.498 -10.378 44.280 1.00 37.38 349 MET B N 1
ATOM 5523 C CA . MET B 1 350 ? 76.201 -9.992 45.660 1.00 41.44 349 MET B CA 1
ATOM 5524 C C . MET B 1 350 ? 77.197 -9.010 46.297 1.00 48.58 349 MET B C 1
ATOM 5525 O O . MET B 1 350 ? 77.055 -8.652 47.469 1.00 46.36 349 MET B O 1
ATOM 5530 N N . GLN B 1 351 ? 78.197 -8.567 45.544 1.00 55.49 350 GLN B N 1
ATOM 5531 C CA . GLN B 1 351 ? 79.153 -7.616 46.100 1.00 59.21 350 GLN B CA 1
ATOM 5532 C C . GLN B 1 351 ? 78.861 -6.198 45.623 1.00 57.83 350 GLN B C 1
ATOM 5533 O O . GLN B 1 351 ? 78.960 -5.245 46.398 1.00 61.45 350 GLN B O 1
ATOM 5539 N N . THR B 1 352 ? 78.477 -6.058 44.356 1.00 51.56 351 THR B N 1
ATOM 5540 C CA . THR B 1 352 ? 78.146 -4.746 43.807 1.00 50.88 351 THR B CA 1
ATOM 5541 C C . THR B 1 352 ? 76.653 -4.439 43.921 1.00 47.60 351 THR B C 1
ATOM 5542 O O . THR B 1 352 ? 76.246 -3.277 43.873 1.00 37.86 351 THR B O 1
ATOM 5546 N N . LEU B 1 353 ? 75.848 -5.491 44.068 1.00 45.23 352 LEU B N 1
ATOM 5547 C CA . LEU B 1 353 ? 74.398 -5.368 44.230 1.00 38.36 352 LEU B CA 1
ATOM 5548 C C . LEU B 1 353 ? 73.727 -4.498 43.172 1.00 39.50 352 LEU B C 1
ATOM 5549 O O . LEU B 1 353 ? 72.717 -3.858 43.455 1.00 38.58 352 LEU B O 1
ATOM 5554 N N . THR B 1 354 ? 74.277 -4.456 41.963 1.00 36.74 353 THR B N 1
ATOM 5555 C CA . THR B 1 354 ? 73.646 -3.670 40.916 1.00 35.80 353 THR B CA 1
ATOM 5556 C C . THR B 1 354 ? 72.397 -4.406 40.465 1.00 37.51 353 THR B C 1
ATOM 5557 O O . THR B 1 354 ? 72.425 -5.625 40.278 1.00 39.37 353 THR B O 1
ATOM 5561 N N . PRO B 1 355 ? 71.287 -3.670 40.317 1.00 40.89 354 PRO B N 1
ATOM 5562 C CA . PRO B 1 355 ? 69.981 -4.278 40.042 1.00 37.95 354 PRO B CA 1
ATOM 5563 C C . PRO B 1 355 ? 69.874 -4.951 38.676 1.00 39.83 354 PRO B C 1
ATOM 5564 O O . PRO B 1 355 ? 70.355 -4.423 37.675 1.00 42.31 354 PRO B O 1
ATOM 5568 N N . VAL B 1 356 ? 69.255 -6.128 38.661 1.00 30.63 355 VAL B N 1
ATOM 5569 C CA . VAL B 1 356 ? 68.797 -6.770 37.437 1.00 32.76 355 VAL B CA 1
ATOM 5570 C C . VAL B 1 356 ? 67.311 -7.055 37.617 1.00 34.40 355 VAL B C 1
ATOM 5571 O O . VAL B 1 356 ? 66.815 -7.044 38.745 1.00 29.88 355 VAL B O 1
ATOM 5575 N N . GLY B 1 357 ? 66.603 -7.315 36.522 1.00 37.13 356 GLY B N 1
ATOM 5576 C CA . GLY B 1 357 ? 65.170 -7.537 36.593 1.00 34.79 356 GLY B CA 1
ATOM 5577 C C . GLY B 1 357 ? 64.456 -6.307 37.116 1.00 37.37 356 GLY B C 1
ATOM 5578 O O . GLY B 1 357 ? 64.966 -5.194 36.990 1.00 39.15 356 GLY B O 1
ATOM 5579 N N . ARG B 1 358 ? 63.281 -6.495 37.709 1.00 34.91 357 ARG B N 1
ATOM 5580 C CA . ARG B 1 358 ? 62.527 -5.367 38.251 1.00 30.98 357 ARG B CA 1
ATOM 5581 C C . ARG B 1 358 ? 61.465 -5.812 39.245 1.00 30.06 357 ARG B C 1
ATOM 5582 O O . ARG B 1 358 ? 61.112 -6.990 39.313 1.00 28.58 357 ARG B O 1
ATOM 5590 N N . LEU B 1 359 ? 60.953 -4.856 40.011 1.00 20.61 358 LEU B N 1
ATOM 5591 C CA . LEU B 1 359 ? 59.792 -5.088 40.865 1.00 26.18 358 LEU B CA 1
ATOM 5592 C C . LEU B 1 359 ? 58.512 -4.841 40.084 1.00 26.86 358 LEU B C 1
ATOM 5593 O O . LEU B 1 359 ? 58.402 -3.834 39.392 1.00 25.61 358 LEU B O 1
ATOM 5598 N N . ILE B 1 360 ? 57.553 -5.758 40.186 1.00 22.22 359 ILE B N 1
ATOM 5599 C CA . ILE B 1 360 ? 56.212 -5.503 39.673 1.00 26.73 359 ILE B CA 1
ATOM 5600 C C . ILE B 1 360 ? 55.479 -4.641 40.689 1.00 25.73 359 ILE B C 1
ATOM 5601 O O . ILE B 1 360 ? 54.873 -3.632 40.340 1.00 23.23 359 ILE B O 1
ATOM 5606 N N . THR B 1 361 ? 55.535 -5.040 41.956 1.00 20.74 360 THR B N 1
ATOM 5607 C CA . THR B 1 361 ? 55.023 -4.181 43.022 1.00 25.10 360 THR B CA 1
ATOM 5608 C C . THR B 1 361 ? 56.069 -3.116 43.285 1.00 28.13 360 THR B C 1
ATOM 5609 O O . THR B 1 361 ? 56.946 -3.282 44.140 1.00 24.55 360 THR B O 1
ATOM 5613 N N . ALA B 1 362 ? 55.993 -2.029 42.527 1.00 25.88 361 ALA B N 1
ATOM 5614 C CA . ALA B 1 362 ? 57.068 -1.051 42.535 1.00 31.85 361 ALA B CA 1
ATOM 5615 C C . ALA B 1 362 ? 57.018 -0.191 43.789 1.00 29.41 361 ALA B C 1
ATOM 5616 O O . ALA B 1 362 ? 55.963 -0.028 44.401 1.00 31.44 361 ALA B O 1
ATOM 5618 N N . ASN B 1 363 ? 58.174 0.350 44.156 1.00 28.69 362 ASN B N 1
ATOM 5619 C CA . ASN B 1 363 ? 58.308 1.228 45.318 1.00 29.70 362 ASN B CA 1
ATOM 5620 C C . ASN B 1 363 ? 57.549 0.761 46.557 1.00 27.43 362 ASN B C 1
ATOM 5621 O O . ASN B 1 363 ? 56.689 1.478 47.062 1.00 28.58 362 ASN B O 1
ATOM 5626 N N . PRO B 1 364 ? 57.865 -0.447 47.048 1.00 20.64 363 PRO B N 1
ATOM 5627 C CA . PRO B 1 364 ? 57.177 -0.963 48.232 1.00 21.83 363 PRO B CA 1
ATOM 5628 C C . PRO B 1 364 ? 57.489 -0.156 49.485 1.00 23.52 363 PRO B C 1
ATOM 5629 O O . PRO B 1 364 ? 58.633 0.229 49.718 1.00 24.17 363 PRO B O 1
ATOM 5633 N N . VAL B 1 365 ? 56.466 0.062 50.299 1.00 28.73 364 VAL B N 1
ATOM 5634 C CA . VAL B 1 365 ? 56.601 0.829 51.521 1.00 28.82 364 VAL B CA 1
ATOM 5635 C C . VAL B 1 365 ? 55.926 0.093 52.670 1.00 32.84 364 VAL B C 1
ATOM 5636 O O . VAL B 1 365 ? 54.762 -0.275 52.567 1.00 30.24 364 VAL B O 1
ATOM 5640 N N . ILE B 1 366 ? 56.664 -0.143 53.752 1.00 27.18 365 ILE B N 1
ATOM 5641 C CA . ILE B 1 366 ? 56.061 -0.587 55.006 1.00 27.60 365 ILE B CA 1
ATOM 5642 C C . ILE B 1 366 ? 55.321 0.604 55.586 1.00 31.28 365 ILE B C 1
ATOM 5643 O O . ILE B 1 366 ? 55.931 1.638 55.821 1.00 29.32 365 ILE B O 1
ATOM 5648 N N . THR B 1 367 ? 54.016 0.487 55.799 1.00 33.17 366 THR B N 1
ATOM 5649 C CA . THR B 1 367 ? 53.246 1.646 56.251 1.00 37.06 366 THR B CA 1
ATOM 5650 C C . THR B 1 367 ? 53.069 1.677 57.767 1.00 40.47 366 THR B C 1
ATOM 5651 O O . THR B 1 367 ? 52.991 2.745 58.370 1.00 41.40 366 THR B O 1
ATOM 5655 N N . GLU B 1 368 ? 53.020 0.504 58.383 1.00 44.46 367 GLU B N 1
ATOM 5656 C CA . GLU B 1 368 ? 52.769 0.416 59.815 1.00 45.00 367 GLU B CA 1
ATOM 5657 C C . GLU B 1 368 ? 54.019 0.714 60.641 1.00 44.52 367 GLU B C 1
ATOM 5658 O O . GLU B 1 368 ? 55.143 0.458 60.206 1.00 43.81 367 GLU B O 1
ATOM 5664 N N . SER B 1 369 ? 53.817 1.278 61.827 1.00 42.93 368 SER B N 1
ATOM 5665 C CA . SER B 1 369 ? 54.922 1.588 62.730 1.00 42.48 368 SER B CA 1
ATOM 5666 C C . SER B 1 369 ? 55.043 0.489 63.785 1.00 45.85 368 SER B C 1
ATOM 5667 O O . SER B 1 369 ? 55.997 0.453 64.563 1.00 48.54 368 SER B O 1
ATOM 5670 N N . THR B 1 370 ? 54.063 -0.408 63.791 1.00 53.90 369 THR B N 1
ATOM 5671 C CA . THR B 1 370 ? 54.057 -1.562 64.677 1.00 54.96 369 THR B CA 1
ATOM 5672 C C . THR B 1 370 ? 55.141 -2.555 64.257 1.00 56.91 369 THR B C 1
ATOM 5673 O O . THR B 1 370 ? 55.673 -2.480 63.148 1.00 53.76 369 THR B O 1
ATOM 5677 N N . GLU B 1 371 ? 55.465 -3.485 65.148 1.00 71.09 370 GLU B N 1
ATOM 5678 C CA . GLU B 1 371 ? 56.434 -4.536 64.851 1.00 66.74 370 GLU B CA 1
ATOM 5679 C C . GLU B 1 371 ? 55.785 -5.670 64.055 1.00 62.90 370 GLU B C 1
ATOM 5680 O O . GLU B 1 371 ? 54.575 -5.875 64.131 1.00 61.46 370 GLU B O 1
ATOM 5686 N N . ASN B 1 372 ? 56.602 -6.382 63.284 1.00 40.82 371 ASN B N 1
ATOM 5687 C CA . ASN B 1 372 ? 56.196 -7.601 62.582 1.00 39.12 371 ASN B CA 1
ATOM 5688 C C . ASN B 1 372 ? 55.018 -7.469 61.617 1.00 39.93 371 ASN B C 1
ATOM 5689 O O . ASN B 1 372 ? 54.247 -8.414 61.442 1.00 40.33 371 ASN B O 1
ATOM 5694 N N . SER B 1 373 ? 54.885 -6.316 60.970 1.00 39.65 372 SER B N 1
ATOM 5695 C CA . SER B 1 373 ? 53.884 -6.187 59.918 1.00 36.22 372 SER B CA 1
ATOM 5696 C C . SER B 1 373 ? 54.343 -6.969 58.687 1.00 33.41 372 SER B C 1
ATOM 5697 O O . SER B 1 373 ? 55.545 -7.195 58.496 1.00 32.58 372 SER B O 1
ATOM 5700 N N . LYS B 1 374 ? 53.387 -7.395 57.867 1.00 35.00 373 LYS B N 1
ATOM 5701 C CA . LYS B 1 374 ? 53.681 -8.247 56.719 1.00 34.92 373 LYS B CA 1
ATOM 5702 C C . LYS B 1 374 ? 53.412 -7.556 55.389 1.00 30.68 373 LYS B C 1
ATOM 5703 O O . LYS B 1 374 ? 52.593 -6.649 55.302 1.00 30.90 373 LYS B O 1
ATOM 5709 N N . MET B 1 375 ? 54.084 -8.022 54.344 1.00 31.37 374 MET B N 1
ATOM 5710 C CA . MET B 1 375 ? 53.939 -7.407 53.040 1.00 30.50 374 MET B CA 1
ATOM 5711 C C . MET B 1 375 ? 54.265 -8.361 51.888 1.00 29.07 374 MET B C 1
ATOM 5712 O O . MET B 1 375 ? 55.258 -9.087 51.935 1.00 22.15 374 MET B O 1
ATOM 5717 N N . MET B 1 376 ? 53.431 -8.350 50.850 1.00 20.06 375 MET B N 1
ATOM 5718 C CA . MET B 1 376 ? 53.701 -9.163 49.667 1.00 21.11 375 MET B CA 1
ATOM 5719 C C . MET B 1 376 ? 54.402 -8.367 48.572 1.00 21.92 375 MET B C 1
ATOM 5720 O O . MET B 1 376 ? 54.117 -7.182 48.354 1.00 24.61 375 MET B O 1
ATOM 5725 N N . LEU B 1 377 ? 55.328 -9.027 47.886 1.00 23.23 376 LEU B N 1
ATOM 5726 C CA . LEU B 1 377 ? 56.045 -8.416 46.772 1.00 22.71 376 LEU B CA 1
ATOM 5727 C C . LEU B 1 377 ? 55.933 -9.309 45.547 1.00 23.14 376 LEU B C 1
ATOM 5728 O O . LEU B 1 377 ? 55.844 -10.533 45.673 1.00 20.44 376 LEU B O 1
ATOM 5733 N N . GLU B 1 378 ? 55.934 -8.694 44.368 1.00 17.82 377 GLU B N 1
ATOM 5734 C CA . GLU B 1 378 ? 56.070 -9.435 43.124 1.00 19.03 377 GLU B CA 1
ATOM 5735 C C . GLU B 1 378 ? 57.273 -8.928 42.342 1.00 19.01 377 GLU B C 1
ATOM 5736 O O . GLU B 1 378 ? 57.386 -7.730 42.066 1.00 21.33 377 GLU B O 1
ATOM 5742 N N . LEU B 1 379 ? 58.163 -9.843 41.981 1.00 15.62 378 LEU B N 1
ATOM 5743 C CA . LEU B 1 379 ? 59.392 -9.507 41.279 1.00 19.92 378 LEU B CA 1
ATOM 5744 C C . LEU B 1 379 ? 59.390 -10.126 39.888 1.00 22.47 378 LEU B C 1
ATOM 5745 O O . LEU B 1 379 ? 58.728 -11.135 39.645 1.00 22.53 378 LEU B O 1
ATOM 5750 N N . ASP B 1 380 ? 60.116 -9.494 38.972 1.00 26.65 379 ASP B N 1
ATOM 5751 C CA . ASP B 1 380 ? 60.251 -9.973 37.599 1.00 30.10 379 ASP B CA 1
ATOM 5752 C C . ASP B 1 380 ? 61.724 -10.274 37.358 1.00 28.36 379 ASP B C 1
ATOM 5753 O O . ASP B 1 380 ? 62.486 -9.393 36.950 1.00 26.88 379 ASP B O 1
ATOM 5758 N N . PRO B 1 381 ? 62.143 -11.507 37.660 1.00 24.73 380 PRO B N 1
ATOM 5759 C CA . PRO B 1 381 ? 63.571 -11.847 37.610 1.00 23.41 380 PRO B CA 1
ATOM 5760 C C . PRO B 1 381 ? 64.099 -11.971 36.188 1.00 28.32 380 PRO B C 1
ATOM 5761 O O . PRO B 1 381 ? 63.345 -12.330 35.291 1.00 27.19 380 PRO B O 1
ATOM 5765 N N . PRO B 1 382 ? 65.396 -11.700 35.986 1.00 32.54 381 PRO B N 1
ATOM 5766 C CA . PRO B 1 382 ? 65.985 -11.980 34.675 1.00 33.78 381 PRO B CA 1
ATOM 5767 C C . PRO B 1 382 ? 65.947 -13.474 34.410 1.00 33.56 381 PRO B C 1
ATOM 5768 O O . PRO B 1 382 ? 65.757 -14.238 35.354 1.00 33.61 381 PRO B O 1
ATOM 5772 N N . PHE B 1 383 ? 66.111 -13.892 33.161 1.00 41.22 382 PHE B N 1
ATOM 5773 C CA . PHE B 1 383 ? 66.239 -15.316 32.880 1.00 44.38 382 PHE B CA 1
ATOM 5774 C C . PHE B 1 383 ? 67.531 -15.843 33.494 1.00 46.49 382 PHE B C 1
ATOM 5775 O O . PHE B 1 383 ? 68.501 -15.100 33.651 1.00 46.67 382 PHE B O 1
ATOM 5783 N N . GLY B 1 384 ? 67.528 -17.116 33.871 1.00 43.97 383 GLY B N 1
ATOM 5784 C CA . GLY B 1 384 ? 68.701 -17.733 34.460 1.00 45.10 383 GLY B CA 1
ATOM 5785 C C . GLY B 1 384 ? 68.774 -17.574 35.965 1.00 43.10 383 GLY B C 1
ATOM 5786 O O . GLY B 1 384 ? 67.749 -17.457 36.640 1.00 41.75 383 GLY B O 1
ATOM 5787 N N . ASP B 1 385 ? 69.993 -17.574 36.495 1.00 38.70 384 ASP B N 1
ATOM 5788 C CA . ASP B 1 385 ? 70.197 -17.462 37.930 1.00 34.87 384 ASP B CA 1
ATOM 5789 C C . ASP B 1 385 ? 70.260 -16.000 38.370 1.00 35.47 384 ASP B C 1
ATOM 5790 O O . ASP B 1 385 ? 70.744 -15.137 37.639 1.00 37.33 384 ASP B O 1
ATOM 5795 N N . SER B 1 386 ? 69.754 -15.729 39.567 1.00 31.19 385 SER B N 1
ATOM 5796 C CA . SER B 1 386 ? 69.891 -14.416 40.179 1.00 27.43 385 SER B CA 1
ATOM 5797 C C . SER B 1 386 ? 69.610 -14.558 41.661 1.00 26.95 385 SER B C 1
ATOM 5798 O O . SER B 1 386 ? 69.272 -15.636 42.125 1.00 25.03 385 SER B O 1
ATOM 5801 N N . TYR B 1 387 ? 69.766 -13.468 42.398 1.00 27.37 386 TYR B N 1
ATOM 5802 C CA . TYR B 1 387 ? 69.491 -13.431 43.823 1.00 23.73 386 TYR B CA 1
ATOM 5803 C C . TYR B 1 387 ? 68.393 -12.430 44.120 1.00 24.68 386 TYR B C 1
ATOM 5804 O O . TYR B 1 387 ? 68.461 -11.293 43.667 1.00 24.93 386 TYR B O 1
ATOM 5813 N N . ILE B 1 388 ? 67.389 -12.863 44.877 1.00 22.71 387 ILE B N 1
ATOM 5814 C CA . ILE B 1 388 ? 66.411 -11.969 45.478 1.00 19.64 387 ILE B CA 1
ATOM 5815 C C . ILE B 1 388 ? 66.981 -11.416 46.776 1.00 21.97 387 ILE B C 1
ATOM 5816 O O . ILE B 1 388 ? 67.349 -12.175 47.678 1.00 18.85 387 ILE B O 1
ATOM 5821 N N . VAL B 1 389 ? 67.055 -10.094 46.869 1.00 19.35 388 VAL B N 1
ATOM 5822 C CA . VAL B 1 389 ? 67.728 -9.443 47.999 1.00 20.00 388 VAL B CA 1
ATOM 5823 C C . VAL B 1 389 ? 66.772 -8.476 48.683 1.00 20.81 388 VAL B C 1
ATOM 5824 O O . VAL B 1 389 ? 66.384 -7.450 48.110 1.00 18.17 388 VAL B O 1
ATOM 5828 N N . ILE B 1 390 ? 66.378 -8.819 49.904 1.00 20.43 389 ILE B N 1
ATOM 5829 C CA . ILE B 1 390 ? 65.419 -8.005 50.644 1.00 23.01 389 ILE B CA 1
ATOM 5830 C C . ILE B 1 390 ? 66.073 -7.506 51.914 1.00 21.17 389 ILE B C 1
ATOM 5831 O O . ILE B 1 390 ? 66.611 -8.295 52.679 1.00 20.99 389 ILE B O 1
ATOM 5836 N N . GLY B 1 391 ? 66.046 -6.199 52.139 1.00 22.78 390 GLY B N 1
ATOM 5837 C CA . GLY B 1 391 ? 66.661 -5.637 53.329 1.00 23.29 390 GLY B CA 1
ATOM 5838 C C . GLY B 1 391 ? 68.082 -5.171 53.079 1.00 27.22 390 GLY B C 1
ATOM 5839 O O . GLY B 1 391 ? 68.571 -5.254 51.950 1.00 24.49 390 GLY B O 1
ATOM 5840 N N . VAL B 1 392 ? 68.745 -4.679 54.129 1.00 28.16 391 VAL B N 1
ATOM 5841 C CA . VAL B 1 392 ? 70.102 -4.151 54.012 1.00 31.52 391 VAL B CA 1
ATOM 5842 C C . VAL B 1 392 ? 71.054 -4.696 55.082 1.00 30.71 391 VAL B C 1
ATOM 5843 O O . VAL B 1 392 ? 70.639 -5.063 56.183 1.00 33.48 391 VAL B O 1
ATOM 5847 N N . GLY B 1 393 ? 72.338 -4.740 54.747 1.00 34.00 392 GLY B N 1
ATOM 5848 C CA . GLY B 1 393 ? 73.354 -5.119 55.707 1.00 33.97 392 GLY B CA 1
ATOM 5849 C C . GLY B 1 393 ? 73.366 -6.602 56.018 1.00 38.59 392 GLY B C 1
ATOM 5850 O O . GLY B 1 393 ? 73.104 -7.432 55.151 1.00 36.40 392 GLY B O 1
ATOM 5851 N N . GLU B 1 394 ? 73.652 -6.932 57.272 1.00 41.59 393 GLU B N 1
ATOM 5852 C CA . GLU B 1 394 ? 73.935 -8.310 57.663 1.00 44.54 393 GLU B CA 1
ATOM 5853 C C . GLU B 1 394 ? 72.713 -9.215 57.809 1.00 42.22 393 GLU B C 1
ATOM 5854 O O . GLU B 1 394 ? 72.785 -10.406 57.493 1.00 40.67 393 GLU B O 1
ATOM 5860 N N . LYS B 1 395 ? 71.606 -8.669 58.306 1.00 33.37 394 LYS B N 1
ATOM 5861 C CA . LYS B 1 395 ? 70.412 -9.478 58.547 1.00 34.93 394 LYS B CA 1
ATOM 5862 C C . LYS B 1 395 ? 69.546 -9.576 57.292 1.00 33.64 394 LYS B C 1
ATOM 5863 O O . LYS B 1 395 ? 68.380 -9.990 57.352 1.00 26.76 394 LYS B O 1
ATOM 5869 N N . LYS B 1 396 ? 70.110 -9.202 56.149 1.00 27.37 395 LYS B N 1
ATOM 5870 C CA . LYS B 1 396 ? 69.302 -9.155 54.941 1.00 29.70 395 LYS B CA 1
ATOM 5871 C C . LYS B 1 396 ? 69.044 -10.535 54.343 1.00 27.26 395 LYS B C 1
ATOM 5872 O O . LYS B 1 396 ? 69.852 -11.460 54.458 1.00 21.62 395 LYS B O 1
ATOM 5878 N N . ILE B 1 397 ? 67.885 -10.639 53.707 1.00 28.89 396 ILE B N 1
ATOM 5879 C CA . ILE B 1 397 ? 67.447 -11.839 53.013 1.00 27.69 396 ILE B CA 1
ATOM 5880 C C . ILE B 1 397 ? 68.123 -11.977 51.659 1.00 29.35 396 ILE B C 1
ATOM 5881 O O . ILE B 1 397 ? 68.033 -11.073 50.824 1.00 28.23 396 ILE B O 1
ATOM 5886 N N . THR B 1 398 ? 68.798 -13.100 51.441 1.00 21.01 397 THR B N 1
ATOM 5887 C CA . THR B 1 398 ? 69.328 -13.416 50.122 1.00 22.11 397 THR B CA 1
ATOM 5888 C C . THR B 1 398 ? 68.806 -14.789 49.696 1.00 28.65 397 THR B C 1
ATOM 5889 O O . THR B 1 398 ? 69.127 -15.808 50.322 1.00 25.24 397 THR B O 1
ATOM 5893 N N . HIS B 1 399 ? 67.983 -14.817 48.651 1.00 24.23 398 HIS B N 1
ATOM 5894 C CA . HIS B 1 399 ? 67.416 -16.074 48.167 1.00 24.47 398 HIS B CA 1
ATOM 5895 C C . HIS B 1 399 ? 67.745 -16.320 46.700 1.00 25.86 398 HIS B C 1
ATOM 5896 O O . HIS B 1 399 ? 67.334 -15.563 45.822 1.00 22.09 398 HIS B O 1
ATOM 5903 N N . HIS B 1 400 ? 68.469 -17.401 46.441 1.00 23.32 399 HIS B N 1
ATOM 5904 C CA . HIS B 1 400 ? 68.856 -17.768 45.087 1.00 24.07 399 HIS B CA 1
ATOM 5905 C C . HIS B 1 400 ? 67.646 -18.183 44.270 1.00 24.71 399 HIS B C 1
ATOM 5906 O O . HIS B 1 400 ? 66.812 -18.964 44.727 1.00 27.43 399 HIS B O 1
ATOM 5913 N N . TRP B 1 401 ? 67.558 -17.649 43.058 1.00 23.25 400 TRP B N 1
ATOM 5914 C CA . TRP B 1 401 ? 66.422 -17.875 42.182 1.00 24.78 400 TRP B CA 1
ATOM 5915 C C . TRP B 1 401 ? 66.843 -18.323 40.794 1.00 28.50 400 TRP B C 1
ATOM 5916 O O . TRP B 1 401 ? 67.750 -17.750 40.188 1.00 27.51 400 TRP B O 1
ATOM 5927 N N . HIS B 1 402 ? 66.135 -19.319 40.278 1.00 34.63 401 HIS B N 1
ATOM 5928 C CA . HIS B 1 402 ? 66.363 -19.828 38.936 1.00 39.50 401 HIS B CA 1
ATOM 5929 C C . HIS B 1 402 ? 65.109 -19.627 38.075 1.00 40.02 401 HIS B C 1
ATOM 5930 O O . HIS B 1 402 ? 64.040 -20.142 38.394 1.00 36.54 401 HIS B O 1
ATOM 5937 N N . ARG B 1 403 ? 65.237 -18.854 37.001 1.00 34.46 402 ARG B N 1
ATOM 5938 C CA . ARG B 1 403 ? 64.129 -18.652 36.081 1.00 42.63 402 ARG B CA 1
ATOM 5939 C C . ARG B 1 403 ? 64.436 -19.366 34.781 1.00 49.03 402 ARG B C 1
ATOM 5940 O O . ARG B 1 403 ? 65.215 -18.875 33.961 1.00 44.62 402 ARG B O 1
ATOM 5948 N N . SER B 1 404 ? 63.832 -20.538 34.615 1.00 58.73 403 SER B N 1
ATOM 5949 C CA . SER B 1 404 ? 64.010 -21.345 33.417 1.00 68.61 403 SER B CA 1
ATOM 5950 C C . SER B 1 404 ? 63.140 -20.802 32.290 1.00 70.51 403 SER B C 1
ATOM 5951 O O . SER B 1 404 ? 62.988 -19.590 32.139 1.00 71.68 403 SER B O 1
ATOM 5954 N N . GLY B 1 405 ? 62.586 -21.700 31.487 1.00 82.47 404 GLY B N 1
ATOM 5955 C CA . GLY B 1 405 ? 61.605 -21.320 30.488 1.00 91.86 404 GLY B CA 1
ATOM 5956 C C . GLY B 1 405 ? 60.258 -21.824 30.960 1.00 93.25 404 GLY B C 1
ATOM 5957 O O . GLY B 1 405 ? 59.240 -21.675 30.285 1.00 97.37 404 GLY B O 1
ATOM 5958 N N . SER B 1 406 ? 60.273 -22.427 32.146 1.00 108.35 405 SER B N 1
ATOM 5959 C CA . SER B 1 406 ? 59.091 -23.044 32.733 1.00 109.73 405 SER B CA 1
ATOM 5960 C C . SER B 1 406 ? 58.960 -22.669 34.208 1.00 101.98 405 SER B C 1
ATOM 5961 O O . SER B 1 406 ? 58.716 -23.526 35.059 1.00 102.90 405 SER B O 1
#

Secondary structure (DSSP, 8-state):
--STT-SSEEEEE--TT--EEEEEE-BT-EEEEE-TTS--EEEEEEEEEE-S-EEEEEEEEEEEEEEEEEEEE-TTS-----TTTT-TTEEEEEEEEEE-GGGT-SS-EEEEEEEEEEEEEEEEEEEEE--GGGEEEEEEEEETT---EEEEEEBTTB-EEEEE-GGGBEEEEEE-GGGS---SSEEEEEETTEEEEEEHHHHHT--S-EEES--SS----B-GGGTEEEE---SS--EEEE----HHHHHHHTSSSEE---TTTSEEE-S--EEEEEE-TTB---S---PBP-S-EEEEEEEEE-TTS-EEEEEEE--S--SEE--EEEES-TTT---BSEESS-S-EE--SSSSEEEEEEEEPPSEEEEEEESSGGG-EEEEEEE-S--/--STT-SSEEEEE--TT--EEEEEEETT-EEEEE-TTS--EEEEEEEEEE-S-EEEEEEEEEEEEEEEEEEEE-TTS-----GGGG-TTEEEEEEEEEESGGGT-SS-EEEEEEEEEEEEEEEEEEEEE--GGGEEEEEEEEETT---EEEEEEBTTB-EEEEE-GGGBEEEEEEEEE----GGGEEEEEETTEEEEEEHHHHTT--S-EEESS-SSS---B-GGGTEEEES--SS--EEEE----HHHHHHHTTTSEEEE-SSSSEEESS-EEEEEEE-TTB---S---PBP-S-EEEEEEEEE-TTS-EEEEEEE--S--SEE--EEEES-TTT--EESEESS-S-EE---STTEEEEEEEEPPSEEEEEEESSSTT-EEEEEEE---

CATH classification: 2.60.98.10 (+3 more: 3.30.67.10, 3.30.387.10, 2.60.40.350)

Organism: Zika virus (NCBI:txid64320)

Foldseek 3Di:
DPDLAQPQEAEAEQDDLNQKDKDKEWESYWYWYYYPQFFIKIKYFHWKWFADWAWFKKFFQAKDKADKFKFKFAVVRDATDDPCQPPLQKDKDKDWDFDDPVHDDPDTDTMIMMIMIGMDGPFMKTKTATDQQRIKIWMKMARPFDVRIFIDIAGCVRQWDKRASPQQFIKIKGWDCVQKDDGPQWIWMDGPNWIFIDGDVVVVPDQGWMDTDDDPDDDRTDNNVSFKDWDDDDNTDIDIDGHHGCPVVVVVVCVPTADDDDPDNIRIHHGIIMIMMMRCSGGGDGPDAFAEQAFAKDFPDDWDAGPVQKIKTKIWFFAQQPFHWKPKAKAADPVVRDGAFAWSSPRHTDHHNDGGDMTMTITGHDAAWIWIWIHDDDNIDTHIDHRPVHD/DPQLAQPQEAEAEADDLNQKDKDWEWASYWYWYHYPQFFIKIKYWDFKWFADWFWFKKFQQAKDWDDKFKFKFDPPRDATDDPCPPPLQKDKDKDWAFDDDVHDDPDTDTMIMMMIIGMDGPFMKTWTATDLQRIKIWMKMARPFDVRIFIDMDGQVRQWDKTAGPLQFIKIKGKHWFFVDDSVQWIWMDGPQWIFIDGPVVVVPDQGWMDTTDDPPDDRTHNNVSFKDWPDDDRTDIDIDGHHGCPVVVVVVCVPTGTWHDDDNIIIHNGTMMMIMMRPSRGHDRPDAFAAQAFAKDWPDPWDAGPVQKIKTKIWGFAQPPFHWKPKAKAADPPVRDGDFAWSSPRDTDHHSDGGDMGMTITGHDAAWIWIWTHDDDNIDTDIDHRYVD

B-factor: mean 37.99, std 16.78, range [11.37, 134.73]